Protein AF-0000000070921316 (afdb_homodimer)

InterPro domains:
  IPR003474 Gluconate transporter [PTHR30354] (2-478)

Structure (mmCIF, N/CA/C/O backbone):
data_AF-0000000070921316-model_v1
#
loop_
_entity.id
_entity.type
_entity.pdbx_description
1 polymer 'Citrate transporter'
#
loop_
_atom_site.group_PDB
_atom_site.id
_atom_site.type_symbol
_atom_site.label_atom_id
_atom_site.label_alt_id
_atom_site.label_comp_id
_atom_site.label_asym_id
_atom_site.label_entity_id
_atom_site.label_seq_id
_atom_site.pdbx_PDB_ins_code
_atom_site.Cartn_x
_atom_site.Cartn_y
_atom_site.Cartn_z
_atom_site.occupancy
_atom_site.B_iso_or_equiv
_atom_site.auth_seq_id
_atom_site.auth_comp_id
_atom_site.auth_asym_id
_atom_site.auth_atom_id
_atom_site.pdbx_PDB_model_num
ATOM 1 N N . MET A 1 1 ? 12.156 24.219 -25.609 1 75.56 1 MET A N 1
ATOM 2 C CA . MET A 1 1 ? 10.781 24.719 -25.547 1 75.56 1 MET A CA 1
ATOM 3 C C . MET A 1 1 ? 9.781 23.578 -25.656 1 75.56 1 MET A C 1
ATOM 5 O O . MET A 1 1 ? 8.828 23.5 -24.891 1 75.56 1 MET A O 1
ATOM 9 N N . PHE A 1 2 ? 10.094 22.672 -26.547 1 88.38 2 PHE A N 1
ATOM 10 C CA . PHE A 1 2 ? 9.195 21.531 -26.719 1 88.38 2 PHE A CA 1
ATOM 11 C C . PHE A 1 2 ? 9.141 20.688 -25.453 1 88.38 2 PHE A C 1
ATOM 13 O O . PHE A 1 2 ? 8.062 20.297 -25.016 1 88.38 2 PHE A O 1
ATOM 20 N N . GLY A 1 3 ? 10.25 20.547 -24.906 1 89.56 3 GLY A N 1
ATOM 21 C CA . GLY A 1 3 ? 10.32 19.781 -23.672 1 89.56 3 GLY A CA 1
ATOM 22 C C . GLY A 1 3 ? 9.539 20.406 -22.531 1 89.56 3 GLY A C 1
ATOM 23 O O . GLY A 1 3 ? 8.875 19.703 -21.766 1 89.56 3 GLY A O 1
ATOM 24 N N . ILE A 1 4 ? 9.609 21.656 -22.5 1 91.25 4 ILE A N 1
ATOM 25 C CA . ILE A 1 4 ? 8.898 22.391 -21.453 1 91.25 4 ILE A CA 1
ATOM 26 C C . ILE A 1 4 ? 7.391 22.25 -21.672 1 91.25 4 ILE A C 1
ATOM 28 O O . ILE A 1 4 ? 6.641 22.047 -20.719 1 91.25 4 ILE A O 1
ATOM 32 N N . LEU A 1 5 ? 6.957 22.344 -22.844 1 93.56 5 LEU A N 1
ATOM 33 C CA . LEU A 1 5 ? 5.543 22.219 -23.188 1 93.56 5 LEU A CA 1
ATOM 34 C C . LEU A 1 5 ? 5.027 20.828 -22.797 1 93.56 5 LEU A C 1
ATOM 36 O O . LEU A 1 5 ? 3.908 20.703 -22.297 1 93.56 5 LEU A O 1
ATOM 40 N N . VAL A 1 6 ? 5.824 19.859 -23.078 1 94.19 6 VAL A N 1
ATOM 41 C CA . VAL A 1 6 ? 5.449 18.484 -22.75 1 94.19 6 VAL A CA 1
ATOM 42 C C . VAL A 1 6 ? 5.223 18.359 -21.234 1 94.19 6 VAL A C 1
ATOM 44 O O . VAL A 1 6 ? 4.238 17.766 -20.797 1 94.19 6 VAL A O 1
ATOM 47 N N . ILE A 1 7 ? 6.148 18.891 -20.531 1 90.88 7 ILE A N 1
ATOM 48 C CA . ILE A 1 7 ? 6.062 18.812 -19.078 1 90.88 7 ILE A CA 1
ATOM 49 C C . ILE A 1 7 ? 4.824 19.562 -18.578 1 90.88 7 ILE A C 1
ATOM 51 O O . ILE A 1 7 ? 4.078 19.047 -17.75 1 90.88 7 ILE A O 1
ATOM 55 N N . LEU A 1 8 ? 4.523 20.703 -19.109 1 89.56 8 LEU A N 1
ATOM 56 C CA . LEU A 1 8 ? 3.373 21.5 -18.703 1 89.56 8 LEU A CA 1
ATOM 57 C C . LEU A 1 8 ? 2.068 20.797 -19.062 1 89.56 8 LEU A C 1
ATOM 59 O O . LEU A 1 8 ? 1.128 20.781 -18.266 1 89.56 8 LEU A O 1
ATOM 63 N N . ILE A 1 9 ? 1.996 20.219 -20.203 1 94 9 ILE A N 1
ATOM 64 C CA . ILE A 1 9 ? 0.81 19.484 -20.625 1 94 9 ILE A CA 1
ATOM 65 C C . ILE A 1 9 ? 0.596 18.266 -19.719 1 94 9 ILE A C 1
ATOM 67 O O . ILE A 1 9 ? -0.535 17.969 -19.328 1 94 9 ILE A O 1
ATOM 71 N N . THR A 1 10 ? 1.692 17.609 -19.438 1 93.19 10 THR A N 1
ATOM 72 C CA . THR A 1 10 ? 1.608 16.438 -18.578 1 93.19 10 THR A CA 1
ATOM 73 C C . THR A 1 10 ? 1.083 16.812 -17.203 1 93.19 10 THR A C 1
ATOM 75 O O . THR A 1 10 ? 0.227 16.125 -16.641 1 93.19 10 THR A O 1
ATOM 78 N N . LEU A 1 11 ? 1.581 17.891 -16.641 1 87.5 11 LEU A N 1
ATOM 79 C CA . LEU A 1 11 ? 1.131 18.359 -15.344 1 87.5 11 LEU A CA 1
ATOM 80 C C . LEU A 1 11 ? -0.335 18.781 -15.391 1 87.5 11 LEU A C 1
ATOM 82 O O . LEU A 1 11 ? -1.104 18.469 -14.477 1 87.5 11 LEU A O 1
ATOM 86 N N . ALA A 1 12 ? -0.745 19.422 -16.406 1 88.75 12 ALA A N 1
ATOM 87 C CA . ALA A 1 12 ? -2.135 19.844 -16.578 1 88.75 12 ALA A CA 1
ATOM 88 C C . ALA A 1 12 ? -3.064 18.641 -16.672 1 88.75 12 ALA A C 1
ATOM 90 O O . ALA A 1 12 ? -4.148 18.641 -16.078 1 88.75 12 ALA A O 1
ATOM 91 N N . LEU A 1 13 ? -2.631 17.672 -17.375 1 92.44 13 LEU A N 1
ATOM 92 C CA . LEU A 1 13 ? -3.424 16.453 -17.516 1 92.44 13 LEU A CA 1
ATOM 93 C C . LEU A 1 13 ? -3.539 15.734 -16.172 1 92.44 13 LEU A C 1
ATOM 95 O O . LEU A 1 13 ? -4.594 15.188 -15.852 1 92.44 13 LEU A O 1
ATOM 99 N N . LEU A 1 14 ? -2.451 15.688 -15.453 1 87.81 14 LEU A N 1
ATOM 100 C CA . LEU A 1 14 ? -2.48 15.055 -14.141 1 87.81 14 LEU A CA 1
ATOM 101 C C . LEU A 1 14 ? -3.504 15.734 -13.234 1 87.81 14 LEU A C 1
ATOM 103 O O . LEU A 1 14 ? -4.312 15.055 -12.594 1 87.81 14 LEU A O 1
ATOM 107 N N . ILE A 1 15 ? -3.508 16.984 -13.289 1 80.75 15 ILE A N 1
ATOM 108 C CA . ILE A 1 15 ? -4.402 17.781 -12.453 1 80.75 15 ILE A CA 1
ATOM 109 C C . ILE A 1 15 ? -5.852 17.531 -12.875 1 80.75 15 ILE A C 1
ATOM 111 O O . ILE A 1 15 ? -6.707 17.25 -12.039 1 80.75 15 ILE A O 1
ATOM 115 N N . TYR A 1 16 ? -6.09 17.578 -14.055 1 85.12 16 TYR A N 1
ATOM 116 C CA . TYR A 1 16 ? -7.441 17.469 -14.602 1 85.12 16 TYR A CA 1
ATOM 117 C C . TYR A 1 16 ? -8.008 16.078 -14.359 1 85.12 16 TYR A C 1
ATOM 119 O O . TYR A 1 16 ? -9.133 15.93 -13.875 1 85.12 16 TYR A O 1
ATOM 127 N N . LEU A 1 17 ? -7.219 15.125 -14.641 1 86.5 17 LEU A N 1
ATOM 128 C CA . LEU A 1 17 ? -7.715 13.758 -14.555 1 86.5 17 LEU A CA 1
ATOM 129 C C . LEU A 1 17 ? -7.816 13.312 -13.094 1 86.5 17 LEU A C 1
ATOM 131 O O . LEU A 1 17 ? -8.688 12.516 -12.75 1 86.5 17 LEU A O 1
ATOM 135 N N . ALA A 1 18 ? -6.93 13.758 -12.289 1 79.56 18 ALA A N 1
ATOM 136 C CA . ALA A 1 18 ? -7.062 13.492 -10.859 1 79.56 18 ALA A CA 1
ATOM 137 C C . ALA A 1 18 ? -8.336 14.117 -10.305 1 79.56 18 ALA A C 1
ATOM 139 O O . ALA A 1 18 ? -9.023 13.508 -9.484 1 79.56 18 ALA A O 1
ATOM 140 N N . TYR A 1 19 ? -8.633 15.289 -10.742 1 74 19 TYR A N 1
ATOM 141 C CA . TYR A 1 19 ? -9.859 15.969 -10.344 1 74 19 TYR A CA 1
ATOM 142 C C . TYR A 1 19 ? -11.094 15.188 -10.773 1 74 19 TYR A C 1
ATOM 144 O O . TYR A 1 19 ? -12.109 15.188 -10.086 1 74 19 TYR A O 1
ATOM 152 N N . ARG A 1 20 ? -10.938 14.492 -11.875 1 80.25 20 ARG A N 1
ATOM 153 C CA . ARG A 1 20 ? -12.047 13.703 -12.391 1 80.25 20 ARG A CA 1
ATOM 154 C C . ARG A 1 20 ? -12.164 12.375 -11.648 1 80.25 20 ARG A C 1
ATOM 156 O O . ARG A 1 20 ? -13.039 11.562 -11.953 1 80.25 20 ARG A O 1
ATOM 163 N N . GLY A 1 21 ? -11.266 12.18 -10.75 1 75.38 21 GLY A N 1
ATOM 164 C CA . GLY A 1 21 ? -11.438 11.047 -9.852 1 75.38 21 GLY A CA 1
ATOM 165 C C . GLY A 1 21 ? -10.695 9.805 -10.312 1 75.38 21 GLY A C 1
ATOM 166 O O . GLY A 1 21 ? -10.938 8.703 -9.805 1 75.38 21 GLY A O 1
ATOM 167 N N . ILE A 1 22 ? -9.836 9.953 -11.242 1 84.5 22 ILE A N 1
ATOM 168 C CA . ILE A 1 22 ? -9.047 8.805 -11.664 1 84.5 22 ILE A CA 1
ATOM 169 C C . ILE A 1 22 ? -7.965 8.508 -10.625 1 84.5 22 ILE A C 1
ATOM 171 O O . ILE A 1 22 ? -7.324 9.43 -10.109 1 84.5 22 ILE A O 1
ATOM 175 N N . SER A 1 23 ? -7.766 7.234 -10.375 1 87.44 23 SER A N 1
ATOM 176 C CA . SER A 1 23 ? -6.805 6.809 -9.367 1 87.44 23 SER A CA 1
ATOM 177 C C . SER A 1 23 ? -5.387 7.234 -9.734 1 87.44 23 SER A C 1
ATOM 179 O O . SER A 1 23 ? -4.953 7.043 -10.875 1 87.44 23 SER A O 1
ATOM 181 N N . LEU A 1 24 ? -4.695 7.73 -8.758 1 90.19 24 LEU A N 1
ATOM 182 C CA . LEU A 1 24 ? -3.32 8.172 -8.969 1 90.19 24 LEU A CA 1
ATOM 183 C C . LEU A 1 24 ? -2.393 6.977 -9.164 1 90.19 24 LEU A C 1
ATOM 185 O O . LEU A 1 24 ? -1.299 7.117 -9.711 1 90.19 24 LEU A O 1
ATOM 189 N N . LEU A 1 25 ? -2.838 5.809 -8.727 1 92.75 25 LEU A N 1
ATOM 190 C CA . LEU A 1 25 ? -2.043 4.598 -8.891 1 92.75 25 LEU A CA 1
ATOM 191 C C . LEU A 1 25 ? -1.837 4.281 -10.367 1 92.75 25 LEU A C 1
ATOM 193 O O . LEU A 1 25 ? -0.813 3.709 -10.75 1 92.75 25 LEU A O 1
ATOM 197 N N . ILE A 1 26 ? -2.805 4.695 -11.148 1 94.12 26 ILE A N 1
ATOM 198 C CA . ILE A 1 26 ? -2.77 4.426 -12.586 1 94.12 26 ILE A CA 1
ATOM 199 C C . ILE A 1 26 ? -2.334 5.684 -13.336 1 94.12 26 ILE A C 1
ATOM 201 O O . ILE A 1 26 ? -1.51 5.617 -14.25 1 94.12 26 ILE A O 1
ATOM 205 N N . LEU A 1 27 ? -2.844 6.754 -12.922 1 93.56 27 LEU A N 1
ATOM 206 C CA . LEU A 1 27 ? -2.674 8.016 -13.641 1 93.56 27 LEU A CA 1
ATOM 207 C C . LEU A 1 27 ? -1.223 8.477 -13.586 1 93.56 27 LEU A C 1
ATOM 209 O O . LEU A 1 27 ? -0.669 8.914 -14.602 1 93.56 27 LEU A O 1
ATOM 213 N N . ALA A 1 28 ? -0.601 8.414 -12.391 1 94.5 28 ALA A N 1
ATOM 214 C CA . ALA A 1 28 ? 0.749 8.938 -12.203 1 94.5 28 ALA A CA 1
ATOM 215 C C . ALA A 1 28 ? 1.749 8.211 -13.102 1 94.5 28 ALA A C 1
ATOM 217 O O . ALA A 1 28 ? 2.475 8.836 -13.875 1 94.5 28 ALA A O 1
ATOM 218 N N . PRO A 1 29 ? 1.786 6.898 -13.078 1 96.44 29 PRO A N 1
ATOM 219 C CA . PRO A 1 29 ? 2.729 6.219 -13.969 1 96.44 29 PRO A CA 1
ATOM 220 C C . PRO A 1 29 ? 2.369 6.387 -15.438 1 96.44 29 PRO A C 1
ATOM 222 O O . PRO A 1 29 ? 3.26 6.465 -16.297 1 96.44 29 PRO A O 1
ATOM 225 N N . ALA A 1 30 ? 1.124 6.418 -15.805 1 96.62 30 ALA A N 1
ATOM 226 C CA . ALA A 1 30 ? 0.707 6.59 -17.188 1 96.62 30 ALA A CA 1
ATOM 227 C C . ALA A 1 30 ? 1.186 7.93 -17.734 1 96.62 30 ALA A C 1
ATOM 229 O O . ALA A 1 30 ? 1.725 7.996 -18.844 1 96.62 30 ALA A O 1
ATOM 230 N N . LEU A 1 31 ? 1.01 8.953 -17 1 96.06 31 LEU A N 1
ATOM 231 C CA . LEU A 1 31 ? 1.377 10.281 -17.469 1 96.06 31 LEU A CA 1
ATOM 232 C C . LEU A 1 31 ? 2.887 10.484 -17.406 1 96.06 31 LEU A C 1
ATOM 234 O O . LEU A 1 31 ? 3.457 11.203 -18.234 1 96.06 31 LEU A O 1
ATOM 238 N N . ALA A 1 32 ? 3.541 9.859 -16.391 1 95.56 32 ALA A N 1
ATOM 239 C CA . ALA A 1 32 ? 5.004 9.852 -16.422 1 95.56 32 ALA A CA 1
ATOM 240 C C . ALA A 1 32 ? 5.531 9.219 -17.703 1 95.56 32 ALA A C 1
ATOM 242 O O . ALA A 1 32 ? 6.469 9.727 -18.312 1 95.56 32 ALA A O 1
ATOM 243 N N . THR A 1 33 ? 4.945 8.141 -18.078 1 95.94 33 THR A N 1
ATOM 244 C CA . THR A 1 33 ? 5.32 7.457 -19.312 1 95.94 33 THR A CA 1
ATOM 245 C C . THR A 1 33 ? 5.035 8.336 -20.531 1 95.94 33 THR A C 1
ATOM 247 O O . THR A 1 33 ? 5.844 8.406 -21.453 1 95.94 33 THR A O 1
ATOM 250 N N . PHE A 1 34 ? 3.906 8.945 -20.531 1 96.38 34 PHE A N 1
ATOM 251 C CA . PHE A 1 34 ? 3.562 9.875 -21.594 1 96.38 34 PHE A CA 1
ATOM 252 C C . PHE A 1 34 ? 4.633 10.953 -21.734 1 96.38 34 PHE A C 1
ATOM 254 O O . PHE A 1 34 ? 5.059 11.266 -22.859 1 96.38 34 PHE A O 1
ATOM 261 N N . ALA A 1 35 ? 5.062 11.508 -20.672 1 95.25 35 ALA A N 1
ATOM 262 C CA . ALA A 1 35 ? 6.066 12.57 -20.688 1 95.25 35 ALA A CA 1
ATOM 263 C C . ALA A 1 35 ? 7.375 12.07 -21.297 1 95.25 35 ALA A C 1
ATOM 265 O O . ALA A 1 35 ? 8.008 12.773 -22.078 1 95.25 35 ALA A O 1
ATOM 266 N N . VAL A 1 36 ? 7.785 10.891 -20.938 1 95.56 36 VAL A N 1
ATOM 267 C CA . VAL A 1 36 ? 9.031 10.305 -21.422 1 95.56 36 VAL A CA 1
ATOM 268 C C . VAL A 1 36 ? 8.945 10.062 -22.922 1 95.56 36 VAL A C 1
ATOM 270 O O . VAL A 1 36 ? 9.875 10.375 -23.672 1 95.56 36 VAL A O 1
ATOM 273 N N . VAL A 1 37 ? 7.84 9.562 -23.375 1 95.25 37 VAL A N 1
ATOM 274 C CA . VAL A 1 37 ? 7.648 9.258 -24.781 1 95.25 37 VAL A CA 1
ATOM 275 C C . VAL A 1 37 ? 7.555 10.555 -25.578 1 95.25 37 VAL A C 1
ATOM 277 O O . VAL A 1 37 ? 8.195 10.703 -26.625 1 95.25 37 VAL A O 1
ATOM 280 N N . ALA A 1 38 ? 6.781 11.43 -25.094 1 95 38 ALA A N 1
ATOM 281 C CA . ALA A 1 38 ? 6.543 12.688 -25.812 1 95 38 ALA A CA 1
ATOM 282 C C . ALA A 1 38 ? 7.812 13.531 -25.875 1 95 38 ALA A C 1
ATOM 284 O O . ALA A 1 38 ? 8.023 14.273 -26.828 1 95 38 ALA A O 1
ATOM 285 N N . SER A 1 39 ? 8.641 13.391 -24.891 1 92.94 39 SER A N 1
ATOM 286 C CA . SER A 1 39 ? 9.891 14.148 -24.859 1 92.94 39 SER A CA 1
ATOM 287 C C . SER A 1 39 ? 10.953 13.492 -25.719 1 92.94 39 SER A C 1
ATOM 289 O O . SER A 1 39 ? 12.039 14.055 -25.922 1 92.94 39 SER A O 1
ATOM 291 N N . LEU A 1 40 ? 10.68 12.25 -26.234 1 88.44 40 LEU A N 1
ATOM 292 C CA . LEU A 1 40 ? 11.57 11.484 -27.109 1 88.44 40 LEU A CA 1
ATOM 293 C C . LEU A 1 40 ? 12.844 11.086 -26.359 1 88.44 40 LEU A C 1
ATOM 295 O O . LEU A 1 40 ? 13.938 11.094 -26.938 1 88.44 40 LEU A O 1
ATOM 299 N N . GLU A 1 41 ? 12.734 10.891 -25.078 1 82.56 41 GLU A N 1
ATOM 300 C CA . GLU A 1 41 ? 13.867 10.461 -24.266 1 82.56 41 GLU A CA 1
ATOM 301 C C . GLU A 1 41 ? 13.812 8.953 -24 1 82.56 41 GLU A C 1
ATOM 303 O O . GLU A 1 41 ? 14.664 8.414 -23.281 1 82.56 41 GLU A O 1
ATOM 308 N N . GLY A 1 42 ? 13.219 8.312 -24.641 1 73.5 42 GLY A N 1
ATOM 309 C CA . GLY A 1 42 ? 12.961 6.941 -25.047 1 73.5 42 GLY A CA 1
ATOM 310 C C . GLY A 1 42 ? 13.195 5.926 -23.953 1 73.5 42 GLY A C 1
ATOM 311 O O . GLY A 1 42 ? 13.211 4.719 -24.203 1 73.5 42 GLY A O 1
ATOM 312 N N . ARG A 1 43 ? 13.508 6.066 -22.688 1 91.69 43 ARG A N 1
ATOM 313 C CA . ARG A 1 43 ? 13.789 4.965 -21.766 1 91.69 43 ARG A CA 1
ATOM 314 C C . ARG A 1 43 ? 12.57 4.633 -20.922 1 91.69 43 ARG A C 1
ATOM 316 O O . ARG A 1 43 ? 12.625 4.742 -19.688 1 91.69 43 ARG A O 1
ATOM 323 N N . VAL A 1 44 ? 11.547 4.129 -21.625 1 94.31 44 VAL A N 1
ATOM 324 C CA . VAL A 1 44 ? 10.211 4.043 -21.047 1 94.31 44 VAL A CA 1
ATOM 325 C C . VAL A 1 44 ? 10.211 3.037 -19.891 1 94.31 44 VAL A C 1
ATOM 327 O O . VAL A 1 44 ? 9.82 3.367 -18.766 1 94.31 44 VAL A O 1
ATOM 330 N N . LEU A 1 45 ? 10.719 1.816 -20.109 1 95.69 45 LEU A N 1
ATOM 331 C CA . LEU A 1 45 ? 10.664 0.76 -19.094 1 95.69 45 LEU A CA 1
ATOM 332 C C . LEU A 1 45 ? 11.516 1.115 -17.891 1 95.69 45 LEU A C 1
ATOM 334 O O . LEU A 1 45 ? 11.086 0.949 -16.75 1 95.69 45 LEU A O 1
ATOM 338 N N . ALA A 1 46 ? 12.68 1.679 -18.141 1 95.75 46 ALA A N 1
ATOM 339 C CA . ALA A 1 46 ? 13.578 2.062 -17.062 1 95.75 46 ALA A CA 1
ATOM 340 C C . ALA A 1 46 ? 13.031 3.262 -16.281 1 95.75 46 ALA A C 1
ATOM 342 O O . ALA A 1 46 ? 13.227 3.369 -15.07 1 95.75 46 ALA A O 1
ATOM 343 N N . SER A 1 47 ? 12.375 4.184 -17.016 1 96.12 47 SER A N 1
ATOM 344 C CA . SER A 1 47 ? 11.781 5.34 -16.344 1 96.12 47 SER A CA 1
ATOM 345 C C . SER A 1 47 ? 10.695 4.918 -15.359 1 96.12 47 SER A C 1
ATOM 347 O O . SER A 1 47 ? 10.555 5.52 -14.297 1 96.12 47 SER A O 1
ATOM 349 N N . TYR A 1 48 ? 9.977 3.936 -15.727 1 97.19 48 TYR A N 1
ATOM 350 C CA . TYR A 1 48 ? 8.914 3.465 -14.852 1 97.19 48 TYR A CA 1
ATOM 351 C C . TYR A 1 48 ? 9.477 2.619 -13.719 1 97.19 48 TYR A C 1
ATOM 353 O O . TYR A 1 48 ? 9.203 2.883 -12.547 1 97.19 48 TYR A O 1
ATOM 361 N N . THR A 1 49 ? 10.32 1.667 -13.984 1 96 49 THR A N 1
ATOM 362 C CA . THR A 1 49 ? 10.695 0.663 -13 1 96 49 THR A CA 1
ATOM 363 C C . THR A 1 49 ? 11.828 1.171 -12.117 1 96 49 THR A C 1
ATOM 365 O O . THR A 1 49 ? 11.867 0.896 -10.914 1 96 49 THR A O 1
ATOM 368 N N . GLN A 1 50 ? 12.789 1.914 -12.688 1 96.06 50 GLN A N 1
ATOM 369 C CA . GLN A 1 50 ? 13.953 2.328 -11.914 1 96.06 50 GLN A CA 1
ATOM 370 C C . GLN A 1 50 ? 13.766 3.727 -11.328 1 96.06 50 GLN A C 1
ATOM 372 O O . GLN A 1 50 ? 14.039 3.959 -10.148 1 96.06 50 GLN A O 1
ATOM 377 N N . VAL A 1 51 ? 13.242 4.648 -12.148 1 95.62 51 VAL A N 1
ATOM 378 C CA . VAL A 1 51 ? 13.156 6.031 -11.688 1 95.62 51 VAL A CA 1
ATOM 379 C C . VAL A 1 51 ? 11.859 6.23 -10.906 1 95.62 51 VAL A C 1
ATOM 381 O O . VAL A 1 51 ? 11.891 6.594 -9.727 1 95.62 51 VAL A O 1
ATOM 384 N N . PHE A 1 52 ? 10.688 5.949 -11.586 1 97.5 52 PHE A N 1
ATOM 385 C CA . PHE A 1 52 ? 9.383 6.133 -10.953 1 97.5 52 PHE A CA 1
ATOM 386 C C . PHE A 1 52 ? 9.258 5.262 -9.703 1 97.5 52 PHE A C 1
ATOM 388 O O . PHE A 1 52 ? 9.016 5.77 -8.609 1 97.5 52 PHE A O 1
ATOM 395 N N . MET A 1 53 ? 9.461 3.979 -9.852 1 97.69 53 MET A N 1
ATOM 396 C CA . MET A 1 53 ? 9.25 3.057 -8.742 1 97.69 53 MET A CA 1
ATOM 397 C C . MET A 1 53 ? 10.344 3.215 -7.688 1 97.69 53 MET A C 1
ATOM 399 O O . MET A 1 53 ? 10.086 3.057 -6.492 1 97.69 53 MET A O 1
ATOM 403 N N . GLY A 1 54 ? 11.602 3.514 -8.133 1 96.38 54 GLY A N 1
ATOM 404 C CA . GLY A 1 54 ? 12.656 3.781 -7.168 1 96.38 54 GLY A CA 1
ATOM 405 C C . GLY A 1 54 ? 12.312 4.902 -6.207 1 96.38 54 GLY A C 1
ATOM 406 O O . GLY A 1 54 ? 12.422 4.738 -4.988 1 96.38 54 GLY A O 1
ATOM 407 N N . SER A 1 55 ? 11.859 5.98 -6.77 1 95.38 55 SER A N 1
ATOM 408 C CA . SER A 1 55 ? 11.523 7.141 -5.949 1 95.38 55 SER A CA 1
ATOM 409 C C . SER A 1 55 ? 10.266 6.887 -5.125 1 95.38 55 SER A C 1
ATOM 411 O O . SER A 1 55 ? 10.156 7.352 -3.988 1 95.38 55 SER A O 1
ATOM 413 N N . THR A 1 56 ? 9.281 6.219 -5.73 1 97.12 56 THR A N 1
ATOM 414 C CA . THR A 1 56 ? 8.07 5.828 -5.016 1 97.12 56 THR A CA 1
ATOM 415 C C . THR A 1 56 ? 8.414 4.988 -3.791 1 97.12 56 THR A C 1
ATOM 417 O O . THR A 1 56 ? 7.934 5.258 -2.691 1 97.12 56 THR A O 1
ATOM 420 N N . ALA A 1 57 ? 9.234 4.031 -3.975 1 97.38 57 ALA A N 1
ATOM 421 C CA . ALA A 1 57 ? 9.609 3.109 -2.904 1 97.38 57 ALA A CA 1
ATOM 422 C C . ALA A 1 57 ? 10.422 3.824 -1.825 1 97.38 57 ALA A C 1
ATOM 424 O O . ALA A 1 57 ? 10.289 3.523 -0.637 1 97.38 57 ALA A O 1
ATOM 425 N N . ASP A 1 58 ? 11.305 4.723 -2.23 1 95 58 ASP A N 1
ATOM 426 C CA . ASP A 1 58 ? 12.07 5.496 -1.263 1 95 58 ASP A CA 1
ATOM 427 C C . ASP A 1 58 ? 11.148 6.285 -0.334 1 95 58 ASP A C 1
ATOM 429 O O . ASP A 1 58 ? 11.391 6.359 0.873 1 95 58 ASP A O 1
ATOM 433 N N . PHE A 1 59 ? 10.156 6.871 -0.907 1 95.25 59 PHE A N 1
ATOM 434 C CA . PHE A 1 59 ? 9.195 7.609 -0.102 1 95.25 59 PHE A CA 1
ATOM 435 C C . PHE A 1 59 ? 8.492 6.688 0.883 1 95.25 59 PHE A C 1
ATOM 437 O O . PHE A 1 59 ? 8.312 7.031 2.053 1 95.25 59 PHE A O 1
ATOM 444 N N . ILE A 1 60 ? 8.086 5.551 0.401 1 96.88 60 ILE A N 1
ATOM 445 C CA . ILE A 1 60 ? 7.387 4.582 1.241 1 96.88 60 ILE A CA 1
ATOM 446 C C . ILE A 1 60 ? 8.297 4.141 2.387 1 96.88 60 ILE A C 1
ATOM 448 O O . ILE A 1 60 ? 7.855 4.039 3.533 1 96.88 60 ILE A O 1
ATOM 452 N N . ALA A 1 61 ? 9.547 3.922 2.092 1 96.62 61 ALA A N 1
ATOM 453 C CA . ALA A 1 61 ? 10.5 3.504 3.121 1 96.62 61 ALA A CA 1
ATOM 454 C C . ALA A 1 61 ? 10.586 4.539 4.238 1 96.62 61 ALA A C 1
ATOM 456 O O . ALA A 1 61 ? 10.641 4.188 5.418 1 96.62 61 ALA A O 1
ATOM 457 N N . LEU A 1 62 ? 10.547 5.703 3.863 1 94.25 62 LEU A N 1
ATOM 458 C CA . LEU A 1 62 ? 10.781 6.793 4.809 1 94.25 62 LEU A CA 1
ATOM 459 C C . LEU A 1 62 ? 9.531 7.082 5.629 1 94.25 62 LEU A C 1
ATOM 461 O O . LEU A 1 62 ? 9.617 7.398 6.816 1 94.25 62 LEU A O 1
ATOM 465 N N . TYR A 1 63 ? 8.344 7.016 4.992 1 95.12 63 TYR A N 1
ATOM 466 C CA . TYR A 1 63 ? 7.215 7.688 5.625 1 95.12 63 TYR A CA 1
ATOM 467 C C . TYR A 1 63 ? 6.105 6.695 5.953 1 95.12 63 TYR A C 1
ATOM 469 O O . TYR A 1 63 ? 5.156 7.031 6.668 1 95.12 63 TYR A O 1
ATOM 477 N N . PHE A 1 64 ? 6.172 5.434 5.496 1 97.31 64 PHE A N 1
ATOM 478 C CA . PHE A 1 64 ? 5.086 4.496 5.762 1 97.31 64 PHE A CA 1
ATOM 479 C C . PHE A 1 64 ? 4.898 4.297 7.262 1 97.31 64 PHE A C 1
ATOM 481 O O . PHE A 1 64 ? 3.768 4.184 7.738 1 97.31 64 PHE A O 1
ATOM 488 N N . PRO A 1 65 ? 5.949 4.234 8.062 1 96.5 65 PRO A N 1
ATOM 489 C CA . PRO A 1 65 ? 5.727 4.074 9.5 1 96.5 65 PRO A CA 1
ATOM 490 C C . PRO A 1 65 ? 4.84 5.168 10.086 1 96.5 65 PRO A C 1
ATOM 492 O O . PRO A 1 65 ? 3.969 4.887 10.914 1 96.5 65 PRO A O 1
ATOM 495 N N . VAL A 1 66 ? 5.047 6.352 9.625 1 94.5 66 VAL A N 1
ATOM 496 C CA . VAL A 1 66 ? 4.277 7.48 10.141 1 94.5 66 VAL A CA 1
ATOM 497 C C . VAL A 1 66 ? 2.832 7.379 9.664 1 94.5 66 VAL A C 1
ATOM 499 O O . VAL A 1 66 ? 1.899 7.609 10.438 1 94.5 66 VAL A O 1
ATOM 502 N N . PHE A 1 67 ? 2.607 7.02 8.367 1 93.88 67 PHE A N 1
ATOM 503 C CA . PHE A 1 67 ? 1.264 6.852 7.828 1 93.88 67 PHE A CA 1
ATOM 504 C C . PHE A 1 67 ? 0.526 5.73 8.555 1 93.88 67 PHE A C 1
ATOM 506 O O . PHE A 1 67 ? -0.643 5.883 8.914 1 93.88 67 PHE A O 1
ATOM 513 N N . LEU A 1 68 ? 1.219 4.637 8.742 1 95.12 68 LEU A N 1
ATOM 514 C CA . LEU A 1 68 ? 0.634 3.455 9.375 1 95.12 68 LEU A CA 1
ATOM 515 C C . LEU A 1 68 ? 0.234 3.75 10.812 1 95.12 68 LEU A C 1
ATOM 517 O O . LEU A 1 68 ? -0.918 3.535 11.195 1 95.12 68 LEU A O 1
ATOM 521 N N . LEU A 1 69 ? 1.177 4.23 11.617 1 95.62 69 LEU A N 1
ATOM 522 C CA . LEU A 1 69 ? 0.948 4.457 13.039 1 95.62 69 LEU A CA 1
ATOM 523 C C . LEU A 1 69 ? -0.057 5.582 13.25 1 95.62 69 LEU A C 1
ATOM 525 O O . LEU A 1 69 ? -0.864 5.531 14.18 1 95.62 69 LEU A O 1
ATOM 529 N N . GLY A 1 70 ? 0.018 6.578 12.383 1 92.25 70 GLY A N 1
ATOM 530 C CA . GLY A 1 70 ? -0.968 7.645 12.461 1 92.25 70 GLY A CA 1
ATOM 531 C C . GLY A 1 70 ? -2.385 7.164 12.203 1 92.25 70 GLY A C 1
ATOM 532 O O . GLY A 1 70 ? -3.314 7.559 12.914 1 92.25 70 GLY A O 1
ATOM 533 N N . ALA A 1 71 ? -2.533 6.355 11.203 1 92.12 71 ALA A N 1
ATOM 534 C CA . ALA A 1 71 ? -3.854 5.832 10.859 1 92.12 71 ALA A CA 1
ATOM 535 C C . ALA A 1 71 ? -4.395 4.938 11.977 1 92.12 71 ALA A C 1
ATOM 537 O O . ALA A 1 71 ? -5.574 5.02 12.328 1 92.12 71 ALA A O 1
ATOM 538 N N . VAL A 1 72 ? -3.572 4.082 12.516 1 93.62 72 VAL A N 1
ATOM 539 C CA . VAL A 1 72 ? -3.992 3.203 13.602 1 93.62 72 VAL A CA 1
ATOM 540 C C . VAL A 1 72 ? -4.359 4.035 14.828 1 93.62 72 VAL A C 1
ATOM 542 O O . VAL A 1 72 ? -5.363 3.764 15.492 1 93.62 72 VAL A O 1
ATOM 545 N N . PHE A 1 73 ? -3.533 5.02 15.109 1 93.69 73 PHE A N 1
ATOM 546 C CA . PHE A 1 73 ? -3.785 5.91 16.234 1 93.69 73 PHE A CA 1
ATOM 547 C C . PHE A 1 73 ? -5.148 6.582 16.109 1 93.69 73 PHE A C 1
ATOM 549 O O . PHE A 1 73 ? -5.938 6.59 17.047 1 93.69 73 PHE A O 1
ATOM 556 N N . GLY A 1 74 ? -5.43 7.121 14.977 1 89.62 74 GLY A N 1
ATOM 557 C CA . GLY A 1 74 ? -6.715 7.762 14.734 1 89.62 74 GLY A CA 1
ATOM 558 C C . GLY A 1 74 ? -7.891 6.816 14.898 1 89.62 74 GLY A C 1
ATOM 559 O O . GLY A 1 74 ? -8.898 7.172 15.508 1 89.62 74 GLY A O 1
ATOM 560 N N . LYS A 1 75 ? -7.723 5.633 14.359 1 90.38 75 LYS A N 1
ATOM 561 C CA . LYS A 1 75 ? -8.805 4.652 14.43 1 90.38 75 LYS A CA 1
ATOM 562 C C . LYS A 1 75 ? -9.07 4.238 15.875 1 90.38 75 LYS A C 1
ATOM 564 O O . LYS A 1 75 ? -10.227 4.086 16.281 1 90.38 75 LYS A O 1
ATOM 569 N N . LEU A 1 76 ? -8.07 4.074 16.641 1 92.44 76 LEU A N 1
ATOM 570 C CA . LEU A 1 76 ? -8.25 3.66 18.031 1 92.44 76 LEU A CA 1
ATOM 571 C C . LEU A 1 76 ? -8.836 4.793 18.875 1 92.44 76 LEU A C 1
ATOM 573 O O . LEU A 1 76 ? -9.602 4.551 19.797 1 92.44 76 LEU A O 1
ATOM 577 N N . MET A 1 77 ? -8.461 6 18.531 1 91.62 77 MET A N 1
ATOM 578 C CA . MET A 1 77 ? -9.07 7.148 19.203 1 91.62 77 MET A CA 1
ATOM 579 C C . MET A 1 77 ? -10.57 7.199 18.938 1 91.62 77 MET A C 1
ATOM 581 O O . MET A 1 77 ? -11.352 7.547 19.828 1 91.62 77 MET A O 1
ATOM 585 N N . GLU A 1 78 ? -10.906 6.871 17.766 1 87.56 78 GLU A N 1
ATOM 586 C CA . GLU A 1 78 ? -12.312 6.848 17.375 1 87.56 78 GLU A CA 1
ATOM 587 C C . GLU A 1 78 ? -13.055 5.688 18.047 1 87.56 78 GLU A C 1
ATOM 589 O O . GLU A 1 78 ? -14.094 5.891 18.672 1 87.56 78 GLU A O 1
ATOM 594 N N . ASP A 1 79 ? -12.492 4.504 17.984 1 89.56 79 ASP A N 1
ATOM 595 C CA . ASP A 1 79 ? -13.172 3.299 18.438 1 89.56 79 ASP A CA 1
ATOM 596 C C . ASP A 1 79 ? -13.25 3.248 19.953 1 89.56 79 ASP A C 1
ATOM 598 O O . ASP A 1 79 ? -14.148 2.619 20.516 1 89.56 79 ASP A O 1
ATOM 602 N N . SER A 1 80 ? -12.352 3.854 20.625 1 91.94 80 SER A N 1
ATOM 603 C CA . SER A 1 80 ? -12.359 3.863 22.078 1 91.94 80 SER A CA 1
ATOM 604 C C . SER A 1 80 ? -13.352 4.883 22.625 1 91.94 80 SER A C 1
ATOM 606 O O . SER A 1 80 ? -13.672 4.875 23.812 1 91.94 80 SER A O 1
ATOM 608 N N . GLY A 1 81 ? -13.805 5.773 21.703 1 90.25 81 GLY A N 1
ATOM 609 C CA . GLY A 1 81 ? -14.688 6.844 22.141 1 90.25 81 GLY A CA 1
ATOM 610 C C . GLY A 1 81 ? -13.945 8.07 22.625 1 90.25 81 GLY A C 1
ATOM 611 O O . GLY A 1 81 ? -14.562 9.086 22.969 1 90.25 81 GLY A O 1
ATOM 612 N N . SER A 1 82 ? -12.672 8.008 22.594 1 92.44 82 SER A N 1
ATOM 613 C CA . SER A 1 82 ? -11.852 9.109 23.109 1 92.44 82 SER A CA 1
ATOM 614 C C . SER A 1 82 ? -12.086 10.383 22.297 1 92.44 82 SER A C 1
ATOM 616 O O . SER A 1 82 ? -12.148 11.477 22.859 1 92.44 82 SER A O 1
ATOM 618 N N . ALA A 1 83 ? -12.188 10.289 21.031 1 88.25 83 ALA A N 1
ATOM 619 C CA . ALA A 1 83 ? -12.406 11.453 20.172 1 88.25 83 ALA A CA 1
ATOM 620 C C . ALA A 1 83 ? -13.703 12.164 20.547 1 88.25 83 ALA A C 1
ATOM 622 O O . ALA A 1 83 ? -13.75 13.398 20.609 1 88.25 83 ALA A O 1
ATOM 623 N N . GLU A 1 84 ? -14.711 11.469 20.781 1 88.06 84 GLU A N 1
ATOM 624 C CA . GLU A 1 84 ? -16.016 12.039 21.125 1 88.06 84 GLU A CA 1
ATOM 625 C C . GLU A 1 84 ? -15.969 12.711 22.5 1 88.06 84 GLU A C 1
ATOM 627 O O . GLU A 1 84 ? -16.562 13.781 22.688 1 88.06 84 GLU A O 1
ATOM 632 N N . VAL A 1 85 ? -15.328 12.062 23.391 1 91.81 85 VAL A N 1
ATOM 633 C CA . VAL A 1 85 ? -15.203 12.609 24.734 1 91.81 85 VAL A CA 1
ATOM 634 C C . VAL A 1 85 ? -14.469 13.945 24.688 1 91.81 85 VAL A C 1
ATOM 636 O O . VAL A 1 85 ? -14.867 14.898 25.344 1 91.81 85 VAL A O 1
ATOM 639 N N . LEU A 1 86 ? -13.453 13.984 23.984 1 90.88 86 LEU A N 1
ATOM 640 C CA . LEU A 1 86 ? -12.664 15.211 23.859 1 90.88 86 LEU A CA 1
ATOM 641 C C . LEU A 1 86 ? -13.477 16.328 23.219 1 90.88 86 LEU A C 1
ATOM 643 O O . LEU A 1 86 ? -13.445 17.469 23.688 1 90.88 86 LEU A O 1
ATOM 647 N N . ALA A 1 87 ? -14.141 15.977 22.188 1 86.06 87 ALA A N 1
ATOM 648 C CA . ALA A 1 87 ? -14.992 16.953 21.516 1 86.06 87 ALA A CA 1
ATOM 649 C C . ALA A 1 87 ? -16.062 17.5 22.469 1 86.06 87 ALA A C 1
ATOM 651 O O . ALA A 1 87 ? -16.25 18.719 22.562 1 86.06 87 ALA A O 1
ATOM 652 N N . ASN A 1 88 ? -16.703 16.703 23.219 1 87.44 88 ASN A N 1
ATOM 653 C CA . ASN A 1 88 ? -17.781 17.078 24.125 1 87.44 88 ASN A CA 1
ATOM 654 C C . ASN A 1 88 ? -17.25 17.891 25.312 1 87.44 88 ASN A C 1
ATOM 656 O O . ASN A 1 88 ? -17.906 18.828 25.766 1 87.44 88 ASN A O 1
ATOM 660 N N . ALA A 1 89 ? -16.172 17.5 25.781 1 89.69 89 ALA A N 1
ATOM 661 C CA . ALA A 1 89 ? -15.609 18.141 26.969 1 89.69 89 ALA A CA 1
ATOM 662 C C . ALA A 1 89 ? -15.281 19.609 26.672 1 89.69 89 ALA A C 1
ATOM 664 O O . ALA A 1 89 ? -15.562 20.484 27.5 1 89.69 89 ALA A O 1
ATOM 665 N N . ILE A 1 90 ? -14.711 19.859 25.594 1 85.19 90 ILE A N 1
ATOM 666 C CA . ILE A 1 90 ? -14.312 21.219 25.234 1 85.19 90 ILE A CA 1
ATOM 667 C C . ILE A 1 90 ? -15.555 22.062 24.969 1 85.19 90 ILE A C 1
ATOM 669 O O . ILE A 1 90 ? -15.641 23.203 25.406 1 85.19 90 ILE A O 1
ATOM 673 N N . ILE A 1 91 ? -16.5 21.438 24.344 1 82.38 91 ILE A N 1
ATOM 674 C CA . ILE A 1 91 ? -17.719 22.141 24 1 82.38 91 ILE A CA 1
ATOM 675 C C . ILE A 1 91 ? -18.531 22.406 25.266 1 82.38 91 ILE A C 1
ATOM 677 O O . ILE A 1 91 ? -19.125 23.484 25.422 1 82.38 91 ILE A O 1
ATOM 681 N N . ALA A 1 92 ? -18.547 21.5 26.141 1 83.94 92 ALA A N 1
ATOM 682 C CA . ALA A 1 92 ? -19.266 21.672 27.391 1 83.94 92 ALA A CA 1
ATOM 683 C C . ALA A 1 92 ? -18.641 22.781 28.234 1 83.94 92 ALA A C 1
ATOM 685 O O . ALA A 1 92 ? -19.359 23.531 28.906 1 83.94 92 ALA A O 1
ATOM 686 N N . LYS A 1 93 ? -17.406 22.906 28.203 1 87.56 93 LYS A N 1
ATOM 687 C CA . LYS A 1 93 ? -16.703 23.906 29 1 87.56 93 LYS A CA 1
ATOM 688 C C . LYS A 1 93 ? -16.906 25.312 28.438 1 87.56 93 LYS A C 1
ATOM 690 O O . LYS A 1 93 ? -17.062 26.281 29.188 1 87.56 93 LYS A O 1
ATOM 695 N N . LEU A 1 94 ? -16.891 25.516 27.156 1 86.75 94 LEU A N 1
ATOM 696 C CA . LEU A 1 94 ? -16.969 26.828 26.516 1 86.75 94 LEU A CA 1
ATOM 697 C C . LEU A 1 94 ? -18.422 27.234 26.281 1 86.75 94 LEU A C 1
ATOM 699 O O . LEU A 1 94 ? -18.75 28.422 26.312 1 86.75 94 LEU A O 1
ATOM 703 N N . GLY A 1 95 ? -19.312 26.281 26.094 1 78.06 95 GLY A N 1
ATOM 704 C CA . GLY A 1 95 ? -20.734 26.531 25.969 1 78.06 95 GLY A CA 1
ATOM 705 C C . GLY A 1 95 ? -21.141 27.062 24.609 1 78.06 95 GLY A C 1
ATOM 706 O O . GLY A 1 95 ? -20.281 27.203 23.719 1 78.06 95 GLY A O 1
ATOM 707 N N . ALA A 1 96 ? -22.359 27.469 24.516 1 79.62 96 ALA A N 1
ATOM 708 C CA . ALA A 1 96 ? -22.984 27.875 23.25 1 79.62 96 ALA A CA 1
ATOM 709 C C . ALA A 1 96 ? -22.609 29.297 22.891 1 79.62 96 ALA A C 1
ATOM 711 O O . ALA A 1 96 ? -22.625 29.672 21.719 1 79.62 96 ALA A O 1
ATOM 712 N N . THR A 1 97 ? -22.203 30.047 23.875 1 83.81 97 THR A N 1
ATOM 713 C CA . THR A 1 97 ? -21.891 31.453 23.625 1 83.81 97 THR A CA 1
ATOM 714 C C . THR A 1 97 ? -20.594 31.594 22.828 1 83.81 97 THR A C 1
ATOM 716 O O . THR A 1 97 ? -20.406 32.562 22.109 1 83.81 97 THR A O 1
ATOM 719 N N . ARG A 1 98 ? -19.812 30.609 22.891 1 94.69 98 ARG A N 1
ATOM 720 C CA . ARG A 1 98 ? -18.562 30.578 22.156 1 94.69 98 ARG A CA 1
ATOM 721 C C . ARG A 1 98 ? -18.469 29.359 21.25 1 94.69 98 ARG A C 1
ATOM 723 O O . ARG A 1 98 ? -17.453 28.656 21.234 1 94.69 98 ARG A O 1
ATOM 730 N N . ALA A 1 99 ? -19.516 29.156 20.578 1 93 99 ALA A N 1
ATOM 731 C CA . ALA A 1 99 ? -19.703 27.938 19.797 1 93 99 ALA A CA 1
ATOM 732 C C . ALA A 1 99 ? -18.578 27.766 18.781 1 93 99 ALA A C 1
ATOM 734 O O . ALA A 1 99 ? -18 26.688 18.656 1 93 99 ALA A O 1
ATOM 735 N N . ILE A 1 100 ? -18.266 28.844 18.078 1 96.5 100 ILE A N 1
ATOM 736 C CA . ILE A 1 100 ? -17.25 28.781 17.031 1 96.5 100 ILE A CA 1
ATOM 737 C C . ILE A 1 100 ? -15.891 28.438 17.656 1 96.5 100 ILE A C 1
ATOM 739 O O . ILE A 1 100 ? -15.195 27.547 17.172 1 96.5 100 ILE A O 1
ATOM 743 N N . LEU A 1 101 ? -15.531 29.125 18.719 1 96.31 101 LEU A N 1
ATOM 744 C CA . LEU A 1 101 ? -14.273 28.875 19.406 1 96.31 101 LEU A CA 1
ATOM 745 C C . LEU A 1 101 ? -14.203 27.453 19.922 1 96.31 101 LEU A C 1
ATOM 747 O O . LEU A 1 101 ? -13.156 26.797 19.844 1 96.31 101 LEU A O 1
ATOM 751 N N . ALA A 1 102 ? -15.312 26.953 20.438 1 94.69 102 ALA A N 1
ATOM 752 C CA . ALA A 1 102 ? -15.375 25.594 20.984 1 94.69 102 ALA A CA 1
ATOM 753 C C . ALA A 1 102 ? -15.078 24.562 19.906 1 94.69 102 ALA A C 1
ATOM 755 O O . ALA A 1 102 ? -14.305 23.625 20.125 1 94.69 102 ALA A O 1
ATOM 756 N N . VAL A 1 103 ? -15.68 24.75 18.797 1 94.81 103 VAL A N 1
ATOM 757 C CA . VAL A 1 103 ? -15.5 23.797 17.703 1 94.81 103 VAL A CA 1
ATOM 758 C C . VAL A 1 103 ? -14.07 23.875 17.188 1 94.81 103 VAL A C 1
ATOM 760 O O . VAL A 1 103 ? -13.43 22.844 16.969 1 94.81 103 VAL A O 1
ATOM 763 N N . VAL A 1 104 ? -13.523 25.062 17 1 97 104 VAL A N 1
ATOM 764 C CA . VAL A 1 104 ? -12.164 25.25 16.5 1 97 104 VAL A CA 1
ATOM 765 C C . VAL A 1 104 ? -11.164 24.609 17.453 1 97 104 VAL A C 1
ATOM 767 O O . VAL A 1 104 ? -10.273 23.875 17.031 1 97 104 VAL A O 1
ATOM 770 N N . LEU A 1 105 ? -11.312 24.812 18.719 1 95.62 105 LEU A N 1
ATOM 771 C CA . LEU A 1 105 ? -10.367 24.297 19.703 1 95.62 105 LEU A CA 1
ATOM 772 C C . LEU A 1 105 ? -10.477 22.781 19.828 1 95.62 105 LEU A C 1
ATOM 774 O O . LEU A 1 105 ? -9.477 22.109 20.047 1 95.62 105 LEU A O 1
ATOM 778 N N . SER A 1 106 ? -11.695 22.281 19.75 1 93.62 106 SER A N 1
ATOM 779 C CA . SER A 1 106 ? -11.875 20.844 19.766 1 93.62 106 SER A CA 1
ATOM 780 C C . SER A 1 106 ? -11.125 20.172 18.625 1 93.62 106 SER A C 1
ATOM 782 O O . SER A 1 106 ? -10.414 19.188 18.828 1 93.62 106 SER A O 1
ATOM 784 N N . CYS A 1 107 ? -11.281 20.719 17.453 1 95.38 107 CYS A N 1
ATOM 785 C CA . CYS A 1 107 ? -10.594 20.188 16.281 1 95.38 107 CYS A CA 1
ATOM 786 C C . CYS A 1 107 ? -9.078 20.344 16.422 1 95.38 107 CYS A C 1
ATOM 788 O O . CYS A 1 107 ? -8.328 19.422 16.109 1 95.38 107 CYS A O 1
ATOM 790 N N . ALA A 1 108 ? -8.656 21.453 16.938 1 96.25 108 ALA A N 1
ATOM 791 C CA . ALA A 1 108 ? -7.238 21.781 17.047 1 96.25 108 ALA A CA 1
ATOM 792 C C . ALA A 1 108 ? -6.527 20.828 18 1 96.25 108 ALA A C 1
ATOM 794 O O . ALA A 1 108 ? -5.445 20.328 17.703 1 96.25 108 ALA A O 1
ATOM 795 N N . VAL A 1 109 ? -7.09 20.609 19.094 1 93.56 109 VAL A N 1
ATOM 796 C CA . VAL A 1 109 ? -6.477 19.75 20.109 1 93.56 109 VAL A CA 1
ATOM 797 C C . VAL A 1 109 ? -6.324 18.328 19.578 1 93.56 109 VAL A C 1
ATOM 799 O O . VAL A 1 109 ? -5.277 17.703 19.75 1 93.56 109 VAL A O 1
ATOM 802 N N . MET A 1 110 ? -7.289 17.875 18.938 1 92.69 110 MET A N 1
ATOM 803 C CA . MET A 1 110 ? -7.273 16.5 18.438 1 92.69 110 MET A CA 1
ATOM 804 C C . MET A 1 110 ? -6.277 16.344 17.297 1 92.69 110 MET A C 1
ATOM 806 O O . MET A 1 110 ? -5.504 15.383 17.266 1 92.69 110 MET A O 1
ATOM 810 N N . THR A 1 111 ? -6.293 17.266 16.391 1 93.75 111 THR A N 1
ATOM 811 C CA . THR A 1 111 ? -5.398 17.141 15.242 1 93.75 111 THR A CA 1
ATOM 812 C C . THR A 1 111 ? -3.951 17.391 15.656 1 93.75 111 THR A C 1
ATOM 814 O O . THR A 1 111 ? -3.031 16.75 15.125 1 93.75 111 THR A O 1
ATOM 817 N N . TYR A 1 112 ? -3.76 18.328 16.578 1 94.56 112 TYR A N 1
ATOM 818 C CA . TYR A 1 112 ? -2.408 18.547 17.078 1 94.56 112 TYR A CA 1
ATOM 819 C C . TYR A 1 112 ? -1.88 17.297 17.766 1 94.56 112 TYR A C 1
ATOM 821 O O . TYR A 1 112 ? -0.679 17.016 17.734 1 94.56 112 TYR A O 1
ATOM 829 N N . GLY A 1 113 ? -2.752 16.594 18.312 1 90.69 113 GLY A N 1
ATOM 830 C CA . GLY A 1 113 ? -2.375 15.352 18.984 1 90.69 113 GLY A CA 1
ATOM 831 C C . GLY A 1 113 ? -2.143 14.195 18.031 1 90.69 113 GLY A C 1
ATOM 832 O O . GLY A 1 113 ? -1.742 13.109 18.453 1 90.69 113 GLY A O 1
ATOM 833 N N . GLY A 1 114 ? -2.494 14.383 16.812 1 88.75 114 GLY A N 1
ATOM 834 C CA . GLY A 1 114 ? -2.16 13.344 15.844 1 88.75 114 GLY A CA 1
ATOM 835 C C . GLY A 1 114 ? -3.381 12.656 15.266 1 88.75 114 GLY A C 1
ATOM 836 O O . GLY A 1 114 ? -3.252 11.703 14.492 1 88.75 114 GLY A O 1
ATOM 837 N N . VAL A 1 115 ? -4.527 13.078 15.664 1 87.81 115 VAL A N 1
ATOM 838 C CA . VAL A 1 115 ? -5.742 12.484 15.117 1 87.81 115 VAL A CA 1
ATOM 839 C C . VAL A 1 115 ? -6.004 13.039 13.719 1 87.81 115 VAL A C 1
ATOM 841 O O . VAL A 1 115 ? -5.832 14.234 13.477 1 87.81 115 VAL A O 1
ATOM 844 N N . SER A 1 116 ? -6.371 12.172 12.875 1 85.81 116 SER A N 1
ATOM 845 C CA . SER A 1 116 ? -6.613 12.562 11.492 1 85.81 116 SER A CA 1
ATOM 846 C C . SER A 1 116 ? -7.734 13.594 11.398 1 85.81 116 SER A C 1
ATOM 848 O O . SER A 1 116 ? -8.719 13.523 12.133 1 85.81 116 SER A O 1
ATOM 850 N N . LEU A 1 117 ? -7.555 14.445 10.375 1 86.5 117 LEU A N 1
ATOM 851 C CA . LEU A 1 117 ? -8.539 15.508 10.188 1 86.5 117 LEU A CA 1
ATOM 852 C C . LEU A 1 117 ? -9.898 14.93 9.805 1 86.5 117 LEU A C 1
ATOM 854 O O . LEU A 1 117 ? -10.938 15.523 10.109 1 86.5 117 LEU A O 1
ATOM 858 N N . PHE A 1 118 ? -9.961 13.828 9.258 1 80.75 118 PHE A N 1
ATOM 859 C CA . PHE A 1 118 ? -11.219 13.219 8.844 1 80.75 118 PHE A CA 1
ATOM 860 C C . PHE A 1 118 ? -11.938 12.609 10.039 1 80.75 118 PHE A C 1
ATOM 862 O O . PHE A 1 118 ? -13.148 12.797 10.195 1 80.75 118 PHE A O 1
ATOM 869 N N . VAL A 1 119 ? -11.203 11.977 10.797 1 80.81 119 VAL A N 1
ATOM 870 C CA . VAL A 1 119 ? -11.781 11.43 12.023 1 80.81 119 VAL A CA 1
ATOM 871 C C . VAL A 1 119 ? -12.352 12.562 12.867 1 80.81 119 VAL A C 1
ATOM 873 O O . VAL A 1 119 ? -13.445 12.438 13.438 1 80.81 119 VAL A O 1
ATOM 876 N N . VAL A 1 120 ? -11.648 13.594 12.875 1 88.19 120 VAL A N 1
ATOM 877 C CA . VAL A 1 120 ? -12.055 14.75 13.656 1 88.19 120 VAL A CA 1
ATOM 878 C C . VAL A 1 120 ? -13.328 15.352 13.062 1 88.19 120 VAL A C 1
ATOM 880 O O . VAL A 1 120 ? -14.266 15.695 13.789 1 88.19 120 VAL A O 1
ATOM 883 N N . ALA A 1 121 ? -13.375 15.43 11.789 1 88.5 121 ALA A N 1
ATOM 884 C CA . ALA A 1 121 ? -14.539 16 11.133 1 88.5 121 ALA A CA 1
ATOM 885 C C . ALA A 1 121 ? -15.797 15.188 11.422 1 88.5 121 ALA A C 1
ATOM 887 O O . ALA A 1 121 ? -16.859 15.742 11.688 1 88.5 121 ALA A O 1
ATOM 888 N N . PHE A 1 122 ? -15.672 13.977 11.492 1 83.06 122 PHE A N 1
ATOM 889 C CA . PHE A 1 122 ? -16.812 13.094 11.734 1 83.06 122 PHE A CA 1
ATOM 890 C C . PHE A 1 122 ? -17.234 13.148 13.203 1 83.06 122 PHE A C 1
ATOM 892 O O . PHE A 1 122 ? -18.422 13.086 13.508 1 83.06 122 PHE A O 1
ATOM 899 N N . ALA A 1 123 ? -16.312 13.211 14 1 83.25 123 ALA A N 1
ATOM 900 C CA . ALA A 1 123 ? -16.594 13.188 15.438 1 83.25 123 ALA A CA 1
ATOM 901 C C . ALA A 1 123 ? -17.172 14.523 15.906 1 83.25 123 ALA A C 1
ATOM 903 O O . ALA A 1 123 ? -18.016 14.562 16.797 1 83.25 123 ALA A O 1
ATOM 904 N N . VAL A 1 124 ? -16.719 15.562 15.32 1 90.69 124 VAL A N 1
ATOM 905 C CA . VAL A 1 124 ? -17.016 16.891 15.836 1 90.69 124 VAL A CA 1
ATOM 906 C C . VAL A 1 124 ? -18.281 17.438 15.172 1 90.69 124 VAL A C 1
ATOM 908 O O . VAL A 1 124 ? -19.031 18.203 15.781 1 90.69 124 VAL A O 1
ATOM 911 N N . TYR A 1 125 ? -18.609 17.016 13.984 1 91.25 125 TYR A N 1
ATOM 912 C CA . TYR A 1 125 ? -19.672 17.625 13.203 1 91.25 125 TYR A CA 1
ATOM 913 C C . TYR A 1 125 ? -21 17.547 13.945 1 91.25 125 TYR A C 1
ATOM 915 O O . TYR A 1 125 ? -21.688 18.562 14.102 1 91.25 125 TYR A O 1
ATOM 923 N N . PRO A 1 126 ? -21.359 16.344 14.375 1 87.81 126 PRO A N 1
ATOM 924 C CA . PRO A 1 126 ? -22.656 16.281 15.047 1 87.81 126 PRO A CA 1
ATOM 925 C C . PRO A 1 126 ? -22.734 17.203 16.266 1 87.81 126 PRO A C 1
ATOM 927 O O . PRO A 1 126 ? -23.797 17.781 16.516 1 87.81 126 PRO A O 1
ATOM 930 N N . ILE A 1 127 ? -21.719 17.344 16.875 1 88.56 127 ILE A N 1
ATOM 931 C CA . ILE A 1 127 ? -21.688 18.203 18.062 1 88.56 127 ILE A CA 1
ATOM 932 C C . ILE A 1 127 ? -21.688 19.656 17.641 1 88.56 127 ILE A C 1
ATOM 934 O O . ILE A 1 127 ? -22.375 20.484 18.25 1 88.56 127 ILE A O 1
ATOM 938 N N . ALA A 1 128 ? -20.922 19.938 16.641 1 92.38 128 ALA A N 1
ATOM 939 C CA . ALA A 1 128 ? -20.891 21.297 16.094 1 92.38 128 ALA A CA 1
ATOM 940 C C . ALA A 1 128 ? -22.266 21.719 15.594 1 92.38 128 ALA A C 1
ATOM 942 O O . ALA A 1 128 ? -22.703 22.859 15.812 1 92.38 128 ALA A O 1
ATOM 943 N N . ALA A 1 129 ? -22.906 20.812 14.945 1 91.69 129 ALA A N 1
ATOM 944 C CA . ALA A 1 129 ? -24.234 21.094 14.422 1 91.69 129 ALA A CA 1
ATOM 945 C C . ALA A 1 129 ? -25.219 21.422 15.547 1 91.69 129 ALA A C 1
ATOM 947 O O . ALA A 1 129 ? -25.984 22.375 15.453 1 91.69 129 ALA A O 1
ATOM 948 N N . ALA A 1 130 ? -25.203 20.672 16.516 1 88.81 130 ALA A N 1
ATOM 949 C CA . ALA A 1 130 ? -26.078 20.891 17.672 1 88.81 130 ALA A CA 1
ATOM 950 C C . ALA A 1 130 ? -25.766 22.234 18.344 1 88.81 130 ALA A C 1
ATOM 952 O O . ALA A 1 130 ? -26.672 22.969 18.734 1 88.81 130 ALA A O 1
ATOM 953 N N . LEU A 1 131 ? -24.547 22.5 18.5 1 90.75 131 LEU A N 1
ATOM 954 C CA . LEU A 1 131 ? -24.094 23.734 19.156 1 90.75 131 LEU A CA 1
ATOM 955 C C . LEU A 1 131 ? -24.484 24.953 18.328 1 90.75 131 LEU A C 1
ATOM 957 O O . LEU A 1 131 ? -24.922 25.969 18.875 1 90.75 131 LEU A O 1
ATOM 961 N N . PHE A 1 132 ? -24.219 24.922 17.062 1 93.81 132 PHE A N 1
ATOM 962 C CA . PHE A 1 132 ? -24.562 26.016 16.172 1 93.81 132 PHE A CA 1
ATOM 963 C C . PHE A 1 132 ? -26.062 26.25 16.125 1 93.81 132 PHE A C 1
ATOM 965 O O . PHE A 1 132 ? -26.531 27.391 16.047 1 93.81 132 PHE A O 1
ATOM 972 N N . ARG A 1 133 ? -26.781 25.188 16.188 1 91.44 133 ARG A N 1
ATOM 973 C CA . ARG A 1 133 ? -28.234 25.281 16.234 1 91.44 133 ARG A CA 1
ATOM 974 C C . ARG A 1 133 ? -28.703 26 17.484 1 91.44 133 ARG A C 1
ATOM 976 O O . ARG A 1 133 ? -29.547 26.906 17.438 1 91.44 133 ARG A O 1
ATOM 983 N N . ARG A 1 134 ? -28.156 25.641 18.531 1 89.56 134 ARG A N 1
ATOM 984 C CA . ARG A 1 134 ? -28.516 26.234 19.812 1 89.56 134 ARG A CA 1
ATOM 985 C C . ARG A 1 134 ? -28.125 27.719 19.859 1 89.56 134 ARG A C 1
ATOM 987 O O . ARG A 1 134 ? -28.812 28.531 20.453 1 89.56 134 ARG A O 1
ATOM 994 N N . ALA A 1 135 ? -27.016 28.016 19.281 1 91.94 135 ALA A N 1
ATOM 995 C CA . ALA A 1 135 ? -26.484 29.375 19.297 1 91.94 135 ALA A CA 1
ATOM 996 C C . ALA A 1 135 ? -27.047 30.188 18.141 1 91.94 135 ALA A C 1
ATOM 998 O O . ALA A 1 135 ? -26.734 31.375 18 1 91.94 135 ALA A O 1
ATOM 999 N N . ASP A 1 136 ? -27.766 29.531 17.344 1 93.31 136 ASP A N 1
ATOM 1000 C CA . ASP A 1 136 ? -28.391 30.156 16.188 1 93.31 136 ASP A CA 1
ATOM 1001 C C . ASP A 1 136 ? -27.344 30.75 15.242 1 93.31 136 ASP A C 1
ATOM 1003 O O . ASP A 1 136 ? -27.469 31.891 14.812 1 93.31 136 ASP A O 1
ATOM 1007 N N . ILE A 1 137 ? -26.328 30.047 15.055 1 95.06 137 ILE A N 1
ATOM 1008 C CA . ILE A 1 137 ? -25.281 30.375 14.086 1 95.06 137 ILE A CA 1
ATOM 1009 C C . ILE A 1 137 ? -25.531 29.609 12.789 1 95.06 137 ILE A C 1
ATOM 1011 O O . ILE A 1 137 ? -25.922 28.438 12.812 1 95.06 137 ILE A O 1
ATOM 1015 N N . PRO A 1 138 ? -25.312 30.234 11.695 1 95.56 138 PRO A N 1
ATOM 1016 C CA . PRO A 1 138 ? -25.578 29.562 10.422 1 95.56 138 PRO A CA 1
ATOM 1017 C C . PRO A 1 138 ? -24.781 28.281 10.25 1 95.56 138 PRO A C 1
ATOM 1019 O O . PRO A 1 138 ? -23.562 28.266 10.484 1 95.56 138 PRO A O 1
ATOM 1022 N N . LYS A 1 139 ? -25.344 27.219 9.719 1 95.12 139 LYS A N 1
ATOM 1023 C CA . LYS A 1 139 ? -24.719 25.922 9.484 1 95.12 139 LYS A CA 1
ATOM 1024 C C . LYS A 1 139 ? -23.594 26.031 8.469 1 95.12 139 LYS A C 1
ATOM 1026 O O . LYS A 1 139 ? -22.594 25.312 8.57 1 95.12 139 LYS A O 1
ATOM 1031 N N . ARG A 1 140 ? -23.766 26.922 7.535 1 96.06 140 ARG A N 1
ATOM 1032 C CA . ARG A 1 140 ? -22.812 27.047 6.43 1 96.06 140 ARG A CA 1
ATOM 1033 C C . ARG A 1 140 ? -21.422 27.406 6.938 1 96.06 140 ARG A C 1
ATOM 1035 O O . ARG A 1 140 ? -20.438 27.297 6.211 1 96.06 140 ARG A O 1
ATOM 1042 N N . LEU A 1 141 ? -21.281 27.875 8.211 1 97.38 141 LEU A N 1
ATOM 1043 C CA . LEU A 1 141 ? -20 28.266 8.758 1 97.38 141 LEU A CA 1
ATOM 1044 C C . LEU A 1 141 ? -19.297 27.094 9.438 1 97.38 141 LEU A C 1
ATOM 1046 O O . LEU A 1 141 ? -18.125 27.172 9.789 1 97.38 141 LEU A O 1
ATOM 1050 N N . ILE A 1 142 ? -19.969 25.953 9.57 1 96.38 142 ILE A N 1
ATOM 1051 C CA . ILE A 1 142 ? -19.422 24.812 10.281 1 96.38 142 ILE A CA 1
ATOM 1052 C C . ILE A 1 142 ? -18.203 24.266 9.539 1 96.38 142 ILE A C 1
ATOM 1054 O O . ILE A 1 142 ? -17.156 24.031 10.148 1 96.38 142 ILE A O 1
ATOM 1058 N N . PRO A 1 143 ? -18.281 24.109 8.18 1 96.81 143 PRO A N 1
ATOM 1059 C CA . PRO A 1 143 ? -17.094 23.594 7.496 1 96.81 143 PRO A CA 1
ATOM 1060 C C . PRO A 1 143 ? -15.875 24.5 7.672 1 96.81 143 PRO A C 1
ATOM 1062 O O . PRO A 1 143 ? -14.773 24.016 7.922 1 96.81 143 PRO A O 1
ATOM 1065 N N . ALA A 1 144 ? -16.094 25.75 7.57 1 98.06 144 ALA A N 1
ATOM 1066 C CA . ALA A 1 144 ? -14.992 26.703 7.742 1 98.06 144 ALA A CA 1
ATOM 1067 C C . ALA A 1 144 ? -14.438 26.641 9.164 1 98.06 144 ALA A C 1
ATOM 1069 O O . ALA A 1 144 ? -13.227 26.797 9.367 1 98.06 144 ALA A O 1
ATOM 1070 N N . THR A 1 145 ? -15.281 26.453 10.109 1 97.81 145 THR A N 1
ATOM 1071 C CA . THR A 1 145 ? -14.891 26.375 11.508 1 97.81 145 THR A CA 1
ATOM 1072 C C . THR A 1 145 ? -14.062 25.109 11.766 1 97.81 145 THR A C 1
ATOM 1074 O O . THR A 1 145 ? -13.023 25.172 12.43 1 97.81 145 THR A O 1
ATOM 1077 N N . ILE A 1 146 ? -14.508 24.031 11.258 1 96.44 146 ILE A N 1
ATOM 1078 C CA . ILE A 1 146 ? -13.781 22.781 11.383 1 96.44 146 ILE A CA 1
ATOM 1079 C C . ILE A 1 146 ? -12.445 22.875 10.648 1 96.44 146 ILE A C 1
ATOM 1081 O O . ILE A 1 146 ? -11.406 22.453 11.164 1 96.44 146 ILE A O 1
ATOM 1085 N N . ALA A 1 147 ? -12.445 23.453 9.484 1 96.88 147 ALA A N 1
ATOM 1086 C CA . ALA A 1 147 ? -11.234 23.594 8.68 1 96.88 147 ALA A CA 1
ATOM 1087 C C . ALA A 1 147 ? -10.188 24.422 9.406 1 96.88 147 ALA A C 1
ATOM 1089 O O . ALA A 1 147 ? -9 24.078 9.398 1 96.88 147 ALA A O 1
ATOM 1090 N N . LEU A 1 148 ? -10.594 25.5 10 1 97.38 148 LEU A N 1
ATOM 1091 C CA . LEU A 1 148 ? -9.656 26.328 10.734 1 97.38 148 LEU A CA 1
ATOM 1092 C C . LEU A 1 148 ? -8.961 25.531 11.836 1 97.38 148 LEU A C 1
ATOM 1094 O O . LEU A 1 148 ? -7.742 25.641 12.008 1 97.38 148 LEU A O 1
ATOM 1098 N N . GLY A 1 149 ? -9.656 24.75 12.5 1 96.12 149 GLY A N 1
ATOM 1099 C CA . GLY A 1 149 ? -9.117 24 13.617 1 96.12 149 GLY A CA 1
ATOM 1100 C C . GLY A 1 149 ? -8.32 22.781 13.188 1 96.12 149 GLY A C 1
ATOM 1101 O O . GLY A 1 149 ? -7.336 22.422 13.836 1 96.12 149 GLY A O 1
ATOM 1102 N N . ALA A 1 150 ? -8.75 22.203 12.086 1 93.25 150 ALA A N 1
ATOM 1103 C CA . ALA A 1 150 ? -8.219 20.875 11.766 1 93.25 150 ALA A CA 1
ATOM 1104 C C . ALA A 1 150 ? -7.234 20.953 10.609 1 93.25 150 ALA A C 1
ATOM 1106 O O . ALA A 1 150 ? -6.332 20.109 10.5 1 93.25 150 ALA A O 1
ATOM 1107 N N . PHE A 1 151 ? -7.285 21.922 9.695 1 90.56 151 PHE A N 1
ATOM 1108 C CA . PHE A 1 151 ? -6.57 21.906 8.422 1 90.56 151 PHE A CA 1
ATOM 1109 C C . PHE A 1 151 ? -5.414 22.906 8.43 1 90.56 151 PHE A C 1
ATOM 1111 O O . PHE A 1 151 ? -4.602 22.922 7.508 1 90.56 151 PHE A O 1
ATOM 1118 N N . THR A 1 152 ? -5.355 23.734 9.398 1 94.69 152 THR A N 1
ATOM 1119 C CA . THR A 1 152 ? -4.508 24.906 9.203 1 94.69 152 THR A CA 1
ATOM 1120 C C . THR A 1 152 ? -3.318 24.875 10.164 1 94.69 152 THR A C 1
ATOM 1122 O O . THR A 1 152 ? -2.32 24.203 9.898 1 94.69 152 THR A O 1
ATOM 1125 N N . PHE A 1 153 ? -3.477 25.516 11.336 1 96.69 153 PHE A N 1
ATOM 1126 C CA . PHE A 1 153 ? -2.297 25.812 12.141 1 96.69 153 PHE A CA 1
ATOM 1127 C C . PHE A 1 153 ? -1.81 24.562 12.867 1 96.69 153 PHE A C 1
ATOM 1129 O O . PHE A 1 153 ? -0.621 24.438 13.164 1 96.69 153 PHE A O 1
ATOM 1136 N N . THR A 1 154 ? -2.619 23.609 13.164 1 94.88 154 THR A N 1
ATOM 1137 C CA . THR A 1 154 ? -2.184 22.391 13.828 1 94.88 154 THR A CA 1
ATOM 1138 C C . THR A 1 154 ? -1.55 21.422 12.828 1 94.88 154 THR A C 1
ATOM 1140 O O . THR A 1 154 ? -0.792 20.531 13.219 1 94.88 154 THR A O 1
ATOM 1143 N N . MET A 1 155 ? -1.856 21.594 11.609 1 91.62 155 MET A N 1
ATOM 1144 C CA . MET A 1 155 ? -1.331 20.719 10.555 1 91.62 155 MET A CA 1
ATOM 1145 C C . MET A 1 155 ? 0.056 21.188 10.117 1 91.62 155 MET A C 1
ATOM 1147 O O . MET A 1 155 ? 0.93 20.359 9.852 1 91.62 155 MET A O 1
ATOM 1151 N N . THR A 1 156 ? 0.327 22.5 10.117 1 94.38 156 THR A N 1
ATOM 1152 C CA . THR A 1 156 ? 1.487 22.969 9.367 1 94.38 156 THR A CA 1
ATOM 1153 C C . THR A 1 156 ? 2.361 23.875 10.227 1 94.38 156 THR A C 1
ATOM 1155 O O . THR A 1 156 ? 3.578 23.922 10.047 1 94.38 156 THR A O 1
ATOM 1158 N N . ALA A 1 157 ? 1.771 24.594 11.203 1 97 157 ALA A N 1
ATOM 1159 C CA . ALA A 1 157 ? 2.506 25.688 11.812 1 97 157 ALA A CA 1
ATOM 1160 C C . ALA A 1 157 ? 3.008 25.312 13.203 1 97 157 ALA A C 1
ATOM 1162 O O . ALA A 1 157 ? 4.145 25.625 13.57 1 97 157 ALA A O 1
ATOM 1163 N N . LEU A 1 158 ? 2.24 24.625 13.953 1 97.06 158 LEU A N 1
ATOM 1164 C CA . LEU A 1 158 ? 2.592 24.344 15.344 1 97.06 158 LEU A CA 1
ATOM 1165 C C . LEU A 1 158 ? 3.742 23.344 15.422 1 97.06 158 LEU A C 1
ATOM 1167 O O . LEU A 1 158 ? 3.688 22.281 14.805 1 97.06 158 LEU A O 1
ATOM 1171 N N . PRO A 1 159 ? 4.781 23.719 16.188 1 96.12 159 PRO A N 1
ATOM 1172 C CA . PRO A 1 159 ? 5.906 22.781 16.328 1 96.12 159 PRO A CA 1
ATOM 1173 C C . PRO A 1 159 ? 5.512 21.5 17.047 1 96.12 159 PRO A C 1
ATOM 1175 O O . PRO A 1 159 ? 4.719 21.516 17.984 1 96.12 159 PRO A O 1
ATOM 1178 N N . GLY A 1 160 ? 6.043 20.453 16.594 1 94.5 160 GLY A N 1
ATOM 1179 C CA . GLY A 1 160 ? 5.844 19.172 17.266 1 94.5 160 GLY A CA 1
ATOM 1180 C C . GLY A 1 160 ? 4.695 18.375 16.688 1 94.5 160 GLY A C 1
ATOM 1181 O O . GLY A 1 160 ? 4.531 17.188 17 1 94.5 160 GLY A O 1
ATOM 1182 N N . THR A 1 161 ? 3.857 18.984 15.812 1 94.44 161 THR A N 1
ATOM 1183 C CA . THR A 1 161 ? 2.736 18.266 15.227 1 94.44 161 THR A CA 1
ATOM 1184 C C . THR A 1 161 ? 3.225 17.031 14.477 1 94.44 161 THR A C 1
ATOM 1186 O O . THR A 1 161 ? 4.223 17.078 13.758 1 94.44 161 THR A O 1
ATOM 1189 N N . PRO A 1 162 ? 2.602 15.938 14.68 1 92.44 162 PRO A N 1
ATOM 1190 C CA . PRO A 1 162 ? 2.998 14.711 13.984 1 92.44 162 PRO A CA 1
ATOM 1191 C C . PRO A 1 162 ? 2.416 14.617 12.57 1 92.44 162 PRO A C 1
ATOM 1193 O O . PRO A 1 162 ? 2.533 13.578 11.922 1 92.44 162 PRO A O 1
ATOM 1196 N N . ALA A 1 163 ? 1.75 15.641 12.109 1 92.44 163 ALA A N 1
ATOM 1197 C CA . ALA A 1 163 ? 1.162 15.656 10.773 1 92.44 163 ALA A CA 1
ATOM 1198 C C . ALA A 1 163 ? 2.219 15.391 9.703 1 92.44 163 ALA A C 1
ATOM 1200 O O . ALA A 1 163 ? 3.379 15.773 9.859 1 92.44 163 ALA A O 1
ATOM 1201 N N . ILE A 1 164 ? 1.808 14.797 8.656 1 91.25 164 ILE A N 1
ATOM 1202 C CA . ILE A 1 164 ? 2.701 14.391 7.578 1 91.25 164 ILE A CA 1
ATOM 1203 C C . ILE A 1 164 ? 3.332 15.617 6.934 1 91.25 164 ILE A C 1
ATOM 1205 O O . ILE A 1 164 ? 4.484 15.578 6.496 1 91.25 164 ILE A O 1
ATOM 1209 N N . GLN A 1 165 ? 2.662 16.719 6.902 1 94 165 GLN A N 1
ATOM 1210 C CA . GLN A 1 165 ? 3.182 17.953 6.312 1 94 165 GLN A CA 1
ATOM 1211 C C . GLN A 1 165 ? 4.398 18.453 7.082 1 94 165 GLN A C 1
ATOM 1213 O O . GLN A 1 165 ? 5.281 19.094 6.508 1 94 165 GLN A O 1
ATOM 1218 N N . ASN A 1 166 ? 4.414 18.125 8.344 1 95.44 166 ASN A N 1
ATOM 1219 C CA . ASN A 1 166 ? 5.543 18.5 9.18 1 95.44 166 ASN A CA 1
ATOM 1220 C C . ASN A 1 166 ? 6.652 17.453 9.141 1 95.44 166 ASN A C 1
ATOM 1222 O O . ASN A 1 166 ? 7.805 17.75 9.453 1 95.44 166 ASN A O 1
ATOM 1226 N N . ALA A 1 167 ? 6.312 16.266 8.742 1 94.31 167 ALA A N 1
ATOM 1227 C CA . ALA A 1 167 ? 7.277 15.172 8.734 1 94.31 167 ALA A CA 1
ATOM 1228 C C . ALA A 1 167 ? 8.062 15.141 7.422 1 94.31 167 ALA A C 1
ATOM 1230 O O . ALA A 1 167 ? 9.258 14.836 7.414 1 94.31 167 ALA A O 1
ATOM 1231 N N . ILE A 1 168 ? 7.488 15.461 6.355 1 94.44 168 ILE A N 1
ATOM 1232 C CA . ILE A 1 168 ? 8.016 15.219 5.016 1 94.44 168 ILE A CA 1
ATOM 1233 C C . ILE A 1 168 ? 9.281 16.047 4.805 1 94.44 168 ILE A C 1
ATOM 1235 O O . ILE A 1 168 ? 10.266 15.555 4.238 1 94.44 168 ILE A O 1
ATOM 1239 N N . PRO A 1 169 ? 9.398 17.25 5.336 1 96.44 169 PRO A N 1
ATOM 1240 C CA . PRO A 1 169 ? 10.609 18.031 5.07 1 96.44 169 PRO A CA 1
ATOM 1241 C C . PRO A 1 169 ? 11.82 17.531 5.855 1 96.44 169 PRO A C 1
ATOM 1243 O O . PRO A 1 169 ? 12.961 17.875 5.527 1 96.44 169 PRO A O 1
ATOM 1246 N N . MET A 1 170 ? 11.656 16.766 6.863 1 96.38 170 MET A N 1
ATOM 1247 C CA . MET A 1 170 ? 12.68 16.469 7.855 1 96.38 170 MET A CA 1
ATOM 1248 C C . MET A 1 170 ? 13.867 15.75 7.211 1 96.38 170 MET A C 1
ATOM 1250 O O . MET A 1 170 ? 15.008 16.188 7.344 1 96.38 170 MET A O 1
ATOM 1254 N N . PRO A 1 171 ? 13.633 14.719 6.465 1 93.44 171 PRO A N 1
ATOM 1255 C CA . PRO A 1 171 ? 14.789 14.047 5.855 1 93.44 171 PRO A CA 1
ATOM 1256 C C . PRO A 1 171 ? 15.5 14.914 4.82 1 93.44 171 PRO A C 1
ATOM 1258 O O . PRO A 1 171 ? 16.703 14.742 4.594 1 93.44 171 PRO A O 1
ATOM 1261 N N . TYR A 1 172 ? 14.836 15.828 4.199 1 93.44 172 TYR A N 1
ATOM 1262 C CA . TYR A 1 172 ? 15.422 16.672 3.166 1 93.44 172 TYR A CA 1
ATOM 1263 C C . TYR A 1 172 ? 16.297 17.75 3.779 1 93.44 172 TYR A C 1
ATOM 1265 O O . TYR A 1 172 ? 17.328 18.125 3.217 1 93.44 172 TYR A O 1
ATOM 1273 N N . PHE A 1 173 ? 15.945 18.219 4.977 1 96.25 173 PHE A N 1
ATOM 1274 C CA . PHE A 1 173 ? 16.641 19.375 5.527 1 96.25 173 PHE A CA 1
ATOM 1275 C C . PHE A 1 173 ? 17.375 19.016 6.805 1 96.25 173 PHE A C 1
ATOM 1277 O O . PHE A 1 173 ? 18.094 19.844 7.371 1 96.25 173 PHE A O 1
ATOM 1284 N N . GLY A 1 174 ? 17.266 17.766 7.27 1 94.25 174 GLY A N 1
ATOM 1285 C CA . GLY A 1 174 ? 17.922 17.344 8.492 1 94.25 174 GLY A CA 1
ATOM 1286 C C . GLY A 1 174 ? 17.359 18.016 9.734 1 94.25 174 GLY A C 1
ATOM 1287 O O . GLY A 1 174 ? 18.125 18.484 10.594 1 94.25 174 GLY A O 1
ATOM 1288 N N . THR A 1 175 ? 16.094 18.125 9.781 1 95.94 175 THR A N 1
ATOM 1289 C CA . THR A 1 175 ? 15.453 18.844 10.875 1 95.94 175 THR A CA 1
ATOM 1290 C C . THR A 1 175 ? 14.578 17.906 11.695 1 95.94 175 THR A C 1
ATOM 1292 O O . THR A 1 175 ? 14.641 16.688 11.523 1 95.94 175 THR A O 1
ATOM 1295 N N . SER A 1 176 ? 13.859 18.469 12.672 1 95.44 176 SER A N 1
ATOM 1296 C CA . SER A 1 176 ? 12.969 17.75 13.57 1 95.44 176 SER A CA 1
ATOM 1297 C C . SER A 1 176 ? 11.555 18.312 13.531 1 95.44 176 SER A C 1
ATOM 1299 O O . SER A 1 176 ? 11.312 19.344 12.891 1 95.44 176 SER A O 1
ATOM 1301 N N . PRO A 1 177 ? 10.617 17.641 14.195 1 95.5 177 PRO A N 1
ATOM 1302 C CA . PRO A 1 177 ? 9.25 18.172 14.188 1 95.5 177 PRO A CA 1
ATOM 1303 C C . PRO A 1 177 ? 9.133 19.531 14.859 1 95.5 177 PRO A C 1
ATOM 1305 O O . PRO A 1 177 ? 8.109 20.203 14.734 1 95.5 177 PRO A O 1
ATOM 1308 N N . PHE A 1 178 ? 10.156 19.984 15.484 1 96.94 178 PHE A N 1
ATOM 1309 C CA . PHE A 1 178 ? 10.117 21.234 16.219 1 96.94 178 PHE A CA 1
ATOM 1310 C C . PHE A 1 178 ? 10.938 22.312 15.516 1 96.94 178 PHE A C 1
ATOM 1312 O O . PHE A 1 178 ? 11.438 23.234 16.156 1 96.94 178 PHE A O 1
ATOM 1319 N N . ALA A 1 179 ? 11.031 22.172 14.258 1 96.56 179 ALA A N 1
ATOM 1320 C CA . ALA A 1 179 ? 11.797 23.125 13.461 1 96.56 179 ALA A CA 1
ATOM 1321 C C . ALA A 1 179 ? 11.211 24.531 13.562 1 96.56 179 ALA A C 1
ATOM 1323 O O . ALA A 1 179 ? 10.008 24.719 13.406 1 96.56 179 ALA A O 1
ATOM 1324 N N . ALA A 1 180 ? 12.102 25.516 13.852 1 97.25 180 ALA A N 1
ATOM 1325 C CA . ALA A 1 180 ? 11.75 26.938 13.984 1 97.25 180 ALA A CA 1
ATOM 1326 C C . ALA A 1 180 ? 10.508 27.109 14.859 1 97.25 180 ALA A C 1
ATOM 1328 O O . ALA A 1 180 ? 9.523 27.719 14.43 1 97.25 180 ALA A O 1
ATOM 1329 N N . PRO A 1 181 ? 10.586 26.641 16.062 1 96.81 181 PRO A N 1
ATOM 1330 C CA . PRO A 1 181 ? 9.398 26.578 16.922 1 96.81 181 PRO A CA 1
ATOM 1331 C C . PRO A 1 181 ? 8.812 27.969 17.219 1 96.81 181 PRO A C 1
ATOM 1333 O O . PRO A 1 181 ? 7.59 28.125 17.266 1 96.81 181 PRO A O 1
ATOM 1336 N N . GLY A 1 182 ? 9.648 28.938 17.484 1 97.88 182 GLY A N 1
ATOM 1337 C CA . GLY A 1 182 ? 9.125 30.281 17.734 1 97.88 182 GLY A CA 1
ATOM 1338 C C . GLY A 1 182 ? 8.328 30.828 16.578 1 97.88 182 GLY A C 1
ATOM 1339 O O . GLY A 1 182 ? 7.227 31.359 16.766 1 97.88 182 GLY A O 1
ATOM 1340 N N . LEU A 1 183 ? 8.891 30.766 15.398 1 97.94 183 LEU A N 1
ATOM 1341 C CA . LEU A 1 183 ? 8.203 31.234 14.195 1 97.94 183 LEU A CA 1
ATOM 1342 C C . LEU A 1 183 ? 6.941 30.406 13.938 1 97.94 183 LEU A C 1
ATOM 1344 O O . LEU A 1 183 ? 5.945 30.938 13.445 1 97.94 183 LEU A O 1
ATOM 1348 N N . GLY A 1 184 ? 7.023 29.109 14.211 1 98.06 184 GLY A N 1
ATOM 1349 C CA . GLY A 1 184 ? 5.848 28.266 14.094 1 98.06 184 GLY A CA 1
ATOM 1350 C C . GLY A 1 184 ? 4.699 28.719 14.984 1 98.06 184 GLY A C 1
ATOM 1351 O O . GLY A 1 184 ? 3.555 28.781 14.531 1 98.06 184 GLY A O 1
ATOM 1352 N N . ILE A 1 185 ? 5.008 29.062 16.203 1 98.25 185 ILE A N 1
ATOM 1353 C CA . ILE A 1 185 ? 4 29.5 17.156 1 98.25 185 ILE A CA 1
ATOM 1354 C C . ILE A 1 185 ? 3.4 30.828 16.734 1 98.25 185 ILE A C 1
ATOM 1356 O O . ILE A 1 185 ? 2.184 31.016 16.781 1 98.25 185 ILE A O 1
ATOM 1360 N N . VAL A 1 186 ? 4.207 31.719 16.297 1 98.31 186 VAL A N 1
ATOM 1361 C CA . VAL A 1 186 ? 3.725 33.031 15.82 1 98.31 186 VAL A CA 1
ATOM 1362 C C . VAL A 1 186 ? 2.803 32.812 14.617 1 98.31 186 VAL A C 1
ATOM 1364 O O . VAL A 1 186 ? 1.729 33.406 14.547 1 98.31 186 VAL A O 1
ATOM 1367 N N . THR A 1 187 ? 3.27 32 13.688 1 98.25 187 THR A N 1
ATOM 1368 C CA . THR A 1 187 ? 2.477 31.734 12.492 1 98.25 187 THR A CA 1
ATOM 1369 C C . THR A 1 187 ? 1.139 31.109 12.867 1 98.25 187 THR A C 1
ATOM 1371 O O . THR A 1 187 ? 0.1 31.469 12.305 1 98.25 187 THR A O 1
ATOM 1374 N N . ALA A 1 188 ? 1.171 30.156 13.773 1 98.38 188 ALA A N 1
ATOM 1375 C CA . ALA A 1 188 ? -0.048 29.516 14.258 1 98.38 188 ALA A CA 1
ATOM 1376 C C . ALA A 1 188 ? -0.998 30.531 14.883 1 98.38 188 ALA A C 1
ATOM 1378 O O . ALA A 1 188 ? -2.211 30.469 14.664 1 98.38 188 ALA A O 1
ATOM 1379 N N . ALA A 1 189 ? -0.453 31.438 15.664 1 98.38 189 ALA A N 1
ATOM 1380 C CA . ALA A 1 189 ? -1.254 32.469 16.312 1 98.38 189 ALA A CA 1
ATOM 1381 C C . ALA A 1 189 ? -1.923 33.375 15.281 1 98.38 189 ALA A C 1
ATOM 1383 O O . ALA A 1 189 ? -3.082 33.781 15.445 1 98.38 189 ALA A O 1
ATOM 1384 N N . VAL A 1 190 ? -1.181 33.719 14.273 1 98.38 190 VAL A N 1
ATOM 1385 C CA . VAL A 1 190 ? -1.729 34.531 13.211 1 98.38 190 VAL A CA 1
ATOM 1386 C C . VAL A 1 190 ? -2.85 33.812 12.492 1 98.38 190 VAL A C 1
ATOM 1388 O O . VAL A 1 190 ? -3.914 34.375 12.227 1 98.38 190 VAL A O 1
ATOM 1391 N N . MET A 1 191 ? -2.656 32.531 12.164 1 98.12 191 MET A N 1
ATOM 1392 C CA . MET A 1 191 ? -3.676 31.734 11.492 1 98.12 191 MET A CA 1
ATOM 1393 C C . MET A 1 191 ? -4.934 31.625 12.352 1 98.12 191 MET A C 1
ATOM 1395 O O . MET A 1 191 ? -6.043 31.844 11.859 1 98.12 191 MET A O 1
ATOM 1399 N N . PHE A 1 192 ? -4.695 31.297 13.594 1 98.38 192 PHE A N 1
ATOM 1400 C CA . PHE A 1 192 ? -5.809 31.172 14.531 1 98.38 192 PHE A CA 1
ATOM 1401 C C . PHE A 1 192 ? -6.543 32.5 14.688 1 98.38 192 PHE A C 1
ATOM 1403 O O . PHE A 1 192 ? -7.77 32.562 14.586 1 98.38 192 PHE A O 1
ATOM 1410 N N . GLY A 1 193 ? -5.82 33.562 14.938 1 98.5 193 GLY A N 1
ATOM 1411 C CA . GLY A 1 193 ? -6.406 34.875 15.172 1 98.5 193 GLY A CA 1
ATOM 1412 C C . GLY A 1 193 ? -7.191 35.375 13.977 1 98.5 193 GLY A C 1
ATOM 1413 O O . GLY A 1 193 ? -8.352 35.781 14.117 1 98.5 193 GLY A O 1
ATOM 1414 N N . LEU A 1 194 ? -6.574 35.375 12.797 1 98.38 194 LEU A N 1
ATOM 1415 C CA . LEU A 1 194 ? -7.238 35.875 11.594 1 98.38 194 LEU A CA 1
ATOM 1416 C C . LEU A 1 194 ? -8.43 35 11.227 1 98.38 194 LEU A C 1
ATOM 1418 O O . LEU A 1 194 ? -9.461 35.5 10.773 1 98.38 194 LEU A O 1
ATOM 1422 N N . GLY A 1 195 ? -8.266 33.656 11.383 1 98.38 195 GLY A N 1
ATOM 1423 C CA . GLY A 1 195 ? -9.367 32.75 11.125 1 98.38 195 GLY A CA 1
ATOM 1424 C C . GLY A 1 195 ? -10.555 33 12.039 1 98.38 195 GLY A C 1
ATOM 1425 O O . GLY A 1 195 ? -11.703 33.062 11.578 1 98.38 195 GLY A O 1
ATOM 1426 N N . MET A 1 196 ? -10.273 33.188 13.312 1 98.12 196 MET A N 1
ATOM 1427 C CA . MET A 1 196 ? -11.32 33.469 14.297 1 98.12 196 MET A CA 1
ATOM 1428 C C . MET A 1 196 ? -12.008 34.781 14.008 1 98.12 196 MET A C 1
ATOM 1430 O O . MET A 1 196 ? -13.234 34.875 14.125 1 98.12 196 MET A O 1
ATOM 1434 N N . LEU A 1 197 ? -11.219 35.781 13.711 1 98.25 197 LEU A N 1
ATOM 1435 C CA . LEU A 1 197 ? -11.781 37.094 13.398 1 98.25 197 LEU A CA 1
ATOM 1436 C C . LEU A 1 197 ? -12.727 37 12.211 1 98.25 197 LEU A C 1
ATOM 1438 O O . LEU A 1 197 ? -13.797 37.625 12.219 1 98.25 197 LEU A O 1
ATOM 1442 N N . TRP A 1 198 ? -12.328 36.25 11.234 1 98.38 198 TRP A N 1
ATOM 1443 C CA . TRP A 1 198 ? -13.18 36.094 10.055 1 98.38 198 TRP A CA 1
ATOM 1444 C C . TRP A 1 198 ? -14.477 35.406 10.406 1 98.38 198 TRP A C 1
ATOM 1446 O O . TRP A 1 198 ? -15.562 35.844 10.016 1 98.38 198 TRP A O 1
ATOM 1456 N N . LEU A 1 199 ? -14.359 34.281 11.102 1 98.31 199 LEU A N 1
ATOM 1457 C CA . LEU A 1 199 ? -15.531 33.469 11.43 1 98.31 199 LEU A CA 1
ATOM 1458 C C . LEU A 1 199 ? -16.5 34.25 12.312 1 98.31 199 LEU A C 1
ATOM 1460 O O . LEU A 1 199 ? -17.719 34.188 12.125 1 98.31 199 LEU A O 1
ATOM 1464 N N . GLN A 1 200 ? -15.984 35.031 13.25 1 96.88 200 GLN A N 1
ATOM 1465 C CA . GLN A 1 200 ? -16.828 35.875 14.117 1 96.88 200 GLN A CA 1
ATOM 1466 C C . GLN A 1 200 ? -17.5 37 13.32 1 96.88 200 GLN A C 1
ATOM 1468 O O . GLN A 1 200 ? -18.672 37.312 13.547 1 96.88 200 GLN A O 1
ATOM 1473 N N . TYR A 1 201 ? -16.734 37.594 12.492 1 97.69 201 TYR A N 1
ATOM 1474 C CA . TY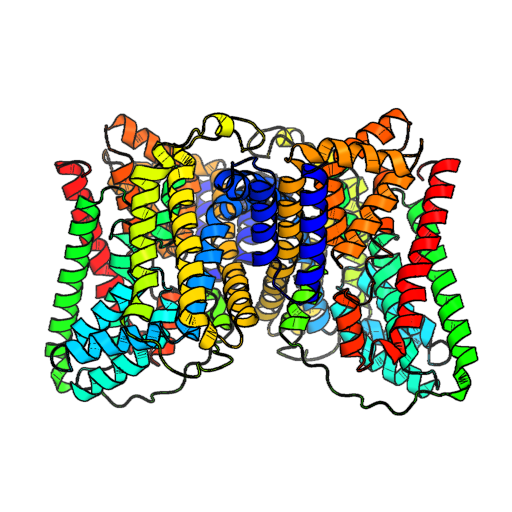R A 1 201 ? -17.281 38.625 11.625 1 97.69 201 TYR A CA 1
ATOM 1475 C C . TYR A 1 201 ? -18.438 38.062 10.781 1 97.69 201 TYR A C 1
ATOM 1477 O O . TYR A 1 201 ? -19.5 38.688 10.695 1 97.69 201 TYR A O 1
ATOM 1485 N N . ARG A 1 202 ? -18.25 36.906 10.195 1 97.75 202 ARG A N 1
ATOM 1486 C CA . ARG A 1 202 ? -19.25 36.312 9.328 1 97.75 202 ARG A CA 1
ATOM 1487 C C . ARG A 1 202 ? -20.469 35.875 10.133 1 97.75 202 ARG A C 1
ATOM 1489 O O . ARG A 1 202 ? -21.609 35.969 9.656 1 97.75 202 ARG A O 1
ATOM 1496 N N . ALA A 1 203 ? -20.203 35.312 11.312 1 96.44 203 ALA A N 1
ATOM 1497 C CA . ALA A 1 203 ? -21.312 34.906 12.18 1 96.44 203 ALA A CA 1
ATOM 1498 C C . ALA A 1 203 ? -22.203 36.094 12.508 1 96.44 203 ALA A C 1
ATOM 1500 O O . ALA A 1 203 ? -23.438 35.969 12.555 1 96.44 203 ALA A O 1
ATOM 1501 N N . ARG A 1 204 ? -21.641 37.25 12.758 1 95.69 204 ARG A N 1
ATOM 1502 C CA . ARG A 1 204 ? -22.406 38.469 13.055 1 95.69 204 ARG A CA 1
ATOM 1503 C C . ARG A 1 204 ? -23.156 38.969 11.82 1 95.69 204 ARG A C 1
ATOM 1505 O O . ARG A 1 204 ? -24.312 39.344 11.898 1 95.69 204 ARG A O 1
ATOM 1512 N N . ARG A 1 205 ? -22.484 38.938 10.734 1 96.75 205 ARG A N 1
ATOM 1513 C CA . ARG A 1 205 ? -23.062 39.438 9.492 1 96.75 205 ARG A CA 1
ATOM 1514 C C . ARG A 1 205 ? -24.234 38.562 9.039 1 96.75 205 ARG A C 1
ATOM 1516 O O . ARG A 1 205 ? -25.188 39.062 8.445 1 96.75 205 ARG A O 1
ATOM 1523 N N . LEU A 1 206 ? -24.141 37.281 9.367 1 95.31 206 LEU A N 1
ATOM 1524 C CA . LEU A 1 206 ? -25.156 36.344 8.898 1 95.31 206 LEU A CA 1
ATOM 1525 C C . LEU A 1 206 ? -26.109 35.969 10.023 1 95.31 206 LEU A C 1
ATOM 1527 O O . LEU A 1 206 ? -26.828 34.969 9.922 1 95.31 206 LEU A O 1
ATOM 1531 N N . ALA A 1 207 ? -26.141 36.719 11.031 1 92.19 207 ALA A N 1
ATOM 1532 C CA . ALA A 1 207 ? -26.922 36.406 12.227 1 92.19 207 ALA A CA 1
ATOM 1533 C C . ALA A 1 207 ? -28.391 36.25 11.891 1 92.19 207 ALA A C 1
ATOM 1535 O O . ALA A 1 207 ? -29.094 35.438 12.508 1 92.19 207 ALA A O 1
ATOM 1536 N N . ALA A 1 208 ? -28.828 36.938 10.93 1 92.38 208 ALA A N 1
ATOM 1537 C CA . ALA A 1 208 ? -30.25 36.906 10.562 1 92.38 208 ALA A CA 1
ATOM 1538 C C . ALA A 1 208 ? -30.625 35.594 9.898 1 92.38 208 ALA A C 1
ATOM 1540 O O . ALA A 1 208 ? -31.812 35.219 9.891 1 92.38 208 ALA A O 1
ATOM 1541 N N . GLU A 1 209 ? -29.734 34.938 9.422 1 92 209 GLU A N 1
ATOM 1542 C CA . GLU A 1 209 ? -29.984 33.688 8.719 1 92 209 GLU A CA 1
ATOM 1543 C C . GLU A 1 209 ? -30.344 32.562 9.695 1 92 209 GLU A C 1
ATOM 1545 O O . GLU A 1 209 ? -31.078 31.625 9.352 1 92 209 GLU A O 1
ATOM 1550 N N . GLY A 1 210 ? -29.859 32.594 10.953 1 90 210 GLY A N 1
ATOM 1551 C CA . GLY A 1 210 ? -30 31.484 11.883 1 90 210 GLY A CA 1
ATOM 1552 C C . GLY A 1 210 ? -29.312 30.219 11.422 1 90 210 GLY A C 1
ATOM 1553 O O . GLY A 1 210 ? -28.453 30.266 10.547 1 90 210 GLY A O 1
ATOM 1554 N N . TYR A 1 211 ? -29.609 29.172 12.039 1 91.12 211 TYR A N 1
ATOM 1555 C CA . TYR A 1 211 ? -28.984 27.906 11.688 1 91.12 211 TYR A CA 1
ATOM 1556 C C . TYR A 1 211 ? -29.406 27.453 10.297 1 91.12 211 TYR A C 1
ATOM 1558 O O . TYR A 1 211 ? -28.625 26.828 9.57 1 91.12 211 TYR A O 1
ATOM 1566 N N . GLY A 1 212 ? -30.562 27.781 9.852 1 84.38 212 GLY A N 1
ATOM 1567 C CA . GLY A 1 212 ? -31.109 27.375 8.562 1 84.38 212 GLY A CA 1
ATOM 1568 C C . GLY A 1 212 ? -31.781 26.031 8.594 1 84.38 212 GLY A C 1
ATOM 1569 O O . GLY A 1 212 ? -31.812 25.359 9.641 1 84.38 212 GLY A O 1
ATOM 1570 N N . ASP A 1 213 ? -32.469 25.672 7.41 1 78.62 213 ASP A N 1
ATOM 1571 C CA . ASP A 1 213 ? -33.188 24.406 7.262 1 78.62 213 ASP A CA 1
ATOM 1572 C C . ASP A 1 213 ? -32.344 23.422 6.422 1 78.62 213 ASP A C 1
ATOM 1574 O O . ASP A 1 213 ? -32.156 23.641 5.227 1 78.62 213 ASP A O 1
ATOM 1578 N N . HIS A 1 214 ? -31.609 22.688 7.168 1 74.5 214 HIS A N 1
ATOM 1579 C CA . HIS A 1 214 ? -30.781 21.734 6.43 1 74.5 214 HIS A CA 1
ATOM 1580 C C . HIS A 1 214 ? -31.078 20.297 6.844 1 74.5 214 HIS A C 1
ATOM 1582 O O . HIS A 1 214 ? -31.438 20.047 7.996 1 74.5 214 HIS A O 1
ATOM 1588 N N . ALA A 1 215 ? -31.188 19.359 5.852 1 60.12 215 ALA A N 1
ATOM 1589 C CA . ALA A 1 215 ? -31.375 17.938 6.137 1 60.12 215 ALA A CA 1
ATOM 1590 C C . ALA A 1 215 ? -30.125 17.312 6.738 1 60.12 215 ALA A C 1
ATOM 1592 O O . ALA A 1 215 ? -29.016 17.547 6.238 1 60.12 215 ALA A O 1
ATOM 1593 N N . ASP A 1 216 ? -30.141 17.141 7.953 1 57.47 216 ASP A N 1
ATOM 1594 C CA . ASP A 1 216 ? -28.984 16.484 8.547 1 57.47 216 ASP A CA 1
ATOM 1595 C C . ASP A 1 216 ? -28.875 15.031 8.07 1 57.47 216 ASP A C 1
ATOM 1597 O O . ASP A 1 216 ? -29.531 14.141 8.609 1 57.47 216 ASP A O 1
ATOM 1601 N N . ALA A 1 217 ? -28.734 14.773 6.762 1 57.03 217 ALA A N 1
ATOM 1602 C CA . ALA A 1 217 ? -28.641 13.398 6.27 1 57.03 217 ALA A CA 1
ATOM 1603 C C . ALA A 1 217 ? -27.312 12.766 6.672 1 57.03 217 ALA A C 1
ATOM 1605 O O . ALA A 1 217 ? -26.312 13.461 6.871 1 57.03 217 ALA A O 1
ATOM 1606 N N . GLY A 1 218 ? -27.438 11.523 6.957 1 65.31 218 GLY A N 1
ATOM 1607 C CA . GLY A 1 218 ? -26.266 10.719 7.262 1 65.31 218 GLY A CA 1
ATOM 1608 C C . GLY A 1 218 ? -25.25 10.664 6.125 1 65.31 218 GLY A C 1
ATOM 1609 O O . GLY A 1 218 ? -25.625 10.789 4.957 1 65.31 218 GLY A O 1
ATOM 1610 N N . PHE A 1 219 ? -23.938 10.828 6.43 1 70.38 219 PHE A N 1
ATOM 1611 C CA . PHE A 1 219 ? -22.844 10.758 5.465 1 70.38 219 PHE A CA 1
ATOM 1612 C C . PHE A 1 219 ? -22.578 9.312 5.07 1 70.38 219 PHE A C 1
ATOM 1614 O O . PHE A 1 219 ? -22.484 8.43 5.93 1 70.38 219 PHE A O 1
ATOM 1621 N N . ALA A 1 220 ? -22.609 8.961 3.723 1 66.12 220 ALA A N 1
ATOM 1622 C CA . ALA A 1 220 ? -22.156 7.672 3.219 1 66.12 220 ALA A CA 1
ATOM 1623 C C . ALA A 1 220 ? -20.969 7.844 2.277 1 66.12 220 ALA A C 1
ATOM 1625 O O . ALA A 1 220 ? -21.062 8.539 1.264 1 66.12 220 ALA A O 1
ATOM 1626 N N . PRO A 1 221 ? -19.891 7.227 2.654 1 69.75 221 PRO A N 1
ATOM 1627 C CA . PRO A 1 221 ? -18.734 7.348 1.769 1 69.75 221 PRO A CA 1
ATOM 1628 C C . PRO A 1 221 ? -18.938 6.652 0.425 1 69.75 221 PRO A C 1
ATOM 1630 O O . PRO A 1 221 ? -19.641 5.633 0.354 1 69.75 221 PRO A O 1
ATOM 1633 N N . ASP A 1 222 ? -18.516 7.312 -0.656 1 72.62 222 ASP A N 1
ATOM 1634 C CA . ASP A 1 222 ? -18.469 6.656 -1.96 1 72.62 222 ASP A CA 1
ATOM 1635 C C . ASP A 1 222 ? -17.047 6.527 -2.469 1 72.62 222 ASP A C 1
ATOM 1637 O O . ASP A 1 222 ? -16.125 7.113 -1.901 1 72.62 222 ASP A O 1
ATOM 1641 N N . LYS A 1 223 ? -16.828 5.758 -3.459 1 72.12 223 LYS A N 1
ATOM 1642 C CA . LYS A 1 223 ? -15.508 5.371 -3.953 1 72.12 223 LYS A CA 1
ATOM 1643 C C . LYS A 1 223 ? -14.75 6.578 -4.512 1 72.12 223 LYS A C 1
ATOM 1645 O O . LYS A 1 223 ? -13.539 6.691 -4.332 1 72.12 223 LYS A O 1
ATOM 1650 N N . GLU A 1 224 ? -15.477 7.449 -5.133 1 71.5 224 GLU A N 1
ATOM 1651 C CA . GLU A 1 224 ? -14.82 8.633 -5.676 1 71.5 224 GLU A CA 1
ATOM 1652 C C . GLU A 1 224 ? -14.289 9.531 -4.559 1 71.5 224 GLU A C 1
ATOM 1654 O O . GLU A 1 224 ? -13.18 10.047 -4.652 1 71.5 224 GLU A O 1
ATOM 1659 N N . LEU A 1 225 ? -15.133 9.648 -3.551 1 74.75 225 LEU A N 1
ATOM 1660 C CA . LEU A 1 225 ? -14.734 10.445 -2.4 1 74.75 225 LEU A CA 1
ATOM 1661 C C . LEU A 1 225 ? -13.555 9.812 -1.676 1 74.75 225 LEU A C 1
ATOM 1663 O O . LEU A 1 225 ? -12.68 10.516 -1.167 1 74.75 225 LEU A O 1
ATOM 1667 N N . ARG A 1 226 ? -13.492 8.539 -1.693 1 77 226 ARG A N 1
ATOM 1668 C CA . ARG A 1 226 ? -12.398 7.809 -1.059 1 77 226 ARG A CA 1
ATOM 1669 C C . ARG A 1 226 ? -11.062 8.141 -1.72 1 77 226 ARG A C 1
ATOM 1671 O O . ARG A 1 226 ? -10.078 8.414 -1.034 1 77 226 ARG A O 1
ATOM 1678 N N . GLU A 1 227 ? -11.055 8.156 -3.016 1 74.56 227 GLU A N 1
ATOM 1679 C CA . GLU A 1 227 ? -9.828 8.43 -3.756 1 74.56 227 GLU A CA 1
ATOM 1680 C C . GLU A 1 227 ? -9.336 9.852 -3.504 1 74.56 227 GLU A C 1
ATOM 1682 O O . GLU A 1 227 ? -8.133 10.086 -3.369 1 74.56 227 GLU A O 1
ATOM 1687 N N . ARG A 1 228 ? -10.234 10.703 -3.418 1 72.25 228 ARG A N 1
ATOM 1688 C CA . ARG A 1 228 ? -9.875 12.094 -3.182 1 72.25 228 ARG A CA 1
ATOM 1689 C C . ARG A 1 228 ? -9.336 12.281 -1.768 1 72.25 228 ARG A C 1
ATOM 1691 O O . ARG A 1 228 ? -8.352 13.008 -1.563 1 72.25 228 ARG A O 1
ATOM 1698 N N . ALA A 1 229 ? -9.961 11.625 -0.853 1 74.38 229 ALA A N 1
ATOM 1699 C CA . ALA A 1 229 ? -9.547 11.742 0.543 1 74.38 229 ALA A CA 1
ATOM 1700 C C . ALA A 1 229 ? -8.18 11.086 0.763 1 74.38 229 ALA A C 1
ATOM 1702 O O . ALA A 1 229 ? -7.41 11.523 1.618 1 74.38 229 ALA A O 1
ATOM 1703 N N . ALA A 1 230 ? -7.949 10.133 0 1 73.69 230 ALA A N 1
ATOM 1704 C CA . ALA A 1 230 ? -6.688 9.414 0.141 1 73.69 230 ALA A CA 1
ATOM 1705 C C . ALA A 1 230 ? -5.504 10.312 -0.191 1 73.69 230 ALA A C 1
ATOM 1707 O O . ALA A 1 230 ? -4.41 10.133 0.351 1 73.69 230 ALA A O 1
ATOM 1708 N N . GLY A 1 231 ? -5.695 11.242 -0.992 1 69.88 231 GLY A N 1
ATOM 1709 C CA . GLY A 1 231 ? -4.656 12.203 -1.312 1 69.88 231 GLY A CA 1
ATOM 1710 C C . GLY A 1 231 ? -4.246 13.055 -0.127 1 69.88 231 GLY A C 1
ATOM 1711 O O . GLY A 1 231 ? -3.164 13.648 -0.125 1 69.88 231 GLY A O 1
ATOM 1712 N N . GLU A 1 232 ? -5.09 13.047 0.829 1 69 232 GLU A N 1
ATOM 1713 C CA . GLU A 1 232 ? -4.812 13.82 2.035 1 69 232 GLU A CA 1
ATOM 1714 C C . GLU A 1 232 ? -4.41 12.906 3.193 1 69 232 GLU A C 1
ATOM 1716 O O . GLU A 1 232 ? -4.477 13.305 4.355 1 69 232 GLU A O 1
ATOM 1721 N N . GLY A 1 233 ? -4.16 11.719 2.846 1 67.69 233 GLY A N 1
ATOM 1722 C CA . GLY A 1 233 ? -3.564 10.828 3.826 1 67.69 233 GLY A CA 1
ATOM 1723 C C . GLY A 1 233 ? -4.586 9.992 4.57 1 67.69 233 GLY A C 1
ATOM 1724 O O . GLY A 1 233 ? -4.277 9.406 5.609 1 67.69 233 GLY A O 1
ATOM 1725 N N . PHE A 1 234 ? -5.828 9.922 4.055 1 72.25 234 PHE A N 1
ATOM 1726 C CA . PHE A 1 234 ? -6.848 9.211 4.809 1 72.25 234 PHE A CA 1
ATOM 1727 C C . PHE A 1 234 ? -7.688 8.328 3.889 1 72.25 234 PHE A C 1
ATOM 1729 O O . PHE A 1 234 ? -7.988 8.719 2.758 1 72.25 234 PHE A O 1
ATOM 1736 N N . ASP A 1 235 ? -8.039 7.148 4.395 1 77.69 235 ASP A N 1
ATOM 1737 C CA . ASP A 1 235 ? -8.945 6.242 3.693 1 77.69 235 ASP A CA 1
ATOM 1738 C C . ASP A 1 235 ? -10.32 6.227 4.348 1 77.69 235 ASP A C 1
ATOM 1740 O O . ASP A 1 235 ? -10.477 5.746 5.469 1 77.69 235 ASP A O 1
ATOM 1744 N N . LEU A 1 236 ? -11.297 6.621 3.66 1 72.31 236 LEU A N 1
ATOM 1745 C CA . LEU A 1 236 ? -12.648 6.789 4.18 1 72.31 236 LEU A CA 1
ATOM 1746 C C . LEU A 1 236 ? -13.273 5.441 4.527 1 72.31 236 LEU A C 1
ATOM 1748 O O . LEU A 1 236 ? -14.25 5.379 5.27 1 72.31 236 LEU A O 1
ATOM 1752 N N . MET A 1 237 ? -12.844 4.344 3.979 1 63.94 237 MET A N 1
ATOM 1753 C CA . MET A 1 237 ? -13.461 3.043 4.207 1 63.94 237 MET A CA 1
ATOM 1754 C C . MET A 1 237 ? -13.188 2.551 5.625 1 63.94 237 MET A C 1
ATOM 1756 O O . MET A 1 237 ? -13.797 1.58 6.078 1 63.94 237 MET A O 1
ATOM 1760 N N . GLU A 1 238 ? -12.422 3.295 6.301 1 62.19 238 GLU A N 1
ATOM 1761 C CA . GLU A 1 238 ? -12.086 2.947 7.68 1 62.19 238 GLU A CA 1
ATOM 1762 C C . GLU A 1 238 ? -13.148 3.451 8.648 1 62.19 238 GLU A C 1
ATOM 1764 O O . GLU A 1 238 ? -13.219 2.99 9.789 1 62.19 238 GLU A O 1
ATOM 1769 N N . LEU A 1 239 ? -14.031 4.16 8.289 1 54.97 239 LEU A N 1
ATOM 1770 C CA . LEU A 1 239 ? -14.852 4.988 9.164 1 54.97 239 LEU A CA 1
ATOM 1771 C C . LEU A 1 239 ? -15.953 4.16 9.828 1 54.97 239 LEU A C 1
ATOM 1773 O O . LEU A 1 239 ? -16.266 4.359 11 1 54.97 239 LEU A O 1
ATOM 1777 N N . PRO A 1 240 ? -16.422 3.238 9.125 1 59.5 240 PRO A N 1
ATOM 1778 C CA . PRO A 1 240 ? -17.531 2.605 9.852 1 59.5 240 PRO A CA 1
ATOM 1779 C C . PRO A 1 240 ? -17.062 1.875 11.109 1 59.5 240 PRO A C 1
ATOM 1781 O O . PRO A 1 240 ? -16.062 1.15 11.078 1 59.5 240 PRO A O 1
ATOM 1784 N N . VAL A 1 241 ? -17.625 2.506 12.266 1 60.78 241 VAL A N 1
ATOM 1785 C CA . VAL A 1 241 ? -17.328 1.867 13.547 1 60.78 241 VAL A CA 1
ATOM 1786 C C . VAL A 1 241 ? -18 0.5 13.609 1 60.78 241 VAL A C 1
ATOM 1788 O O . VAL A 1 241 ? -19.203 0.384 13.367 1 60.78 241 VAL A O 1
ATOM 1791 N N . GLU A 1 242 ? -17.328 -0.44 13.742 1 57.38 242 GLU A N 1
ATOM 1792 C CA . GLU A 1 242 ? -17.938 -1.769 13.734 1 57.38 242 GLU A CA 1
ATOM 1793 C C . GLU A 1 242 ? -18.719 -2.021 15.023 1 57.38 242 GLU A C 1
ATOM 1795 O O . GLU A 1 242 ? -19.875 -2.422 14.977 1 57.38 242 GLU A O 1
ATOM 1800 N N . GLN A 1 243 ? -18.016 -1.801 16.25 1 65.75 243 GLN A N 1
ATOM 1801 C CA . GLN A 1 243 ? -18.656 -2.016 17.531 1 65.75 243 GLN A CA 1
ATOM 1802 C C . GLN A 1 243 ? -18.438 -0.828 18.469 1 65.75 243 GLN A C 1
ATOM 1804 O O . GLN A 1 243 ? -17.312 -0.377 18.656 1 65.75 243 GLN A O 1
ATOM 1809 N N . ARG A 1 244 ? -19.578 -0.319 19 1 66.38 244 ARG A N 1
ATOM 1810 C CA . ARG A 1 244 ? -19.516 0.801 19.938 1 66.38 244 ARG A CA 1
ATOM 1811 C C . ARG A 1 244 ? -18.969 0.356 21.281 1 66.38 244 ARG A C 1
ATOM 1813 O O . ARG A 1 244 ? -19.266 -0.746 21.75 1 66.38 244 ARG A O 1
ATOM 1820 N N . PRO A 1 245 ? -18.109 1.295 21.781 1 73.06 245 PRO A N 1
ATOM 1821 C CA . PRO A 1 245 ? -17.531 0.939 23.078 1 73.06 245 PRO A CA 1
ATOM 1822 C C . PRO A 1 245 ? -18.578 0.804 24.172 1 73.06 245 PRO A C 1
ATOM 1824 O O . PRO A 1 245 ? -19.672 1.359 24.062 1 73.06 245 PRO A O 1
ATOM 1827 N N . ALA A 1 246 ? -18.406 -0.086 25.141 1 66.62 246 ALA A N 1
ATOM 1828 C CA . ALA A 1 246 ? -19.281 -0.297 26.281 1 66.62 246 ALA A CA 1
ATOM 1829 C C . ALA A 1 246 ? -19.562 1.017 27 1 66.62 246 ALA A C 1
ATOM 1831 O O . ALA A 1 246 ? -20.672 1.217 27.531 1 66.62 246 ALA A O 1
ATOM 1832 N N . GLY A 1 247 ? -18.562 1.983 26.984 1 82.19 247 GLY A N 1
ATOM 1833 C CA . GLY A 1 247 ? -18.688 3.285 27.609 1 82.19 247 GLY A CA 1
ATOM 1834 C C . GLY A 1 247 ? -17.562 4.234 27.25 1 82.19 247 GLY A C 1
ATOM 1835 O O . GLY A 1 247 ? -16.469 3.801 26.844 1 82.19 247 GLY A O 1
ATOM 1836 N N . PRO A 1 248 ? -17.875 5.504 27.422 1 88.69 248 PRO A N 1
ATOM 1837 C CA . PRO A 1 248 ? -16.844 6.48 27.109 1 88.69 248 PRO A CA 1
ATOM 1838 C C . PRO A 1 248 ? -15.742 6.543 28.172 1 88.69 248 PRO A C 1
ATOM 1840 O O . PRO A 1 248 ? -16.016 6.312 29.359 1 88.69 248 PRO A O 1
ATOM 1843 N N . PRO A 1 249 ? -14.586 6.785 27.766 1 95.06 249 PRO A N 1
ATOM 1844 C CA . PRO A 1 249 ? -13.516 6.938 28.75 1 95.06 249 PRO A CA 1
ATOM 1845 C C . PRO A 1 249 ? -13.57 8.273 29.484 1 95.06 249 PRO A C 1
ATOM 1847 O O . PRO A 1 249 ? -14.234 9.211 29.031 1 95.06 249 PRO A O 1
ATOM 1850 N N . PRO A 1 250 ? -12.922 8.289 30.703 1 94.75 250 PRO A N 1
ATOM 1851 C CA . PRO A 1 250 ? -12.75 9.594 31.344 1 94.75 250 PRO A CA 1
ATOM 1852 C C . PRO A 1 250 ? -11.883 10.539 30.516 1 94.75 250 PRO A C 1
ATOM 1854 O O . PRO A 1 250 ? -11.07 10.086 29.703 1 94.75 250 PRO A O 1
ATOM 1857 N N . PHE A 1 251 ? -12.07 11.812 30.766 1 94.38 251 PHE A N 1
ATOM 1858 C CA . PHE A 1 251 ? -11.375 12.852 30.016 1 94.38 251 PHE A CA 1
ATOM 1859 C C . PHE A 1 251 ? -9.859 12.656 30.094 1 94.38 251 PHE A C 1
ATOM 1861 O O . PHE A 1 251 ? -9.164 12.781 29.078 1 94.38 251 PHE A O 1
ATOM 1868 N N . ALA A 1 252 ? -9.336 12.344 31.234 1 95.94 252 ALA A N 1
ATOM 1869 C CA . ALA A 1 252 ? -7.902 12.172 31.438 1 95.94 252 ALA A CA 1
ATOM 1870 C C . ALA A 1 252 ? -7.359 11.031 30.578 1 95.94 252 ALA A C 1
ATOM 1872 O O . ALA A 1 252 ? -6.25 11.125 30.047 1 95.94 252 ALA A O 1
ATOM 1873 N N . VAL A 1 253 ? -8.141 10.008 30.453 1 96.25 253 VAL A N 1
ATOM 1874 C CA . VAL A 1 253 ? -7.75 8.852 29.656 1 96.25 253 VAL A CA 1
ATOM 1875 C C . VAL A 1 253 ? -7.809 9.195 28.172 1 96.25 253 VAL A C 1
ATOM 1877 O O . VAL A 1 253 ? -6.977 8.734 27.391 1 96.25 253 VAL A O 1
ATOM 1880 N N . ALA A 1 254 ? -8.773 10.016 27.781 1 95.31 254 ALA A N 1
ATOM 1881 C CA . ALA A 1 254 ? -8.961 10.398 26.391 1 95.31 254 ALA A CA 1
ATOM 1882 C C . ALA A 1 254 ? -7.859 11.344 25.922 1 95.31 254 ALA A C 1
ATOM 1884 O O . ALA A 1 254 ? -7.406 11.266 24.781 1 95.31 254 ALA A O 1
ATOM 1885 N N . VAL A 1 255 ? -7.402 12.219 26.781 1 95.56 255 VAL A N 1
ATOM 1886 C CA . VAL A 1 255 ? -6.48 13.281 26.391 1 95.56 255 VAL A CA 1
ATOM 1887 C C . VAL A 1 255 ? -5.039 12.789 26.531 1 95.56 255 VAL A C 1
ATOM 1889 O O . VAL A 1 255 ? -4.148 13.258 25.812 1 95.56 255 VAL A O 1
ATOM 1892 N N . LEU A 1 256 ? -4.73 11.867 27.359 1 97.06 256 LEU A N 1
ATOM 1893 C CA . LEU A 1 256 ? -3.379 11.461 27.734 1 97.06 256 LEU A CA 1
ATOM 1894 C C . LEU A 1 256 ? -2.59 11.016 26.516 1 97.06 256 LEU A C 1
ATOM 1896 O O . LEU A 1 256 ? -1.438 11.414 26.328 1 97.06 256 LEU A O 1
ATOM 1900 N N . PRO A 1 257 ? -3.182 10.156 25.656 1 96.44 257 PRO A N 1
ATOM 1901 C CA . PRO A 1 257 ? -2.406 9.734 24.5 1 96.44 257 PRO A CA 1
ATOM 1902 C C . PRO A 1 257 ? -1.965 10.906 23.625 1 96.44 257 PRO A C 1
ATOM 1904 O O . PRO A 1 257 ? -0.863 10.883 23.062 1 96.44 257 PRO A O 1
ATOM 1907 N N . LEU A 1 258 ? -2.797 11.875 23.484 1 95.69 258 LEU A N 1
ATOM 1908 C CA . LEU A 1 258 ? -2.463 13.047 22.688 1 95.69 258 LEU A CA 1
ATOM 1909 C C . LEU A 1 258 ? -1.29 13.805 23.297 1 95.69 258 LEU A C 1
ATOM 1911 O O . LEU A 1 258 ? -0.36 14.195 22.594 1 95.69 258 LEU A O 1
ATOM 1915 N N . VAL A 1 259 ? -1.319 14 24.547 1 96.81 259 VAL A N 1
ATOM 1916 C CA . VAL A 1 259 ? -0.257 14.688 25.281 1 96.81 259 VAL A CA 1
ATOM 1917 C C . VAL A 1 259 ? 1.042 13.891 25.172 1 96.81 259 VAL A C 1
ATOM 1919 O O . VAL A 1 259 ? 2.119 14.469 25.016 1 96.81 259 VAL A O 1
ATOM 1922 N N . LEU A 1 260 ? 0.911 12.609 25.266 1 97.38 260 LEU A N 1
ATOM 1923 C CA . LEU A 1 260 ? 2.084 11.742 25.219 1 97.38 260 LEU A CA 1
ATOM 1924 C C . LEU A 1 260 ? 2.764 11.812 23.859 1 97.38 260 LEU A C 1
ATOM 1926 O O . LEU A 1 260 ? 3.992 11.75 23.766 1 97.38 260 LEU A O 1
ATOM 1930 N N . VAL A 1 261 ? 1.997 11.883 22.766 1 96.38 261 VAL A N 1
ATOM 1931 C CA . VAL A 1 261 ? 2.59 11.977 21.422 1 96.38 261 VAL A CA 1
ATOM 1932 C C . VAL A 1 261 ? 3.527 13.18 21.359 1 96.38 261 VAL A C 1
ATOM 1934 O O . VAL A 1 261 ? 4.66 13.07 20.891 1 96.38 261 VAL A O 1
ATOM 1937 N N . ILE A 1 262 ? 3.084 14.312 21.859 1 95.25 262 ILE A N 1
ATOM 1938 C CA . ILE A 1 262 ? 3.863 15.547 21.812 1 95.25 262 ILE A CA 1
ATOM 1939 C C . ILE A 1 262 ? 5.031 15.453 22.797 1 95.25 262 ILE A C 1
ATOM 1941 O O . ILE A 1 262 ? 6.172 15.773 22.453 1 95.25 262 ILE A O 1
ATOM 1945 N N . ALA A 1 263 ? 4.797 15.023 24 1 97.31 263 ALA A N 1
ATOM 1946 C CA . ALA A 1 263 ? 5.801 14.969 25.062 1 97.31 263 ALA A CA 1
ATOM 1947 C C . ALA A 1 263 ? 6.91 13.977 24.703 1 97.31 263 ALA A C 1
ATOM 1949 O O . ALA A 1 263 ? 8.094 14.281 24.875 1 97.31 263 ALA A O 1
ATOM 1950 N N . ILE A 1 264 ? 6.527 12.812 24.281 1 97.44 264 ILE A N 1
ATOM 1951 C CA . ILE A 1 264 ? 7.52 11.797 23.938 1 97.44 264 ILE A CA 1
ATOM 1952 C C . ILE A 1 264 ? 8.328 12.242 22.734 1 97.44 264 ILE A C 1
ATOM 1954 O O . ILE A 1 264 ? 9.539 12.016 22.672 1 97.44 264 ILE A O 1
ATOM 1958 N N . ASN A 1 265 ? 7.633 12.828 21.75 1 96.56 265 ASN A N 1
ATOM 1959 C CA . ASN A 1 265 ? 8.344 13.406 20.625 1 96.56 265 ASN A CA 1
ATOM 1960 C C . ASN A 1 265 ? 9.414 14.398 21.078 1 96.56 265 ASN A C 1
ATOM 1962 O O . ASN A 1 265 ? 10.539 14.367 20.578 1 96.56 265 ASN A O 1
ATOM 1966 N N . LEU A 1 266 ? 9.078 15.242 21.984 1 96.12 266 LEU A N 1
ATOM 1967 C CA . LEU A 1 266 ? 9.992 16.234 22.531 1 96.12 266 LEU A CA 1
ATOM 1968 C C . LEU A 1 266 ? 11.172 15.562 23.234 1 96.12 266 LEU A C 1
ATOM 1970 O O . LEU A 1 266 ? 12.32 15.938 23.016 1 96.12 266 LEU A O 1
ATOM 1974 N N . VAL A 1 267 ? 10.891 14.586 24.031 1 97.5 267 VAL A N 1
ATOM 1975 C CA . VAL A 1 267 ? 11.906 13.891 24.812 1 97.5 267 VAL A CA 1
ATOM 1976 C C . VAL A 1 267 ? 12.859 13.133 23.891 1 97.5 267 VAL A C 1
ATOM 1978 O O . VAL A 1 267 ? 14.078 13.172 24.078 1 97.5 267 VAL A O 1
ATOM 1981 N N . PHE A 1 268 ? 12.344 12.484 22.891 1 96.81 268 PHE A N 1
ATOM 1982 C CA . PHE A 1 268 ? 13.188 11.734 21.984 1 96.81 268 PHE A CA 1
ATOM 1983 C C . PHE A 1 268 ? 14.023 12.664 21.109 1 96.81 268 PHE A C 1
ATOM 1985 O O . PHE A 1 268 ? 15.188 12.391 20.828 1 96.81 268 PHE A O 1
ATOM 1992 N N . THR A 1 269 ? 13.445 13.766 20.672 1 94.88 269 THR A N 1
ATOM 1993 C CA . THR A 1 269 ? 14.109 14.711 19.781 1 94.88 269 THR A CA 1
ATOM 1994 C C . THR A 1 269 ? 15.281 15.383 20.484 1 94.88 269 THR A C 1
ATOM 1996 O O . THR A 1 269 ? 16.359 15.523 19.906 1 94.88 269 THR A O 1
ATOM 1999 N N . PHE A 1 270 ? 15.125 15.734 21.766 1 95 270 PHE A N 1
ATOM 2000 C CA . PHE A 1 270 ? 16.109 16.609 22.375 1 95 270 PHE A CA 1
ATOM 2001 C C . PHE A 1 270 ? 16.922 15.875 23.438 1 95 270 PHE A C 1
ATOM 2003 O O . PHE A 1 270 ? 18 16.312 23.812 1 95 270 PHE A O 1
ATOM 2010 N N . LEU A 1 271 ? 16.484 14.719 23.891 1 96.44 271 LEU A N 1
ATOM 2011 C CA . LEU A 1 271 ? 17.172 14.07 25 1 96.44 271 LEU A CA 1
ATOM 2012 C C . LEU A 1 271 ? 17.625 12.672 24.609 1 96.44 271 LEU A C 1
ATOM 2014 O O . LEU A 1 271 ? 18.812 12.344 24.719 1 96.44 271 LEU A O 1
ATOM 2018 N N . VAL A 1 272 ? 16.797 11.82 24.078 1 96 272 VAL A N 1
ATOM 2019 C CA . VAL A 1 272 ? 17.078 10.391 23.906 1 96 272 VAL A CA 1
ATOM 2020 C C . VAL A 1 272 ? 17.953 10.188 22.672 1 96 272 VAL A C 1
ATOM 2022 O O . VAL A 1 272 ? 19.031 9.602 22.766 1 96 272 VAL A O 1
ATOM 2025 N N . ILE A 1 273 ? 17.609 10.664 21.531 1 95.06 273 ILE A N 1
ATOM 2026 C CA . ILE A 1 273 ? 18.266 10.359 20.266 1 95.06 273 ILE A CA 1
ATOM 2027 C C . ILE A 1 273 ? 19.656 11 20.234 1 95.06 273 ILE A C 1
ATOM 2029 O O . ILE A 1 273 ? 20.625 10.367 19.812 1 95.06 273 ILE A O 1
ATOM 2033 N N . PRO A 1 274 ? 19.812 12.281 20.719 1 93.19 274 PRO A N 1
ATOM 2034 C CA . PRO A 1 274 ? 21.141 12.883 20.703 1 93.19 274 PRO A CA 1
ATOM 2035 C C . PRO A 1 274 ? 22.141 12.141 21.594 1 93.19 274 PRO A C 1
ATOM 2037 O O . PRO A 1 274 ? 23.344 12.258 21.406 1 93.19 274 PRO A O 1
ATOM 2040 N N . ARG A 1 275 ? 21.719 11.312 22.516 1 94.38 275 ARG A N 1
ATOM 2041 C CA . ARG A 1 275 ? 22.578 10.586 23.438 1 94.38 275 ARG A CA 1
ATOM 2042 C C . ARG A 1 275 ? 22.875 9.18 22.922 1 94.38 275 ARG A C 1
ATOM 2044 O O . ARG A 1 275 ? 23.688 8.453 23.5 1 94.38 275 ARG A O 1
ATOM 2051 N N . MET A 1 276 ? 22.281 8.805 21.812 1 93.25 276 MET A N 1
ATOM 2052 C CA . MET A 1 276 ? 22.469 7.473 21.25 1 93.25 276 MET A CA 1
ATOM 2053 C C . MET A 1 276 ? 23.75 7.414 20.406 1 93.25 276 MET A C 1
ATOM 2055 O O . MET A 1 276 ? 24.156 8.414 19.828 1 93.25 276 MET A O 1
ATOM 2059 N N . ASP A 1 277 ? 24.375 6.266 20.469 1 92.19 277 ASP A N 1
ATOM 2060 C CA . ASP A 1 277 ? 25.453 5.996 19.516 1 92.19 277 ASP A CA 1
ATOM 2061 C C . ASP A 1 277 ? 24.891 5.594 18.156 1 92.19 277 ASP A C 1
ATOM 2063 O O . ASP A 1 277 ? 24.297 4.527 18.016 1 92.19 277 ASP A O 1
ATOM 2067 N N . THR A 1 278 ? 25.062 6.457 17.141 1 93.44 278 THR A N 1
ATOM 2068 C CA . THR A 1 278 ? 24.406 6.23 15.859 1 93.44 278 THR A CA 1
ATOM 2069 C C . THR A 1 278 ? 25.438 6.094 14.742 1 93.44 278 THR A C 1
ATOM 2071 O O . THR A 1 278 ? 25.109 6.234 13.562 1 93.44 278 THR A O 1
ATOM 2074 N N . ALA A 1 279 ? 26.734 5.848 15.023 1 93.06 279 ALA A N 1
ATOM 2075 C CA . ALA A 1 279 ? 27.797 5.73 14.031 1 93.06 279 ALA A CA 1
ATOM 2076 C C . ALA A 1 279 ? 27.531 4.578 13.07 1 93.06 279 ALA A C 1
ATOM 2078 O O . ALA A 1 279 ? 27.953 4.621 11.906 1 93.06 279 ALA A O 1
ATOM 2079 N N . TYR A 1 280 ? 26.812 3.609 13.555 1 93.25 280 TYR A N 1
ATOM 2080 C CA . TYR A 1 280 ? 26.516 2.432 12.75 1 93.25 280 TYR A CA 1
ATOM 2081 C C . TYR A 1 280 ? 25.656 2.797 11.547 1 93.25 280 TYR A C 1
ATOM 2083 O O . TYR A 1 280 ? 25.578 2.035 10.578 1 93.25 280 TYR A O 1
ATOM 2091 N N . LEU A 1 281 ? 25 3.891 11.508 1 94 281 LEU A N 1
ATOM 2092 C CA . LEU A 1 281 ? 24.125 4.328 10.438 1 94 281 LEU A CA 1
ATOM 2093 C C . LEU A 1 281 ? 24.891 4.516 9.133 1 94 281 LEU A C 1
ATOM 2095 O O . LEU A 1 281 ? 24.297 4.484 8.055 1 94 281 LEU A O 1
ATOM 2099 N N . ALA A 1 282 ? 26.203 4.641 9.203 1 94.56 282 ALA A N 1
ATOM 2100 C CA . ALA A 1 282 ? 27.047 4.832 8.023 1 94.56 282 ALA A CA 1
ATOM 2101 C C . ALA A 1 282 ? 27.266 3.512 7.293 1 94.56 282 ALA A C 1
ATOM 2103 O O . ALA A 1 282 ? 27.719 3.502 6.141 1 94.56 282 ALA A O 1
ATOM 2104 N N . LEU A 1 283 ? 26.953 2.443 7.922 1 93.44 283 LEU A N 1
ATOM 2105 C CA . LEU A 1 283 ? 27.141 1.129 7.316 1 93.44 283 LEU A CA 1
ATOM 2106 C C . LEU A 1 283 ? 26.109 0.888 6.219 1 93.44 283 LEU A C 1
ATOM 2108 O O . LEU A 1 283 ? 24.969 1.347 6.32 1 93.44 283 LEU A O 1
ATOM 2112 N N . PRO A 1 284 ? 26.469 0.07 5.238 1 91.38 284 PRO A N 1
ATOM 2113 C CA . PRO A 1 284 ? 25.547 -0.228 4.133 1 91.38 284 PRO A CA 1
ATOM 2114 C C . PRO A 1 284 ? 24.266 -0.907 4.605 1 91.38 284 PRO A C 1
ATOM 2116 O O . PRO A 1 284 ? 23.188 -0.675 4.031 1 91.38 284 PRO A O 1
ATOM 2119 N N . LEU A 1 285 ? 24.359 -1.633 5.633 1 90.25 285 LEU A N 1
ATOM 2120 C CA . LEU A 1 285 ? 23.203 -2.344 6.16 1 90.25 285 LEU A CA 1
ATOM 2121 C C . LEU A 1 285 ? 22.078 -1.368 6.531 1 90.25 285 LEU A C 1
ATOM 2123 O O . LEU A 1 285 ? 20.906 -1.688 6.391 1 90.25 285 LEU A O 1
ATOM 2127 N N . TYR A 1 286 ? 22.531 -0.211 6.969 1 93.38 286 TYR A N 1
ATOM 2128 C CA . TYR A 1 286 ? 21.562 0.758 7.453 1 93.38 286 TYR A CA 1
ATOM 2129 C C . TYR A 1 286 ? 21.344 1.876 6.441 1 93.38 286 TYR A C 1
ATOM 2131 O O . TYR A 1 286 ? 20.781 2.922 6.77 1 93.38 286 TYR A O 1
ATOM 2139 N N . GLY A 1 287 ? 21.875 1.736 5.203 1 91 287 GLY A N 1
ATOM 2140 C CA . GLY A 1 287 ? 21.594 2.648 4.105 1 91 287 GLY A CA 1
ATOM 2141 C C . GLY A 1 287 ? 22.594 3.787 4.008 1 91 287 GLY A C 1
ATOM 2142 O O . GLY A 1 287 ? 22.344 4.789 3.338 1 91 287 GLY A O 1
ATOM 2143 N N . GLU A 1 288 ? 23.781 3.693 4.672 1 92.62 288 GLU A N 1
ATOM 2144 C CA . GLU A 1 288 ? 24.812 4.727 4.625 1 92.62 288 GLU A CA 1
ATOM 2145 C C . GLU A 1 288 ? 24.219 6.113 4.863 1 92.62 288 GLU A C 1
ATOM 2147 O O . GLU A 1 288 ? 24.422 7.027 4.066 1 92.62 288 GLU A O 1
ATOM 2152 N N . THR A 1 289 ? 23.531 6.254 5.926 1 93.38 289 THR A N 1
ATOM 2153 C CA . THR A 1 289 ? 22.844 7.492 6.277 1 93.38 289 THR A CA 1
ATOM 2154 C C . THR A 1 289 ? 23.422 8.086 7.555 1 93.38 289 THR A C 1
ATOM 2156 O O . THR A 1 289 ? 24.531 7.738 7.961 1 93.38 289 THR A O 1
ATOM 2159 N N . SER A 1 290 ? 22.828 9.18 8.094 1 93.19 290 SER A N 1
ATOM 2160 C CA . SER A 1 290 ? 23.25 9.852 9.32 1 93.19 290 SER A CA 1
ATOM 2161 C C . SER A 1 290 ? 22.062 10.148 10.219 1 93.19 290 SER A C 1
ATOM 2163 O O . SER A 1 290 ? 20.906 10.062 9.789 1 93.19 290 SER A O 1
ATOM 2165 N N . VAL A 1 291 ? 22.312 10.375 11.453 1 93.38 291 VAL A N 1
ATOM 2166 C CA . VAL A 1 291 ? 21.266 10.609 12.445 1 93.38 291 VAL A CA 1
ATOM 2167 C C . VAL A 1 291 ? 20.469 11.859 12.07 1 93.38 291 VAL A C 1
ATOM 2169 O O . VAL A 1 291 ? 19.266 11.93 12.32 1 93.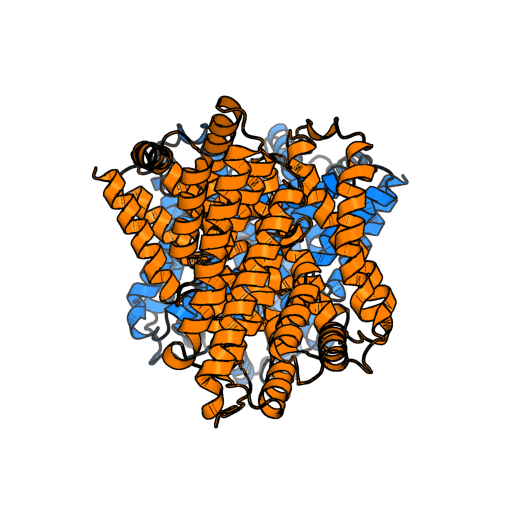38 291 VAL A O 1
ATOM 2172 N N . GLU A 1 292 ? 21.078 12.836 11.383 1 89.62 292 GLU A N 1
ATOM 2173 C CA . GLU A 1 292 ? 20.391 14.062 10.977 1 89.62 292 GLU A CA 1
ATOM 2174 C C . GLU A 1 292 ? 19.281 13.781 9.977 1 89.62 292 GLU A C 1
ATOM 2176 O O . GLU A 1 292 ? 18.25 14.461 9.977 1 89.62 292 GLU A O 1
ATOM 2181 N N . GLN A 1 293 ? 19.453 12.719 9.258 1 90.31 293 GLN A N 1
ATOM 2182 C CA . GLN A 1 293 ? 18.5 12.406 8.203 1 90.31 293 GLN A CA 1
ATOM 2183 C C . GLN A 1 293 ? 17.344 11.57 8.758 1 90.31 293 GLN A C 1
ATOM 2185 O O . GLN A 1 293 ? 16.266 11.531 8.164 1 90.31 293 GLN A O 1
ATOM 2190 N N . VAL A 1 294 ? 17.594 10.969 9.953 1 93.75 294 VAL A N 1
ATOM 2191 C CA . VAL A 1 294 ? 16.562 10.016 10.375 1 93.75 294 VAL A CA 1
ATOM 2192 C C . VAL A 1 294 ? 15.992 10.438 11.727 1 93.75 294 VAL A C 1
ATOM 2194 O O . VAL A 1 294 ? 14.945 9.938 12.141 1 93.75 294 VAL A O 1
ATOM 2197 N N . ARG A 1 295 ? 16.594 11.32 12.469 1 93.69 295 ARG A N 1
ATOM 2198 C CA . ARG A 1 295 ? 16.234 11.641 13.844 1 93.69 295 ARG A CA 1
ATOM 2199 C C . ARG A 1 295 ? 14.781 12.125 13.93 1 93.69 295 ARG A C 1
ATOM 2201 O O . ARG A 1 295 ? 14.055 11.766 14.852 1 93.69 295 ARG A O 1
ATOM 2208 N N . GLY A 1 296 ? 14.359 13.016 12.984 1 93.81 296 GLY A N 1
ATOM 2209 C CA . GLY A 1 296 ? 12.984 13.492 13.008 1 93.81 296 GLY A CA 1
ATOM 2210 C C . GLY A 1 296 ? 11.961 12.383 12.906 1 93.81 296 GLY A C 1
ATOM 2211 O O . GLY A 1 296 ? 11.016 12.32 13.695 1 93.81 296 GLY A O 1
ATOM 2212 N N . ILE A 1 297 ? 12.133 11.5 11.977 1 94.88 297 ILE A N 1
ATOM 2213 C CA . ILE A 1 297 ? 11.203 10.398 11.75 1 94.88 297 ILE A CA 1
ATOM 2214 C C . ILE A 1 297 ? 11.234 9.445 12.945 1 94.88 297 ILE A C 1
ATOM 2216 O O . ILE A 1 297 ? 10.188 8.961 13.391 1 94.88 297 ILE A O 1
ATOM 2220 N N . TRP A 1 298 ? 12.453 9.211 13.5 1 96.69 298 TRP A N 1
ATOM 2221 C CA . TRP A 1 298 ? 12.602 8.344 14.656 1 96.69 298 TRP A CA 1
ATOM 2222 C C . TRP A 1 298 ? 11.797 8.867 15.844 1 96.69 298 TRP A C 1
ATOM 2224 O O . TRP A 1 298 ? 11.133 8.094 16.547 1 96.69 298 TRP A O 1
ATOM 2234 N N . SER A 1 299 ? 11.883 10.133 16.016 1 96.88 299 SER A N 1
ATOM 2235 C CA . SER A 1 299 ? 11.18 10.75 17.141 1 96.88 299 SER A CA 1
ATOM 2236 C C . SER A 1 299 ? 9.664 10.586 17 1 96.88 299 SER A C 1
ATOM 2238 O O . SER A 1 299 ? 8.984 10.25 17.969 1 96.88 299 SER A O 1
ATOM 2240 N N . VAL A 1 300 ? 9.148 10.82 15.836 1 95.5 300 VAL A N 1
ATOM 2241 C CA . VAL A 1 300 ? 7.715 10.734 15.594 1 95.5 300 VAL A CA 1
ATOM 2242 C C . VAL A 1 300 ? 7.258 9.281 15.734 1 95.5 300 VAL A C 1
ATOM 2244 O O . VAL A 1 300 ? 6.215 9.008 16.328 1 95.5 300 VAL A O 1
ATOM 2247 N N . VAL A 1 301 ? 8.039 8.359 15.219 1 96.62 301 VAL A N 1
ATOM 2248 C CA . VAL A 1 301 ? 7.691 6.941 15.273 1 96.62 301 VAL A CA 1
ATOM 2249 C C . VAL A 1 301 ? 7.652 6.469 16.719 1 96.62 301 VAL A C 1
ATOM 2251 O O . VAL A 1 301 ? 6.699 5.805 17.141 1 96.62 301 VAL A O 1
ATOM 2254 N N . ALA A 1 302 ? 8.672 6.812 17.484 1 96.88 302 ALA A N 1
ATOM 2255 C CA . ALA A 1 302 ? 8.711 6.438 18.906 1 96.88 302 ALA A CA 1
ATOM 2256 C C . ALA A 1 302 ? 7.527 7.023 19.656 1 96.88 302 ALA A C 1
ATOM 2258 O O . ALA A 1 302 ? 6.902 6.34 20.469 1 96.88 302 ALA A O 1
ATOM 2259 N N . ALA A 1 303 ? 7.25 8.242 19.375 1 97.44 303 ALA A N 1
ATOM 2260 C CA . ALA A 1 303 ? 6.141 8.922 20.031 1 97.44 303 ALA A CA 1
ATOM 2261 C C . ALA A 1 303 ? 4.812 8.234 19.734 1 97.44 303 ALA A C 1
ATOM 2263 O O . ALA A 1 303 ? 4.02 7.988 20.641 1 97.44 303 ALA A O 1
ATOM 2264 N N . LEU A 1 304 ? 4.582 7.887 18.516 1 96.81 304 LEU A N 1
ATOM 2265 C CA . LEU A 1 304 ? 3.32 7.273 18.109 1 96.81 304 LEU A CA 1
ATOM 2266 C C . LEU A 1 304 ? 3.199 5.859 18.672 1 96.81 304 LEU A C 1
ATOM 2268 O O . LEU A 1 304 ? 2.143 5.473 19.172 1 96.81 304 LEU A O 1
ATOM 2272 N N . VAL A 1 305 ? 4.301 5.082 18.641 1 97.12 305 VAL A N 1
ATOM 2273 C CA . VAL A 1 305 ? 4.266 3.703 19.109 1 97.12 305 VAL A CA 1
ATOM 2274 C C . VAL A 1 305 ? 3.975 3.676 20.609 1 97.12 305 VAL A C 1
ATOM 2276 O O . VAL A 1 305 ? 3.084 2.953 21.062 1 97.12 305 VAL A O 1
ATOM 2279 N N . LEU A 1 306 ? 4.707 4.461 21.375 1 97.81 306 LEU A N 1
ATOM 2280 C CA . LEU A 1 306 ? 4.559 4.457 22.828 1 97.81 306 LEU A CA 1
ATOM 2281 C C . LEU A 1 306 ? 3.195 5.004 23.234 1 97.81 306 LEU A C 1
ATOM 2283 O O . LEU A 1 306 ? 2.572 4.492 24.172 1 97.81 306 LEU A O 1
ATOM 2287 N N . SER A 1 307 ? 2.748 6.043 22.578 1 97.75 307 SER A N 1
ATOM 2288 C CA . SER A 1 307 ? 1.425 6.582 22.875 1 97.75 307 SER A CA 1
ATOM 2289 C C . SER A 1 307 ? 0.33 5.578 22.531 1 97.75 307 SER A C 1
ATOM 2291 O O . SER A 1 307 ? -0.678 5.488 23.234 1 97.75 307 SER A O 1
ATOM 2293 N N . LEU A 1 308 ? 0.512 4.859 21.453 1 97.31 308 LEU A N 1
ATOM 2294 C CA . LEU A 1 308 ? -0.432 3.822 21.047 1 97.31 308 LEU A CA 1
ATOM 2295 C C . LEU A 1 308 ? -0.514 2.719 22.094 1 97.31 308 LEU A C 1
ATOM 2297 O O . LEU A 1 308 ? -1.603 2.225 22.391 1 97.31 308 LEU A O 1
ATOM 2301 N N . LEU A 1 309 ? 0.6 2.309 22.641 1 97.56 309 LEU A N 1
ATOM 2302 C CA . LEU A 1 309 ? 0.625 1.275 23.672 1 97.56 309 LEU A CA 1
ATOM 2303 C C . LEU A 1 309 ? -0.122 1.731 24.922 1 97.56 309 LEU A C 1
ATOM 2305 O O . LEU A 1 309 ? -0.861 0.953 25.531 1 97.56 309 LEU A O 1
ATOM 2309 N N . VAL A 1 310 ? 0.06 2.945 25.266 1 97.81 310 VAL A N 1
ATOM 2310 C CA . VAL A 1 310 ? -0.635 3.492 26.422 1 97.81 310 VAL A CA 1
ATOM 2311 C C . VAL A 1 310 ? -2.133 3.582 26.141 1 97.81 310 VAL A C 1
ATOM 2313 O O . VAL A 1 310 ? -2.957 3.256 27 1 97.81 310 VAL A O 1
ATOM 2316 N N . LEU A 1 311 ? -2.5 4.066 24.922 1 97.25 311 LEU A N 1
ATOM 2317 C CA . LEU A 1 311 ? -3.896 4.152 24.516 1 97.25 311 LEU A CA 1
ATOM 2318 C C . LEU A 1 311 ? -4.578 2.791 24.609 1 97.25 311 LEU A C 1
ATOM 2320 O O . LEU A 1 311 ? -5.688 2.684 25.141 1 97.25 311 LEU A O 1
ATOM 2324 N N . ILE A 1 312 ? -3.916 1.772 24.188 1 96.94 312 ILE A N 1
ATOM 2325 C CA . ILE A 1 312 ? -4.461 0.42 24.219 1 96.94 312 ILE A CA 1
ATOM 2326 C C . ILE A 1 312 ? -4.57 -0.061 25.656 1 96.94 312 ILE A C 1
ATOM 2328 O O . ILE A 1 312 ? -5.605 -0.595 26.062 1 96.94 312 ILE A O 1
ATOM 2332 N N . ALA A 1 313 ? -3.518 0.189 26.438 1 97.19 313 ALA A N 1
ATOM 2333 C CA . ALA A 1 313 ? -3.484 -0.276 27.828 1 97.19 313 ALA A CA 1
ATOM 2334 C C . ALA A 1 313 ? -4.602 0.366 28.641 1 97.19 313 ALA A C 1
ATOM 2336 O O . ALA A 1 313 ? -5.262 -0.307 29.438 1 97.19 313 ALA A O 1
ATOM 2337 N N . LEU A 1 314 ? -4.875 1.58 28.422 1 96.44 314 LEU A N 1
ATOM 2338 C CA . LEU A 1 314 ? -5.844 2.324 29.219 1 96.44 314 LEU A CA 1
ATOM 2339 C C . LEU A 1 314 ? -7.27 2.029 28.75 1 96.44 314 LEU A C 1
ATOM 2341 O O . LEU A 1 314 ? -8.227 2.215 29.516 1 96.44 314 LEU A O 1
ATOM 2345 N N . ASN A 1 315 ? -7.418 1.606 27.531 1 95.44 315 ASN A N 1
ATOM 2346 C CA . ASN A 1 315 ? -8.75 1.374 26.984 1 95.44 315 ASN A CA 1
ATOM 2347 C C . ASN A 1 315 ? -8.977 -0.101 26.672 1 95.44 315 ASN A C 1
ATOM 2349 O O . ASN A 1 315 ? -9.82 -0.44 25.828 1 95.44 315 ASN A O 1
ATOM 2353 N N . TRP A 1 316 ? -8.227 -0.917 27.281 1 92.75 316 TRP A N 1
ATOM 2354 C CA . TRP A 1 316 ? -8.258 -2.35 27 1 92.75 316 TRP A CA 1
ATOM 2355 C C . TRP A 1 316 ? -9.68 -2.889 27.047 1 92.75 316 TRP A C 1
ATOM 2357 O O . TRP A 1 316 ? -10.086 -3.672 26.188 1 92.75 316 TRP A O 1
ATOM 2367 N N . HIS A 1 317 ? -10.461 -2.465 27.938 1 91 317 HIS A N 1
ATOM 2368 C CA . HIS A 1 317 ? -11.812 -2.973 28.141 1 91 317 HIS A CA 1
ATOM 2369 C C . HIS A 1 317 ? -12.805 -2.277 27.219 1 91 317 HIS A C 1
ATOM 2371 O O . HIS A 1 317 ? -13.914 -2.771 27.016 1 91 317 HIS A O 1
ATOM 2377 N N . ARG A 1 318 ? -12.406 -1.236 26.656 1 91.12 318 ARG A N 1
ATOM 2378 C CA . ARG A 1 318 ? -13.297 -0.456 25.812 1 91.12 318 ARG A CA 1
ATOM 2379 C C . ARG A 1 318 ? -13.078 -0.801 24.344 1 91.12 318 ARG A C 1
ATOM 2381 O O . ARG A 1 318 ? -13.805 -0.315 23.469 1 91.12 318 ARG A O 1
ATOM 2388 N N . LEU A 1 319 ? -12.125 -1.609 24.109 1 90.94 319 LEU A N 1
ATOM 2389 C CA . LEU A 1 319 ? -11.82 -2.051 22.766 1 90.94 319 LEU A CA 1
ATOM 2390 C C . LEU A 1 319 ? -12.047 -3.551 22.609 1 90.94 319 LEU A C 1
ATOM 2392 O O . LEU A 1 319 ? -11.094 -4.316 22.453 1 90.94 319 LEU A O 1
ATOM 2396 N N . PRO A 1 320 ? -13.266 -3.926 22.562 1 85.56 320 PRO A N 1
ATOM 2397 C CA . PRO A 1 320 ? -13.562 -5.359 22.484 1 85.56 320 PRO A CA 1
ATOM 2398 C C . PRO A 1 320 ? -13.062 -5.992 21.188 1 85.56 320 PRO A C 1
ATOM 2400 O O . PRO A 1 320 ? -12.758 -7.188 21.156 1 85.56 320 PRO A O 1
ATOM 2403 N N . ALA A 1 321 ? -12.961 -5.27 20.172 1 88.06 321 ALA A N 1
ATOM 2404 C CA . ALA A 1 321 ? -12.469 -5.758 18.875 1 88.06 321 ALA A CA 1
ATOM 2405 C C . ALA A 1 321 ? -11.148 -5.09 18.516 1 88.06 321 ALA A C 1
ATOM 2407 O O . ALA A 1 321 ? -10.992 -4.578 17.406 1 88.06 321 ALA A O 1
ATOM 2408 N N . LEU A 1 322 ? -10.25 -5.152 19.422 1 90.31 322 LEU A N 1
ATOM 2409 C CA . LEU A 1 322 ? -8.969 -4.469 19.25 1 90.31 322 LEU A CA 1
ATOM 2410 C C . LEU A 1 322 ? -8.273 -4.914 17.969 1 90.31 322 LEU A C 1
ATOM 2412 O O . LEU A 1 322 ? -7.754 -4.082 17.219 1 90.31 322 LEU A O 1
ATOM 2416 N N . LYS A 1 323 ? -8.281 -6.219 17.688 1 87.88 323 LYS A N 1
ATOM 2417 C CA . LYS A 1 323 ? -7.645 -6.754 16.484 1 87.88 323 LYS A CA 1
ATOM 2418 C C . LYS A 1 323 ? -8.219 -6.109 15.227 1 87.88 323 LYS A C 1
ATOM 2420 O O . LYS A 1 323 ? -7.473 -5.68 14.352 1 87.88 323 LYS A O 1
ATOM 2425 N N . GLN A 1 324 ? -9.461 -6.023 15.211 1 86.69 324 GLN A N 1
ATOM 2426 C CA . GLN A 1 324 ? -10.141 -5.453 14.055 1 86.69 324 GLN A CA 1
ATOM 2427 C C . GLN A 1 324 ? -9.867 -3.957 13.93 1 86.69 324 GLN A C 1
ATOM 2429 O O . GLN A 1 324 ? -9.695 -3.439 12.828 1 86.69 324 GLN A O 1
ATOM 2434 N N . SER A 1 325 ? -9.883 -3.273 15.062 1 89.38 325 SER A N 1
ATOM 2435 C CA . SER A 1 325 ? -9.609 -1.84 15.047 1 89.38 325 SER A CA 1
ATOM 2436 C C . SER A 1 325 ? -8.211 -1.549 14.523 1 89.38 325 SER A C 1
ATOM 2438 O O . SER A 1 325 ? -8.023 -0.651 13.695 1 89.38 325 SER A O 1
ATOM 2440 N N . VAL A 1 326 ? -7.293 -2.303 15 1 91.69 326 VAL A N 1
ATOM 2441 C CA . VAL A 1 326 ? -5.906 -2.125 14.578 1 91.69 326 VAL A CA 1
ATOM 2442 C C . VAL A 1 326 ? -5.762 -2.469 13.102 1 91.69 326 VAL A C 1
ATOM 2444 O O . VAL A 1 326 ? -5.094 -1.753 12.352 1 91.69 326 VAL A O 1
ATOM 2447 N N . ASP A 1 327 ? -6.395 -3.479 12.664 1 88.19 327 ASP A N 1
ATOM 2448 C CA . ASP A 1 327 ? -6.352 -3.893 11.266 1 88.19 327 ASP A CA 1
ATOM 2449 C C . ASP A 1 327 ? -6.977 -2.832 10.359 1 88.19 327 ASP A C 1
ATOM 2451 O O . ASP A 1 327 ? -6.461 -2.553 9.273 1 88.19 327 ASP A O 1
ATOM 2455 N N . ASN A 1 328 ? -8.109 -2.338 10.773 1 87.38 328 ASN A N 1
ATOM 2456 C CA . ASN A 1 328 ? -8.773 -1.292 10.008 1 87.38 328 ASN A CA 1
ATOM 2457 C C . ASN A 1 328 ? -7.887 -0.059 9.852 1 87.38 328 ASN A C 1
ATOM 2459 O O . ASN A 1 328 ? -7.797 0.517 8.766 1 87.38 328 ASN A O 1
ATOM 2463 N N . GLY A 1 329 ? -7.316 0.314 10.953 1 89.88 329 GLY A N 1
ATOM 2464 C CA . GLY A 1 329 ? -6.395 1.438 10.898 1 89.88 329 GLY A CA 1
ATOM 2465 C C . GLY A 1 329 ? -5.207 1.19 9.984 1 89.88 329 GLY A C 1
ATOM 2466 O O . GLY A 1 329 ? -4.836 2.057 9.195 1 89.88 329 GLY A O 1
ATOM 2467 N N . ALA A 1 330 ? -4.637 0.032 10.094 1 92.12 330 ALA A N 1
ATOM 2468 C CA . ALA A 1 330 ? -3.482 -0.321 9.266 1 92.12 330 ALA A CA 1
ATOM 2469 C C . ALA A 1 330 ? -3.846 -0.329 7.789 1 92.12 330 ALA A C 1
ATOM 2471 O O . ALA A 1 330 ? -3.115 0.221 6.961 1 92.12 330 ALA A O 1
ATOM 2472 N N . ASN A 1 331 ? -4.941 -0.9 7.43 1 88.69 331 ASN A N 1
ATOM 2473 C CA . ASN A 1 331 ? -5.398 -0.967 6.047 1 88.69 331 ASN A CA 1
ATOM 2474 C C . ASN A 1 331 ? -5.668 0.423 5.477 1 88.69 331 ASN A C 1
ATOM 2476 O O . ASN A 1 331 ? -5.438 0.667 4.289 1 88.69 331 ASN A O 1
ATOM 2480 N N . ALA A 1 332 ? -6.102 1.274 6.301 1 88.62 332 ALA A N 1
ATOM 2481 C CA . ALA A 1 332 ? -6.473 2.621 5.875 1 88.62 332 ALA A CA 1
ATOM 2482 C C . ALA A 1 332 ? -5.238 3.447 5.527 1 88.62 332 ALA A C 1
ATOM 2484 O O . ALA A 1 332 ? -5.348 4.504 4.902 1 88.62 332 ALA A O 1
ATOM 2485 N N . SER A 1 333 ? -4.098 2.977 5.863 1 92.69 333 SER A N 1
ATOM 2486 C CA . SER A 1 333 ? -2.871 3.723 5.605 1 92.69 333 SER A CA 1
ATOM 2487 C C . SER A 1 333 ? -2.322 3.424 4.215 1 92.69 333 SER A C 1
ATOM 2489 O O . SER A 1 333 ? -1.492 4.172 3.695 1 92.69 333 SER A O 1
ATOM 2491 N N . LEU A 1 334 ? -2.805 2.424 3.568 1 92.75 334 LEU A N 1
ATOM 2492 C CA . LEU A 1 334 ? -2.166 1.908 2.363 1 92.75 334 LEU A CA 1
ATOM 2493 C C . LEU A 1 334 ? -2.42 2.832 1.176 1 92.75 334 LEU A C 1
ATOM 2495 O O . LEU A 1 334 ? -1.479 3.25 0.497 1 92.75 334 LEU A O 1
ATOM 2499 N N . LEU A 1 335 ? -3.654 3.162 0.918 1 91 335 LEU A N 1
ATOM 2500 C CA . LEU A 1 335 ? -3.971 3.98 -0.247 1 91 335 LEU A CA 1
ATOM 2501 C C . LEU A 1 335 ? -3.354 5.371 -0.118 1 91 335 LEU A C 1
ATOM 2503 O O . LEU A 1 335 ? -2.723 5.863 -1.056 1 91 335 LEU A O 1
ATOM 2507 N N . PRO A 1 336 ? -3.408 5.98 1.033 1 89.56 336 PRO A N 1
ATOM 2508 C CA . PRO A 1 336 ? -2.822 7.316 1.181 1 89.56 336 PRO A CA 1
ATOM 2509 C C . PRO A 1 336 ? -1.314 7.328 0.939 1 89.56 336 PRO A C 1
ATOM 2511 O O . PRO A 1 336 ? -0.804 8.219 0.252 1 89.56 336 PRO A O 1
ATOM 2514 N N . ILE A 1 337 ? -0.608 6.402 1.494 1 94.56 337 ILE A N 1
ATOM 2515 C CA . ILE A 1 337 ? 0.841 6.387 1.328 1 94.56 337 ILE A CA 1
ATOM 2516 C C . ILE A 1 337 ? 1.189 6.152 -0.14 1 94.56 337 ILE A C 1
ATOM 2518 O O . ILE A 1 337 ? 2.127 6.758 -0.667 1 94.56 337 ILE A O 1
ATOM 2522 N N . PHE A 1 338 ? 0.479 5.312 -0.85 1 94.44 338 PHE A N 1
ATOM 2523 C CA . PHE A 1 338 ? 0.78 5.039 -2.25 1 94.44 338 PHE A CA 1
ATOM 2524 C C . PHE A 1 338 ? 0.422 6.23 -3.125 1 94.44 338 PHE A C 1
ATOM 2526 O O . PHE A 1 338 ? 1.089 6.492 -4.129 1 94.44 338 PHE A O 1
ATOM 2533 N N . ASN A 1 339 ? -0.644 6.914 -2.779 1 91.06 339 ASN A N 1
ATOM 2534 C CA . ASN A 1 339 ? -1.011 8.102 -3.539 1 91.06 339 ASN A CA 1
ATOM 2535 C C . ASN A 1 339 ? 0.095 9.156 -3.504 1 91.06 339 ASN A C 1
ATOM 2537 O O . ASN A 1 339 ? 0.506 9.664 -4.547 1 91.06 339 ASN A O 1
ATOM 2541 N N . THR A 1 340 ? 0.53 9.406 -2.326 1 90.75 340 THR A N 1
ATOM 2542 C CA . THR A 1 340 ? 1.583 10.406 -2.186 1 90.75 340 THR A CA 1
ATOM 2543 C C . THR A 1 340 ? 2.883 9.914 -2.818 1 90.75 340 THR A C 1
ATOM 2545 O O . THR A 1 340 ? 3.564 10.672 -3.512 1 90.75 340 THR A O 1
ATOM 2548 N N . ALA A 1 341 ? 3.166 8.688 -2.578 1 95.38 341 ALA A N 1
ATOM 2549 C CA . ALA A 1 341 ? 4.395 8.109 -3.121 1 95.38 341 ALA A CA 1
ATOM 2550 C C . ALA A 1 341 ? 4.375 8.109 -4.648 1 95.38 341 ALA A C 1
ATOM 2552 O O . ALA A 1 341 ? 5.41 8.305 -5.285 1 95.38 341 ALA A O 1
ATOM 2553 N N . SER A 1 342 ? 3.26 7.844 -5.238 1 95 342 SER A N 1
ATOM 2554 C CA . SER A 1 342 ? 3.137 7.84 -6.691 1 95 342 SER A CA 1
ATOM 2555 C C . SER A 1 342 ? 3.396 9.227 -7.273 1 95 342 SER A C 1
ATOM 2557 O O . SER A 1 342 ? 3.969 9.352 -8.359 1 95 342 SER A O 1
ATOM 2559 N N . LEU A 1 343 ? 2.963 10.211 -6.594 1 91.69 343 LEU A N 1
ATOM 2560 C CA . LEU A 1 343 ? 3.234 11.578 -7.035 1 91.69 343 LEU A CA 1
ATOM 2561 C C . LEU A 1 343 ? 4.727 11.883 -6.973 1 91.69 343 LEU A C 1
ATOM 2563 O O . LEU A 1 343 ? 5.258 12.586 -7.836 1 91.69 343 LEU A O 1
ATOM 2567 N N . VAL A 1 344 ? 5.352 11.359 -5.965 1 92.81 344 VAL A N 1
ATOM 2568 C CA . VAL A 1 344 ? 6.801 11.508 -5.852 1 92.81 344 VAL A CA 1
ATOM 2569 C C . VAL A 1 344 ? 7.484 10.812 -7.023 1 92.81 344 VAL A C 1
ATOM 2571 O O . VAL A 1 344 ? 8.43 11.352 -7.609 1 92.81 344 VAL A O 1
ATOM 2574 N N . GLY A 1 345 ? 7.027 9.609 -7.324 1 95.69 345 GLY A N 1
ATOM 2575 C CA . GLY A 1 345 ? 7.547 8.922 -8.492 1 95.69 345 GLY A CA 1
ATOM 2576 C C . GLY A 1 345 ? 7.355 9.711 -9.781 1 95.69 345 GLY A C 1
ATOM 2577 O O . GLY A 1 345 ? 8.281 9.812 -10.586 1 95.69 345 GLY A O 1
ATOM 2578 N N . PHE A 1 346 ? 6.188 10.25 -9.961 1 94.88 346 PHE A N 1
ATOM 2579 C CA . PHE A 1 346 ? 5.898 11.102 -11.109 1 94.88 346 PHE A CA 1
ATOM 2580 C C . PHE A 1 346 ? 6.863 12.281 -11.172 1 94.88 346 PHE A C 1
ATOM 2582 O O . PHE A 1 346 ? 7.449 12.555 -12.219 1 94.88 346 PHE A O 1
ATOM 2589 N N . GLY A 1 347 ? 7.031 12.938 -10.078 1 91.31 347 GLY A N 1
ATOM 2590 C CA . GLY A 1 347 ? 7.949 14.062 -10.008 1 91.31 347 GLY A CA 1
ATOM 2591 C C . GLY A 1 347 ? 9.375 13.688 -10.367 1 91.31 347 GLY A C 1
ATOM 2592 O O . GLY A 1 347 ? 10.078 14.453 -11.039 1 91.31 347 GLY A O 1
ATOM 2593 N N . ALA A 1 348 ? 9.812 12.523 -9.93 1 93.38 348 ALA A N 1
ATOM 2594 C CA . ALA A 1 348 ? 11.172 12.062 -10.203 1 93.38 348 ALA A CA 1
ATOM 2595 C C . ALA A 1 348 ? 11.391 11.859 -11.703 1 93.38 348 ALA A C 1
ATOM 2597 O O . ALA A 1 348 ? 12.461 12.172 -12.227 1 93.38 348 ALA A O 1
ATOM 2598 N N . VAL A 1 349 ? 10.414 11.312 -12.367 1 95 349 VAL A N 1
ATOM 2599 C CA . VAL A 1 349 ? 10.531 11.109 -13.805 1 95 349 VAL A CA 1
ATOM 2600 C C . VAL A 1 349 ? 10.594 12.461 -14.516 1 95 349 VAL A C 1
ATOM 2602 O O . VAL A 1 349 ? 11.422 12.664 -15.406 1 95 349 VAL A O 1
ATOM 2605 N N . ILE A 1 350 ? 9.75 13.375 -14.133 1 92.19 350 ILE A N 1
ATOM 2606 C CA . ILE A 1 350 ? 9.734 14.695 -14.734 1 92.19 350 ILE A CA 1
ATOM 2607 C C . ILE A 1 350 ? 11.086 15.375 -14.523 1 92.19 350 ILE A C 1
ATOM 2609 O O . ILE A 1 350 ? 11.633 15.984 -15.445 1 92.19 350 ILE A O 1
ATOM 2613 N N . ALA A 1 351 ? 11.672 15.227 -13.359 1 91.12 351 ALA A N 1
ATOM 2614 C CA . ALA A 1 351 ? 12.938 15.852 -13.008 1 91.12 351 ALA A CA 1
ATOM 2615 C C . ALA A 1 351 ? 14.094 15.242 -13.805 1 91.12 351 ALA A C 1
ATOM 2617 O O . ALA A 1 351 ? 15.156 15.852 -13.938 1 91.12 351 ALA A O 1
ATOM 2618 N N . SER A 1 352 ? 13.883 14.047 -14.281 1 91.56 352 SER A N 1
ATOM 2619 C CA . SER A 1 352 ? 14.938 13.359 -15.016 1 91.56 352 SER A CA 1
ATOM 2620 C C . SER A 1 352 ? 14.961 13.781 -16.484 1 91.56 352 SER A C 1
ATOM 2622 O O . SER A 1 352 ? 15.906 13.484 -17.203 1 91.56 352 SER A O 1
ATOM 2624 N N . LEU A 1 353 ? 13.922 14.492 -16.922 1 92.06 353 LEU A N 1
ATOM 2625 C CA . LEU A 1 353 ? 13.852 14.938 -18.297 1 92.06 353 LEU A CA 1
ATOM 2626 C C . LEU A 1 353 ? 14.758 16.141 -18.531 1 92.06 353 LEU A C 1
ATOM 2628 O O . LEU A 1 353 ? 14.984 16.938 -17.625 1 92.06 353 LEU A O 1
ATOM 2632 N N . GLY A 1 354 ? 15.242 16.25 -19.766 1 89.25 354 GLY A N 1
ATOM 2633 C CA . GLY A 1 354 ? 16.172 17.312 -20.125 1 89.25 354 GLY A CA 1
ATOM 2634 C C . GLY A 1 354 ? 15.602 18.703 -19.938 1 89.25 354 GLY A C 1
ATOM 2635 O O . GLY A 1 354 ? 16.297 19.609 -19.484 1 89.25 354 GLY A O 1
ATOM 2636 N N . ALA A 1 355 ? 14.383 18.859 -20.141 1 90.19 355 ALA A N 1
ATOM 2637 C CA . ALA A 1 355 ? 13.734 20.156 -20.109 1 90.19 355 ALA A CA 1
ATOM 2638 C C . ALA A 1 355 ? 13.547 20.625 -18.656 1 90.19 355 ALA A C 1
ATOM 2640 O O . ALA A 1 355 ? 13.266 21.812 -18.422 1 90.19 355 ALA A O 1
ATOM 2641 N N . PHE A 1 356 ? 13.734 19.766 -17.734 1 87.75 356 PHE A N 1
ATOM 2642 C CA . PHE A 1 356 ? 13.461 20.094 -16.344 1 87.75 356 PHE A CA 1
ATOM 2643 C C . PHE A 1 356 ? 14.445 21.141 -15.828 1 87.75 356 PHE A C 1
ATOM 2645 O O . PHE A 1 356 ? 14.094 21.969 -14.992 1 87.75 356 PHE A O 1
ATOM 2652 N N . LEU A 1 357 ? 15.641 21.125 -16.359 1 85.44 357 LEU A N 1
ATOM 2653 C CA . LEU A 1 357 ? 16.641 22.094 -15.906 1 85.44 357 LEU A CA 1
ATOM 2654 C C . LEU A 1 357 ? 16.203 23.516 -16.188 1 85.44 357 LEU A C 1
ATOM 2656 O O . LEU A 1 357 ? 16.406 24.406 -15.352 1 85.44 357 LEU A O 1
ATOM 2660 N N . ALA A 1 358 ? 15.594 23.656 -17.25 1 85.44 358 ALA A N 1
ATOM 2661 C CA . ALA A 1 358 ? 15.094 24.984 -17.594 1 85.44 358 ALA A CA 1
ATOM 2662 C C . ALA A 1 358 ? 13.953 25.391 -16.672 1 85.44 358 ALA A C 1
ATOM 2664 O O . ALA A 1 358 ? 13.852 26.562 -16.297 1 85.44 358 ALA A O 1
ATOM 2665 N N . ILE A 1 359 ? 13.141 24.531 -16.344 1 83.38 359 ILE A N 1
ATOM 2666 C CA . ILE A 1 359 ? 12.023 24.812 -15.445 1 83.38 359 ILE A CA 1
ATOM 2667 C C . ILE A 1 359 ? 12.555 25.109 -14.039 1 83.38 359 ILE A C 1
ATOM 2669 O O . ILE A 1 359 ? 12.102 26.062 -13.398 1 83.38 359 ILE A O 1
ATOM 2673 N N . ARG A 1 360 ? 13.414 24.281 -13.625 1 82.94 360 ARG A N 1
ATOM 2674 C CA . ARG A 1 360 ? 14.031 24.469 -12.32 1 82.94 360 ARG A CA 1
ATOM 2675 C C . ARG A 1 360 ? 14.625 25.875 -12.188 1 82.94 360 ARG A C 1
ATOM 2677 O O . ARG A 1 360 ? 14.359 26.578 -11.219 1 82.94 360 ARG A O 1
ATOM 2684 N N . ASP A 1 361 ? 15.375 26.297 -13.18 1 84.38 361 ASP A N 1
ATOM 2685 C CA . ASP A 1 361 ? 16.016 27.609 -13.164 1 84.38 361 ASP A CA 1
ATOM 2686 C C . ASP A 1 361 ? 14.969 28.734 -13.172 1 84.38 361 ASP A C 1
ATOM 2688 O O . ASP A 1 361 ? 15.148 29.75 -12.508 1 84.38 361 ASP A O 1
ATOM 2692 N N . GLY A 1 362 ? 13.922 28.5 -13.859 1 83.56 362 GLY A N 1
ATOM 2693 C CA . GLY A 1 362 ? 12.836 29.469 -13.883 1 83.56 362 GLY A CA 1
ATOM 2694 C C . GLY A 1 362 ? 12.133 29.609 -12.547 1 83.56 362 GLY A C 1
ATOM 2695 O O . GLY A 1 362 ? 11.828 30.719 -12.117 1 83.56 362 GLY A O 1
ATOM 2696 N N . VAL A 1 363 ? 11.906 28.531 -11.906 1 82.44 363 VAL A N 1
ATOM 2697 C CA . VAL A 1 363 ? 11.156 28.516 -10.656 1 82.44 363 VAL A CA 1
ATOM 2698 C C . VAL A 1 363 ? 12.016 29.078 -9.523 1 82.44 363 VAL A C 1
ATOM 2700 O O . VAL A 1 363 ? 11.531 29.875 -8.703 1 82.44 363 VAL A O 1
ATOM 2703 N N . VAL A 1 364 ? 13.219 28.672 -9.508 1 82.5 364 VAL A N 1
ATOM 2704 C CA . VAL A 1 364 ? 14.117 29.109 -8.445 1 82.5 364 VAL A CA 1
ATOM 2705 C C . VAL A 1 364 ? 14.359 30.625 -8.57 1 82.5 364 VAL A C 1
ATOM 2707 O O . VAL A 1 364 ? 14.617 31.297 -7.574 1 82.5 364 VAL A O 1
ATOM 2710 N N . GLY A 1 365 ? 14.133 31.109 -9.719 1 82.44 365 GLY A N 1
ATOM 2711 C CA . GLY A 1 365 ? 14.344 32.531 -9.977 1 82.44 365 GLY A CA 1
ATOM 2712 C C . GLY A 1 365 ? 13.172 33.406 -9.555 1 82.44 365 GLY A C 1
ATOM 2713 O O . GLY A 1 365 ? 13.328 34.594 -9.352 1 82.44 365 GLY A O 1
ATOM 2714 N N . ILE A 1 366 ? 11.945 32.938 -9.438 1 82.19 366 ILE A N 1
ATOM 2715 C CA . ILE A 1 366 ? 10.734 33.688 -9.164 1 82.19 366 ILE A CA 1
ATOM 2716 C C . ILE A 1 366 ? 10.859 34.406 -7.812 1 82.19 366 ILE A C 1
ATOM 2718 O O . ILE A 1 366 ? 10.328 35.5 -7.625 1 82.19 366 ILE A O 1
ATOM 2722 N N . GLY A 1 367 ? 11.688 34.094 -6.906 1 75.88 367 GLY A N 1
ATOM 2723 C CA . GLY A 1 367 ? 11.789 34.688 -5.582 1 75.88 367 GLY A CA 1
ATOM 2724 C C . GLY A 1 367 ? 12.992 35.594 -5.426 1 75.88 367 GLY A C 1
ATOM 2725 O O . GLY A 1 367 ? 13.242 36.125 -4.34 1 75.88 367 GLY A O 1
ATOM 2726 N N . GLY A 1 368 ? 13.547 35.969 -6.578 1 79.25 368 GLY A N 1
ATOM 2727 C CA . GLY A 1 368 ? 14.734 36.812 -6.52 1 79.25 368 GLY A CA 1
ATOM 2728 C C . GLY A 1 368 ? 15.875 36.188 -5.738 1 79.25 368 GLY A C 1
ATOM 2729 O O . GLY A 1 368 ? 16.25 35.031 -5.992 1 79.25 368 GLY A O 1
ATOM 2730 N N . ASP A 1 369 ? 16.266 36.969 -4.715 1 81.5 369 ASP A N 1
ATOM 2731 C CA . ASP A 1 369 ? 17.438 36.531 -3.973 1 81.5 369 ASP A CA 1
ATOM 2732 C C . ASP A 1 369 ? 17.031 35.75 -2.725 1 81.5 369 ASP A C 1
ATOM 2734 O O . ASP A 1 369 ? 17.891 35.125 -2.062 1 81.5 369 ASP A O 1
ATOM 2738 N N . ASN A 1 370 ? 15.773 35.688 -2.445 1 91.5 370 ASN A N 1
ATOM 2739 C CA . ASN A 1 370 ? 15.336 35 -1.233 1 91.5 370 ASN A CA 1
ATOM 2740 C C . ASN A 1 370 ? 14.797 33.625 -1.54 1 91.5 370 ASN A C 1
ATOM 2742 O O . ASN A 1 370 ? 13.664 33.469 -1.991 1 91.5 370 ASN A O 1
ATOM 2746 N N . PRO A 1 371 ? 15.492 32.594 -1.236 1 94.06 371 PRO A N 1
ATOM 2747 C CA . PRO A 1 371 ? 15.07 31.234 -1.578 1 94.06 371 PRO A CA 1
ATOM 2748 C C . PRO A 1 371 ? 13.797 30.812 -0.857 1 94.06 371 PRO A C 1
ATOM 2750 O O . PRO A 1 371 ? 13.102 29.891 -1.311 1 94.06 371 PRO A O 1
ATOM 2753 N N . LEU A 1 372 ? 13.477 31.484 0.238 1 96.12 372 LEU A N 1
ATOM 2754 C CA . LEU A 1 372 ? 12.266 31.156 0.979 1 96.12 372 LEU A CA 1
ATOM 2755 C C . LEU A 1 372 ? 11.023 31.438 0.141 1 96.12 372 LEU A C 1
ATOM 2757 O O . LEU A 1 372 ? 10.047 30.688 0.195 1 96.12 372 LEU A O 1
ATOM 2761 N N . ILE A 1 373 ? 11.047 32.5 -0.617 1 95.12 373 ILE A N 1
ATOM 2762 C CA . ILE A 1 373 ? 9.906 32.875 -1.432 1 95.12 373 ILE A CA 1
ATOM 2763 C C . ILE A 1 373 ? 9.711 31.891 -2.57 1 95.12 373 ILE A C 1
ATOM 2765 O O . ILE A 1 373 ? 8.594 31.422 -2.814 1 95.12 373 ILE A O 1
ATOM 2769 N N . SER A 1 374 ? 10.789 31.547 -3.234 1 94.38 374 SER A N 1
ATOM 2770 C CA . SER A 1 374 ? 10.703 30.594 -4.324 1 94.38 374 SER A CA 1
ATOM 2771 C C . SER A 1 374 ? 10.242 29.219 -3.824 1 94.38 374 SER A C 1
ATOM 2773 O O . SER A 1 374 ? 9.422 28.562 -4.473 1 94.38 374 SER A O 1
ATOM 2775 N N . LEU A 1 375 ? 10.773 28.797 -2.73 1 95.5 375 LEU A N 1
ATOM 2776 C CA . LEU A 1 375 ? 10.359 27.547 -2.115 1 95.5 375 LEU A CA 1
ATOM 2777 C C . LEU A 1 375 ? 8.867 27.562 -1.799 1 95.5 375 LEU A C 1
ATOM 2779 O O . LEU A 1 375 ? 8.148 26.609 -2.125 1 95.5 375 LEU A O 1
ATOM 2783 N N . ALA A 1 376 ? 8.445 28.641 -1.191 1 95.94 376 ALA A N 1
ATOM 2784 C CA . ALA A 1 376 ? 7.039 28.766 -0.8 1 95.94 376 ALA A CA 1
ATOM 2785 C C . ALA A 1 376 ? 6.125 28.719 -2.018 1 95.94 376 ALA A C 1
ATOM 2787 O O . ALA A 1 376 ? 5.086 28.047 -1.992 1 95.94 376 ALA A O 1
ATOM 2788 N N . ILE A 1 377 ? 6.457 29.359 -3.043 1 92.56 377 ILE A N 1
ATOM 2789 C CA . ILE A 1 377 ? 5.652 29.406 -4.262 1 92.56 377 ILE A CA 1
ATOM 2790 C C . ILE A 1 377 ? 5.625 28.031 -4.906 1 92.56 377 ILE A C 1
ATOM 2792 O O . ILE A 1 377 ? 4.562 27.547 -5.316 1 92.56 377 ILE A O 1
ATOM 2796 N N . SER A 1 378 ? 6.762 27.391 -4.992 1 91.38 378 SER A N 1
ATOM 2797 C CA . SER A 1 378 ? 6.859 26.078 -5.605 1 91.38 378 SER A CA 1
ATOM 2798 C C . SER A 1 378 ? 5.984 25.062 -4.875 1 91.38 378 SER A C 1
ATOM 2800 O O . SER A 1 378 ? 5.199 24.344 -5.504 1 91.38 378 SER A O 1
ATOM 2802 N N . VAL A 1 379 ? 6.102 25.031 -3.594 1 93.56 379 VAL A N 1
ATOM 2803 C CA . VAL A 1 379 ? 5.344 24.094 -2.771 1 93.56 379 VAL A CA 1
ATOM 2804 C C . VAL A 1 379 ? 3.854 24.422 -2.863 1 93.56 379 VAL A C 1
ATOM 2806 O O . VAL A 1 379 ? 3.031 23.516 -3.061 1 93.56 379 VAL A O 1
ATOM 2809 N N . ASN A 1 380 ? 3.506 25.672 -2.771 1 92.81 380 ASN A N 1
ATOM 2810 C CA . ASN A 1 380 ? 2.111 26.109 -2.76 1 92.81 380 ASN A CA 1
ATOM 2811 C C . ASN A 1 380 ? 1.426 25.828 -4.094 1 92.81 380 ASN A C 1
ATOM 2813 O O . ASN A 1 380 ? 0.309 25.312 -4.125 1 92.81 380 ASN A O 1
ATOM 2817 N N . VAL A 1 381 ? 2.078 26.109 -5.145 1 86.62 381 VAL A N 1
ATOM 2818 C CA . VAL A 1 381 ? 1.512 25.938 -6.477 1 86.62 381 VAL A CA 1
ATOM 2819 C C . VAL A 1 381 ? 1.342 24.453 -6.777 1 86.62 381 VAL A C 1
ATOM 2821 O O . VAL A 1 381 ? 0.299 24.031 -7.281 1 86.62 381 VAL A O 1
ATOM 2824 N N . LEU A 1 382 ? 2.35 23.703 -6.453 1 85.81 382 LEU A N 1
ATOM 2825 C CA . LEU A 1 382 ? 2.27 22.266 -6.715 1 85.81 382 LEU A CA 1
ATOM 2826 C C . LEU A 1 382 ? 1.209 21.609 -5.836 1 85.81 382 LEU A C 1
ATOM 2828 O O . LEU A 1 382 ? 0.518 20.688 -6.277 1 85.81 382 LEU A O 1
ATOM 2832 N N . ALA A 1 383 ? 1.093 22.031 -4.613 1 87.75 383 ALA A N 1
ATOM 2833 C CA . ALA A 1 383 ? 0.027 21.547 -3.74 1 87.75 383 ALA A CA 1
ATOM 2834 C C . ALA A 1 383 ? -1.347 21.875 -4.32 1 87.75 383 ALA A C 1
ATOM 2836 O O . ALA A 1 383 ? -2.252 21.031 -4.297 1 87.75 383 ALA A O 1
ATOM 2837 N N . GLY A 1 384 ? -1.532 23.078 -4.801 1 84.94 384 GLY A N 1
ATOM 2838 C CA . GLY A 1 384 ? -2.777 23.469 -5.434 1 84.94 384 GLY A CA 1
ATOM 2839 C C . GLY A 1 384 ? -3.09 22.688 -6.688 1 84.94 384 GLY A C 1
ATOM 2840 O O . GLY A 1 384 ? -4.23 22.266 -6.895 1 84.94 384 GLY A O 1
ATOM 2841 N N . MET A 1 385 ? -2.049 22.438 -7.398 1 78.94 385 MET A N 1
ATOM 2842 C CA . MET A 1 385 ? -2.215 21.734 -8.664 1 78.94 385 MET A CA 1
ATOM 2843 C C . MET A 1 385 ? -2.588 20.266 -8.438 1 78.94 385 MET A C 1
ATOM 2845 O O . MET A 1 385 ? -3.414 19.719 -9.156 1 78.94 385 MET A O 1
ATOM 2849 N N . THR A 1 386 ? -2.031 19.703 -7.473 1 77.06 386 THR A N 1
ATOM 2850 C CA . THR A 1 386 ? -2.291 18.297 -7.211 1 77.06 386 THR A CA 1
ATOM 2851 C C . THR A 1 386 ? -3.529 18.125 -6.336 1 77.06 386 THR A C 1
ATOM 2853 O O . THR A 1 386 ? -4.062 17.016 -6.215 1 77.06 386 THR A O 1
ATOM 2856 N N . GLY A 1 387 ? -3.986 19.25 -5.762 1 78.69 387 GLY A N 1
ATOM 2857 C CA . GLY A 1 387 ? -5.074 19.141 -4.805 1 78.69 387 GLY A CA 1
ATOM 2858 C C . GLY A 1 387 ? -4.715 18.297 -3.59 1 78.69 387 GLY A C 1
ATOM 2859 O O . GLY A 1 387 ? -5.57 17.625 -3.023 1 78.69 387 GLY A O 1
ATOM 2860 N N . SER A 1 388 ? -3.5 18.219 -3.316 1 83.81 388 SER A N 1
ATOM 2861 C CA . SER A 1 388 ? -2.947 17.438 -2.211 1 83.81 388 SER A CA 1
ATOM 2862 C C . SER A 1 388 ? -1.742 18.141 -1.591 1 83.81 388 SER A C 1
ATOM 2864 O O . SER A 1 388 ? -0.731 18.359 -2.262 1 83.81 388 SER A O 1
ATOM 2866 N N . ALA A 1 389 ? -1.926 18.453 -0.338 1 90.56 389 ALA A N 1
ATOM 2867 C CA . ALA A 1 389 ? -0.833 19.125 0.362 1 90.56 389 ALA A CA 1
ATOM 2868 C C . ALA A 1 389 ? 0.417 18.25 0.393 1 90.56 389 ALA A C 1
ATOM 2870 O O . ALA A 1 389 ? 1.507 18.703 0.03 1 90.56 389 ALA A O 1
ATOM 2871 N N . SER A 1 390 ? 0.24 17.031 0.777 1 89.38 390 SER A N 1
ATOM 2872 C CA . SER A 1 390 ? 1.38 16.125 0.898 1 89.38 390 SER A CA 1
ATOM 2873 C C . SER A 1 390 ? 1.961 15.781 -0.47 1 89.38 390 SER A C 1
ATOM 2875 O O . SER A 1 390 ? 3.18 15.703 -0.63 1 89.38 390 SER A O 1
ATOM 2877 N N . GLY A 1 391 ? 1.091 15.641 -1.427 1 87.25 391 GLY A N 1
ATOM 2878 C CA . GLY A 1 391 ? 1.55 15.352 -2.775 1 87.25 391 GLY A CA 1
ATOM 2879 C C . GLY A 1 391 ? 2.379 16.469 -3.379 1 87.25 391 GLY A C 1
ATOM 2880 O O . GLY A 1 391 ? 3.479 16.234 -3.883 1 87.25 391 GLY A O 1
ATOM 2881 N N . GLY A 1 392 ? 1.864 17.625 -3.32 1 89.06 392 GLY A N 1
ATOM 2882 C CA . GLY A 1 392 ? 2.553 18.781 -3.889 1 89.06 392 GLY A CA 1
ATOM 2883 C C . GLY A 1 392 ? 3.9 19.047 -3.244 1 89.06 392 GLY A C 1
ATOM 2884 O O . GLY A 1 392 ? 4.895 19.266 -3.938 1 89.06 392 GLY A O 1
ATOM 2885 N N . MET A 1 393 ? 3.955 18.984 -1.944 1 93.31 393 MET A N 1
ATOM 2886 C CA . MET A 1 393 ? 5.215 19.266 -1.259 1 93.31 393 MET A CA 1
ATOM 2887 C C . MET A 1 393 ? 6.242 18.172 -1.55 1 93.31 393 MET A C 1
ATOM 2889 O O . MET A 1 393 ? 7.441 18.453 -1.637 1 93.31 393 MET A O 1
ATOM 2893 N N . SER A 1 394 ? 5.75 16.984 -1.688 1 90.88 394 SER A N 1
ATOM 2894 C CA . SER A 1 394 ? 6.668 15.883 -1.944 1 90.88 394 SER A CA 1
ATOM 2895 C C . SER A 1 394 ? 7.285 15.984 -3.334 1 90.88 394 SER A C 1
ATOM 2897 O O . SER A 1 394 ? 8.469 15.688 -3.516 1 90.88 394 SER A O 1
ATOM 2899 N N . ILE A 1 395 ? 6.477 16.422 -4.301 1 86.62 395 ILE A N 1
ATOM 2900 C CA . ILE A 1 395 ? 7.031 16.656 -5.633 1 86.62 395 ILE A CA 1
ATOM 2901 C C . ILE A 1 395 ? 8.078 17.766 -5.562 1 86.62 395 ILE A C 1
ATOM 2903 O O . ILE A 1 395 ? 9.18 17.625 -6.086 1 86.62 395 ILE A O 1
ATOM 2907 N N . ALA A 1 396 ? 7.762 18.797 -4.883 1 91.56 396 ALA A N 1
ATOM 2908 C CA . ALA A 1 396 ? 8.664 19.953 -4.777 1 91.56 396 ALA A CA 1
ATOM 2909 C C . ALA A 1 396 ? 9.977 19.562 -4.113 1 91.56 396 ALA A C 1
ATOM 2911 O O . ALA A 1 396 ? 11.055 19.891 -4.617 1 91.56 396 ALA A O 1
ATOM 2912 N N . LEU A 1 397 ? 9.914 18.844 -3.031 1 93.5 397 LEU A N 1
ATOM 2913 C CA . LEU A 1 397 ? 11.102 18.531 -2.24 1 93.5 397 LEU A CA 1
ATOM 2914 C C . LEU A 1 397 ? 11.93 17.438 -2.898 1 93.5 397 LEU A C 1
ATOM 2916 O O . LEU A 1 397 ? 13.156 17.453 -2.826 1 93.5 397 LEU A O 1
ATOM 2920 N N . SER A 1 398 ? 11.25 16.547 -3.484 1 88.25 398 SER A N 1
ATOM 2921 C CA . SER A 1 398 ? 11.992 15.469 -4.141 1 88.25 398 SER A CA 1
ATOM 2922 C C . SER A 1 398 ? 12.758 15.984 -5.352 1 88.25 398 SER A C 1
ATOM 2924 O O . SER A 1 398 ? 13.797 15.43 -5.719 1 88.25 398 SER A O 1
ATOM 2926 N N . THR A 1 399 ? 12.312 17.062 -5.945 1 86.81 399 THR A N 1
ATOM 2927 C CA . THR A 1 399 ? 12.93 17.562 -7.164 1 86.81 399 THR A CA 1
ATOM 2928 C C . THR A 1 399 ? 13.859 18.734 -6.852 1 86.81 399 THR A C 1
ATOM 2930 O O . THR A 1 399 ? 14.891 18.906 -7.504 1 86.81 399 THR A O 1
ATOM 2933 N N . LEU A 1 400 ? 13.469 19.531 -5.836 1 91.56 400 LEU A N 1
ATOM 2934 C CA . LEU A 1 400 ? 14.203 20.781 -5.633 1 91.56 400 LEU A CA 1
ATOM 2935 C C . LEU A 1 400 ? 14.68 20.906 -4.188 1 91.56 400 LEU A C 1
ATOM 2937 O O . LEU A 1 400 ? 15.281 21.906 -3.807 1 91.56 400 LEU A O 1
ATOM 2941 N N . GLY A 1 401 ? 14.383 19.953 -3.406 1 93 401 GLY A N 1
ATOM 2942 C CA . GLY A 1 401 ? 14.734 20.031 -1.995 1 93 401 GLY A CA 1
ATOM 2943 C C . GLY A 1 401 ? 16.203 20.312 -1.754 1 93 401 GLY A C 1
ATOM 2944 O O . GLY A 1 401 ? 16.547 21.203 -0.973 1 93 401 GLY A O 1
ATOM 2945 N N . GLU A 1 402 ? 17.078 19.609 -2.404 1 92.06 402 GLU A N 1
ATOM 2946 C CA . GLU A 1 402 ? 18.516 19.766 -2.252 1 92.06 402 GLU A CA 1
ATOM 2947 C C . GLU A 1 402 ? 18.984 21.141 -2.762 1 92.06 402 GLU A C 1
ATOM 2949 O O . GLU A 1 402 ? 19.859 21.766 -2.166 1 92.06 402 GLU A O 1
ATOM 2954 N N . THR A 1 403 ? 18.391 21.516 -3.828 1 91.38 403 THR A N 1
ATOM 2955 C CA . THR A 1 403 ? 18.703 22.812 -4.398 1 91.38 403 THR A CA 1
ATOM 2956 C C . THR A 1 403 ? 18.391 23.938 -3.412 1 91.38 403 THR A C 1
ATOM 2958 O O . THR A 1 403 ? 19.188 24.844 -3.205 1 91.38 403 THR A O 1
ATOM 2961 N N . TYR A 1 404 ? 17.281 23.875 -2.826 1 94.62 404 TYR A N 1
ATOM 2962 C CA . TYR A 1 404 ? 16.875 24.906 -1.881 1 94.62 404 TYR A CA 1
ATOM 2963 C C . TYR A 1 404 ? 17.734 24.859 -0.627 1 94.62 404 TYR A C 1
ATOM 2965 O O . TYR A 1 404 ? 18.031 25.906 -0.036 1 94.62 404 TYR A O 1
ATOM 2973 N N . LEU A 1 405 ? 18.094 23.703 -0.185 1 95.12 405 LEU A N 1
ATOM 2974 C CA . LEU A 1 405 ? 18.969 23.578 0.966 1 95.12 405 LEU A CA 1
ATOM 2975 C C . LEU A 1 405 ? 20.328 24.234 0.679 1 95.12 405 LEU A C 1
ATOM 2977 O O . LEU A 1 405 ? 20.859 24.953 1.521 1 95.12 405 LEU A O 1
ATOM 2981 N N . GLU A 1 406 ? 20.859 23.984 -0.492 1 94.38 406 GLU A N 1
ATOM 2982 C CA . GLU A 1 406 ? 22.125 24.578 -0.902 1 94.38 406 GLU A CA 1
ATOM 2983 C C . GLU A 1 406 ? 22.031 26.094 -0.978 1 94.38 406 GLU A C 1
ATOM 2985 O O . GLU A 1 406 ? 22.922 26.797 -0.529 1 94.38 406 GLU A O 1
ATOM 2990 N N . MET A 1 407 ? 21 26.547 -1.546 1 93.12 407 MET A N 1
ATOM 2991 C CA . MET A 1 407 ? 20.781 27.984 -1.639 1 93.12 407 MET A CA 1
ATOM 2992 C C . MET A 1 407 ? 20.672 28.609 -0.251 1 93.12 407 MET A C 1
ATOM 2994 O O . MET A 1 407 ? 21.203 29.688 -0.014 1 93.12 407 MET A O 1
ATOM 2998 N N . ALA A 1 408 ? 19.953 27.969 0.621 1 94.75 408 ALA A N 1
ATOM 2999 C CA . ALA A 1 408 ? 19.797 28.453 1.988 1 94.75 408 ALA A CA 1
ATOM 3000 C C . ALA A 1 408 ? 21.156 28.547 2.691 1 94.75 408 ALA A C 1
ATOM 3002 O O . ALA A 1 408 ? 21.438 29.531 3.377 1 94.75 408 ALA A O 1
ATOM 3003 N N . GLN A 1 409 ? 21.906 27.562 2.521 1 94.25 409 GLN A N 1
ATOM 3004 C CA . GLN A 1 409 ? 23.234 27.562 3.115 1 94.25 409 GLN A CA 1
ATOM 3005 C C . GLN A 1 409 ? 24.094 28.703 2.572 1 94.25 409 GLN A C 1
ATOM 3007 O O . GLN A 1 409 ? 24.797 29.375 3.33 1 94.25 409 GLN A O 1
ATOM 3012 N N . ALA A 1 410 ? 24.016 28.922 1.342 1 93.12 410 ALA A N 1
ATOM 3013 C CA . ALA A 1 410 ? 24.766 29.984 0.698 1 93.12 410 ALA A CA 1
ATOM 3014 C C . ALA A 1 410 ? 24.328 31.359 1.217 1 93.12 410 ALA A C 1
ATOM 3016 O O . ALA A 1 410 ? 25.125 32.281 1.282 1 93.12 410 ALA A O 1
ATOM 3017 N N . HIS A 1 411 ? 23.125 31.484 1.621 1 93.06 411 HIS A N 1
ATOM 3018 C CA . HIS A 1 411 ? 22.594 32.75 2.074 1 93.06 411 HIS A CA 1
ATOM 3019 C C . HIS A 1 411 ? 22.547 32.844 3.598 1 93.06 411 HIS A C 1
ATOM 3021 O O . HIS A 1 411 ? 21.984 33.781 4.164 1 93.06 411 HIS A O 1
ATOM 3027 N N . GLY A 1 412 ? 23 31.766 4.246 1 94.31 412 GLY A N 1
ATOM 3028 C CA . GLY A 1 412 ? 23.016 31.734 5.699 1 94.31 412 GLY A CA 1
ATOM 3029 C C . GLY A 1 412 ? 21.656 31.531 6.32 1 94.31 412 GLY A C 1
ATOM 3030 O O . GLY A 1 412 ? 21.406 31.953 7.449 1 94.31 412 GLY A O 1
ATOM 3031 N N . ILE A 1 413 ? 20.781 30.969 5.641 1 95.94 413 ILE A N 1
ATOM 3032 C CA . ILE A 1 413 ? 19.422 30.688 6.125 1 95.94 413 ILE A CA 1
ATOM 3033 C C . ILE A 1 413 ? 19.406 29.312 6.789 1 95.94 413 ILE A C 1
ATOM 3035 O O . ILE A 1 413 ? 19.891 28.328 6.227 1 95.94 413 ILE A O 1
ATOM 3039 N N . SER A 1 414 ? 18.859 29.266 7.934 1 97.12 414 SER A N 1
ATOM 3040 C CA . SER A 1 414 ? 18.797 28.016 8.695 1 97.12 414 SER A CA 1
ATOM 3041 C C . SER A 1 414 ? 17.891 27 8.023 1 97.12 414 SER A C 1
ATOM 3043 O O . SER A 1 414 ? 16.797 27.359 7.559 1 97.12 414 SER A O 1
ATOM 3045 N N . PRO A 1 415 ? 18.25 25.703 7.996 1 96.88 415 PRO A N 1
ATOM 3046 C CA . PRO A 1 415 ? 17.359 24.656 7.484 1 96.88 415 PRO A CA 1
ATOM 3047 C C . PRO A 1 415 ? 16.062 24.547 8.266 1 96.88 415 PRO A C 1
ATOM 3049 O O . PRO A 1 415 ? 15.031 24.141 7.719 1 96.88 415 PRO A O 1
ATOM 3052 N N . GLU A 1 416 ? 16.078 24.938 9.5 1 97.56 416 GLU A N 1
ATOM 3053 C CA . GLU A 1 416 ? 14.875 24.922 10.312 1 97.56 416 GLU A CA 1
ATOM 3054 C C . GLU A 1 416 ? 13.82 25.875 9.758 1 97.56 416 GLU A C 1
ATOM 3056 O O . GLU A 1 416 ? 12.625 25.578 9.781 1 97.56 416 GLU A O 1
ATOM 3061 N N . LEU A 1 417 ? 14.32 26.969 9.305 1 97.81 417 LEU A N 1
ATOM 3062 C CA . LEU A 1 417 ? 13.414 27.938 8.703 1 97.81 417 LEU A CA 1
ATOM 3063 C C . LEU A 1 417 ? 12.859 27.422 7.375 1 97.81 417 LEU A C 1
ATOM 3065 O O . LEU A 1 417 ? 11.672 27.594 7.082 1 97.81 417 LEU A O 1
ATOM 3069 N N . LEU A 1 418 ? 13.703 26.75 6.559 1 97.31 418 LEU A N 1
ATOM 3070 C CA . LEU A 1 418 ? 13.25 26.125 5.324 1 97.31 418 LEU A CA 1
ATOM 3071 C C . LEU A 1 418 ? 12.141 25.125 5.605 1 97.31 418 LEU A C 1
ATOM 3073 O O . LEU A 1 418 ? 11.148 25.062 4.871 1 97.31 418 LEU A O 1
ATOM 3077 N N . HIS A 1 419 ? 12.344 24.391 6.621 1 97.75 419 HIS A N 1
ATOM 3078 C CA . HIS A 1 419 ? 11.391 23.375 7.047 1 97.75 419 HIS A CA 1
ATOM 3079 C C . HIS A 1 419 ? 10.031 23.984 7.348 1 97.75 419 HIS A C 1
ATOM 3081 O O . HIS A 1 419 ? 9.008 23.547 6.816 1 97.75 419 HIS A O 1
ATOM 3087 N N . ARG A 1 420 ? 10.031 24.969 8.195 1 98.19 420 ARG A N 1
ATOM 3088 C CA . ARG A 1 420 ? 8.781 25.578 8.633 1 98.19 420 ARG A CA 1
ATOM 3089 C C . ARG A 1 420 ? 8.07 26.281 7.477 1 98.19 420 ARG A C 1
ATOM 3091 O O . ARG A 1 420 ? 6.848 26.203 7.355 1 98.19 420 ARG A O 1
ATOM 3098 N N . VAL A 1 421 ? 8.828 26.938 6.625 1 97.88 421 VAL A N 1
ATOM 3099 C CA . VAL A 1 421 ? 8.258 27.594 5.453 1 97.88 421 VAL A CA 1
ATOM 3100 C C . VAL A 1 421 ? 7.641 26.547 4.523 1 97.88 421 VAL A C 1
ATOM 3102 O O . VAL A 1 421 ? 6.547 26.75 3.996 1 97.88 421 VAL A O 1
ATOM 3105 N N . THR A 1 422 ? 8.336 25.453 4.316 1 97.25 422 THR A N 1
ATOM 3106 C CA . THR A 1 422 ? 7.82 24.375 3.477 1 97.25 422 THR A CA 1
ATOM 3107 C C . THR A 1 422 ? 6.504 23.844 4.031 1 97.25 422 THR A C 1
ATOM 3109 O O . THR A 1 422 ? 5.523 23.703 3.295 1 97.25 422 THR A O 1
ATOM 3112 N N . ALA A 1 423 ? 6.465 23.562 5.293 1 97 423 ALA A N 1
ATOM 3113 C CA . ALA A 1 423 ? 5.285 22.984 5.941 1 97 423 ALA A CA 1
ATOM 3114 C C . ALA A 1 423 ? 4.09 23.922 5.824 1 97 423 ALA A C 1
ATOM 3116 O O . ALA A 1 423 ? 2.996 23.5 5.438 1 97 423 ALA A O 1
ATOM 3117 N N . VAL A 1 424 ? 4.32 25.172 6.102 1 97.25 424 VAL A N 1
ATOM 3118 C CA . VAL A 1 424 ? 3.234 26.156 6.094 1 97.25 424 VAL A CA 1
ATOM 3119 C C . VAL A 1 424 ? 2.803 26.438 4.656 1 97.25 424 VAL A C 1
ATOM 3121 O O . VAL A 1 424 ? 1.619 26.656 4.387 1 97.25 424 VAL A O 1
ATOM 3124 N N . ALA A 1 425 ? 3.744 26.375 3.76 1 96.5 425 ALA A N 1
ATOM 3125 C CA . ALA A 1 425 ? 3.473 26.688 2.359 1 96.5 425 ALA A CA 1
ATOM 3126 C C . ALA A 1 425 ? 2.564 25.641 1.729 1 96.5 425 ALA A C 1
ATOM 3128 O O . ALA A 1 425 ? 1.931 25.891 0.702 1 96.5 425 ALA A O 1
ATOM 3129 N N . THR A 1 426 ? 2.584 24.484 2.277 1 92.31 426 THR A N 1
ATOM 3130 C CA . THR A 1 426 ? 1.726 23.438 1.712 1 92.31 426 THR A CA 1
ATOM 3131 C C . THR A 1 426 ? 0.254 23.797 1.899 1 92.31 426 THR A C 1
ATOM 3133 O O . THR A 1 426 ? -0.604 23.328 1.145 1 92.31 426 THR A O 1
ATOM 3136 N N . GLY A 1 427 ? 0.121 24.656 2.998 1 86.12 427 GLY A N 1
ATOM 3137 C CA . GLY A 1 427 ? -1.225 25.156 3.238 1 86.12 427 GLY A CA 1
ATOM 3138 C C . GLY A 1 427 ? -1.568 26.375 2.402 1 86.12 427 GLY A C 1
ATOM 3139 O O . GLY A 1 427 ? -0.677 27.109 1.976 1 86.12 427 GLY A O 1
ATOM 3140 N N . GLY A 1 428 ? -2.717 26.562 1.812 1 85.56 428 GLY A N 1
ATOM 3141 C CA . GLY A 1 428 ? -3.164 27.641 0.934 1 85.56 428 GLY A CA 1
ATOM 3142 C C . GLY A 1 428 ? -3.947 27.141 -0.265 1 85.56 428 GLY A C 1
ATOM 3143 O O . GLY A 1 428 ? -5.094 26.703 -0.128 1 85.56 428 GLY A O 1
ATOM 3144 N N . LEU A 1 429 ? -3.076 26.922 -1.249 1 84.38 429 LEU A N 1
ATOM 3145 C CA . LEU A 1 429 ? -3.758 26.578 -2.492 1 84.38 429 LEU A CA 1
ATOM 3146 C C . LEU A 1 429 ? -4.141 25.109 -2.51 1 84.38 429 LEU A C 1
ATOM 3148 O O . LEU A 1 429 ? -4.844 24.656 -3.416 1 84.38 429 LEU A O 1
ATOM 3152 N N . ASP A 1 430 ? -3.717 24.422 -1.468 1 84.69 430 ASP A N 1
ATOM 3153 C CA . ASP A 1 430 ? -4.078 23 -1.402 1 84.69 430 ASP A CA 1
ATOM 3154 C C . ASP A 1 430 ? -5.574 22.828 -1.162 1 84.69 430 ASP A C 1
ATOM 3156 O O . ASP A 1 430 ? -6.137 21.781 -1.455 1 84.69 430 ASP A O 1
ATOM 3160 N N . THR A 1 431 ? -6.285 23.844 -0.655 1 88.88 431 THR A N 1
ATOM 3161 C CA . THR A 1 431 ? -7.691 23.719 -0.292 1 88.88 431 THR A CA 1
ATOM 3162 C C . THR A 1 431 ? -8.586 24.328 -1.368 1 88.88 431 THR A C 1
ATOM 3164 O O . THR A 1 431 ? -9.664 24.844 -1.066 1 88.88 431 THR A O 1
ATOM 3167 N N . LEU A 1 432 ? -8.148 24.281 -2.557 1 86.5 432 LEU A N 1
ATOM 3168 C CA . LEU A 1 432 ? -9 24.641 -3.688 1 86.5 432 LEU A CA 1
ATOM 3169 C C . LEU A 1 432 ? -10.18 23.672 -3.795 1 86.5 432 LEU A C 1
ATOM 3171 O O . LEU A 1 432 ? -10.203 22.625 -3.145 1 86.5 432 LEU A O 1
ATOM 3175 N N . PRO A 1 433 ? -11.219 24.016 -4.562 1 84.94 433 PRO A N 1
ATOM 3176 C CA . PRO A 1 433 ? -12.477 23.266 -4.574 1 84.94 433 PRO A CA 1
ATOM 3177 C C . PRO A 1 433 ? -12.281 21.797 -4.91 1 84.94 433 PRO A C 1
ATOM 3179 O O . PRO A 1 433 ? -13.102 20.953 -4.52 1 84.94 433 PRO A O 1
ATOM 3182 N N . HIS A 1 434 ? -11.203 21.469 -5.531 1 81.19 434 HIS A N 1
ATOM 3183 C CA . HIS A 1 434 ? -11.016 20.094 -5.961 1 81.19 434 HIS A CA 1
ATOM 3184 C C . HIS A 1 434 ? -10.227 19.297 -4.922 1 81.19 434 HIS A C 1
ATOM 3186 O O . HIS A 1 434 ? -9.984 18.094 -5.102 1 81.19 434 HIS A O 1
ATOM 3192 N N . ASN A 1 435 ? -9.898 19.906 -3.871 1 86.06 435 ASN A N 1
ATOM 3193 C CA . ASN A 1 435 ? -9.18 19.219 -2.801 1 86.06 435 ASN A CA 1
ATOM 3194 C C . ASN A 1 435 ? -10.047 18.172 -2.115 1 86.06 435 ASN A C 1
ATOM 3196 O O . ASN A 1 435 ? -11.219 18.422 -1.834 1 86.06 435 ASN A O 1
ATOM 3200 N N . GLY A 1 436 ? -9.5 17.062 -1.857 1 81.94 436 GLY A N 1
ATOM 3201 C CA . GLY A 1 436 ? -10.234 15.961 -1.26 1 81.94 436 GLY A CA 1
ATOM 3202 C C . GLY A 1 436 ? -10.766 16.281 0.125 1 81.94 436 GLY A C 1
ATOM 3203 O O . GLY A 1 436 ? -11.859 15.844 0.488 1 81.94 436 GLY A O 1
ATOM 3204 N N . ALA A 1 437 ? -10.008 16.938 0.911 1 87.06 437 ALA A N 1
ATOM 3205 C CA . ALA A 1 437 ? -10.445 17.281 2.26 1 87.06 437 ALA A CA 1
ATOM 3206 C C . ALA A 1 437 ? -11.625 18.25 2.221 1 87.06 437 ALA A C 1
ATOM 3208 O O . ALA A 1 437 ? -12.547 18.141 3.033 1 87.06 437 ALA A O 1
ATOM 3209 N N . VAL A 1 438 ? -11.594 19.125 1.289 1 90.44 438 VAL A N 1
ATOM 3210 C CA . VAL A 1 438 ? -12.672 20.094 1.142 1 90.44 438 VAL A CA 1
ATOM 3211 C C . VAL A 1 438 ? -13.945 19.375 0.708 1 90.44 438 VAL A C 1
ATOM 3213 O O . VAL A 1 438 ? -15.008 19.562 1.313 1 90.44 438 VAL A O 1
ATOM 3216 N N . ILE A 1 439 ? -13.836 18.578 -0.245 1 86 439 ILE A N 1
ATOM 3217 C CA . ILE A 1 439 ? -14.992 17.859 -0.781 1 86 439 ILE A CA 1
ATOM 3218 C C . ILE A 1 439 ? -15.586 16.969 0.296 1 86 439 ILE A C 1
ATOM 3220 O O . ILE A 1 439 ? -16.812 16.922 0.476 1 86 439 ILE A O 1
ATOM 3224 N N . THR A 1 440 ? -14.758 16.344 0.969 1 85.81 440 THR A N 1
ATOM 3225 C CA . THR A 1 440 ? -15.211 15.406 1.998 1 85.81 440 THR A CA 1
ATOM 3226 C C . THR A 1 440 ? -15.883 16.156 3.146 1 85.81 440 THR A C 1
ATOM 3228 O O . THR A 1 440 ? -16.906 15.719 3.66 1 85.81 440 THR A O 1
ATOM 3231 N N . LEU A 1 441 ? -15.281 17.203 3.549 1 91.38 441 LEU A N 1
ATOM 3232 C CA . LEU A 1 441 ? -15.844 17.984 4.637 1 91.38 441 LEU A CA 1
ATOM 3233 C C . LEU A 1 441 ? -17.219 18.531 4.254 1 91.38 441 LEU A C 1
ATOM 3235 O O . LEU A 1 441 ? -18.141 18.516 5.07 1 91.38 441 LEU A O 1
ATOM 3239 N N . LEU A 1 442 ? -17.375 18.984 3.07 1 91.62 442 LEU A N 1
ATOM 3240 C CA . LEU A 1 442 ? -18.672 19.469 2.6 1 91.62 442 LEU A CA 1
ATOM 3241 C C . LEU A 1 442 ? -19.688 18.328 2.521 1 91.62 442 LEU A C 1
ATOM 3243 O O . LEU A 1 442 ? -20.859 18.516 2.859 1 91.62 442 LEU A O 1
ATOM 3247 N N . ALA A 1 443 ? -19.219 17.25 2.146 1 87.31 443 ALA A N 1
ATOM 3248 C CA . ALA A 1 443 ? -20.094 16.094 2.088 1 87.31 443 ALA A CA 1
ATOM 3249 C C . ALA A 1 443 ? -20.562 15.688 3.482 1 87.31 443 ALA A C 1
ATOM 3251 O O . ALA A 1 443 ? -21.734 15.352 3.676 1 87.31 443 ALA A O 1
ATOM 3252 N N . ILE A 1 444 ? -19.703 15.68 4.398 1 86.19 444 ILE A N 1
ATOM 3253 C CA . ILE A 1 444 ? -20 15.328 5.777 1 86.19 444 ILE A CA 1
ATOM 3254 C C . ILE A 1 444 ? -21.062 16.281 6.332 1 86.19 444 ILE A C 1
ATOM 3256 O O . ILE A 1 444 ? -21.984 15.867 7.031 1 86.19 444 ILE A O 1
ATOM 3260 N N . THR A 1 445 ? -20.938 17.484 5.98 1 91.88 445 THR A N 1
ATOM 3261 C CA . THR A 1 445 ? -21.828 18.5 6.535 1 91.88 445 THR A CA 1
ATOM 3262 C C . THR A 1 445 ? -23.094 18.641 5.699 1 91.88 445 THR A C 1
ATOM 3264 O O . THR A 1 445 ? -24.016 19.375 6.062 1 91.88 445 THR A O 1
ATOM 3267 N N . GLY A 1 446 ? -23.109 17.984 4.586 1 89.5 446 GLY A N 1
ATOM 3268 C CA . GLY A 1 446 ? -24.281 18.031 3.713 1 89.5 446 GLY A CA 1
ATOM 3269 C C . GLY A 1 446 ? -24.453 19.359 3.008 1 89.5 446 GLY A C 1
ATOM 3270 O O . GLY A 1 446 ? -25.578 19.812 2.779 1 89.5 446 GLY A O 1
ATOM 3271 N N . LEU A 1 447 ? -23.359 20.016 2.828 1 93.06 447 LEU A N 1
ATOM 3272 C CA . LEU A 1 447 ? -23.406 21.312 2.178 1 93.06 447 LEU A CA 1
ATOM 3273 C C . LEU A 1 447 ? -22.688 21.266 0.831 1 93.06 447 LEU A C 1
ATOM 3275 O O . LEU A 1 447 ? -21.891 20.359 0.571 1 93.06 447 LEU A O 1
ATOM 3279 N N . THR A 1 448 ? -22.938 22.219 0.002 1 91.25 448 THR A N 1
ATOM 3280 C CA . THR A 1 448 ? -22.328 22.297 -1.317 1 91.25 448 THR A CA 1
ATOM 3281 C C . THR A 1 448 ? -21.219 23.344 -1.331 1 91.25 448 THR A C 1
ATOM 3283 O O . THR A 1 448 ? -21.078 24.125 -0.393 1 91.25 448 THR A O 1
ATOM 3286 N N . HIS A 1 449 ? -20.5 23.344 -2.438 1 94.12 449 HIS A N 1
ATOM 3287 C CA . HIS A 1 449 ? -19.453 24.344 -2.639 1 94.12 449 HIS A CA 1
ATOM 3288 C C . HIS A 1 449 ? -20.047 25.75 -2.668 1 94.12 449 HIS A C 1
ATOM 3290 O O . HIS A 1 449 ? -19.469 26.672 -2.096 1 94.12 449 HIS A O 1
ATOM 3296 N N . ARG A 1 450 ? -21.141 25.844 -3.24 1 93.94 450 ARG A N 1
ATOM 3297 C CA . ARG A 1 450 ? -21.781 27.156 -3.371 1 93.94 450 ARG A CA 1
ATOM 3298 C C . ARG A 1 450 ? -22.172 27.703 -2.008 1 93.94 450 ARG A C 1
ATOM 3300 O O . ARG A 1 450 ? -22.094 28.922 -1.776 1 93.94 450 ARG A O 1
ATOM 3307 N N . GLN A 1 451 ? -22.5 26.906 -1.17 1 93.19 451 GLN A N 1
ATOM 3308 C CA . GLN A 1 451 ? -23.047 27.328 0.115 1 93.19 451 GLN A CA 1
ATOM 3309 C C . GLN A 1 451 ? -21.938 27.656 1.109 1 93.19 451 GLN A C 1
ATOM 3311 O O . GLN A 1 451 ? -22.062 28.609 1.886 1 93.19 451 GLN A O 1
ATOM 3316 N N . ALA A 1 452 ? -20.859 26.891 1.063 1 95.62 452 ALA A N 1
ATOM 3317 C CA . ALA A 1 452 ? -20 26.969 2.242 1 95.62 452 ALA A CA 1
ATOM 3318 C C . ALA A 1 452 ? -18.547 27.141 1.846 1 95.62 452 ALA A C 1
ATOM 3320 O O . ALA A 1 452 ? -17.688 27.422 2.695 1 95.62 452 ALA A O 1
ATOM 3321 N N . TYR A 1 453 ? -18.156 27.094 0.61 1 96.44 453 TYR A N 1
ATOM 3322 C CA . TYR A 1 453 ? -16.75 27.094 0.218 1 96.44 453 TYR A CA 1
ATOM 3323 C C . TYR A 1 453 ? -16.109 28.453 0.454 1 96.44 453 TYR A C 1
ATOM 3325 O O . TYR A 1 453 ? -14.922 28.531 0.803 1 96.44 453 TYR A O 1
ATOM 3333 N N . PHE A 1 454 ? -16.844 29.453 0.239 1 96.88 454 PHE A N 1
ATOM 3334 C CA . PHE A 1 454 ? -16.266 30.781 0.354 1 96.88 454 PHE A CA 1
ATOM 3335 C C . PHE A 1 454 ? -15.633 30.984 1.723 1 96.88 454 PHE A C 1
ATOM 3337 O O . PHE A 1 454 ? -14.469 31.391 1.816 1 96.88 454 PHE A O 1
ATOM 3344 N N . ASP A 1 455 ? -16.344 30.75 2.756 1 97.75 455 ASP A N 1
ATOM 3345 C CA . ASP A 1 455 ? -15.82 30.922 4.105 1 97.75 455 ASP A CA 1
ATOM 3346 C C . ASP A 1 455 ? -14.711 29.922 4.395 1 97.75 455 ASP A C 1
ATOM 3348 O O . ASP A 1 455 ? -13.766 30.219 5.129 1 97.75 455 ASP A O 1
ATOM 3352 N N . LEU A 1 456 ? -14.859 28.766 3.893 1 97 456 LEU A N 1
ATOM 3353 C CA . LEU A 1 456 ? -13.805 27.766 4.02 1 97 456 LEU A CA 1
ATOM 3354 C C . LEU A 1 456 ? -12.523 28.234 3.354 1 97 456 LEU A C 1
ATOM 3356 O O . LEU A 1 456 ? -11.438 28.094 3.916 1 97 456 LEU A O 1
ATOM 3360 N N . ALA A 1 457 ? -12.656 28.797 2.137 1 96.25 457 ALA A N 1
ATOM 3361 C CA . ALA A 1 457 ? -11.508 29.328 1.411 1 96.25 457 ALA A CA 1
ATOM 3362 C C . ALA A 1 457 ? -10.836 30.453 2.191 1 96.25 457 ALA A C 1
ATOM 3364 O O . ALA A 1 457 ? -9.609 30.578 2.184 1 96.25 457 ALA A O 1
ATOM 3365 N N . MET A 1 458 ? -11.594 31.219 2.844 1 97.19 458 MET A N 1
ATOM 3366 C CA . MET A 1 458 ? -11.031 32.312 3.621 1 97.19 458 MET A CA 1
ATOM 3367 C C . MET A 1 458 ? -10.211 31.797 4.793 1 97.19 458 MET A C 1
ATOM 3369 O O . MET A 1 458 ? -9.102 32.281 5.043 1 97.19 458 MET A O 1
ATOM 3373 N N . THR A 1 459 ? -10.703 30.828 5.488 1 97.25 459 THR A N 1
ATOM 3374 C CA . THR A 1 459 ? -10.055 30.359 6.703 1 97.25 459 THR A CA 1
ATOM 3375 C C . THR A 1 459 ? -8.938 29.375 6.371 1 97.25 459 THR A C 1
ATOM 3377 O O . THR A 1 459 ? -7.926 29.312 7.074 1 97.25 459 THR A O 1
ATOM 3380 N N . ALA A 1 460 ? -9.094 28.594 5.277 1 95.88 460 ALA A N 1
ATOM 3381 C CA . ALA A 1 460 ? -8.156 27.5 5.02 1 95.88 460 ALA A CA 1
ATOM 3382 C C . ALA A 1 460 ? -7.227 27.828 3.859 1 95.88 460 ALA A C 1
ATOM 3384 O O . ALA A 1 460 ? -6.246 27.125 3.617 1 95.88 460 ALA A O 1
ATOM 3385 N N . MET A 1 461 ? -7.449 28.859 3.164 1 94.94 461 MET A N 1
ATOM 3386 C CA . MET A 1 461 ? -6.586 29.219 2.045 1 94.94 461 MET A CA 1
ATOM 3387 C C . MET A 1 461 ? -5.988 30.609 2.246 1 94.94 461 MET A C 1
ATOM 3389 O O . MET A 1 461 ? -4.77 30.75 2.383 1 94.94 461 MET A O 1
ATOM 3393 N N . LEU A 1 462 ? -6.828 31.625 2.336 1 96.31 462 LEU A N 1
ATOM 3394 C CA . LEU A 1 462 ? -6.348 33 2.416 1 96.31 462 LEU A CA 1
ATOM 3395 C C . LEU A 1 462 ? -5.57 33.219 3.707 1 96.31 462 LEU A C 1
ATOM 3397 O O . LEU A 1 462 ? -4.492 33.844 3.689 1 96.31 462 LEU A O 1
ATOM 3401 N N . VAL A 1 463 ? -6.117 32.844 4.824 1 97.12 463 VAL A N 1
ATOM 3402 C CA . VAL A 1 463 ? -5.5 33.062 6.129 1 97.12 463 VAL A CA 1
ATOM 3403 C C . VAL A 1 463 ? -4.145 32.344 6.184 1 97.12 463 VAL A C 1
ATOM 3405 O O . VAL A 1 463 ? -3.139 32.938 6.559 1 97.12 463 VAL A O 1
ATOM 3408 N N . PRO A 1 464 ? -4.102 31.047 5.805 1 96.62 464 PRO A N 1
ATOM 3409 C CA . PRO A 1 464 ? -2.787 30.406 5.77 1 96.62 464 PRO A CA 1
ATOM 3410 C C . PRO A 1 464 ? -1.812 31.109 4.824 1 96.62 464 PRO A C 1
ATOM 3412 O O . PRO A 1 464 ? -0.617 31.203 5.121 1 96.62 464 PRO A O 1
ATOM 3415 N N . PHE A 1 465 ? -2.287 31.625 3.75 1 95.75 465 PHE A N 1
ATOM 3416 C CA . PHE A 1 465 ? -1.441 32.344 2.799 1 95.75 465 PHE A CA 1
ATOM 3417 C C . PHE A 1 465 ? -0.87 33.594 3.426 1 95.75 465 PHE A C 1
ATOM 3419 O O . PHE A 1 465 ? 0.324 33.875 3.297 1 95.75 465 PHE A O 1
ATOM 3426 N N . LEU A 1 466 ? -1.67 34.344 4.055 1 96.94 466 LEU A N 1
ATOM 3427 C CA . LEU A 1 466 ? -1.229 35.562 4.734 1 96.94 466 LEU A CA 1
ATOM 3428 C C . LEU A 1 466 ? -0.25 35.219 5.855 1 96.94 466 LEU A C 1
ATOM 3430 O O . LEU A 1 466 ? 0.723 35.969 6.07 1 96.94 466 LEU A O 1
ATOM 3434 N N . SER A 1 467 ? -0.572 34.219 6.57 1 97.75 467 SER A N 1
ATOM 3435 C CA . SER A 1 467 ? 0.312 33.781 7.645 1 97.75 467 SER A CA 1
ATOM 3436 C C . SER A 1 467 ? 1.679 33.375 7.109 1 97.75 467 SER A C 1
ATOM 3438 O O . SER A 1 467 ? 2.697 33.562 7.781 1 97.75 467 SER A O 1
ATOM 3440 N N . LEU A 1 468 ? 1.698 32.75 5.938 1 97.56 468 LEU A N 1
ATOM 3441 C CA . LEU A 1 468 ? 2.945 32.375 5.281 1 97.56 468 LEU A CA 1
ATOM 3442 C C . LEU A 1 468 ? 3.783 33.625 4.961 1 97.56 468 LEU A C 1
ATOM 3444 O O . LEU A 1 468 ? 5.004 33.594 5.125 1 97.56 468 LEU A O 1
ATOM 3448 N N . ILE A 1 469 ? 3.145 34.688 4.504 1 96.94 469 ILE A N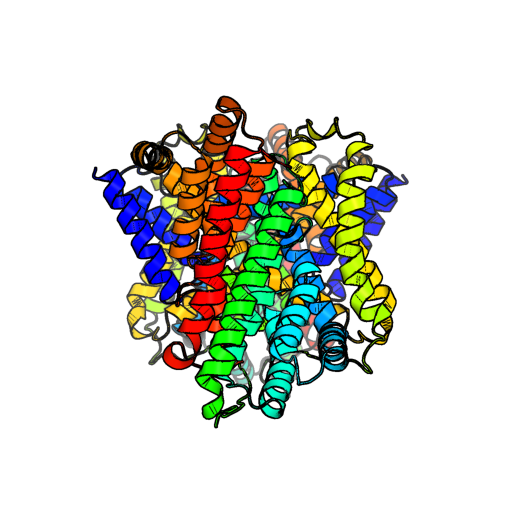 1
ATOM 3449 C CA . ILE A 1 469 ? 3.832 35.938 4.219 1 96.94 469 ILE A CA 1
ATOM 3450 C C . ILE A 1 469 ? 4.465 36.5 5.496 1 96.94 469 ILE A C 1
ATOM 3452 O O . ILE A 1 469 ? 5.617 36.938 5.484 1 96.94 469 ILE A O 1
ATOM 3456 N N . VAL A 1 470 ? 3.742 36.438 6.582 1 97.88 470 VAL A N 1
ATOM 3457 C CA . VAL A 1 470 ? 4.258 36.875 7.871 1 97.88 470 VAL A CA 1
ATOM 3458 C C . VAL A 1 470 ? 5.457 36.031 8.281 1 97.88 470 VAL A C 1
ATOM 3460 O O . VAL A 1 470 ? 6.473 36.562 8.734 1 97.88 470 VAL A O 1
ATOM 3463 N N . LEU A 1 471 ? 5.375 34.75 8.133 1 98 471 LEU A N 1
ATOM 3464 C CA . LEU A 1 471 ? 6.438 33.812 8.484 1 98 471 LEU A CA 1
ATOM 3465 C C . LEU A 1 471 ? 7.711 34.125 7.703 1 98 471 LEU A C 1
ATOM 3467 O O . LEU A 1 471 ? 8.797 34.188 8.289 1 98 471 LEU A O 1
ATOM 3471 N N . ILE A 1 472 ? 7.555 34.25 6.406 1 97.06 472 ILE A N 1
ATOM 3472 C CA . ILE A 1 472 ? 8.711 34.5 5.543 1 97.06 472 ILE A CA 1
ATOM 3473 C C . ILE A 1 472 ? 9.32 35.875 5.883 1 97.06 472 ILE A C 1
ATOM 3475 O O . ILE A 1 472 ? 10.547 36 5.941 1 97.06 472 ILE A O 1
ATOM 3479 N N . THR A 1 473 ? 8.484 36.875 6.113 1 97.44 473 THR A N 1
ATOM 3480 C CA . THR A 1 473 ? 8.969 38.219 6.445 1 97.44 473 THR A CA 1
ATOM 3481 C C . THR A 1 473 ? 9.734 38.188 7.762 1 97.44 473 THR A C 1
ATOM 3483 O O . THR A 1 473 ? 10.859 38.719 7.836 1 97.44 473 THR A O 1
ATOM 3486 N N . LEU A 1 474 ? 9.18 37.594 8.812 1 97.62 474 LEU A N 1
ATOM 3487 C CA . LEU A 1 474 ? 9.844 37.531 10.109 1 97.62 474 LEU A CA 1
ATOM 3488 C C . LEU A 1 474 ? 11.102 36.688 10.031 1 97.62 474 LEU A C 1
ATOM 3490 O O . LEU A 1 474 ? 12.125 37 10.648 1 97.62 474 LEU A O 1
ATOM 3494 N N . GLY A 1 475 ? 11 35.531 9.312 1 96.5 475 GLY A N 1
ATOM 3495 C CA . GLY A 1 475 ? 12.156 34.688 9.141 1 96.5 475 GLY A CA 1
ATOM 3496 C C . GLY A 1 475 ? 13.297 35.344 8.406 1 96.5 475 GLY A C 1
ATOM 3497 O O . GLY A 1 475 ? 14.469 35.125 8.734 1 96.5 475 GLY A O 1
ATOM 3498 N N . THR A 1 476 ? 12.961 36.156 7.426 1 94.69 476 THR A N 1
ATOM 3499 C CA . THR A 1 476 ? 13.969 36.906 6.656 1 94.69 476 THR A CA 1
ATOM 3500 C C . THR A 1 476 ? 14.609 38 7.508 1 94.69 476 THR A C 1
ATOM 3502 O O . THR A 1 476 ? 15.812 38.219 7.414 1 94.69 476 THR A O 1
ATOM 3505 N N . LEU A 1 477 ? 13.867 38.625 8.352 1 95.38 477 LEU A N 1
ATOM 3506 C CA . LEU A 1 477 ? 14.344 39.75 9.141 1 95.38 477 LEU A CA 1
ATOM 3507 C C . LEU A 1 477 ? 15.094 39.281 10.375 1 95.38 477 LEU A C 1
ATOM 3509 O O . LEU A 1 477 ? 16.094 39.875 10.781 1 95.38 477 LEU A O 1
ATOM 3513 N N . PHE A 1 478 ? 14.617 38.156 11.039 1 95.5 478 PHE A N 1
ATOM 3514 C CA . PHE A 1 478 ? 15.117 37.781 12.367 1 95.5 478 PHE A CA 1
ATOM 3515 C C . PHE A 1 478 ? 15.781 36.438 12.352 1 95.5 478 PHE A C 1
ATOM 3517 O O . PHE A 1 478 ? 16.391 36 13.344 1 95.5 478 PHE A O 1
ATOM 3524 N N . GLY A 1 479 ? 15.711 35.719 11.242 1 92.81 479 GLY A N 1
ATOM 3525 C CA . GLY A 1 479 ? 16.234 34.375 11.211 1 92.81 479 GLY A CA 1
ATOM 3526 C C . GLY A 1 479 ? 15.344 33.344 11.906 1 92.81 479 GLY A C 1
ATOM 3527 O O . GLY A 1 479 ? 14.188 33.656 12.219 1 92.81 479 GLY A O 1
ATOM 3528 N N . SER A 1 480 ? 15.922 32.219 12.07 1 90.5 480 SER A N 1
ATOM 3529 C CA . SER A 1 480 ? 15.141 31.125 12.656 1 90.5 480 SER A CA 1
ATOM 3530 C C . SER A 1 480 ? 15.188 31.156 14.18 1 90.5 480 SER A C 1
ATOM 3532 O O . SER A 1 480 ? 16.234 31.438 14.766 1 90.5 480 SER A O 1
ATOM 3534 N N . PHE A 1 481 ? 14.047 31.062 14.742 1 88.69 481 PHE A N 1
ATOM 3535 C CA . PHE A 1 481 ? 13.969 30.922 16.188 1 88.69 481 PHE A CA 1
ATOM 3536 C C . PHE A 1 481 ? 12.734 30.109 16.594 1 88.69 481 PHE A C 1
ATOM 3538 O O . PHE A 1 481 ? 11.789 30 15.82 1 88.69 481 PHE A O 1
ATOM 3545 N N . MET B 1 1 ? 23.297 -19.984 20.719 1 75.62 1 MET B N 1
ATOM 3546 C CA . MET B 1 1 ? 22.125 -20.797 20.984 1 75.62 1 MET B CA 1
ATOM 3547 C C . MET B 1 1 ? 20.938 -19.938 21.375 1 75.62 1 MET B C 1
ATOM 3549 O O . MET B 1 1 ? 19.828 -20.109 20.859 1 75.62 1 MET B O 1
ATOM 3553 N N . PHE B 1 2 ? 21.219 -18.953 22.203 1 88.44 2 PHE B N 1
ATOM 3554 C CA . PHE B 1 2 ? 20.141 -18.062 22.625 1 88.44 2 PHE B CA 1
ATOM 3555 C C . PHE B 1 2 ? 19.578 -17.297 21.422 1 88.44 2 PHE B C 1
ATOM 3557 O O . PHE B 1 2 ? 18.359 -17.172 21.281 1 88.44 2 PHE B O 1
ATOM 3564 N N . GLY B 1 3 ? 20.453 -16.891 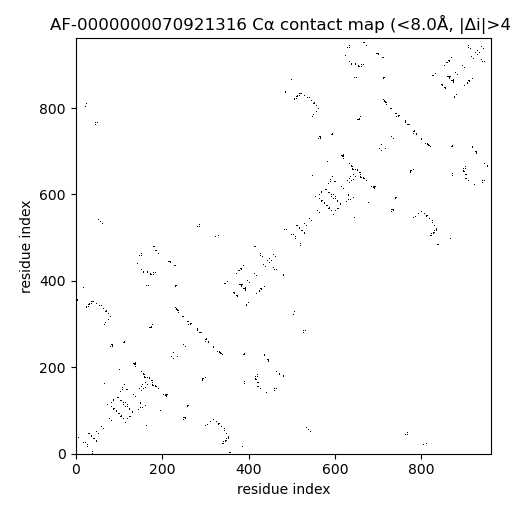20.625 1 89.5 3 GLY B N 1
ATOM 3565 C CA . GLY B 1 3 ? 20.047 -16.172 19.438 1 89.5 3 GLY B CA 1
ATOM 3566 C C . GLY B 1 3 ? 19.188 -16.984 18.5 1 89.5 3 GLY B C 1
ATOM 3567 O O . GLY B 1 3 ? 18.203 -16.484 17.922 1 89.5 3 GLY B O 1
ATOM 3568 N N . ILE B 1 4 ? 19.547 -18.188 18.422 1 91.19 4 ILE B N 1
ATOM 3569 C CA . ILE B 1 4 ? 18.797 -19.094 17.562 1 91.19 4 ILE B CA 1
ATOM 3570 C C . ILE B 1 4 ? 17.391 -19.328 18.125 1 91.19 4 ILE B C 1
ATOM 3572 O O . ILE B 1 4 ? 16.406 -19.328 17.391 1 91.19 4 ILE B O 1
ATOM 3576 N N . LEU B 1 5 ? 17.297 -19.484 19.375 1 93.5 5 LEU B N 1
ATOM 3577 C CA . LEU B 1 5 ? 16.016 -19.672 20.031 1 93.5 5 LEU B CA 1
ATOM 3578 C C . LEU B 1 5 ? 15.109 -18.469 19.828 1 93.5 5 LEU B C 1
ATOM 3580 O O . LEU B 1 5 ? 13.906 -18.625 19.609 1 93.5 5 LEU B O 1
ATOM 3584 N N . VAL B 1 6 ? 15.695 -17.328 19.938 1 94.06 6 VAL B N 1
ATOM 3585 C CA . VAL B 1 6 ? 14.93 -16.094 19.75 1 94.06 6 VAL B CA 1
ATOM 3586 C C . VAL B 1 6 ? 14.328 -16.078 18.344 1 94.06 6 VAL B C 1
ATOM 3588 O O . VAL B 1 6 ? 13.156 -15.742 18.172 1 94.06 6 VAL B O 1
ATOM 3591 N N . ILE B 1 7 ? 15.156 -16.375 17.406 1 90.81 7 ILE B N 1
ATOM 3592 C CA . ILE B 1 7 ? 14.703 -16.359 16.016 1 90.81 7 ILE B CA 1
ATOM 3593 C C . ILE B 1 7 ? 13.602 -17.391 15.828 1 90.81 7 ILE B C 1
ATOM 3595 O O . ILE B 1 7 ? 12.578 -17.109 15.203 1 90.81 7 ILE B O 1
ATOM 3599 N N . LEU B 1 8 ? 13.719 -18.562 16.375 1 89.5 8 LEU B N 1
ATOM 3600 C CA . LEU B 1 8 ? 12.727 -19.625 16.234 1 89.5 8 LEU B CA 1
ATOM 3601 C C . LEU B 1 8 ? 11.414 -19.234 16.922 1 89.5 8 LEU B C 1
ATOM 3603 O O . LEU B 1 8 ? 10.336 -19.484 16.375 1 89.5 8 LEU B O 1
ATOM 3607 N N . ILE B 1 9 ? 11.484 -18.672 18.062 1 93.88 9 ILE B N 1
ATOM 3608 C CA . ILE B 1 9 ? 10.297 -18.219 18.781 1 93.88 9 ILE B CA 1
ATOM 3609 C C . ILE B 1 9 ? 9.594 -17.125 17.984 1 93.88 9 ILE B C 1
ATOM 3611 O O . ILE B 1 9 ? 8.359 -17.109 17.891 1 93.88 9 ILE B O 1
ATOM 3615 N N . THR B 1 10 ? 10.398 -16.234 17.469 1 93.12 10 THR B N 1
ATOM 3616 C CA . THR B 1 10 ? 9.836 -15.141 16.688 1 93.12 10 THR B CA 1
ATOM 3617 C C . THR B 1 10 ? 9.094 -15.672 15.469 1 93.12 10 THR B C 1
ATOM 3619 O O . THR B 1 10 ? 7.992 -15.219 15.156 1 93.12 10 THR B O 1
ATOM 3622 N N . LEU B 1 11 ? 9.688 -16.609 14.773 1 87.44 11 LEU B N 1
ATOM 3623 C CA . LEU B 1 11 ? 9.062 -17.203 13.609 1 87.44 11 LEU B CA 1
ATOM 3624 C C . LEU B 1 11 ? 7.789 -17.953 13.992 1 87.44 11 LEU B C 1
ATOM 3626 O O . LEU B 1 11 ? 6.773 -17.859 13.305 1 87.44 11 LEU B O 1
ATOM 3630 N N . ALA B 1 12 ? 7.809 -18.656 15.062 1 88.75 12 ALA B N 1
ATOM 3631 C CA . ALA B 1 12 ? 6.641 -19.391 15.555 1 88.75 12 ALA B CA 1
ATOM 3632 C C . ALA B 1 12 ? 5.504 -18.438 15.898 1 88.75 12 ALA B C 1
ATOM 3634 O O . ALA B 1 12 ? 4.34 -18.703 15.594 1 88.75 12 ALA B O 1
ATOM 3635 N N . LEU B 1 13 ? 5.859 -17.375 16.516 1 92.31 13 LEU B N 1
ATOM 3636 C CA . LEU B 1 13 ? 4.855 -16.375 16.859 1 92.31 13 LEU B CA 1
ATOM 3637 C C . LEU B 1 13 ? 4.254 -15.742 15.617 1 92.31 13 LEU B C 1
ATOM 3639 O O . LEU B 1 13 ? 3.053 -15.461 15.57 1 92.31 13 LEU B O 1
ATOM 3643 N N . LEU B 1 14 ? 5.09 -15.453 14.672 1 87.69 14 LEU B N 1
ATOM 3644 C CA . LEU B 1 14 ? 4.598 -14.883 13.422 1 87.69 14 LEU B CA 1
ATOM 3645 C C . LEU B 1 14 ? 3.574 -15.812 12.766 1 87.69 14 LEU B C 1
ATOM 3647 O O . LEU B 1 14 ? 2.498 -15.367 12.359 1 87.69 14 LEU B O 1
ATOM 3651 N N . ILE B 1 15 ? 3.877 -17.031 12.789 1 80.56 15 ILE B N 1
ATOM 3652 C CA . ILE B 1 15 ? 3.016 -18.031 12.172 1 80.56 15 ILE B CA 1
ATOM 3653 C C . ILE B 1 15 ? 1.699 -18.125 12.938 1 80.56 15 ILE B C 1
ATOM 3655 O O . ILE B 1 15 ? 0.621 -18.062 12.336 1 80.56 15 ILE B O 1
ATOM 3659 N N . TYR B 1 16 ? 1.775 -18.188 14.141 1 85.12 16 TYR B N 1
ATOM 3660 C CA . TYR B 1 16 ? 0.61 -18.391 14.992 1 85.12 16 TYR B CA 1
ATOM 3661 C C . TYR B 1 16 ? -0.313 -17.172 14.945 1 85.12 16 TYR B C 1
ATOM 3663 O O . TYR B 1 16 ? -1.522 -17.312 14.742 1 85.12 16 TYR B O 1
ATOM 3671 N N . LEU B 1 17 ? 0.272 -16.062 15.047 1 86.44 17 LEU B N 1
ATOM 3672 C CA . LEU B 1 17 ? -0.541 -14.852 15.117 1 86.44 17 LEU B CA 1
ATOM 3673 C C . LEU B 1 17 ? -1.092 -14.484 13.75 1 86.44 17 LEU B C 1
ATOM 3675 O O . LEU B 1 17 ? -2.188 -13.93 13.641 1 86.44 17 LEU B O 1
ATOM 3679 N N . ALA B 1 18 ? -0.343 -14.734 12.742 1 79.44 18 ALA B N 1
ATOM 3680 C CA . ALA B 1 18 ? -0.877 -14.547 11.398 1 79.44 18 ALA B CA 1
ATOM 3681 C C . ALA B 1 18 ? -2.064 -15.477 11.148 1 79.44 18 ALA B C 1
ATOM 3683 O O . ALA B 1 18 ? -3.057 -15.07 10.539 1 79.44 18 ALA B O 1
ATOM 3684 N N . TYR B 1 19 ? -1.969 -16.672 11.609 1 73.94 19 TYR B N 1
ATOM 3685 C CA . TYR B 1 19 ? -3.057 -17.625 11.5 1 73.94 19 TYR B CA 1
ATOM 3686 C C . TYR B 1 19 ? -4.297 -17.141 12.242 1 73.94 19 TYR B C 1
ATOM 3688 O O . TYR B 1 19 ? -5.426 -17.406 11.82 1 73.94 19 TYR B O 1
ATOM 3696 N N . ARG B 1 20 ? -4.039 -16.406 13.281 1 80.25 20 ARG B N 1
ATOM 3697 C CA . ARG B 1 20 ? -5.141 -15.883 14.086 1 80.25 20 ARG B CA 1
ATOM 3698 C C . ARG B 1 20 ? -5.75 -14.648 13.43 1 80.25 20 ARG B C 1
ATOM 3700 O O . ARG B 1 20 ? -6.691 -14.055 13.961 1 80.25 20 ARG B O 1
ATOM 3707 N N . GLY B 1 21 ? -5.164 -14.258 12.344 1 75.38 21 GLY B N 1
ATOM 3708 C CA . GLY B 1 21 ? -5.812 -13.227 11.547 1 75.38 21 GLY B CA 1
ATOM 3709 C C . GLY B 1 21 ? -5.293 -11.828 11.844 1 75.38 21 GLY B C 1
ATOM 3710 O O . GLY B 1 21 ? -5.902 -10.836 11.438 1 75.38 21 GLY B O 1
ATOM 3711 N N . ILE B 1 22 ? -4.23 -11.742 12.531 1 84.56 22 ILE B N 1
ATOM 3712 C CA . ILE B 1 22 ? -3.652 -10.43 12.781 1 84.56 22 ILE B CA 1
ATOM 3713 C C . ILE B 1 22 ? -2.959 -9.922 11.516 1 84.56 22 ILE B C 1
ATOM 3715 O O . ILE B 1 22 ? -2.264 -10.68 10.836 1 84.56 22 ILE B O 1
ATOM 3719 N N . SER B 1 23 ? -3.135 -8.656 11.258 1 87.38 23 SER B N 1
ATOM 3720 C CA . SER B 1 23 ? -2.572 -8.047 10.055 1 87.38 23 SER B CA 1
ATOM 3721 C C . SER B 1 23 ? -1.049 -8.109 10.062 1 87.38 23 SER B C 1
ATOM 3723 O O . SER B 1 23 ? -0.414 -7.789 11.07 1 87.38 23 SER B O 1
ATOM 3725 N N . LEU B 1 24 ? -0.52 -8.453 8.938 1 90.19 24 LEU B N 1
ATOM 3726 C CA . LEU B 1 24 ? 0.929 -8.547 8.797 1 90.19 24 LEU B CA 1
ATOM 3727 C C . LEU B 1 24 ? 1.566 -7.16 8.797 1 90.19 24 LEU B C 1
ATOM 3729 O O . LEU B 1 24 ? 2.764 -7.023 9.062 1 90.19 24 LEU B O 1
ATOM 3733 N N . LEU B 1 25 ? 0.769 -6.16 8.508 1 92.81 25 LEU B N 1
ATOM 3734 C CA . LEU B 1 25 ? 1.271 -4.789 8.508 1 92.81 25 LEU B CA 1
ATOM 3735 C C . LEU B 1 25 ? 1.745 -4.391 9.906 1 92.81 25 LEU B C 1
ATOM 3737 O O . LEU B 1 25 ? 2.666 -3.582 10.039 1 92.81 25 LEU B O 1
ATOM 3741 N N . ILE B 1 26 ? 1.121 -4.992 10.891 1 94.19 26 ILE B N 1
ATOM 3742 C CA . ILE B 1 26 ? 1.435 -4.684 12.281 1 94.19 26 ILE B CA 1
ATOM 3743 C C . ILE B 1 26 ? 2.32 -5.781 12.867 1 94.19 26 ILE B C 1
ATOM 3745 O O . ILE B 1 26 ? 3.301 -5.492 13.555 1 94.19 26 ILE B O 1
ATOM 3749 N N . LEU B 1 27 ? 1.993 -6.949 12.562 1 93.56 27 LEU B N 1
ATOM 3750 C CA . LEU B 1 27 ? 2.623 -8.109 13.18 1 93.56 27 LEU B CA 1
ATOM 3751 C C . LEU B 1 27 ? 4.086 -8.227 12.766 1 93.56 27 LEU B C 1
ATOM 3753 O O . LEU B 1 27 ? 4.953 -8.484 13.602 1 93.56 27 LEU B O 1
ATOM 3757 N N . ALA B 1 28 ? 4.371 -8.047 11.453 1 94.5 28 ALA B N 1
ATOM 3758 C CA . ALA B 1 28 ? 5.723 -8.242 10.938 1 94.5 28 ALA B CA 1
ATOM 3759 C C . ALA B 1 28 ? 6.707 -7.273 11.578 1 94.5 28 ALA B C 1
ATOM 3761 O O . ALA B 1 28 ? 7.723 -7.691 12.141 1 94.5 28 ALA B O 1
ATOM 3762 N N . PRO B 1 29 ? 6.422 -5.996 11.586 1 96.44 29 PRO B N 1
ATOM 3763 C CA . PRO B 1 29 ? 7.363 -5.086 12.242 1 96.44 29 PRO B CA 1
ATOM 3764 C C . PRO B 1 29 ? 7.422 -5.289 13.758 1 96.44 29 PRO B C 1
ATOM 3766 O O . PRO B 1 29 ? 8.484 -5.133 14.359 1 96.44 29 PRO B O 1
ATOM 3769 N N . ALA B 1 30 ? 6.34 -5.605 14.398 1 96.56 30 ALA B N 1
ATOM 3770 C CA . ALA B 1 30 ? 6.324 -5.832 15.844 1 96.56 30 ALA B CA 1
ATOM 3771 C C . ALA B 1 30 ? 7.223 -7.004 16.219 1 96.56 30 ALA B C 1
ATOM 3773 O O . ALA B 1 30 ? 8.016 -6.91 17.156 1 96.56 30 ALA B O 1
ATOM 3774 N N . LEU B 1 31 ? 7.121 -8.055 15.523 1 96.06 31 LEU B N 1
ATOM 3775 C CA . LEU B 1 31 ? 7.895 -9.242 15.852 1 96.06 31 LEU B CA 1
ATOM 3776 C C . LEU B 1 31 ? 9.344 -9.086 15.422 1 96.06 31 LEU B C 1
ATOM 3778 O O . LEU B 1 31 ? 10.25 -9.633 16.062 1 96.06 31 LEU B O 1
ATOM 3782 N N . ALA B 1 32 ? 9.578 -8.359 14.297 1 95.56 32 ALA B N 1
ATOM 3783 C CA . ALA B 1 32 ? 10.953 -8.008 13.969 1 95.56 32 ALA B CA 1
ATOM 3784 C C . ALA B 1 32 ? 11.609 -7.227 15.102 1 95.56 32 ALA B C 1
ATOM 3786 O O . ALA B 1 32 ? 12.766 -7.488 15.453 1 95.56 32 ALA B O 1
ATOM 3787 N N . THR B 1 33 ? 10.898 -6.305 15.641 1 95.88 33 THR B N 1
ATOM 3788 C CA . THR B 1 33 ? 11.383 -5.516 16.766 1 95.88 33 THR B CA 1
ATOM 3789 C C . THR B 1 33 ? 11.625 -6.402 17.984 1 95.88 33 THR B C 1
ATOM 3791 O O . THR B 1 33 ? 12.625 -6.246 18.688 1 95.88 33 THR B O 1
ATOM 3794 N N . PHE B 1 34 ? 10.695 -7.266 18.234 1 96.31 34 PHE B N 1
ATOM 3795 C CA . PHE B 1 34 ? 10.852 -8.219 19.328 1 96.31 34 PHE B CA 1
ATOM 3796 C C . PHE B 1 34 ? 12.148 -9.008 19.188 1 96.31 34 PHE B C 1
ATOM 3798 O O . PHE B 1 34 ? 12.898 -9.172 20.156 1 96.31 34 PHE B O 1
ATOM 3805 N N . ALA B 1 35 ? 12.422 -9.477 18.016 1 95.19 35 ALA B N 1
ATOM 3806 C CA . ALA B 1 35 ? 13.625 -10.266 17.766 1 95.19 35 ALA B CA 1
ATOM 3807 C C . ALA B 1 35 ? 14.883 -9.453 18.062 1 95.19 35 ALA B C 1
ATOM 3809 O O . ALA B 1 35 ? 15.844 -9.961 18.641 1 95.19 35 ALA B O 1
ATOM 3810 N N . VAL B 1 36 ? 14.898 -8.219 17.641 1 95.56 36 VAL B N 1
ATOM 3811 C CA . VAL B 1 36 ? 16.062 -7.344 17.828 1 95.56 36 VAL B CA 1
ATOM 3812 C C . VAL B 1 36 ? 16.281 -7.086 19.312 1 95.56 36 VAL B C 1
ATOM 3814 O O . VAL B 1 36 ? 17.406 -7.152 19.797 1 95.56 36 VAL B O 1
ATOM 3817 N N . VAL B 1 37 ? 15.227 -6.852 20.031 1 95.19 37 VAL B N 1
ATOM 3818 C CA . VAL B 1 37 ? 15.32 -6.559 21.469 1 95.19 37 VAL B CA 1
ATOM 3819 C C . VAL B 1 37 ? 15.734 -7.82 22.219 1 95.19 37 VAL B C 1
ATOM 3821 O O . VAL B 1 37 ? 16.625 -7.773 23.078 1 95.19 37 VAL B O 1
ATOM 3824 N N . ALA B 1 38 ? 15.086 -8.867 21.906 1 94.94 38 ALA B N 1
ATOM 3825 C CA . ALA B 1 38 ? 15.336 -10.117 22.625 1 94.94 38 ALA B CA 1
ATOM 3826 C C . ALA B 1 38 ? 16.75 -10.633 22.359 1 94.94 38 ALA B C 1
ATOM 3828 O O . ALA B 1 38 ? 17.344 -11.281 23.219 1 94.94 38 ALA B O 1
ATOM 3829 N N . SER B 1 39 ? 17.25 -10.328 21.188 1 92.88 39 SER B N 1
ATOM 3830 C CA . SER B 1 39 ? 18.609 -10.766 20.844 1 92.88 39 SER B CA 1
ATOM 3831 C C . SER B 1 39 ? 19.656 -9.844 21.453 1 92.88 39 SER B C 1
ATOM 3833 O O . SER B 1 39 ? 20.859 -10.117 21.359 1 92.88 39 SER B O 1
ATOM 3835 N N . LEU B 1 40 ? 19.219 -8.68 22.062 1 88.06 40 LEU B N 1
ATOM 3836 C CA . LEU B 1 40 ? 20.094 -7.699 22.703 1 88.06 40 LEU B CA 1
ATOM 3837 C C . LEU B 1 40 ? 21.016 -7.035 21.688 1 88.06 40 LEU B C 1
ATOM 3839 O O . LEU B 1 40 ? 22.172 -6.762 21.984 1 88.06 40 LEU B O 1
ATOM 3843 N N . GLU B 1 41 ? 20.562 -6.91 20.484 1 82.31 41 GLU B N 1
ATOM 3844 C CA . GLU B 1 41 ? 21.344 -6.254 19.438 1 82.31 41 GLU B CA 1
ATOM 3845 C C . GLU B 1 41 ? 20.906 -4.809 19.234 1 82.31 41 GLU B C 1
ATOM 3847 O O . GLU B 1 41 ? 21.484 -4.082 18.422 1 82.31 41 GLU B O 1
ATOM 3852 N N . GLY B 1 42 ? 20.25 -4.312 20 1 73.06 42 GLY B N 1
ATOM 3853 C CA . GLY B 1 42 ? 19.828 -3.023 20.516 1 73.06 42 GLY B CA 1
ATOM 3854 C C . GLY B 1 42 ? 19.531 -2.012 19.422 1 73.06 42 GLY B C 1
ATOM 3855 O O . GLY B 1 42 ? 19.297 -0.833 19.703 1 73.06 42 GLY B O 1
ATOM 3856 N N . ARG B 1 43 ? 19.562 -2.117 18.109 1 91.38 43 ARG B N 1
ATOM 3857 C CA . ARG B 1 43 ? 19.344 -1.016 17.188 1 91.38 43 ARG B CA 1
ATOM 3858 C C . ARG B 1 43 ? 17.922 -1.013 16.656 1 91.38 43 ARG B C 1
ATOM 3860 O O . ARG B 1 43 ? 17.703 -1.14 15.445 1 91.38 43 ARG B O 1
ATOM 3867 N N . VAL B 1 44 ? 17 -0.737 17.609 1 94.31 44 VAL B N 1
ATOM 3868 C CA . VAL B 1 44 ? 15.586 -0.99 17.359 1 94.31 44 VAL B CA 1
ATOM 3869 C C . VAL B 1 44 ? 15.07 -0.046 16.281 1 94.31 44 VAL B C 1
ATOM 3871 O O . VAL B 1 44 ? 14.516 -0.492 15.273 1 94.31 44 VAL B O 1
ATOM 3874 N N . LEU B 1 45 ? 15.305 1.26 16.406 1 95.62 45 LEU B N 1
ATOM 3875 C CA . LEU B 1 45 ? 14.766 2.244 15.477 1 95.62 45 LEU B CA 1
ATOM 3876 C C . LEU B 1 45 ? 15.367 2.07 14.086 1 95.62 45 LEU B C 1
ATOM 3878 O O . LEU B 1 45 ? 14.648 2.096 13.086 1 95.62 45 LEU B O 1
ATOM 3882 N N . ALA B 1 46 ? 16.656 1.804 14.039 1 95.75 46 ALA B N 1
ATOM 3883 C CA . ALA B 1 46 ? 17.328 1.615 12.758 1 95.75 46 ALA B CA 1
ATOM 3884 C C . ALA B 1 46 ? 16.922 0.3 12.109 1 95.75 46 ALA B C 1
ATOM 3886 O O . ALA B 1 46 ? 16.844 0.207 10.883 1 95.75 46 ALA B O 1
ATOM 3887 N N . SER B 1 47 ? 16.688 -0.74 12.938 1 96.19 47 SER B N 1
ATOM 3888 C CA . SER B 1 47 ? 16.25 -2.021 12.398 1 96.19 47 SER B CA 1
ATOM 3889 C C . SER B 1 47 ? 14.898 -1.899 11.719 1 96.19 47 SER B C 1
ATOM 3891 O O . SER B 1 47 ? 14.648 -2.551 10.703 1 96.19 47 SER B O 1
ATOM 3893 N N . TYR B 1 48 ? 14.07 -1.104 12.273 1 97.12 48 TYR B N 1
ATOM 3894 C CA . TYR B 1 48 ? 12.742 -0.926 11.688 1 97.12 48 TYR B CA 1
ATOM 3895 C C . TYR B 1 48 ? 12.797 -0.002 10.477 1 97.12 48 TYR B C 1
ATOM 3897 O O . TYR B 1 48 ? 12.32 -0.355 9.398 1 97.12 48 TYR B O 1
ATOM 3905 N N . THR B 1 49 ? 13.43 1.134 10.57 1 96.06 49 THR B N 1
ATOM 3906 C CA . THR B 1 49 ? 13.312 2.17 9.555 1 96.06 49 THR B CA 1
ATOM 3907 C C . THR B 1 49 ? 14.289 1.92 8.406 1 96.06 49 THR B C 1
ATOM 3909 O O . THR B 1 49 ? 13.961 2.16 7.242 1 96.06 49 THR B O 1
ATOM 3912 N N . GLN B 1 50 ? 15.5 1.443 8.711 1 96.06 50 GLN B N 1
ATOM 3913 C CA . GLN B 1 50 ? 16.516 1.297 7.668 1 96.06 50 GLN B CA 1
ATOM 3914 C C . GLN B 1 50 ? 16.516 -0.122 7.105 1 96.06 50 GLN B C 1
ATOM 3916 O O . GLN B 1 50 ? 16.562 -0.313 5.891 1 96.06 50 GLN B O 1
ATOM 3921 N N . VAL B 1 51 ? 16.453 -1.114 7.996 1 95.62 51 VAL B N 1
ATOM 3922 C CA . VAL B 1 51 ? 16.578 -2.488 7.523 1 95.62 51 VAL B CA 1
ATOM 3923 C C . VAL B 1 51 ? 15.219 -3.012 7.066 1 95.62 51 VAL B C 1
ATOM 3925 O O . VAL B 1 51 ? 15.047 -3.389 5.906 1 95.62 51 VAL B O 1
ATOM 3928 N N . PHE B 1 52 ? 14.211 -3 8.016 1 97.5 52 PHE B N 1
ATOM 3929 C CA . PHE B 1 52 ? 12.875 -3.508 7.711 1 97.5 52 PHE B CA 1
ATOM 3930 C C . PHE B 1 52 ? 12.258 -2.729 6.559 1 97.5 52 PHE B C 1
ATOM 3932 O O . PHE B 1 52 ? 11.883 -3.311 5.539 1 97.5 52 PHE B O 1
ATOM 3939 N N . MET B 1 53 ? 12.172 -1.433 6.695 1 97.75 53 MET B N 1
ATOM 3940 C CA . MET B 1 53 ? 11.484 -0.619 5.695 1 97.75 53 MET B CA 1
ATOM 3941 C C . MET B 1 53 ? 12.297 -0.547 4.406 1 97.75 53 MET B C 1
ATOM 3943 O O . MET B 1 53 ? 11.734 -0.489 3.312 1 97.75 53 MET B O 1
ATOM 3947 N N . GLY B 1 54 ? 13.656 -0.527 4.523 1 96.38 54 GLY B N 1
ATOM 3948 C CA . GLY B 1 54 ? 14.484 -0.565 3.328 1 96.38 54 GLY B CA 1
ATOM 3949 C C . GLY B 1 54 ? 14.195 -1.764 2.443 1 96.38 54 GLY B C 1
ATOM 3950 O O . GLY B 1 54 ? 13.969 -1.613 1.241 1 96.38 54 GLY B O 1
ATOM 3951 N N . SER B 1 55 ? 14.164 -2.898 3.07 1 95.38 55 SER B N 1
ATOM 3952 C CA . SER B 1 55 ? 13.922 -4.129 2.322 1 95.38 55 SER B CA 1
ATOM 3953 C C . SER B 1 55 ? 12.477 -4.199 1.834 1 95.38 55 SER B C 1
ATOM 3955 O O . SER B 1 55 ? 12.211 -4.711 0.746 1 95.38 55 SER B O 1
ATOM 3957 N N . THR B 1 56 ? 11.547 -3.771 2.674 1 97.12 56 THR B N 1
ATOM 3958 C CA . THR B 1 56 ? 10.141 -3.699 2.285 1 97.12 56 THR B CA 1
ATOM 3959 C C . THR B 1 56 ? 9.969 -2.836 1.038 1 97.12 56 THR B C 1
ATOM 3961 O O . THR B 1 56 ? 9.312 -3.246 0.079 1 97.12 56 THR B O 1
ATOM 3964 N N . ALA B 1 57 ? 10.562 -1.71 1.044 1 97.38 57 ALA B N 1
ATOM 3965 C CA . ALA B 1 57 ? 10.445 -0.759 -0.059 1 97.38 57 ALA B CA 1
ATOM 3966 C C . ALA B 1 57 ? 11.117 -1.294 -1.319 1 97.38 57 ALA B C 1
ATOM 3968 O O . ALA B 1 57 ? 10.633 -1.071 -2.432 1 97.38 57 ALA B O 1
ATOM 3969 N N . ASP B 1 58 ? 12.25 -1.948 -1.161 1 95 58 ASP B N 1
ATOM 3970 C CA . ASP B 1 58 ? 12.922 -2.551 -2.307 1 95 58 ASP B CA 1
ATOM 3971 C C . ASP B 1 58 ? 12.023 -3.561 -3.008 1 95 58 ASP B C 1
ATOM 3973 O O . ASP B 1 58 ? 11.977 -3.611 -4.238 1 95 58 ASP B O 1
ATOM 3977 N N . PHE B 1 59 ? 11.367 -4.344 -2.236 1 95.25 59 PHE B N 1
ATOM 3978 C CA . PHE B 1 59 ? 10.438 -5.316 -2.807 1 95.25 59 PHE B CA 1
ATOM 3979 C C . PHE B 1 59 ? 9.32 -4.613 -3.564 1 95.25 59 PHE B C 1
ATOM 3981 O O . PHE B 1 59 ? 8.953 -5.027 -4.668 1 95.25 59 PHE B O 1
ATOM 3988 N N . ILE B 1 60 ? 8.781 -3.586 -2.969 1 96.88 60 ILE B N 1
ATOM 3989 C CA . ILE B 1 60 ? 7.691 -2.838 -3.588 1 96.88 60 ILE B CA 1
ATOM 3990 C C . ILE B 1 60 ? 8.164 -2.229 -4.906 1 96.88 60 ILE B C 1
ATOM 3992 O O . ILE B 1 60 ? 7.453 -2.27 -5.906 1 96.88 60 ILE B O 1
ATOM 3996 N N . ALA B 1 61 ? 9.367 -1.709 -4.918 1 96.56 61 ALA B N 1
ATOM 3997 C CA . ALA B 1 61 ? 9.906 -1.109 -6.133 1 96.56 61 ALA B CA 1
ATOM 3998 C C . ALA B 1 61 ? 9.969 -2.129 -7.266 1 96.56 61 ALA B C 1
ATOM 4000 O O . ALA B 1 61 ? 9.648 -1.808 -8.414 1 96.56 61 ALA B O 1
ATOM 4001 N N . LEU B 1 62 ? 10.289 -3.258 -6.926 1 94.25 62 LEU B N 1
ATOM 4002 C CA . LEU B 1 62 ? 10.539 -4.289 -7.93 1 94.25 62 LEU B CA 1
ATOM 4003 C C . LEU B 1 62 ? 9.234 -4.887 -8.43 1 94.25 62 LEU B C 1
ATOM 4005 O O . LEU B 1 62 ? 9.102 -5.203 -9.617 1 94.25 62 LEU B O 1
ATOM 4009 N N . TYR B 1 63 ? 8.258 -5.086 -7.523 1 95.12 63 TYR B N 1
ATOM 4010 C CA . TYR B 1 63 ? 7.203 -6.023 -7.887 1 95.12 63 TYR B CA 1
ATOM 4011 C C . TYR B 1 63 ? 5.844 -5.332 -7.906 1 95.12 63 TYR B C 1
ATOM 4013 O O . TYR B 1 63 ? 4.859 -5.902 -8.383 1 95.12 63 TYR B O 1
ATOM 4021 N N . PHE B 1 64 ? 5.719 -4.082 -7.445 1 97.25 64 PHE B N 1
ATOM 4022 C CA . PHE B 1 64 ? 4.41 -3.436 -7.414 1 97.25 64 PHE B CA 1
ATOM 4023 C C . PHE B 1 64 ? 3.822 -3.334 -8.812 1 97.25 64 PHE B C 1
ATOM 4025 O O . PHE B 1 64 ? 2.617 -3.504 -9 1 97.25 64 PHE B O 1
ATOM 4032 N N . PRO B 1 65 ? 4.605 -3.043 -9.844 1 96.5 65 PRO B N 1
ATOM 4033 C CA . PRO B 1 65 ? 4.012 -2.98 -11.188 1 96.5 65 PRO B CA 1
ATOM 4034 C C . PRO B 1 65 ? 3.295 -4.27 -11.57 1 96.5 65 PRO B C 1
ATOM 4036 O O . PRO B 1 65 ? 2.209 -4.227 -12.156 1 96.5 65 PRO B O 1
ATOM 4039 N N . VAL B 1 66 ? 3.879 -5.355 -11.203 1 94.5 66 VAL B N 1
ATOM 4040 C CA . VAL B 1 66 ? 3.295 -6.645 -11.555 1 94.5 66 VAL B CA 1
ATOM 4041 C C . VAL B 1 66 ? 2.023 -6.875 -10.742 1 94.5 66 VAL B C 1
ATOM 4043 O O . VAL B 1 66 ? 1.014 -7.34 -11.273 1 94.5 66 VAL B O 1
ATOM 4046 N N . PHE B 1 67 ? 2.043 -6.547 -9.43 1 93.88 67 PHE B N 1
ATOM 4047 C CA . PHE B 1 67 ? 0.868 -6.68 -8.57 1 93.88 67 PHE B CA 1
ATOM 4048 C C . PHE B 1 67 ? -0.266 -5.789 -9.07 1 93.88 67 PHE B C 1
ATOM 4050 O O . PHE B 1 67 ? -1.417 -6.227 -9.141 1 93.88 67 PHE B O 1
ATOM 4057 N N . LEU B 1 68 ? 0.08 -4.566 -9.391 1 95.06 68 LEU B N 1
ATOM 4058 C CA . LEU B 1 68 ? -0.901 -3.576 -9.82 1 95.06 68 LEU B CA 1
ATOM 4059 C C . LEU B 1 68 ? -1.557 -3.996 -11.133 1 95.06 68 LEU B C 1
ATOM 4061 O O . LEU B 1 68 ? -2.783 -4.07 -11.219 1 95.06 68 LEU B O 1
ATOM 4065 N N . LEU B 1 69 ? -0.744 -4.262 -12.148 1 95.62 69 LEU B N 1
ATOM 4066 C CA . LEU B 1 69 ? -1.25 -4.578 -13.477 1 95.62 69 LEU B CA 1
ATOM 4067 C C . LEU B 1 69 ? -1.984 -5.914 -13.477 1 95.62 69 LEU B C 1
ATOM 4069 O O . LEU B 1 69 ? -2.982 -6.078 -14.188 1 95.62 69 LEU B O 1
ATOM 4073 N N . GLY B 1 70 ? -1.472 -6.844 -12.688 1 92.38 70 GLY B N 1
ATOM 4074 C CA . GLY B 1 70 ? -2.168 -8.109 -12.562 1 92.38 70 GLY B CA 1
ATOM 4075 C C . GLY B 1 70 ? -3.551 -7.977 -11.953 1 92.38 70 GLY B C 1
ATOM 4076 O O . GLY B 1 70 ? -4.508 -8.594 -12.43 1 92.38 70 GLY B O 1
ATOM 4077 N N . ALA B 1 71 ? -3.643 -7.195 -10.914 1 92.38 71 ALA B N 1
ATOM 4078 C CA . ALA B 1 71 ? -4.926 -6.988 -10.242 1 92.38 71 ALA B CA 1
ATOM 4079 C C . ALA B 1 71 ? -5.914 -6.285 -11.164 1 92.38 71 ALA B C 1
ATOM 4081 O O . ALA B 1 71 ? -7.09 -6.656 -11.227 1 92.38 71 ALA B O 1
ATOM 4082 N N . VAL B 1 72 ? -5.473 -5.273 -11.867 1 93.75 72 VAL B N 1
ATOM 4083 C CA . VAL B 1 72 ? -6.34 -4.551 -12.789 1 93.75 72 VAL B CA 1
ATOM 4084 C C . VAL B 1 72 ? -6.789 -5.48 -13.914 1 93.75 72 VAL B C 1
ATOM 4086 O O . VAL B 1 72 ? -7.957 -5.473 -14.312 1 93.75 72 VAL B O 1
ATOM 4089 N N . PHE B 1 73 ? -5.84 -6.25 -14.414 1 93.81 73 PHE B N 1
ATOM 4090 C CA . PHE B 1 73 ? -6.141 -7.207 -15.477 1 93.81 73 PHE B CA 1
ATOM 4091 C C . PHE B 1 73 ? -7.23 -8.172 -15.039 1 93.81 73 PHE B C 1
ATOM 4093 O O . PHE B 1 73 ? -8.203 -8.398 -15.766 1 93.81 73 PHE B O 1
ATOM 4100 N N . GLY B 1 74 ? -7.098 -8.734 -13.883 1 89.81 74 GLY B N 1
ATOM 4101 C CA . GLY B 1 74 ? -8.094 -9.648 -13.359 1 89.81 74 GLY B CA 1
ATOM 4102 C C . GLY B 1 74 ? -9.461 -9.016 -13.211 1 89.81 74 GLY B C 1
ATOM 4103 O O . GLY B 1 74 ? -10.477 -9.617 -13.57 1 89.81 74 GLY B O 1
ATOM 4104 N N . LYS B 1 75 ? -9.461 -7.812 -12.688 1 90.56 75 LYS B N 1
ATOM 4105 C CA . LYS B 1 75 ? -10.727 -7.117 -12.469 1 90.56 75 LYS B CA 1
ATOM 4106 C C . LYS B 1 75 ? -11.43 -6.824 -13.797 1 90.56 75 LYS B C 1
ATOM 4108 O O . LYS B 1 75 ? -12.648 -6.961 -13.906 1 90.56 75 LYS B O 1
ATOM 4113 N N . LEU B 1 76 ? -10.703 -6.453 -14.781 1 92.56 76 LEU B N 1
ATOM 4114 C CA . LEU B 1 76 ? -11.305 -6.133 -16.078 1 92.56 76 LEU B CA 1
ATOM 4115 C C . LEU B 1 76 ? -11.797 -7.398 -16.781 1 92.56 76 LEU B C 1
ATOM 4117 O O . LEU B 1 76 ? -12.797 -7.371 -17.484 1 92.56 76 LEU B O 1
ATOM 4121 N N . MET B 1 77 ? -11.07 -8.469 -16.578 1 91.69 77 MET B N 1
ATOM 4122 C CA . MET B 1 77 ? -11.531 -9.75 -17.109 1 91.69 77 MET B CA 1
ATOM 4123 C C . MET B 1 77 ? -12.875 -10.141 -16.5 1 91.69 77 MET B C 1
ATOM 4125 O O . MET B 1 77 ? -13.734 -10.695 -17.172 1 91.69 77 MET B O 1
ATOM 4129 N N . GLU B 1 78 ? -12.984 -9.867 -15.273 1 87.75 78 GLU B N 1
ATOM 4130 C CA . GLU B 1 78 ? -14.227 -10.164 -14.555 1 87.75 78 GLU B CA 1
ATOM 4131 C C . GLU B 1 78 ? -15.352 -9.234 -14.992 1 87.75 78 GLU B C 1
ATOM 4133 O O . GLU B 1 78 ? -16.438 -9.688 -15.359 1 87.75 78 GLU B O 1
ATOM 4138 N N . ASP B 1 79 ? -15.086 -7.949 -15.016 1 89.75 79 ASP B N 1
ATOM 4139 C CA . ASP B 1 79 ? -16.125 -6.953 -15.258 1 89.75 79 ASP B CA 1
ATOM 4140 C C . ASP B 1 79 ? -16.578 -6.965 -16.719 1 89.75 79 ASP B C 1
ATOM 4142 O O . ASP B 1 79 ? -17.703 -6.578 -17.016 1 89.75 79 ASP B O 1
ATOM 4146 N N . SER B 1 80 ? -15.742 -7.359 -17.594 1 92.06 80 SER B N 1
ATOM 4147 C CA . SER B 1 80 ? -16.094 -7.414 -19.016 1 92.06 80 SER B CA 1
ATOM 4148 C C . SER B 1 80 ? -16.922 -8.656 -19.328 1 92.06 80 SER B C 1
ATOM 4150 O O . SER B 1 80 ? -17.516 -8.758 -20.406 1 92.06 80 SER B O 1
ATOM 4152 N N . GLY B 1 81 ? -16.922 -9.594 -18.359 1 90.38 81 GLY B N 1
ATOM 4153 C CA . GLY B 1 81 ? -17.609 -10.859 -18.594 1 90.38 81 GLY B CA 1
ATOM 4154 C C . GLY B 1 81 ? -16.734 -11.891 -19.281 1 90.38 81 GLY B C 1
ATOM 4155 O O . GLY B 1 81 ? -17.156 -13.031 -19.5 1 90.38 81 GLY B O 1
ATOM 4156 N N . SER B 1 82 ? -15.539 -11.531 -19.562 1 92.5 82 SER B N 1
ATOM 4157 C CA . SER B 1 82 ? -14.633 -12.414 -20.281 1 92.5 82 SER B CA 1
ATOM 4158 C C . SER B 1 82 ? -14.352 -13.688 -19.484 1 92.5 82 SER B C 1
ATOM 4160 O O . SER B 1 82 ? -14.289 -14.781 -20.047 1 92.5 82 SER B O 1
ATOM 4162 N N . ALA B 1 83 ? -14.172 -13.586 -18.219 1 88.31 83 ALA B N 1
ATOM 4163 C CA . ALA B 1 83 ? -13.891 -14.742 -17.375 1 88.31 83 ALA B CA 1
ATOM 4164 C C . ALA B 1 83 ? -15.031 -15.75 -17.453 1 88.31 83 ALA B C 1
ATOM 4166 O O . ALA B 1 83 ? -14.797 -16.953 -17.547 1 88.31 83 ALA B O 1
ATOM 4167 N N . GLU B 1 84 ? -16.203 -15.328 -17.406 1 88.12 84 GLU B N 1
ATOM 4168 C CA . GLU B 1 84 ? -17.375 -16.188 -17.453 1 88.12 84 GLU B CA 1
ATOM 4169 C C . GLU B 1 84 ? -17.5 -16.875 -18.812 1 88.12 84 GLU B C 1
ATOM 4171 O O . GLU B 1 84 ? -17.844 -18.062 -18.891 1 88.12 84 GLU B O 1
ATOM 4176 N N . VAL B 1 85 ? -17.281 -16.109 -19.812 1 91.88 85 VAL B N 1
ATOM 4177 C CA . VAL B 1 85 ? -17.359 -16.656 -21.156 1 91.88 85 VAL B CA 1
ATOM 4178 C C . VAL B 1 85 ? -16.328 -17.766 -21.344 1 91.88 85 VAL B C 1
ATOM 4180 O O . VAL B 1 85 ? -16.641 -18.812 -21.906 1 91.88 85 VAL B O 1
ATOM 4183 N N . LEU B 1 86 ? -15.195 -17.562 -20.906 1 90.88 86 LEU B N 1
ATOM 4184 C CA . LEU B 1 86 ? -14.133 -18.547 -21.016 1 90.88 86 LEU B CA 1
ATOM 4185 C C . LEU B 1 86 ? -14.484 -19.812 -20.234 1 90.88 86 LEU B C 1
ATOM 4187 O O . LEU B 1 86 ? -14.297 -20.922 -20.734 1 90.88 86 LEU B O 1
ATOM 4191 N N . ALA B 1 87 ? -14.945 -19.609 -19.047 1 86.19 87 ALA B N 1
ATOM 4192 C CA . ALA B 1 87 ? -15.344 -20.734 -18.234 1 86.19 87 ALA B CA 1
ATOM 4193 C C . ALA B 1 87 ? -16.453 -21.547 -18.906 1 86.19 87 ALA B C 1
ATOM 4195 O O . ALA B 1 87 ? -16.359 -22.781 -19 1 86.19 87 ALA B O 1
ATOM 4196 N N . ASN B 1 88 ? -17.422 -20.938 -19.453 1 87.44 88 ASN B N 1
ATOM 4197 C CA . ASN B 1 88 ? -18.562 -21.594 -20.094 1 87.44 88 ASN B CA 1
ATOM 4198 C C . ASN B 1 88 ? -18.172 -22.297 -21.391 1 87.44 88 ASN B C 1
ATOM 4200 O O . ASN B 1 88 ? -18.672 -23.375 -21.703 1 87.44 88 ASN B O 1
ATOM 4204 N N . ALA B 1 89 ? -17.344 -21.656 -22.094 1 89.75 89 ALA B N 1
ATOM 4205 C CA . ALA B 1 89 ? -16.953 -22.203 -23.391 1 89.75 89 ALA B CA 1
ATOM 4206 C C . ALA B 1 89 ? -16.234 -23.531 -23.234 1 89.75 89 ALA B C 1
ATOM 4208 O O . ALA B 1 89 ? -16.484 -24.469 -23.984 1 89.75 89 ALA B O 1
ATOM 4209 N N . ILE B 1 90 ? -15.375 -23.609 -22.328 1 85.25 90 ILE B N 1
ATOM 4210 C CA . ILE B 1 90 ? -14.594 -24.812 -22.125 1 85.25 90 ILE B CA 1
ATOM 4211 C C . ILE B 1 90 ? -15.492 -25.922 -21.578 1 85.25 90 ILE B C 1
ATOM 4213 O O . ILE B 1 90 ? -15.414 -27.078 -22.031 1 85.25 90 ILE B O 1
ATOM 4217 N N . ILE B 1 91 ? -16.375 -25.531 -20.734 1 82.44 91 ILE B N 1
ATOM 4218 C CA . ILE B 1 91 ? -17.297 -26.484 -20.125 1 82.44 91 ILE B CA 1
ATOM 4219 C C . ILE B 1 91 ? -18.297 -26.984 -21.172 1 82.44 91 ILE B C 1
ATOM 4221 O O . ILE B 1 91 ? -18.625 -28.172 -21.219 1 82.44 91 ILE B O 1
ATOM 4225 N N . ALA B 1 92 ? -18.719 -26.125 -21.984 1 84 92 ALA B N 1
ATOM 4226 C CA . ALA B 1 92 ? -19.656 -26.5 -23.031 1 84 92 ALA B CA 1
ATOM 4227 C C . ALA B 1 92 ? -19.016 -27.453 -24.031 1 84 92 ALA B C 1
ATOM 4229 O O . ALA B 1 92 ? -19.672 -28.359 -24.547 1 84 92 ALA B O 1
ATOM 4230 N N . LYS B 1 93 ? -17.797 -27.297 -24.312 1 87.62 93 LYS B N 1
ATOM 4231 C CA . LYS B 1 93 ? -17.094 -28.109 -25.281 1 87.62 93 LYS B CA 1
ATOM 4232 C C . LYS B 1 93 ? -16.828 -29.516 -24.734 1 87.62 93 LYS B C 1
ATOM 4234 O O . LYS B 1 93 ? -16.922 -30.5 -25.453 1 87.62 93 LYS B O 1
ATOM 4239 N N . LEU B 1 94 ? -16.453 -29.656 -23.484 1 86.75 94 LEU B N 1
ATOM 4240 C CA . LEU B 1 94 ? -16.062 -30.938 -22.891 1 86.75 94 LEU B CA 1
ATOM 4241 C C . LEU B 1 94 ? -17.281 -31.656 -22.328 1 86.75 94 LEU B C 1
ATOM 4243 O O . LEU B 1 94 ? -17.328 -32.906 -22.312 1 86.75 94 LEU B O 1
ATOM 4247 N N . GLY B 1 95 ? -18.297 -30.953 -21.906 1 78.06 95 GLY B N 1
ATOM 4248 C CA . GLY B 1 95 ? -19.547 -31.531 -21.438 1 78.06 95 GLY B CA 1
ATOM 4249 C C . GLY B 1 95 ? -19.469 -32.094 -20.031 1 78.06 95 GLY B C 1
ATOM 4250 O O . GLY B 1 95 ? -18.438 -32.031 -19.391 1 78.06 95 GLY B O 1
ATOM 4251 N N . ALA B 1 96 ? -20.531 -32.781 -19.656 1 79.38 96 ALA B N 1
ATOM 4252 C CA . ALA B 1 96 ? -20.703 -33.281 -18.297 1 79.38 96 ALA B CA 1
ATOM 4253 C C . ALA B 1 96 ? -19.938 -34.562 -18.078 1 79.38 96 ALA B C 1
ATOM 4255 O O . ALA B 1 96 ? -19.578 -34.906 -16.938 1 79.38 96 ALA B O 1
ATOM 4256 N N . THR B 1 97 ? -19.609 -35.25 -19.141 1 83.69 97 THR B N 1
ATOM 4257 C CA . THR B 1 97 ? -18.922 -36.531 -19.016 1 83.69 97 THR B CA 1
ATOM 4258 C C . THR B 1 97 ? -17.484 -36.312 -18.547 1 83.69 97 THR B C 1
ATOM 4260 O O . THR B 1 97 ? -16.891 -37.219 -17.938 1 83.69 97 THR B O 1
ATOM 4263 N N . ARG B 1 98 ? -16.984 -35.188 -18.781 1 94.56 98 ARG B N 1
ATOM 4264 C CA . ARG B 1 98 ? -15.633 -34.844 -18.359 1 94.56 98 ARG B CA 1
ATOM 4265 C C . ARG B 1 98 ? -15.633 -33.594 -17.469 1 94.56 98 ARG B C 1
ATOM 4267 O O . ARG B 1 98 ? -14.836 -32.688 -17.672 1 94.56 98 ARG B O 1
ATOM 4274 N N . ALA B 1 99 ? -16.516 -33.625 -16.562 1 92.94 99 ALA B N 1
ATOM 4275 C CA . ALA B 1 99 ? -16.781 -32.469 -15.727 1 92.94 99 ALA B CA 1
ATOM 4276 C C . ALA B 1 99 ? -15.523 -32 -15 1 92.94 99 ALA B C 1
ATOM 4278 O O . ALA B 1 99 ? -15.203 -30.828 -14.992 1 92.94 99 ALA B O 1
ATOM 4279 N N . ILE B 1 100 ? -14.797 -32.969 -14.438 1 96.5 100 ILE B N 1
ATOM 4280 C CA . ILE B 1 100 ? -13.602 -32.625 -13.672 1 96.5 100 ILE B CA 1
ATOM 4281 C C . ILE B 1 100 ? -12.555 -32 -14.578 1 96.5 100 ILE B C 1
ATOM 4283 O O . ILE B 1 100 ? -12 -30.938 -14.266 1 96.5 100 ILE B O 1
ATOM 4287 N N . LEU B 1 101 ? -12.312 -32.594 -15.727 1 96.38 101 LEU B N 1
ATOM 4288 C CA . LEU B 1 101 ? -11.352 -32.094 -16.688 1 96.38 101 LEU B CA 1
ATOM 4289 C C . LEU B 1 101 ? -11.75 -30.703 -17.172 1 96.38 101 LEU B C 1
ATOM 4291 O O . LEU B 1 101 ? -10.898 -29.828 -17.328 1 96.38 101 LEU B O 1
ATOM 4295 N N . ALA B 1 102 ? -13.039 -30.5 -17.375 1 94.69 102 ALA B N 1
ATOM 4296 C CA . ALA B 1 102 ? -13.547 -29.219 -17.859 1 94.69 102 ALA B CA 1
ATOM 4297 C C . ALA B 1 102 ? -13.258 -28.094 -16.844 1 94.69 102 ALA B C 1
ATOM 4299 O O . ALA B 1 102 ? -12.805 -27.016 -17.234 1 94.69 102 ALA B O 1
ATOM 4300 N N . VAL B 1 103 ? -13.508 -28.391 -15.641 1 94.81 103 VAL B N 1
ATOM 4301 C CA . VAL B 1 103 ? -13.297 -27.406 -14.594 1 94.81 103 VAL B CA 1
ATOM 4302 C C . VAL B 1 103 ? -11.805 -27.109 -14.438 1 94.81 103 VAL B C 1
ATOM 4304 O O . VAL B 1 103 ? -11.391 -25.953 -14.352 1 94.81 103 VAL B O 1
ATOM 4307 N N . VAL B 1 104 ? -10.969 -28.141 -14.43 1 97 104 VAL B N 1
ATOM 4308 C CA . VAL B 1 104 ? -9.531 -27.984 -14.273 1 97 104 VAL B CA 1
ATOM 4309 C C . VAL B 1 104 ? -8.969 -27.141 -15.422 1 97 104 VAL B C 1
ATOM 4311 O O . VAL B 1 104 ? -8.203 -26.203 -15.203 1 97 104 VAL B O 1
ATOM 4314 N N . LEU B 1 105 ? -9.359 -27.422 -16.625 1 95.69 105 LEU B N 1
ATOM 4315 C CA . LEU B 1 105 ? -8.828 -26.734 -17.781 1 95.69 105 LEU B CA 1
ATOM 4316 C C . LEU B 1 105 ? -9.32 -25.297 -17.828 1 95.69 105 LEU B C 1
ATOM 4318 O O . LEU B 1 105 ? -8.586 -24.391 -18.266 1 95.69 105 LEU B O 1
ATOM 4322 N N . SER B 1 106 ? -10.57 -25.094 -17.469 1 93.69 106 SER B N 1
ATOM 4323 C CA . SER B 1 106 ? -11.094 -23.719 -17.391 1 93.69 106 SER B CA 1
ATOM 4324 C C . SER B 1 106 ? -10.266 -22.859 -16.438 1 93.69 106 SER B C 1
ATOM 4326 O O . SER B 1 106 ? -9.875 -21.75 -16.781 1 93.69 106 SER B O 1
ATOM 4328 N N . CYS B 1 107 ? -10 -23.406 -15.273 1 95.5 107 CYS B N 1
ATOM 4329 C CA . CYS B 1 107 ? -9.188 -22.688 -14.289 1 95.5 107 CYS B CA 1
ATOM 4330 C C . CYS B 1 107 ? -7.766 -22.484 -14.805 1 95.5 107 CYS B C 1
ATOM 4332 O O . CYS B 1 107 ? -7.199 -21.406 -14.648 1 95.5 107 CYS B O 1
ATOM 4334 N N . ALA B 1 108 ? -7.227 -23.484 -15.43 1 96.31 108 ALA B N 1
ATOM 4335 C CA . ALA B 1 108 ? -5.84 -23.469 -15.883 1 96.31 108 ALA B CA 1
ATOM 4336 C C . ALA B 1 108 ? -5.625 -22.406 -16.969 1 96.31 108 ALA B C 1
ATOM 4338 O O . ALA B 1 108 ? -4.652 -21.656 -16.922 1 96.31 108 ALA B O 1
ATOM 4339 N N . VAL B 1 109 ? -6.465 -22.344 -17.875 1 93.75 109 VAL B N 1
ATOM 4340 C CA . VAL B 1 109 ? -6.332 -21.406 -18.984 1 93.75 109 VAL B CA 1
ATOM 4341 C C . VAL B 1 109 ? -6.398 -19.969 -18.453 1 93.75 109 VAL B C 1
ATOM 4343 O O . VAL B 1 109 ? -5.602 -19.125 -18.859 1 93.75 109 VAL B O 1
ATOM 4346 N N . MET B 1 110 ? -7.266 -19.734 -17.594 1 92.88 110 MET B N 1
ATOM 4347 C CA . MET B 1 110 ? -7.457 -18.375 -17.078 1 92.88 110 MET B CA 1
ATOM 4348 C C . MET B 1 110 ? -6.281 -17.969 -16.203 1 92.88 110 MET B C 1
ATOM 4350 O O . MET B 1 110 ? -5.77 -16.859 -16.328 1 92.88 110 MET B O 1
ATOM 4354 N N . THR B 1 111 ? -5.859 -18.828 -15.344 1 93.81 111 THR B N 1
ATOM 4355 C CA . THR B 1 111 ? -4.77 -18.469 -14.445 1 93.81 111 THR B CA 1
ATOM 4356 C C . THR B 1 111 ? -3.449 -18.391 -15.203 1 93.81 111 THR B C 1
ATOM 4358 O O . THR B 1 111 ? -2.602 -17.547 -14.898 1 93.81 111 THR B O 1
ATOM 4361 N N . TYR B 1 112 ? -3.268 -19.281 -16.156 1 94.69 112 TYR B N 1
ATOM 4362 C CA . TYR B 1 112 ? -2.066 -19.188 -16.984 1 94.69 112 TYR B CA 1
ATOM 4363 C C . TYR B 1 112 ? -2.027 -17.859 -17.734 1 94.69 112 TYR B C 1
ATOM 4365 O O . TYR B 1 112 ? -0.953 -17.312 -17.984 1 94.69 112 TYR B O 1
ATOM 4373 N N . GLY B 1 113 ? -3.148 -17.391 -18.047 1 90.88 113 GLY B N 1
ATOM 4374 C CA . GLY B 1 113 ? -3.246 -16.125 -18.766 1 90.88 113 GLY B CA 1
ATOM 4375 C C . GLY B 1 113 ? -3.076 -14.922 -17.859 1 90.88 113 GLY B C 1
ATOM 4376 O O . GLY B 1 113 ? -3.059 -13.789 -18.328 1 90.88 113 GLY B O 1
ATOM 4377 N N . GLY B 1 114 ? -3.066 -15.156 -16.578 1 89.12 114 GLY B N 1
ATOM 4378 C CA . GLY B 1 114 ? -2.768 -14.039 -15.695 1 89.12 114 GLY B CA 1
ATOM 4379 C C . GLY B 1 114 ? -3.941 -13.641 -14.82 1 89.12 114 GLY B C 1
ATOM 4380 O O . GLY B 1 114 ? -3.857 -12.664 -14.07 1 89.12 114 GLY B O 1
ATOM 4381 N N . VAL B 1 115 ? -5.02 -14.328 -14.945 1 88.25 115 VAL B N 1
ATOM 4382 C CA . VAL B 1 115 ? -6.172 -14.023 -14.109 1 88.25 115 VAL B CA 1
ATOM 4383 C C . VAL B 1 115 ? -5.953 -14.578 -12.703 1 88.25 115 VAL B C 1
ATOM 4385 O O . VAL B 1 115 ? -5.453 -15.695 -12.539 1 88.25 115 VAL B O 1
ATOM 4388 N N . SER B 1 116 ? -6.297 -13.805 -11.773 1 86 116 SER B N 1
ATOM 4389 C CA . SER B 1 116 ? -6.105 -14.195 -10.383 1 86 116 SER B CA 1
ATOM 4390 C C . SER B 1 116 ? -6.891 -15.461 -10.055 1 86 116 SER B C 1
ATOM 4392 O O . SER B 1 116 ? -8.008 -15.648 -10.531 1 86 116 SER B O 1
ATOM 4394 N N . LEU B 1 117 ? -6.273 -16.219 -9.125 1 86.56 117 LEU B N 1
ATOM 4395 C CA . LEU B 1 117 ? -6.906 -17.469 -8.742 1 86.56 117 LEU B CA 1
ATOM 4396 C C . LEU B 1 117 ? -8.227 -17.219 -8.023 1 86.56 117 LEU B C 1
ATOM 4398 O O . LEU B 1 117 ? -9.141 -18.047 -8.086 1 86.56 117 LEU B O 1
ATOM 4402 N N . PHE B 1 118 ? -8.406 -16.156 -7.434 1 81.06 118 PHE B N 1
ATOM 4403 C CA . PHE B 1 118 ? -9.633 -15.836 -6.711 1 81.06 118 PHE B CA 1
ATOM 4404 C C . PHE B 1 118 ? -10.75 -15.461 -7.676 1 81.06 118 PHE B C 1
ATOM 4406 O O . PHE B 1 118 ? -11.883 -15.922 -7.539 1 81.06 118 PHE B O 1
ATOM 4413 N N . VAL B 1 119 ? -10.391 -14.695 -8.578 1 81 119 VAL B N 1
ATOM 4414 C CA . VAL B 1 119 ? -11.359 -14.336 -9.609 1 81 119 VAL B CA 1
ATOM 4415 C C . VAL B 1 119 ? -11.828 -15.602 -10.328 1 81 119 VAL B C 1
ATOM 4417 O O . VAL B 1 119 ? -13.023 -15.75 -10.609 1 81 119 VAL B O 1
ATOM 4420 N N . VAL B 1 120 ? -10.922 -16.422 -10.547 1 88.44 120 VAL B N 1
ATOM 4421 C CA . VAL B 1 120 ? -11.227 -17.672 -11.242 1 88.44 120 VAL B CA 1
ATOM 4422 C C . VAL B 1 120 ? -12.133 -18.531 -10.375 1 88.44 120 VAL B C 1
ATOM 4424 O O . VAL B 1 120 ? -13.109 -19.109 -10.867 1 88.44 120 VAL B O 1
ATOM 4427 N N . ALA B 1 121 ? -11.852 -18.594 -9.133 1 88.62 121 ALA B N 1
ATOM 4428 C CA . ALA B 1 121 ? -12.656 -19.406 -8.227 1 88.62 121 ALA B CA 1
ATOM 4429 C C . ALA B 1 121 ? -14.102 -18.922 -8.18 1 88.62 121 ALA B C 1
ATOM 4431 O O . ALA B 1 121 ? -15.039 -19.734 -8.203 1 88.62 121 ALA B O 1
ATOM 4432 N N . PHE B 1 122 ? -14.289 -17.719 -8.242 1 83.25 122 PHE B N 1
ATOM 4433 C CA . PHE B 1 122 ? -15.625 -17.141 -8.18 1 83.25 122 PHE B CA 1
ATOM 4434 C C . PHE B 1 122 ? -16.359 -17.344 -9.492 1 83.25 122 PHE B C 1
ATOM 4436 O O . PHE B 1 122 ? -17.578 -17.578 -9.5 1 83.25 122 PHE B O 1
ATOM 4443 N N . ALA B 1 123 ? -15.68 -17.203 -10.492 1 83.38 123 ALA B N 1
ATOM 4444 C CA . ALA B 1 123 ? -16.297 -17.281 -11.812 1 83.38 123 ALA B CA 1
ATOM 4445 C C . ALA B 1 123 ? -16.625 -18.734 -12.172 1 83.38 123 ALA B C 1
ATOM 4447 O O . ALA B 1 123 ? -17.641 -19 -12.828 1 83.38 123 ALA B O 1
ATOM 4448 N N . VAL B 1 124 ? -15.812 -19.609 -11.758 1 90.69 124 VAL B N 1
ATOM 4449 C CA . VAL B 1 124 ? -15.906 -21 -12.227 1 90.69 124 VAL B CA 1
ATOM 4450 C C . VAL B 1 124 ? -16.812 -21.797 -11.297 1 90.69 124 VAL B C 1
ATOM 4452 O O . VAL B 1 124 ? -17.469 -22.75 -11.727 1 90.69 124 VAL B O 1
ATOM 4455 N N . TYR B 1 125 ? -16.922 -21.438 -10.039 1 91.19 125 TYR B N 1
ATOM 4456 C CA . TYR B 1 125 ? -17.609 -22.266 -9.047 1 91.19 125 TYR B CA 1
ATOM 4457 C C . TYR B 1 125 ? -19.047 -22.531 -9.445 1 91.19 125 TYR B C 1
ATOM 4459 O O . TYR B 1 125 ? -19.5 -23.672 -9.461 1 91.19 125 TYR B O 1
ATOM 4467 N N . PRO B 1 126 ? -19.766 -21.438 -9.742 1 87.69 126 PRO B N 1
ATOM 4468 C CA . PRO B 1 126 ? -21.172 -21.703 -10.078 1 87.69 126 PRO B CA 1
ATOM 4469 C C . PRO B 1 126 ? -21.328 -22.656 -11.266 1 87.69 126 PRO B C 1
ATOM 4471 O O . PRO B 1 126 ? -22.25 -23.484 -11.281 1 87.69 126 PRO B O 1
ATOM 4474 N N . ILE B 1 127 ? -20.484 -22.578 -12.117 1 88.56 127 ILE B N 1
ATOM 4475 C CA . ILE B 1 127 ? -20.531 -23.422 -13.297 1 88.56 127 ILE B CA 1
ATOM 4476 C C . ILE B 1 127 ? -20.078 -24.844 -12.93 1 88.56 127 ILE B C 1
ATOM 4478 O O . ILE B 1 127 ? -20.688 -25.828 -13.375 1 88.56 127 ILE B O 1
ATOM 4482 N N . ALA B 1 128 ? -19.062 -24.906 -12.141 1 92.25 128 ALA B N 1
ATOM 4483 C CA . ALA B 1 128 ? -18.578 -26.203 -11.664 1 92.25 128 ALA B CA 1
ATOM 4484 C C . ALA B 1 128 ? -19.641 -26.922 -10.859 1 92.25 128 ALA B C 1
ATOM 4486 O O . ALA B 1 128 ? -19.828 -28.125 -11 1 92.25 128 ALA B O 1
ATOM 4487 N N . ALA B 1 129 ? -20.297 -26.172 -10.047 1 91.62 129 ALA B N 1
ATOM 4488 C CA . ALA B 1 129 ? -21.359 -26.75 -9.227 1 91.62 129 ALA B CA 1
ATOM 4489 C C . ALA B 1 129 ? -22.469 -27.328 -10.094 1 91.62 129 ALA B C 1
ATOM 4491 O O . ALA B 1 129 ? -22.953 -28.438 -9.852 1 91.62 129 ALA B O 1
ATOM 4492 N N . ALA B 1 130 ? -22.875 -26.625 -11.016 1 88.62 130 ALA B N 1
ATOM 4493 C CA . ALA B 1 130 ? -23.922 -27.078 -11.93 1 88.62 130 ALA B CA 1
ATOM 4494 C C . ALA B 1 130 ? -23.469 -28.328 -12.695 1 88.62 130 ALA B C 1
ATOM 4496 O O . ALA B 1 130 ? -24.25 -29.266 -12.867 1 88.62 130 ALA B O 1
ATOM 4497 N N . LEU B 1 131 ? -22.297 -28.312 -13.156 1 90.62 131 LEU B N 1
ATOM 4498 C CA . LEU B 1 131 ? -21.75 -29.422 -13.93 1 90.62 131 LEU B CA 1
ATOM 4499 C C . LEU B 1 131 ? -21.625 -30.672 -13.078 1 90.62 131 LEU B C 1
ATOM 4501 O O . LEU B 1 131 ? -21.938 -31.766 -13.523 1 90.62 131 LEU B O 1
ATOM 4505 N N . PHE B 1 132 ? -21.078 -30.531 -11.898 1 93.75 132 PHE B N 1
ATOM 4506 C CA . PHE B 1 132 ? -20.922 -31.656 -10.984 1 93.75 132 PHE B CA 1
ATOM 4507 C C . PHE B 1 132 ? -22.281 -32.219 -10.578 1 93.75 132 PHE B C 1
ATOM 4509 O O . PHE B 1 132 ? -22.422 -33.438 -10.43 1 93.75 132 PHE B O 1
ATOM 4516 N N . ARG B 1 133 ? -23.219 -31.359 -10.43 1 91.38 133 ARG B N 1
ATOM 4517 C CA . ARG B 1 133 ? -24.562 -31.812 -10.125 1 91.38 133 ARG B CA 1
ATOM 4518 C C . ARG B 1 133 ? -25.125 -32.656 -11.258 1 91.38 133 ARG B C 1
ATOM 4520 O O . ARG B 1 133 ? -25.703 -33.719 -11.023 1 91.38 133 ARG B O 1
ATOM 4527 N N . ARG B 1 134 ? -24.969 -32.219 -12.398 1 89.5 134 ARG B N 1
ATOM 4528 C CA . ARG B 1 134 ? -25.469 -32.906 -13.562 1 89.5 134 ARG B CA 1
ATOM 4529 C C . ARG B 1 134 ? -24.766 -34.25 -13.742 1 89.5 134 ARG B C 1
ATOM 4531 O O . ARG B 1 134 ? -25.375 -35.25 -14.172 1 89.5 134 ARG B O 1
ATOM 4538 N N . ALA B 1 135 ? -23.516 -34.25 -13.469 1 91.88 135 ALA B N 1
ATOM 4539 C CA . ALA B 1 135 ? -22.703 -35.469 -13.648 1 91.88 135 ALA B CA 1
ATOM 4540 C C . ALA B 1 135 ? -22.75 -36.344 -12.414 1 91.88 135 ALA B C 1
ATOM 4542 O O . ALA B 1 135 ? -22.141 -37.438 -12.383 1 91.88 135 ALA B O 1
ATOM 4543 N N . ASP B 1 136 ? -23.391 -35.875 -11.445 1 93.25 136 ASP B N 1
ATOM 4544 C CA . ASP B 1 136 ? -23.562 -36.594 -10.18 1 93.25 136 ASP B CA 1
ATOM 4545 C C . ASP B 1 136 ? -22.203 -36.875 -9.539 1 93.25 136 ASP B C 1
ATOM 4547 O O . ASP B 1 136 ? -21.953 -38.031 -9.125 1 93.25 136 ASP B O 1
ATOM 4551 N N . ILE B 1 137 ? -21.375 -35.969 -9.578 1 95 137 ILE B N 1
ATOM 4552 C CA . ILE B 1 137 ? -20.078 -36 -8.906 1 95 137 ILE B CA 1
ATOM 4553 C C . ILE B 1 137 ? -20.172 -35.281 -7.562 1 95 137 ILE B C 1
ATOM 4555 O O . ILE B 1 137 ? -20.828 -34.25 -7.457 1 95 137 ILE B O 1
ATOM 4559 N N . PRO B 1 138 ? -19.562 -35.812 -6.578 1 95.56 138 PRO B N 1
ATOM 4560 C CA . PRO B 1 138 ? -19.656 -35.188 -5.258 1 95.56 138 PRO B CA 1
ATOM 4561 C C . PRO B 1 138 ? -19.172 -33.719 -5.254 1 95.56 138 PRO B C 1
ATOM 4563 O O . PRO B 1 138 ? -18.094 -33.438 -5.77 1 95.56 138 PRO B O 1
ATOM 4566 N N . LYS B 1 139 ? -19.828 -32.812 -4.566 1 95.12 139 LYS B N 1
ATOM 4567 C CA . LYS B 1 139 ? -19.5 -31.406 -4.457 1 95.12 139 LYS B CA 1
ATOM 4568 C C . LYS B 1 139 ? -18.156 -31.203 -3.75 1 95.12 139 LYS B C 1
ATOM 4570 O O . LYS B 1 139 ? -17.406 -30.281 -4.07 1 95.12 139 LYS B O 1
ATOM 4575 N N . ARG B 1 140 ? -17.875 -32.094 -2.816 1 96.06 140 ARG B N 1
ATOM 4576 C CA . ARG B 1 140 ? -16.688 -31.938 -1.979 1 96.06 140 ARG B CA 1
ATOM 4577 C C . ARG B 1 140 ? -15.422 -31.984 -2.818 1 96.06 140 ARG B C 1
ATOM 4579 O O . ARG B 1 140 ? -14.344 -31.609 -2.346 1 96.06 140 ARG B O 1
ATOM 4586 N N . LEU B 1 141 ? -15.492 -32.438 -4.098 1 97.38 141 LEU B N 1
ATOM 4587 C CA . LEU B 1 141 ? -14.312 -32.531 -4.957 1 97.38 141 LEU B CA 1
ATOM 4588 C C . LEU B 1 141 ? -14.102 -31.25 -5.742 1 97.38 141 LEU B C 1
ATOM 4590 O O . LEU B 1 141 ? -13.062 -31.062 -6.375 1 97.38 141 LEU B O 1
ATOM 4594 N N . ILE B 1 142 ? -15.031 -30.312 -5.684 1 96.38 142 ILE B N 1
ATOM 4595 C CA . ILE B 1 142 ? -14.961 -29.094 -6.477 1 96.38 142 ILE B CA 1
ATOM 4596 C C . ILE B 1 142 ? -13.758 -28.25 -6.035 1 96.38 142 ILE B C 1
ATOM 4598 O O . ILE B 1 142 ? -12.977 -27.797 -6.871 1 96.38 142 ILE B O 1
ATOM 4602 N N . PRO B 1 143 ? -13.539 -28.078 -4.688 1 96.81 143 PRO B N 1
ATOM 4603 C CA . PRO B 1 143 ? -12.375 -27.281 -4.293 1 96.81 143 PRO B CA 1
ATOM 4604 C C . PRO B 1 143 ? -11.055 -27.875 -4.785 1 96.81 143 PRO B C 1
ATOM 4606 O O . PRO B 1 143 ? -10.195 -27.141 -5.281 1 96.81 143 PRO B O 1
ATOM 4609 N N . ALA B 1 144 ? -10.945 -29.125 -4.672 1 98.12 144 ALA B N 1
ATOM 4610 C CA . ALA B 1 144 ? -9.727 -29.797 -5.129 1 98.12 144 ALA B CA 1
ATOM 4611 C C . ALA B 1 144 ? -9.555 -29.641 -6.637 1 98.12 144 ALA B C 1
ATOM 4613 O O . ALA B 1 144 ? -8.438 -29.516 -7.133 1 98.12 144 ALA B O 1
ATOM 4614 N N . THR B 1 145 ? -10.633 -29.703 -7.352 1 97.81 145 THR B N 1
ATOM 4615 C CA . THR B 1 145 ? -10.617 -29.578 -8.805 1 97.81 145 THR B CA 1
ATOM 4616 C C . THR B 1 145 ? -10.203 -28.172 -9.219 1 97.81 145 THR B C 1
ATOM 4618 O O . THR B 1 145 ? -9.367 -28 -10.109 1 97.81 145 THR B O 1
ATOM 4621 N N . ILE B 1 146 ? -10.766 -27.203 -8.586 1 96.44 146 ILE B N 1
ATOM 4622 C CA . ILE B 1 146 ? -10.398 -25.812 -8.844 1 96.44 146 ILE B CA 1
ATOM 4623 C C . ILE B 1 146 ? -8.945 -25.578 -8.453 1 96.44 146 ILE B C 1
ATOM 4625 O O . ILE B 1 146 ? -8.195 -24.938 -9.195 1 96.44 146 ILE B O 1
ATOM 4629 N N . ALA B 1 147 ? -8.531 -26.078 -7.348 1 96.94 147 ALA B N 1
ATOM 4630 C CA . ALA B 1 147 ? -7.16 -25.906 -6.859 1 96.94 147 ALA B CA 1
ATOM 4631 C C . ALA B 1 147 ? -6.148 -26.5 -7.84 1 96.94 147 ALA B C 1
ATOM 4633 O O . ALA B 1 147 ? -5.109 -25.891 -8.102 1 96.94 147 ALA B O 1
ATOM 4634 N N . LEU B 1 148 ? -6.422 -27.656 -8.344 1 97.38 148 LEU B N 1
ATOM 4635 C CA . LEU B 1 148 ? -5.516 -28.266 -9.305 1 97.38 148 LEU B CA 1
ATOM 4636 C C . LEU B 1 148 ? -5.312 -27.359 -10.516 1 97.38 148 LEU B C 1
ATOM 4638 O O . LEU B 1 148 ? -4.188 -27.188 -10.977 1 97.38 148 LEU B O 1
ATOM 4642 N N . GLY B 1 149 ? -6.32 -26.781 -10.977 1 96.25 149 GLY B N 1
ATOM 4643 C CA . GLY B 1 149 ? -6.258 -25.969 -12.172 1 96.25 149 GLY B CA 1
ATOM 4644 C C . GLY B 1 149 ? -5.695 -24.578 -11.914 1 96.25 149 GLY B C 1
ATOM 4645 O O . GLY B 1 149 ? -5.008 -24.016 -12.766 1 96.25 149 GLY B O 1
ATOM 4646 N N . ALA B 1 150 ? -5.973 -24.094 -10.719 1 93.31 150 ALA B N 1
ATOM 4647 C CA . ALA B 1 150 ? -5.715 -22.672 -10.508 1 93.31 150 ALA B CA 1
ATOM 4648 C C . ALA B 1 150 ? -4.488 -22.469 -9.617 1 93.31 150 ALA B C 1
ATOM 4650 O O . ALA B 1 150 ? -3.807 -21.438 -9.719 1 93.31 150 ALA B O 1
ATOM 4651 N N . PHE B 1 151 ? -4.078 -23.406 -8.75 1 90.44 151 PHE B N 1
ATOM 4652 C CA . PHE B 1 151 ? -3.104 -23.172 -7.691 1 90.44 151 PHE B CA 1
ATOM 4653 C C . PHE B 1 151 ? -1.782 -23.859 -8.016 1 90.44 151 PHE B C 1
ATOM 4655 O O . PHE B 1 151 ? -0.785 -23.656 -7.316 1 90.44 151 PHE B O 1
ATOM 4662 N N . THR B 1 152 ? -1.759 -24.688 -8.984 1 94.75 152 THR B N 1
ATOM 4663 C CA . THR B 1 152 ? -0.635 -25.609 -9.039 1 94.75 152 THR B CA 1
ATOM 4664 C C . THR B 1 152 ? 0.245 -25.328 -10.25 1 94.75 152 THR B C 1
ATOM 4666 O O . THR B 1 152 ? 1.088 -24.422 -10.211 1 94.75 152 THR B O 1
ATOM 4669 N N . PHE B 1 153 ? -0.031 -26.031 -11.375 1 96.75 153 PHE B N 1
ATOM 4670 C CA . PHE B 1 153 ? 0.954 -26.047 -12.453 1 96.75 153 PHE B CA 1
ATOM 4671 C C . PHE B 1 153 ? 0.941 -24.734 -13.227 1 96.75 153 PHE B C 1
ATOM 4673 O O . PHE B 1 153 ? 1.958 -24.344 -13.797 1 96.75 153 PHE B O 1
ATOM 4680 N N . THR B 1 154 ? -0.121 -24.016 -13.289 1 94.94 154 THR B N 1
ATOM 4681 C CA . THR B 1 154 ? -0.162 -22.75 -14.008 1 94.94 154 THR B CA 1
ATOM 4682 C C . THR B 1 154 ? 0.446 -21.625 -13.164 1 94.94 154 THR B C 1
ATOM 4684 O O . THR B 1 154 ? 0.84 -20.594 -13.695 1 94.94 154 THR B O 1
ATOM 4687 N N . MET B 1 155 ? 0.502 -21.844 -11.906 1 92 155 MET B N 1
ATOM 4688 C CA . MET B 1 155 ? 1.045 -20.844 -10.992 1 92 155 MET B CA 1
ATOM 4689 C C . MET B 1 155 ? 2.564 -20.953 -10.914 1 92 155 MET B C 1
ATOM 4691 O O . MET B 1 155 ? 3.258 -19.938 -10.828 1 92 155 MET B O 1
ATOM 4695 N N . THR B 1 156 ? 3.131 -22.156 -11.016 1 94.44 156 THR B N 1
ATOM 4696 C CA . THR B 1 156 ? 4.512 -22.312 -10.586 1 94.44 156 THR B CA 1
ATOM 4697 C C . THR B 1 156 ? 5.34 -23.016 -11.656 1 94.44 156 THR B C 1
ATOM 4699 O O . THR B 1 156 ? 6.543 -22.781 -11.773 1 94.44 156 THR B O 1
ATOM 4702 N N . ALA B 1 157 ? 4.723 -23.891 -12.477 1 97.12 157 ALA B N 1
ATOM 4703 C CA . ALA B 1 157 ? 5.527 -24.812 -13.281 1 97.12 157 ALA B CA 1
ATOM 4704 C C . ALA B 1 157 ? 5.574 -24.359 -14.742 1 97.12 157 ALA B C 1
ATOM 4706 O O . ALA B 1 157 ? 6.629 -24.391 -15.375 1 97.12 157 ALA B O 1
ATOM 4707 N N . LEU B 1 158 ? 4.5 -23.906 -15.266 1 97.19 158 LEU B N 1
ATOM 4708 C CA . LEU B 1 158 ? 4.43 -23.578 -16.688 1 97.19 158 LEU B CA 1
ATOM 4709 C C . LEU B 1 158 ? 5.262 -22.344 -17.016 1 97.19 158 LEU B C 1
ATOM 4711 O O . LEU B 1 158 ? 5.105 -21.297 -16.375 1 97.19 158 LEU B O 1
ATOM 4715 N N . PRO B 1 159 ? 6.148 -22.469 -18.016 1 96.19 159 PRO B N 1
ATOM 4716 C CA . PRO B 1 159 ? 6.953 -21.312 -18.406 1 96.19 159 PRO B CA 1
ATOM 4717 C C . PRO B 1 159 ? 6.105 -20.172 -18.953 1 96.19 159 PRO B C 1
ATOM 4719 O O . PRO B 1 159 ? 5.137 -20.406 -19.688 1 96.19 159 PRO B O 1
ATOM 4722 N N . GLY B 1 160 ? 6.465 -19.016 -18.609 1 94.56 160 GLY B N 1
ATOM 4723 C CA . GLY B 1 160 ? 5.812 -17.844 -19.188 1 94.56 160 GLY B CA 1
ATOM 4724 C C . GLY B 1 160 ? 4.684 -17.312 -18.312 1 94.56 160 GLY B C 1
ATOM 4725 O O . GLY B 1 160 ? 4.18 -16.203 -18.547 1 94.56 160 GLY B O 1
ATOM 4726 N N . THR B 1 161 ? 4.25 -18.094 -17.297 1 94.56 161 THR B N 1
ATOM 4727 C CA . THR B 1 161 ? 3.164 -17.641 -16.438 1 94.56 161 THR B CA 1
ATOM 4728 C C . THR B 1 161 ? 3.512 -16.297 -15.789 1 94.56 161 THR B C 1
ATOM 4730 O O . THR B 1 161 ? 4.637 -16.094 -15.32 1 94.56 161 THR B O 1
ATOM 4733 N N . PRO B 1 162 ? 2.617 -15.391 -15.797 1 92.62 162 PRO B N 1
ATOM 4734 C CA . PRO B 1 162 ? 2.869 -14.086 -15.18 1 92.62 162 PRO B CA 1
ATOM 4735 C C . PRO B 1 162 ? 2.641 -14.094 -13.672 1 92.62 162 PRO B C 1
ATOM 4737 O O . PRO B 1 162 ? 2.662 -13.039 -13.031 1 92.62 162 PRO B O 1
ATOM 4740 N N . ALA B 1 163 ? 2.371 -15.234 -13.086 1 92.56 163 ALA B N 1
ATOM 4741 C CA . ALA B 1 163 ? 2.145 -15.352 -11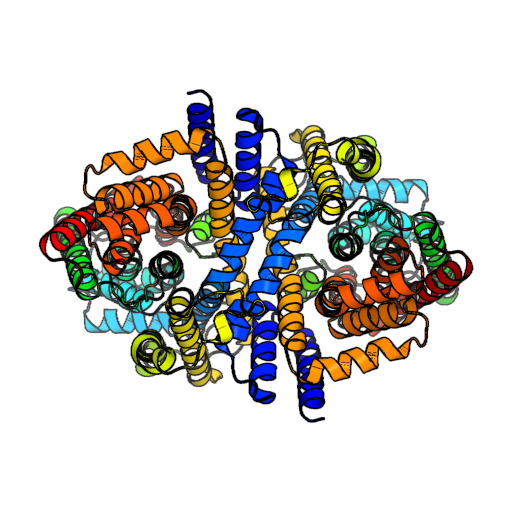.648 1 92.56 163 ALA B CA 1
ATOM 4742 C C . ALA B 1 163 ? 3.334 -14.805 -10.859 1 92.56 163 ALA B C 1
ATOM 4744 O O . ALA B 1 163 ? 4.48 -14.906 -11.305 1 92.56 163 ALA B O 1
ATOM 4745 N N . ILE B 1 164 ? 3.061 -14.297 -9.734 1 91.19 164 ILE B N 1
ATOM 4746 C CA . ILE B 1 164 ? 4.062 -13.656 -8.891 1 91.19 164 ILE B CA 1
ATOM 4747 C C . ILE B 1 164 ? 5.105 -14.68 -8.453 1 91.19 164 ILE B C 1
ATOM 4749 O O . ILE B 1 164 ? 6.285 -14.352 -8.312 1 91.19 164 ILE B O 1
ATOM 4753 N N . GLN B 1 165 ? 4.746 -15.914 -8.289 1 94.06 165 GLN B N 1
ATOM 4754 C CA . GLN B 1 165 ? 5.668 -16.969 -7.883 1 94.06 165 GLN B CA 1
ATOM 4755 C C . GLN B 1 165 ? 6.746 -17.188 -8.938 1 94.06 165 GLN B C 1
ATOM 4757 O O . GLN B 1 165 ? 7.867 -17.578 -8.617 1 94.06 165 GLN B O 1
ATOM 4762 N N . ASN B 1 166 ? 6.375 -16.906 -10.156 1 95.56 166 ASN B N 1
ATOM 4763 C CA . ASN B 1 166 ? 7.328 -17.031 -11.258 1 95.56 166 ASN B CA 1
ATOM 4764 C C . ASN B 1 166 ? 8.133 -15.75 -11.453 1 95.56 166 ASN B C 1
ATOM 4766 O O . ASN B 1 166 ? 9.211 -15.773 -12.039 1 95.56 166 ASN B O 1
ATOM 4770 N N . ALA B 1 167 ? 7.633 -14.664 -10.953 1 94.31 167 ALA B N 1
ATOM 4771 C CA . ALA B 1 167 ? 8.281 -13.367 -11.141 1 94.31 167 ALA B CA 1
ATOM 4772 C C . ALA B 1 167 ? 9.32 -13.109 -10.062 1 94.31 167 ALA B C 1
ATOM 4774 O O . ALA B 1 167 ? 10.375 -12.531 -10.336 1 94.31 167 ALA B O 1
ATOM 4775 N N . ILE B 1 168 ? 9.125 -13.531 -8.898 1 94.44 168 ILE B N 1
ATOM 4776 C CA . ILE B 1 168 ? 9.891 -13.133 -7.719 1 94.44 168 ILE B CA 1
ATOM 4777 C C . ILE B 1 168 ? 11.328 -13.625 -7.848 1 94.44 168 ILE B C 1
ATOM 4779 O O . ILE B 1 168 ? 12.273 -12.906 -7.52 1 94.44 168 ILE B O 1
ATOM 4783 N N . PRO B 1 169 ? 11.586 -14.773 -8.422 1 96.44 169 PRO B N 1
ATOM 4784 C CA . PRO B 1 169 ? 12.977 -15.242 -8.477 1 96.44 169 PRO B CA 1
ATOM 4785 C C . PRO B 1 169 ? 13.805 -14.5 -9.516 1 96.44 169 PRO B C 1
ATOM 4787 O O . PRO B 1 169 ? 15.039 -14.555 -9.484 1 96.44 169 PRO B O 1
ATOM 4790 N N . MET B 1 170 ? 13.234 -13.836 -10.438 1 96.44 170 MET B N 1
ATOM 4791 C CA . MET B 1 170 ? 13.891 -13.328 -11.641 1 96.44 170 MET B CA 1
ATOM 4792 C C . MET B 1 170 ? 14.992 -12.344 -11.273 1 96.44 170 MET B C 1
ATOM 4794 O O . MET B 1 170 ? 16.141 -12.5 -11.695 1 96.44 170 MET B O 1
ATOM 4798 N N . PRO B 1 171 ? 14.719 -11.367 -10.469 1 93.44 171 PRO B N 1
ATOM 4799 C CA . PRO B 1 171 ? 15.789 -10.422 -10.141 1 93.44 171 PRO B CA 1
ATOM 4800 C C . PRO B 1 171 ? 16.906 -11.07 -9.336 1 93.44 171 PRO B C 1
ATOM 4802 O O . PRO B 1 171 ? 18.062 -10.617 -9.398 1 93.44 171 PRO B O 1
ATOM 4805 N N . TYR B 1 172 ? 16.656 -12.094 -8.586 1 93.5 172 TYR B N 1
ATOM 4806 C CA . TYR B 1 172 ? 17.641 -12.742 -7.75 1 93.5 172 TYR B CA 1
ATOM 4807 C C . TYR B 1 172 ? 18.578 -13.609 -8.586 1 93.5 172 TYR B C 1
ATOM 4809 O O . TYR B 1 172 ? 19.781 -13.711 -8.297 1 93.5 172 TYR B O 1
ATOM 4817 N N . PHE B 1 173 ? 18.078 -14.172 -9.68 1 96.31 173 PHE B N 1
ATOM 4818 C CA . PHE B 1 173 ? 18.859 -15.156 -10.406 1 96.31 173 PHE B CA 1
ATOM 4819 C C . PHE B 1 173 ? 19.172 -14.664 -11.82 1 96.31 173 PHE B C 1
ATOM 4821 O O . PHE B 1 173 ? 19.906 -15.32 -12.562 1 96.31 173 PHE B O 1
ATOM 4828 N N . GLY B 1 174 ? 18.672 -13.5 -12.211 1 94.25 174 GLY B N 1
ATOM 4829 C CA . GLY B 1 174 ? 18.906 -12.977 -13.547 1 94.25 174 GLY B CA 1
ATOM 4830 C C . GLY B 1 174 ? 18.219 -13.789 -14.633 1 94.25 174 GLY B C 1
ATOM 4831 O O . GLY B 1 174 ? 18.844 -14.102 -15.656 1 94.25 174 GLY B O 1
ATOM 4832 N N . THR B 1 175 ? 17.031 -14.195 -14.375 1 95.94 175 THR B N 1
ATOM 4833 C CA . THR B 1 175 ? 16.328 -15.078 -15.297 1 95.94 175 THR B CA 1
ATOM 4834 C C . THR B 1 175 ? 15.086 -14.391 -15.859 1 95.94 175 THR B C 1
ATOM 4836 O O . THR B 1 175 ? 14.898 -13.188 -15.672 1 95.94 175 THR B O 1
ATOM 4839 N N . SER B 1 176 ? 14.297 -15.141 -16.641 1 95.5 176 SER B N 1
ATOM 4840 C CA . SER B 1 176 ? 13.07 -14.672 -17.281 1 95.5 176 SER B CA 1
ATOM 4841 C C . SER B 1 176 ? 11.891 -15.555 -16.922 1 95.5 176 SER B C 1
ATOM 4843 O O . SER B 1 176 ? 12.055 -16.594 -16.266 1 95.5 176 SER B O 1
ATOM 4845 N N . PRO B 1 177 ? 10.688 -15.141 -17.312 1 95.56 177 PRO B N 1
ATOM 4846 C CA . PRO B 1 177 ? 9.531 -15.977 -16.984 1 95.56 177 PRO B CA 1
ATOM 4847 C C . PRO B 1 177 ? 9.586 -17.344 -17.656 1 95.56 177 PRO B C 1
ATOM 4849 O O . PRO B 1 177 ? 8.805 -18.234 -17.297 1 95.56 177 PRO B O 1
ATOM 4852 N N . PHE B 1 178 ? 10.508 -17.562 -18.531 1 97 178 PHE B N 1
ATOM 4853 C CA . PHE B 1 178 ? 10.586 -18.812 -19.266 1 97 178 PHE B CA 1
ATOM 4854 C C . PHE B 1 178 ? 11.781 -19.641 -18.812 1 97 178 PHE B C 1
ATOM 4856 O O . PHE B 1 178 ? 12.32 -20.438 -19.578 1 97 178 PHE B O 1
ATOM 4863 N N . ALA B 1 179 ? 12.141 -19.453 -17.609 1 96.62 179 ALA B N 1
ATOM 4864 C CA . ALA B 1 179 ? 13.273 -20.172 -17.047 1 96.62 179 ALA B CA 1
ATOM 4865 C C . ALA B 1 179 ? 13.031 -21.688 -17.047 1 96.62 179 ALA B C 1
ATOM 4867 O O . ALA B 1 179 ? 11.977 -22.156 -16.609 1 96.62 179 ALA B O 1
ATOM 4868 N N . ALA B 1 180 ? 14.031 -22.453 -17.578 1 97.31 180 ALA B N 1
ATOM 4869 C CA . ALA B 1 180 ? 14 -23.906 -17.672 1 97.31 180 ALA B CA 1
ATOM 4870 C C . ALA B 1 180 ? 12.664 -24.391 -18.219 1 97.31 180 ALA B C 1
ATOM 4872 O O . ALA B 1 180 ? 11.977 -25.203 -17.578 1 97.31 180 ALA B O 1
ATOM 4873 N N . PRO B 1 181 ? 12.344 -23.969 -19.391 1 96.81 181 PRO B N 1
ATOM 4874 C CA . PRO B 1 181 ? 11 -24.203 -19.922 1 96.81 181 PRO B CA 1
ATOM 4875 C C . PRO B 1 181 ? 10.703 -25.688 -20.109 1 96.81 181 PRO B C 1
ATOM 4877 O O . PRO B 1 181 ? 9.57 -26.125 -19.875 1 96.81 181 PRO B O 1
ATOM 4880 N N . GLY B 1 182 ? 11.641 -26.453 -20.609 1 97.88 182 GLY B N 1
ATOM 4881 C CA . GLY B 1 182 ? 11.406 -27.875 -20.766 1 97.88 182 GLY B CA 1
ATOM 4882 C C . GLY B 1 182 ? 11.07 -28.578 -19.453 1 97.88 182 GLY B C 1
ATOM 4883 O O . GLY B 1 182 ? 10.109 -29.344 -19.391 1 97.88 182 GLY B O 1
ATOM 4884 N N . LEU B 1 183 ? 11.867 -28.344 -18.438 1 97.94 183 LEU B N 1
ATOM 4885 C CA . LEU B 1 183 ? 11.617 -28.922 -17.125 1 97.94 183 LEU B CA 1
ATOM 4886 C C . LEU B 1 183 ? 10.297 -28.406 -16.547 1 97.94 183 LEU B C 1
ATOM 4888 O O . LEU B 1 183 ? 9.602 -29.141 -15.844 1 97.94 183 LEU B O 1
ATOM 4892 N N . GLY B 1 184 ? 10.008 -27.125 -16.797 1 98.06 184 GLY B N 1
ATOM 4893 C CA . GLY B 1 184 ? 8.727 -26.578 -16.375 1 98.06 184 GLY B CA 1
ATOM 4894 C C . GLY B 1 184 ? 7.539 -27.312 -16.969 1 98.06 184 GLY B C 1
ATOM 4895 O O . GLY B 1 184 ? 6.59 -27.641 -16.266 1 98.06 184 GLY B O 1
ATOM 4896 N N . ILE B 1 185 ? 7.617 -27.609 -18.234 1 98.25 185 ILE B N 1
ATOM 4897 C CA . ILE B 1 185 ? 6.539 -28.297 -18.938 1 98.25 185 ILE B CA 1
ATOM 4898 C C . ILE B 1 185 ? 6.395 -29.719 -18.406 1 98.25 185 ILE B C 1
ATOM 4900 O O . ILE B 1 185 ? 5.281 -30.188 -18.172 1 98.25 185 ILE B O 1
ATOM 4904 N N . VAL B 1 186 ? 7.469 -30.391 -18.203 1 98.38 186 VAL B N 1
ATOM 4905 C CA . VAL B 1 186 ? 7.434 -31.75 -17.672 1 98.38 186 VAL B CA 1
ATOM 4906 C C . VAL B 1 186 ? 6.809 -31.734 -16.281 1 98.38 186 VAL B C 1
ATOM 4908 O O . VAL B 1 186 ? 5.953 -32.562 -15.961 1 98.38 186 VAL B O 1
ATOM 4911 N N . THR B 1 187 ? 7.281 -30.812 -15.469 1 98.31 187 THR B N 1
ATOM 4912 C CA . THR B 1 187 ? 6.758 -30.703 -14.109 1 98.31 187 THR B CA 1
ATOM 4913 C C . THR B 1 187 ? 5.262 -30.406 -14.133 1 98.31 187 THR B C 1
ATOM 4915 O O . THR B 1 187 ? 4.5 -30.984 -13.344 1 98.31 187 THR B O 1
ATOM 4918 N N . ALA B 1 188 ? 4.848 -29.516 -14.992 1 98.38 188 ALA B N 1
ATOM 4919 C CA . ALA B 1 188 ? 3.432 -29.188 -15.141 1 98.38 188 ALA B CA 1
ATOM 4920 C C . ALA B 1 188 ? 2.627 -30.422 -15.547 1 98.38 188 ALA B C 1
ATOM 4922 O O . ALA B 1 188 ? 1.521 -30.641 -15.047 1 98.38 188 ALA B O 1
ATOM 4923 N N . ALA B 1 189 ? 3.168 -31.203 -16.469 1 98.44 189 ALA B N 1
ATOM 4924 C CA . ALA B 1 189 ? 2.502 -32.406 -16.938 1 98.44 189 ALA B CA 1
ATOM 4925 C C . ALA B 1 189 ? 2.334 -33.406 -15.805 1 98.44 189 ALA B C 1
ATOM 4927 O O . ALA B 1 189 ? 1.296 -34.062 -15.695 1 98.44 189 ALA B O 1
ATOM 4928 N N . VAL B 1 190 ? 3.348 -33.531 -15.008 1 98.38 190 VAL B N 1
ATOM 4929 C CA . VAL B 1 190 ? 3.285 -34.438 -13.867 1 98.38 190 VAL B CA 1
ATOM 4930 C C . VAL B 1 190 ? 2.227 -33.969 -12.875 1 98.38 190 VAL B C 1
ATOM 4932 O O . VAL B 1 190 ? 1.421 -34.75 -12.383 1 98.38 190 VAL B O 1
ATOM 4935 N N . MET B 1 191 ? 2.193 -32.688 -12.578 1 98.12 191 MET B N 1
ATOM 4936 C CA . MET B 1 191 ? 1.204 -32.125 -11.664 1 98.12 191 MET B CA 1
ATOM 4937 C C . MET B 1 191 ? -0.211 -32.344 -12.18 1 98.12 191 MET B C 1
ATOM 4939 O O . MET B 1 191 ? -1.085 -32.781 -11.445 1 98.12 191 MET B O 1
ATOM 4943 N N . PHE B 1 192 ? -0.368 -32 -13.438 1 98.38 192 PHE B N 1
ATOM 4944 C CA . PHE B 1 192 ? -1.669 -32.156 -14.07 1 98.38 192 PHE B CA 1
ATOM 4945 C C . PHE B 1 192 ? -2.084 -33.625 -14.086 1 98.38 192 PHE B C 1
ATOM 4947 O O . PHE B 1 192 ? -3.201 -33.969 -13.688 1 98.38 192 PHE B O 1
ATOM 4954 N N . GLY B 1 193 ? -1.215 -34.5 -14.523 1 98.5 193 GLY B N 1
ATOM 4955 C CA . GLY B 1 193 ? -1.511 -35.906 -14.648 1 98.5 193 GLY B CA 1
ATOM 4956 C C . GLY B 1 193 ? -1.838 -36.562 -13.32 1 98.5 193 GLY B C 1
ATOM 4957 O O . GLY B 1 193 ? -2.867 -37.25 -13.188 1 98.5 193 GLY B O 1
ATOM 4958 N N . LEU B 1 194 ? -0.971 -36.406 -12.32 1 98.38 194 LEU B N 1
ATOM 4959 C CA . LEU B 1 194 ? -1.19 -37 -11.016 1 98.38 194 LEU B CA 1
ATOM 4960 C C . LEU B 1 194 ? -2.428 -36.406 -10.344 1 98.38 194 LEU B C 1
ATOM 4962 O O . LEU B 1 194 ? -3.17 -37.125 -9.664 1 98.38 194 LEU B O 1
ATOM 4966 N N . GLY B 1 195 ? -2.627 -35.094 -10.492 1 98.44 195 GLY B N 1
ATOM 4967 C CA . GLY B 1 195 ? -3.822 -34.469 -9.945 1 98.44 195 GLY B CA 1
ATOM 4968 C C . GLY B 1 195 ? -5.105 -35 -10.555 1 98.44 195 GLY B C 1
ATOM 4969 O O . GLY B 1 195 ? -6.055 -35.312 -9.836 1 98.44 195 GLY B O 1
ATOM 4970 N N . MET B 1 196 ? -5.09 -35.156 -11.867 1 98.12 196 MET B N 1
ATOM 4971 C CA . MET B 1 196 ? -6.254 -35.688 -12.57 1 98.12 196 MET B CA 1
ATOM 4972 C C . MET B 1 196 ? -6.52 -37.125 -12.172 1 98.12 196 MET B C 1
ATOM 4974 O O . MET B 1 196 ? -7.672 -37.531 -11.984 1 98.12 196 MET B O 1
ATOM 4978 N N . LEU B 1 197 ? -5.461 -37.906 -12.094 1 98.31 197 LEU B N 1
ATOM 4979 C CA . LEU B 1 197 ? -5.602 -39.312 -11.695 1 98.31 197 LEU B CA 1
ATOM 4980 C C . LEU B 1 197 ? -6.227 -39.406 -10.312 1 98.31 197 LEU B C 1
ATOM 4982 O O . LEU B 1 197 ? -7.086 -40.25 -10.078 1 98.31 197 LEU B O 1
ATOM 4986 N N . TRP B 1 198 ? -5.809 -38.562 -9.438 1 98.38 198 TRP B N 1
ATOM 4987 C CA . TRP B 1 198 ? -6.355 -38.594 -8.086 1 98.38 198 TRP B CA 1
ATOM 4988 C C . TRP B 1 198 ? -7.836 -38.219 -8.094 1 98.38 198 TRP B C 1
ATOM 4990 O O . TRP B 1 198 ? -8.656 -38.875 -7.465 1 98.38 198 TRP B O 1
ATOM 5000 N N . LEU B 1 199 ? -8.156 -37.125 -8.766 1 98.31 199 LEU B N 1
ATOM 5001 C CA . LEU B 1 199 ? -9.523 -36.625 -8.773 1 98.31 199 LEU B CA 1
ATOM 5002 C C . LEU B 1 199 ? -10.461 -37.625 -9.414 1 98.31 199 LEU B C 1
ATOM 5004 O O . LEU B 1 199 ? -11.578 -37.844 -8.938 1 98.31 199 LEU B O 1
ATOM 5008 N N . GLN B 1 200 ? -10.016 -38.312 -10.484 1 96.81 200 GLN B N 1
ATOM 5009 C CA . GLN B 1 200 ? -10.82 -39.344 -11.141 1 96.81 200 GLN B CA 1
ATOM 5010 C C . GLN B 1 200 ? -10.984 -40.562 -10.242 1 96.81 200 GLN B C 1
ATOM 5012 O O . GLN B 1 200 ? -12.062 -41.156 -10.195 1 96.81 200 GLN B O 1
ATOM 5017 N N . TYR B 1 201 ? -9.938 -40.938 -9.648 1 97.69 201 TYR B N 1
ATOM 5018 C CA . TYR B 1 201 ? -9.992 -42.031 -8.695 1 97.69 201 TYR B CA 1
ATOM 5019 C C . TYR B 1 201 ? -11 -41.75 -7.594 1 97.69 201 TYR B C 1
ATOM 5021 O O . TYR B 1 201 ? -11.836 -42.594 -7.27 1 97.69 201 TYR B O 1
ATOM 5029 N N . ARG B 1 202 ? -10.961 -40.562 -7.023 1 97.75 202 ARG B N 1
ATOM 5030 C CA . ARG B 1 202 ? -11.844 -40.188 -5.926 1 97.75 202 ARG B CA 1
ATOM 5031 C C . ARG B 1 202 ? -13.289 -40.094 -6.398 1 97.75 202 ARG B C 1
ATOM 5033 O O . ARG B 1 202 ? -14.219 -40.438 -5.664 1 97.75 202 ARG B O 1
ATOM 5040 N N . ALA B 1 203 ? -13.445 -39.5 -7.594 1 96.44 203 ALA B N 1
ATOM 5041 C CA . ALA B 1 203 ? -14.789 -39.406 -8.156 1 96.44 203 ALA B CA 1
ATOM 5042 C C . ALA B 1 203 ? -15.43 -40.781 -8.297 1 96.44 203 ALA B C 1
ATOM 5044 O O . ALA B 1 203 ? -16.625 -40.969 -8.039 1 96.44 203 ALA B O 1
ATOM 5045 N N . ARG B 1 204 ? -14.688 -41.781 -8.703 1 95.62 204 ARG B N 1
ATOM 5046 C CA . ARG B 1 204 ? -15.188 -43.156 -8.836 1 95.62 204 ARG B CA 1
ATOM 5047 C C . ARG B 1 204 ? -15.469 -43.781 -7.469 1 95.62 204 ARG B C 1
ATOM 5049 O O . ARG B 1 204 ? -16.5 -44.438 -7.281 1 95.62 204 ARG B O 1
ATOM 5056 N N . ARG B 1 205 ? -14.609 -43.531 -6.578 1 96.69 205 ARG B N 1
ATOM 5057 C CA . ARG B 1 205 ? -14.734 -44.125 -5.246 1 96.69 205 ARG B CA 1
ATOM 5058 C C . ARG B 1 205 ? -15.93 -43.562 -4.504 1 96.69 205 ARG B C 1
ATOM 5060 O O . ARG B 1 205 ? -16.578 -44.25 -3.717 1 96.69 205 ARG B O 1
ATOM 5067 N N . LEU B 1 206 ? -16.219 -42.312 -4.805 1 95.31 206 LEU B N 1
ATOM 5068 C CA . LEU B 1 206 ? -17.281 -41.625 -4.074 1 95.31 206 LEU B CA 1
ATOM 5069 C C . LEU B 1 206 ? -18.547 -41.5 -4.926 1 95.31 206 LEU B C 1
ATOM 5071 O O . LEU B 1 206 ? -19.438 -40.688 -4.633 1 95.31 206 LEU B O 1
ATOM 5075 N N . ALA B 1 207 ? -18.641 -42.281 -5.926 1 92.12 207 ALA B N 1
ATOM 5076 C CA . ALA B 1 207 ? -19.734 -42.188 -6.895 1 92.12 207 ALA B CA 1
ATOM 5077 C C . ALA B 1 207 ? -21.078 -42.375 -6.211 1 92.12 207 ALA B C 1
ATOM 5079 O O . ALA B 1 207 ? -22.078 -41.75 -6.617 1 92.12 207 ALA B O 1
ATOM 5080 N N . ALA B 1 208 ? -21.109 -43.094 -5.191 1 92.31 208 ALA B N 1
ATOM 5081 C CA . ALA B 1 208 ? -22.359 -43.406 -4.504 1 92.31 208 ALA B CA 1
ATOM 5082 C C . ALA B 1 208 ? -22.859 -42.219 -3.723 1 92.31 208 ALA B C 1
ATOM 5084 O O . ALA B 1 208 ? -24.062 -42.125 -3.418 1 92.31 208 ALA B O 1
ATOM 5085 N N . GLU B 1 209 ? -22.062 -41.344 -3.441 1 91.94 209 GLU B N 1
ATOM 5086 C CA . GLU B 1 209 ? -22.438 -40.156 -2.662 1 91.94 209 GLU B CA 1
ATOM 5087 C C . GLU B 1 209 ? -23.266 -39.188 -3.492 1 91.94 209 GLU B C 1
ATOM 5089 O O . GLU B 1 209 ? -24.094 -38.438 -2.953 1 91.94 209 GLU B O 1
ATOM 5094 N N . GLY B 1 210 ? -23.094 -39.125 -4.828 1 89.88 210 GLY B N 1
ATOM 5095 C CA . GLY B 1 210 ? -23.719 -38.125 -5.66 1 89.88 210 GLY B CA 1
ATOM 5096 C C . GLY B 1 210 ? -23.266 -36.719 -5.34 1 89.88 210 GLY B C 1
ATOM 5097 O O . GLY B 1 210 ? -22.219 -36.531 -4.711 1 89.88 210 GLY B O 1
ATOM 5098 N N . TYR B 1 211 ? -23.938 -35.781 -5.848 1 91 211 TYR B N 1
ATOM 5099 C CA . TYR B 1 211 ? -23.562 -34.406 -5.625 1 91 211 TYR B CA 1
ATOM 5100 C C . TYR B 1 211 ? -23.75 -34 -4.16 1 91 211 TYR B C 1
ATOM 5102 O O . TYR B 1 211 ? -22.984 -33.219 -3.623 1 91 211 TYR B O 1
ATOM 5110 N N . GLY B 1 212 ? -24.641 -34.594 -3.459 1 83.88 212 GLY B N 1
ATOM 5111 C CA . GLY B 1 212 ? -24.938 -34.281 -2.068 1 83.88 212 GLY B CA 1
ATOM 5112 C C . GLY B 1 212 ? -25.906 -33.125 -1.899 1 83.88 212 GLY B C 1
ATOM 5113 O O . GLY B 1 212 ? -26.328 -32.5 -2.883 1 83.88 212 GLY B O 1
ATOM 5114 N N . ASP B 1 213 ? -26.359 -32.906 -0.576 1 77.75 213 ASP B N 1
ATOM 5115 C CA . ASP B 1 213 ? -27.281 -31.828 -0.23 1 77.75 213 ASP B CA 1
ATOM 5116 C C . ASP B 1 213 ? -26.531 -30.656 0.415 1 77.75 213 ASP B C 1
ATOM 5118 O O . ASP B 1 213 ? -25.969 -30.797 1.507 1 77.75 213 ASP B O 1
ATOM 5122 N N . HIS B 1 214 ? -26.188 -29.781 -0.467 1 73.69 214 HIS B N 1
ATOM 5123 C CA . HIS B 1 214 ? -25.453 -28.656 0.086 1 73.69 214 HIS B CA 1
ATOM 5124 C C . HIS B 1 214 ? -26.172 -27.344 -0.206 1 73.69 214 HIS B C 1
ATOM 5126 O O . HIS B 1 214 ? -26.844 -27.203 -1.228 1 73.69 214 HIS B O 1
ATOM 5132 N N . ALA B 1 215 ? -26.25 -26.406 0.81 1 59.59 215 ALA B N 1
ATOM 5133 C CA . ALA B 1 215 ? -26.828 -25.078 0.619 1 59.59 215 ALA B CA 1
ATOM 5134 C C . ALA B 1 215 ? -25.938 -24.203 -0.255 1 59.59 215 ALA B C 1
ATOM 5136 O O . ALA B 1 215 ? -24.719 -24.156 -0.051 1 59.59 215 ALA B O 1
ATOM 5137 N N . ASP B 1 216 ? -26.297 -24.078 -1.442 1 57.5 216 ASP B N 1
ATOM 5138 C CA . ASP B 1 216 ? -25.5 -23.188 -2.279 1 57.5 216 ASP B CA 1
ATOM 5139 C C . ASP B 1 216 ? -25.609 -21.734 -1.803 1 57.5 216 ASP B C 1
ATOM 5141 O O . ASP B 1 216 ? -26.609 -21.062 -2.076 1 57.5 216 ASP B O 1
ATOM 5145 N N . ALA B 1 217 ? -25.234 -21.406 -0.557 1 57.19 217 ALA B N 1
ATOM 5146 C CA . ALA B 1 217 ? -25.344 -20.031 -0.067 1 57.19 217 ALA B CA 1
ATOM 5147 C C . ALA B 1 217 ? -24.344 -19.125 -0.764 1 57.19 217 ALA B C 1
ATOM 5149 O O . ALA B 1 217 ? -23.297 -19.578 -1.22 1 57.19 217 ALA B O 1
ATOM 5150 N N . GLY B 1 218 ? -24.828 -17.953 -0.984 1 65.5 218 GLY B N 1
ATOM 5151 C CA . GLY B 1 218 ? -24 -16.906 -1.546 1 65.5 218 GLY B CA 1
ATOM 5152 C C . GLY B 1 218 ? -22.797 -16.578 -0.683 1 65.5 218 GLY B C 1
ATOM 5153 O O . GLY B 1 218 ? -22.844 -16.734 0.539 1 65.5 218 GLY B O 1
ATOM 5154 N N . PHE B 1 219 ? -21.578 -16.438 -1.297 1 70.81 219 PHE B N 1
ATOM 5155 C CA . PHE B 1 219 ? -20.344 -16.078 -0.616 1 70.81 219 PHE B CA 1
ATOM 5156 C C . PHE B 1 219 ? -20.328 -14.594 -0.275 1 70.81 219 PHE B C 1
ATOM 5158 O O . PHE B 1 219 ? -20.656 -13.758 -1.116 1 70.81 219 PHE B O 1
ATOM 5165 N N . ALA B 1 220 ? -20.125 -14.211 1.043 1 66.31 220 ALA B N 1
ATOM 5166 C CA . ALA B 1 220 ? -19.859 -12.828 1.447 1 66.31 220 ALA B CA 1
ATOM 5167 C C . ALA B 1 220 ? -18.484 -12.688 2.082 1 66.31 220 ALA B C 1
ATOM 5169 O O . ALA B 1 220 ? -18.172 -13.352 3.072 1 66.31 220 ALA B O 1
ATOM 5170 N N . PRO B 1 221 ? -17.703 -11.852 1.482 1 70 221 PRO B N 1
ATOM 5171 C CA . PRO B 1 221 ? -16.375 -11.672 2.068 1 70 221 PRO B CA 1
ATOM 5172 C C . PRO B 1 221 ? -16.422 -11.008 3.441 1 70 221 PRO B C 1
ATOM 5174 O O . PRO B 1 221 ? -17.297 -10.172 3.699 1 70 221 PRO B O 1
ATOM 5177 N N . ASP B 1 222 ? -15.602 -11.5 4.375 1 72.56 222 ASP B N 1
ATOM 5178 C CA . ASP B 1 222 ? -15.414 -10.82 5.652 1 72.56 222 ASP B CA 1
ATOM 5179 C C . ASP B 1 222 ? -13.977 -10.344 5.816 1 72.56 222 ASP B C 1
ATOM 5181 O O . ASP B 1 222 ? -13.102 -10.711 5.027 1 72.56 222 ASP B O 1
ATOM 5185 N N . LYS B 1 223 ? -13.711 -9.523 6.754 1 72.25 223 LYS B N 1
ATOM 5186 C CA . LYS B 1 223 ? -12.445 -8.828 6.938 1 72.25 223 LYS B CA 1
ATOM 5187 C C . LYS B 1 223 ? -11.32 -9.805 7.266 1 72.25 223 LYS B C 1
ATOM 5189 O O . LYS B 1 223 ? -10.188 -9.641 6.805 1 72.25 223 LYS B O 1
ATOM 5194 N N . GLU B 1 224 ? -11.656 -10.797 8.023 1 71.38 224 GLU B N 1
ATOM 5195 C CA . GLU B 1 224 ? -10.633 -11.789 8.367 1 71.38 224 GLU B CA 1
ATOM 5196 C C . GLU B 1 224 ? -10.18 -12.562 7.133 1 71.38 224 GLU B C 1
ATOM 5198 O O . GLU B 1 224 ? -8.984 -12.805 6.945 1 71.38 224 GLU B O 1
ATOM 5203 N N . LEU B 1 225 ? -11.188 -12.914 6.34 1 74.81 225 LEU B N 1
ATOM 5204 C CA . LEU B 1 225 ? -10.891 -13.633 5.105 1 74.81 225 LEU B CA 1
ATOM 5205 C C . LEU B 1 225 ? -10.102 -12.758 4.141 1 74.81 225 LEU B C 1
ATOM 5207 O O . LEU B 1 225 ? -9.227 -13.25 3.424 1 74.81 225 LEU B O 1
ATOM 5211 N N . ARG B 1 226 ? -10.352 -11.508 4.172 1 77.38 226 ARG B N 1
ATOM 5212 C CA . ARG B 1 226 ? -9.641 -10.562 3.318 1 77.38 226 ARG B CA 1
ATOM 5213 C C . ARG B 1 226 ? -8.148 -10.555 3.643 1 77.38 226 ARG B C 1
ATOM 5215 O O . ARG B 1 226 ? -7.312 -10.609 2.74 1 77.38 226 ARG B O 1
ATOM 5222 N N . GLU B 1 227 ? -7.828 -10.531 4.906 1 74.31 227 GLU B N 1
ATOM 5223 C CA . GLU B 1 227 ? -6.434 -10.484 5.332 1 74.31 227 GLU B CA 1
ATOM 5224 C C . GLU B 1 227 ? -5.691 -11.758 4.934 1 74.31 227 GLU B C 1
ATOM 5226 O O . GLU B 1 227 ? -4.531 -11.703 4.516 1 74.31 227 GLU B O 1
ATOM 5231 N N . ARG B 1 228 ? -6.367 -12.789 5.039 1 72 228 ARG B N 1
ATOM 5232 C CA . ARG B 1 228 ? -5.746 -14.062 4.691 1 72 228 ARG B CA 1
ATOM 5233 C C . ARG B 1 228 ? -5.523 -14.164 3.186 1 72 228 ARG B C 1
ATOM 5235 O O . ARG B 1 228 ? -4.473 -14.633 2.74 1 72 228 ARG B O 1
ATOM 5242 N N . ALA B 1 229 ? -6.477 -13.711 2.451 1 74.19 229 ALA B N 1
ATOM 5243 C CA . ALA B 1 229 ? -6.383 -13.766 0.995 1 74.19 229 ALA B CA 1
ATOM 5244 C C . ALA B 1 229 ? -5.309 -12.812 0.475 1 74.19 229 ALA B C 1
ATOM 5246 O O . ALA B 1 229 ? -4.684 -13.078 -0.556 1 74.19 229 ALA B O 1
ATOM 5247 N N . ALA B 1 230 ? -5.137 -11.805 1.197 1 73.88 230 ALA B N 1
ATOM 5248 C CA . ALA B 1 230 ? -4.152 -10.812 0.782 1 73.88 230 ALA B CA 1
ATOM 5249 C C . ALA B 1 230 ? -2.742 -11.391 0.795 1 73.88 230 ALA B C 1
ATOM 5251 O O . ALA B 1 230 ? -1.885 -10.984 0.011 1 73.88 230 ALA B O 1
ATOM 5252 N N . GLY B 1 231 ? -2.521 -12.312 1.59 1 69.69 231 GLY B N 1
ATOM 5253 C CA . GLY B 1 231 ? -1.235 -12.992 1.629 1 69.69 231 GLY B CA 1
ATOM 5254 C C . GLY B 1 231 ? -0.93 -13.766 0.359 1 69.69 231 GLY B C 1
ATOM 5255 O O . GLY B 1 231 ? 0.229 -14.086 0.083 1 69.69 231 GLY B O 1
ATOM 5256 N N . GLU B 1 232 ? -1.957 -13.984 -0.367 1 69.31 232 GLU B N 1
ATOM 5257 C CA . GLU B 1 232 ? -1.796 -14.711 -1.625 1 69.31 232 GLU B CA 1
ATOM 5258 C C . GLU B 1 232 ? -1.893 -13.766 -2.82 1 69.31 232 GLU B C 1
ATOM 5260 O O . GLU B 1 232 ? -2.129 -14.203 -3.947 1 69.31 232 GLU B O 1
ATOM 5265 N N . GLY B 1 233 ? -1.861 -12.547 -2.504 1 67.69 233 GLY B N 1
ATOM 5266 C CA . GLY B 1 233 ? -1.732 -11.57 -3.574 1 67.69 233 GLY B CA 1
ATOM 5267 C C . GLY B 1 233 ? -3.064 -11.016 -4.039 1 67.69 233 GLY B C 1
ATOM 5268 O O . GLY B 1 233 ? -3.15 -10.406 -5.105 1 67.69 233 GLY B O 1
ATOM 5269 N N . PHE B 1 234 ? -4.141 -11.242 -3.236 1 72.44 234 PHE B N 1
ATOM 5270 C CA . PHE B 1 234 ? -5.449 -10.812 -3.719 1 72.44 234 PHE B CA 1
ATOM 5271 C C . PHE B 1 234 ? -6.234 -10.117 -2.611 1 72.44 234 PHE B C 1
ATOM 5273 O O . PHE B 1 234 ? -6.172 -10.531 -1.449 1 72.44 234 PHE B O 1
ATOM 5280 N N . ASP B 1 235 ? -6.934 -9.078 -2.992 1 77.44 235 ASP B N 1
ATOM 5281 C CA . ASP B 1 235 ? -7.844 -8.391 -2.082 1 77.44 235 ASP B CA 1
ATOM 5282 C C . ASP B 1 235 ? -9.297 -8.727 -2.396 1 77.44 235 ASP B C 1
ATOM 5284 O O . ASP B 1 235 ? -9.82 -8.352 -3.449 1 77.44 235 ASP B O 1
ATOM 5288 N N . LEU B 1 236 ? -9.984 -9.305 -1.511 1 71.75 236 LEU B N 1
ATOM 5289 C CA . LEU B 1 236 ? -11.336 -9.812 -1.702 1 71.75 236 LEU B CA 1
ATOM 5290 C C . LEU B 1 236 ? -12.328 -8.664 -1.864 1 71.75 236 LEU B C 1
ATOM 5292 O O . LEU B 1 236 ? -13.445 -8.867 -2.355 1 71.75 236 LEU B O 1
ATOM 5296 N N . MET B 1 237 ? -12.055 -7.473 -1.407 1 63.53 237 MET B N 1
ATOM 5297 C CA . MET B 1 237 ? -13 -6.367 -1.452 1 63.53 237 MET B CA 1
ATOM 5298 C C . MET B 1 237 ? -13.195 -5.875 -2.883 1 63.53 237 MET B C 1
ATOM 5300 O O . MET B 1 237 ? -14.102 -5.086 -3.154 1 63.53 237 MET B O 1
ATOM 5304 N N . GLU B 1 238 ? -12.461 -6.453 -3.736 1 63.19 238 GLU B N 1
ATOM 5305 C CA . GLU B 1 238 ? -12.555 -6.09 -5.148 1 63.19 238 GLU B CA 1
ATOM 5306 C C . GLU B 1 238 ? -13.664 -6.867 -5.844 1 63.19 238 GLU B C 1
ATOM 5308 O O . GLU B 1 238 ? -14.117 -6.48 -6.922 1 63.19 238 GLU B O 1
ATOM 5313 N N . LEU B 1 239 ? -14.25 -7.754 -5.277 1 54.84 239 LEU B N 1
ATOM 5314 C CA . LEU B 1 239 ? -15.039 -8.781 -5.953 1 54.84 239 LEU B CA 1
ATOM 5315 C C . LEU B 1 239 ? -16.422 -8.258 -6.309 1 54.84 239 LEU B C 1
ATOM 5317 O O . LEU B 1 239 ? -16.953 -8.547 -7.387 1 54.84 239 LEU B O 1
ATOM 5321 N N . PRO B 1 240 ? -16.922 -7.449 -5.48 1 59.44 240 PRO B N 1
ATOM 5322 C CA . PRO B 1 240 ? -18.281 -7.094 -5.898 1 59.44 240 PRO B CA 1
ATOM 5323 C C . PRO B 1 240 ? -18.312 -6.312 -7.207 1 59.44 240 PRO B C 1
ATOM 5325 O O . PRO B 1 240 ? -17.516 -5.387 -7.398 1 59.44 240 PRO B O 1
ATOM 5328 N N . VAL B 1 241 ? -18.984 -7.055 -8.219 1 61.34 241 VAL B N 1
ATOM 5329 C CA . VAL B 1 241 ? -19.156 -6.402 -9.508 1 61.34 241 VAL B CA 1
ATOM 5330 C C . VAL B 1 241 ? -20.094 -5.207 -9.367 1 61.34 241 VAL B C 1
ATOM 5332 O O . VAL B 1 241 ? -21.203 -5.332 -8.82 1 61.34 241 VAL B O 1
ATOM 5335 N N . GLU B 1 242 ? -19.703 -4.156 -9.656 1 57.53 242 GLU B N 1
ATOM 5336 C CA . GLU B 1 242 ? -20.547 -2.973 -9.477 1 57.53 242 GLU B CA 1
ATOM 5337 C C . GLU B 1 242 ? -21.672 -2.936 -10.5 1 57.53 242 GLU B C 1
ATOM 5339 O O . GLU B 1 242 ? -22.844 -2.789 -10.141 1 57.53 242 GLU B O 1
ATOM 5344 N N . GLN B 1 243 ? -21.297 -3.012 -11.859 1 66.25 243 GLN B N 1
ATOM 5345 C CA . GLN B 1 243 ? -22.297 -2.99 -12.93 1 66.25 243 GLN B CA 1
ATOM 5346 C C . GLN B 1 243 ? -22.047 -4.129 -13.922 1 66.25 243 GLN B C 1
ATOM 5348 O O . GLN B 1 243 ? -20.938 -4.324 -14.391 1 66.25 243 GLN B O 1
ATOM 5353 N N . ARG B 1 244 ? -23.141 -4.883 -14.164 1 66.38 244 ARG B N 1
ATOM 5354 C CA . ARG B 1 244 ? -23.062 -5.996 -15.102 1 66.38 244 ARG B CA 1
ATOM 5355 C C . ARG B 1 244 ? -22.953 -5.492 -16.547 1 66.38 244 ARG B C 1
ATOM 5357 O O . ARG B 1 244 ? -23.594 -4.5 -16.906 1 66.38 244 ARG B O 1
ATOM 5364 N N . PRO B 1 245 ? -22.062 -6.234 -17.234 1 73.12 245 PRO B N 1
ATOM 5365 C CA . PRO B 1 245 ? -21.891 -5.812 -18.625 1 73.12 245 PRO B CA 1
ATOM 5366 C C . PRO B 1 245 ? -23.172 -5.941 -19.453 1 73.12 245 PRO B C 1
ATOM 5368 O O . PRO B 1 245 ? -24.062 -6.715 -19.094 1 73.12 245 PRO B O 1
ATOM 5371 N N . ALA B 1 246 ? -23.438 -5.062 -20.406 1 65.75 246 ALA B N 1
ATOM 5372 C CA . ALA B 1 246 ? -24.578 -5.078 -21.328 1 65.75 246 ALA B CA 1
ATOM 5373 C C . ALA B 1 246 ? -24.734 -6.441 -21.984 1 65.75 246 ALA B C 1
ATOM 5375 O O . ALA B 1 246 ? -25.844 -6.879 -22.266 1 65.75 246 ALA B O 1
ATOM 5376 N N . GLY B 1 247 ? -23.531 -7.164 -22.188 1 82.19 247 GLY B N 1
ATOM 5377 C CA . GLY B 1 247 ? -23.516 -8.477 -22.812 1 82.19 247 GLY B CA 1
ATOM 5378 C C . GLY B 1 247 ? -22.141 -9.133 -22.766 1 82.19 247 GLY B C 1
ATOM 5379 O O . GLY B 1 247 ? -21.125 -8.453 -22.609 1 82.19 247 GLY B O 1
ATOM 5380 N N . PRO B 1 248 ? -22.219 -10.461 -22.906 1 88.75 248 PRO B N 1
ATOM 5381 C CA . PRO B 1 248 ? -20.922 -11.164 -22.891 1 88.75 248 PRO B CA 1
ATOM 5382 C C . PRO B 1 248 ? -20.141 -10.992 -24.188 1 88.75 248 PRO B C 1
ATOM 5384 O O . PRO B 1 248 ? -20.734 -10.859 -25.266 1 88.75 248 PRO B O 1
ATOM 5387 N N . PRO B 1 249 ? -18.891 -10.945 -24.078 1 95.06 249 PRO B N 1
ATOM 5388 C CA . PRO B 1 249 ? -18.078 -10.867 -25.297 1 95.06 249 PRO B CA 1
ATOM 5389 C C . PRO B 1 249 ? -17.984 -12.195 -26.031 1 95.06 249 PRO B C 1
ATOM 5391 O O . PRO B 1 249 ? -18.281 -13.25 -25.453 1 95.06 249 PRO B O 1
ATOM 5394 N N . PRO B 1 250 ? -17.672 -12.078 -27.359 1 94.81 250 PRO B N 1
ATOM 5395 C CA . PRO B 1 250 ? -17.359 -13.328 -28.062 1 94.81 250 PRO B CA 1
ATOM 5396 C C . PRO B 1 250 ? -16.109 -14.023 -27.5 1 94.81 250 PRO B C 1
ATOM 5398 O O . PRO B 1 250 ? -15.266 -13.367 -26.891 1 94.81 250 PRO B O 1
ATOM 5401 N N . PHE B 1 251 ? -16.062 -15.32 -27.75 1 94.44 251 PHE B N 1
ATOM 5402 C CA . PHE B 1 251 ? -14.977 -16.141 -27.219 1 94.44 251 PHE B CA 1
ATOM 5403 C C . PHE B 1 251 ? -13.625 -15.594 -27.656 1 94.44 251 PHE B C 1
ATOM 5405 O O . PHE B 1 251 ? -12.688 -15.523 -26.844 1 94.44 251 PHE B O 1
ATOM 5412 N N . ALA B 1 252 ? -13.469 -15.211 -28.875 1 96 252 ALA B N 1
ATOM 5413 C CA . ALA B 1 252 ? -12.211 -14.711 -29.406 1 96 252 ALA B CA 1
ATOM 5414 C C . ALA B 1 252 ? -11.758 -13.453 -28.672 1 96 252 ALA B C 1
ATOM 5416 O O . ALA B 1 252 ? -10.562 -13.266 -28.422 1 96 252 ALA B O 1
ATOM 5417 N N . VAL B 1 253 ? -12.703 -12.633 -28.328 1 96.25 253 VAL B N 1
ATOM 5418 C CA . VAL B 1 253 ? -12.414 -11.391 -27.625 1 96.25 253 VAL B CA 1
ATOM 5419 C C . VAL B 1 253 ? -12.031 -11.695 -26.172 1 96.25 253 VAL B C 1
ATOM 5421 O O . VAL B 1 253 ? -11.172 -11.031 -25.594 1 96.25 253 VAL B O 1
ATOM 5424 N N . ALA B 1 254 ? -12.656 -12.711 -25.594 1 95.31 254 ALA B N 1
ATOM 5425 C CA . ALA B 1 254 ? -12.414 -13.086 -24.203 1 95.31 254 ALA B CA 1
ATOM 5426 C C . ALA B 1 254 ? -11.039 -13.734 -24.031 1 95.31 254 ALA B C 1
ATOM 5428 O O . ALA B 1 254 ? -10.359 -13.523 -23.031 1 95.31 254 ALA B O 1
ATOM 5429 N N . VAL B 1 255 ? -10.602 -14.492 -25.016 1 95.62 255 VAL B N 1
ATOM 5430 C CA . VAL B 1 255 ? -9.391 -15.289 -24.891 1 95.62 255 VAL B CA 1
ATOM 5431 C C . VAL B 1 255 ? -8.18 -14.477 -25.344 1 95.62 255 VAL B C 1
ATOM 5433 O O . VAL B 1 255 ? -7.062 -14.703 -24.891 1 95.62 255 VAL B O 1
ATOM 5436 N N . LEU B 1 256 ? -8.305 -13.539 -26.219 1 97.06 256 LEU B N 1
ATOM 5437 C CA . LEU B 1 256 ? -7.219 -12.836 -26.891 1 97.06 256 LEU B CA 1
ATOM 5438 C C . LEU B 1 256 ? -6.285 -12.18 -25.875 1 97.06 256 LEU B C 1
ATOM 5440 O O . LEU B 1 256 ? -5.062 -12.297 -25.984 1 97.06 256 LEU B O 1
ATOM 5444 N N . PRO B 1 257 ? -6.844 -11.461 -24.875 1 96.44 257 PRO B N 1
ATOM 5445 C CA . PRO B 1 257 ? -5.93 -10.828 -23.922 1 96.44 257 PRO B CA 1
ATOM 5446 C C . PRO B 1 257 ? -5.027 -11.844 -23.219 1 96.44 257 PRO B C 1
ATOM 5448 O O . PRO B 1 257 ? -3.861 -11.547 -22.938 1 96.44 257 PRO B O 1
ATOM 5451 N N . LEU B 1 258 ? -5.547 -12.977 -22.906 1 95.75 258 LEU B N 1
ATOM 5452 C CA . LEU B 1 258 ? -4.766 -14.008 -22.25 1 95.75 258 LEU B CA 1
ATOM 5453 C C . LEU B 1 258 ? -3.629 -14.492 -23.141 1 95.75 258 LEU B C 1
ATOM 5455 O O . LEU B 1 258 ? -2.49 -14.633 -22.688 1 95.75 258 LEU B O 1
ATOM 5459 N N . VAL B 1 259 ? -3.908 -14.727 -24.359 1 96.88 259 VAL B N 1
ATOM 5460 C CA . VAL B 1 259 ? -2.92 -15.164 -25.344 1 96.88 259 VAL B CA 1
ATOM 5461 C C . VAL B 1 259 ? -1.858 -14.086 -25.531 1 96.88 259 VAL B C 1
ATOM 5463 O O . VAL B 1 259 ? -0.669 -14.383 -25.641 1 96.88 259 VAL B O 1
ATOM 5466 N N . LEU B 1 260 ? -2.309 -12.867 -25.547 1 97.38 260 LEU B N 1
ATOM 5467 C CA . LEU B 1 260 ? -1.397 -11.75 -25.766 1 97.38 260 LEU B CA 1
ATOM 5468 C C . LEU B 1 260 ? -0.412 -11.617 -24.609 1 97.38 260 LEU B C 1
ATOM 5470 O O . LEU B 1 260 ? 0.75 -11.266 -24.812 1 97.38 260 LEU B O 1
ATOM 5474 N N . VAL B 1 261 ? -0.856 -11.836 -23.359 1 96.44 261 VAL B N 1
ATOM 5475 C CA . VAL B 1 261 ? 0.044 -11.75 -22.219 1 96.44 261 VAL B CA 1
ATOM 5476 C C . VAL B 1 261 ? 1.226 -12.695 -22.422 1 96.44 261 VAL B C 1
ATOM 5478 O O . VAL B 1 261 ? 2.381 -12.305 -22.234 1 96.44 261 VAL B O 1
ATOM 5481 N N . ILE B 1 262 ? 0.961 -13.906 -22.828 1 95.31 262 ILE B N 1
ATOM 5482 C CA . ILE B 1 262 ? 1.996 -14.922 -23.016 1 95.31 262 ILE B CA 1
ATOM 5483 C C . ILE B 1 262 ? 2.838 -14.586 -24.25 1 95.31 262 ILE B C 1
ATOM 5485 O O . ILE B 1 262 ? 4.07 -14.617 -24.188 1 95.31 262 ILE B O 1
ATOM 5489 N N . ALA B 1 263 ? 2.219 -14.258 -25.328 1 97.31 263 ALA B N 1
ATOM 5490 C CA . ALA B 1 263 ? 2.896 -14 -26.609 1 97.31 263 ALA B CA 1
ATOM 5491 C C . ALA B 1 263 ? 3.791 -12.766 -26.516 1 97.31 263 ALA B C 1
ATOM 5493 O O . ALA B 1 263 ? 4.938 -12.789 -26.969 1 97.31 263 ALA B O 1
ATOM 5494 N N . ILE B 1 264 ? 3.264 -11.719 -25.969 1 97.5 264 ILE B N 1
ATOM 5495 C CA . ILE B 1 264 ? 4.039 -10.484 -25.859 1 97.5 264 ILE B CA 1
ATOM 5496 C C . ILE B 1 264 ? 5.199 -10.695 -24.891 1 97.5 264 ILE B C 1
ATOM 5498 O O . ILE B 1 264 ? 6.301 -10.188 -25.109 1 97.5 264 ILE B O 1
ATOM 5502 N N . ASN B 1 265 ? 4.914 -11.391 -23.797 1 96.56 265 ASN B N 1
ATOM 5503 C CA . ASN B 1 265 ? 5.992 -11.758 -22.875 1 96.56 265 ASN B CA 1
ATOM 5504 C C . ASN B 1 265 ? 7.121 -12.477 -23.609 1 96.56 265 ASN B C 1
ATOM 5506 O O . ASN B 1 265 ? 8.297 -12.172 -23.391 1 96.56 265 ASN B O 1
ATOM 5510 N N . LEU B 1 266 ? 6.789 -13.406 -24.422 1 96.19 266 LEU B N 1
ATOM 5511 C CA . LEU B 1 266 ? 7.762 -14.172 -25.203 1 96.19 266 LEU B CA 1
ATOM 5512 C C . LEU B 1 266 ? 8.539 -13.266 -26.156 1 96.19 266 LEU B C 1
ATOM 5514 O O . LEU B 1 266 ? 9.766 -13.352 -26.234 1 96.19 266 LEU B O 1
ATOM 5518 N N . VAL B 1 267 ? 7.859 -12.398 -26.828 1 97.5 267 VAL B N 1
ATOM 5519 C CA . VAL B 1 267 ? 8.453 -11.508 -27.828 1 97.5 267 VAL B CA 1
ATOM 5520 C C . VAL B 1 267 ? 9.398 -10.523 -27.125 1 97.5 267 VAL B C 1
ATOM 5522 O O . VAL B 1 267 ? 10.508 -10.281 -27.609 1 97.5 267 VAL B O 1
ATOM 5525 N N . PHE B 1 268 ? 8.992 -9.984 -26.016 1 96.81 268 PHE B N 1
ATOM 5526 C CA . PHE B 1 268 ? 9.828 -9.023 -25.297 1 96.81 268 PHE B CA 1
ATOM 5527 C C . PHE B 1 268 ? 11.039 -9.711 -24.688 1 96.81 268 PHE B C 1
ATOM 5529 O O . PHE B 1 268 ? 12.141 -9.156 -24.688 1 96.81 268 PHE B O 1
ATOM 5536 N N . THR B 1 269 ? 10.875 -10.898 -24.172 1 94.88 269 THR B N 1
ATOM 5537 C CA . THR B 1 269 ? 11.938 -11.633 -23.484 1 94.88 269 THR B CA 1
ATOM 5538 C C . THR B 1 269 ? 13.031 -12.031 -24.484 1 94.88 269 THR B C 1
ATOM 5540 O O . THR B 1 269 ? 14.219 -11.898 -24.188 1 94.88 269 THR B O 1
ATOM 5543 N N . PHE B 1 270 ? 12.656 -12.453 -25.688 1 95.06 270 PHE B N 1
ATOM 5544 C CA . PHE B 1 270 ? 13.648 -13.102 -26.547 1 95.06 270 PHE B CA 1
ATOM 5545 C C . PHE B 1 270 ? 13.984 -12.211 -27.734 1 95.06 270 PHE B C 1
ATOM 5547 O O . PHE B 1 270 ? 15.023 -12.398 -28.375 1 95.06 270 PHE B O 1
ATOM 5554 N N . LEU B 1 271 ? 13.188 -11.211 -28.031 1 96.5 271 LEU B N 1
ATOM 5555 C CA . LEU B 1 271 ? 13.422 -10.445 -29.25 1 96.5 271 LEU B CA 1
ATOM 5556 C C . LEU B 1 271 ? 13.609 -8.969 -28.938 1 96.5 271 LEU B C 1
ATOM 5558 O O . LEU B 1 271 ? 14.625 -8.367 -29.312 1 96.5 271 LEU B O 1
ATOM 5562 N N . VAL B 1 272 ? 12.758 -8.297 -28.219 1 96 272 VAL B N 1
ATOM 5563 C CA . VAL B 1 272 ? 12.727 -6.848 -28.078 1 96 272 VAL B CA 1
ATOM 5564 C C . VAL B 1 272 ? 13.797 -6.402 -27.094 1 96 272 VAL B C 1
ATOM 5566 O O . VAL B 1 272 ? 14.656 -5.578 -27.422 1 96 272 VAL B O 1
ATOM 5569 N N . ILE B 1 273 ? 13.859 -6.93 -25.906 1 95.12 273 ILE B N 1
ATOM 5570 C CA . ILE B 1 273 ? 14.711 -6.441 -24.828 1 95.12 273 ILE B CA 1
ATOM 5571 C C . ILE B 1 273 ? 16.172 -6.734 -25.156 1 95.12 273 ILE B C 1
ATOM 5573 O O . ILE B 1 273 ? 17.047 -5.879 -24.969 1 95.12 273 ILE B O 1
ATOM 5577 N N . PRO B 1 274 ? 16.5 -7.949 -25.703 1 93.25 274 PRO B N 1
ATOM 5578 C CA . PRO B 1 274 ? 17.906 -8.219 -26.031 1 93.25 274 PRO B CA 1
ATOM 5579 C C . PRO B 1 274 ? 18.453 -7.285 -27.109 1 93.25 274 PRO B C 1
ATOM 5581 O O . PRO B 1 274 ? 19.672 -7.113 -27.219 1 93.25 274 PRO B O 1
ATOM 5584 N N . ARG B 1 275 ? 17.641 -6.605 -27.859 1 94.44 275 ARG B N 1
ATOM 5585 C CA . ARG B 1 275 ? 18.062 -5.723 -28.938 1 94.44 275 ARG B CA 1
ATOM 5586 C C . ARG B 1 275 ? 18.109 -4.273 -28.469 1 94.44 275 ARG B C 1
ATOM 5588 O O . ARG B 1 275 ? 18.562 -3.393 -29.219 1 94.44 275 ARG B O 1
ATOM 5595 N N . MET B 1 276 ? 17.734 -4.031 -27.25 1 93.31 276 MET B N 1
ATOM 5596 C CA . MET B 1 276 ? 17.734 -2.674 -26.703 1 93.31 276 MET B CA 1
ATOM 5597 C C . MET B 1 276 ? 19.125 -2.287 -26.203 1 93.31 276 MET B C 1
ATOM 5599 O O . MET B 1 276 ? 19.891 -3.145 -25.75 1 93.31 276 MET B O 1
ATOM 5603 N N . ASP B 1 277 ? 19.422 -1.016 -26.391 1 92.25 277 ASP B N 1
ATOM 5604 C CA . ASP B 1 277 ? 20.609 -0.468 -25.719 1 92.25 277 ASP B CA 1
ATOM 5605 C C . ASP B 1 277 ? 20.312 -0.175 -24.25 1 92.25 277 ASP B C 1
ATOM 5607 O O . ASP B 1 277 ? 19.531 0.725 -23.922 1 92.25 277 ASP B O 1
ATOM 5611 N N . THR B 1 278 ? 20.922 -0.941 -23.328 1 93.56 278 THR B N 1
ATOM 5612 C CA . THR B 1 278 ? 20.562 -0.84 -21.922 1 93.56 278 THR B CA 1
ATOM 5613 C C . THR B 1 278 ? 21.781 -0.432 -21.078 1 93.56 278 THR B C 1
ATOM 5615 O O . THR B 1 278 ? 21.781 -0.61 -19.859 1 93.56 278 THR B O 1
ATOM 5618 N N . ALA B 1 279 ? 22.875 0.104 -21.656 1 93.06 279 ALA B N 1
ATOM 5619 C CA . ALA B 1 279 ? 24.094 0.496 -20.938 1 93.06 279 ALA B CA 1
ATOM 5620 C C . ALA B 1 279 ? 23.797 1.581 -19.906 1 93.06 279 ALA B C 1
ATOM 5622 O O . ALA B 1 279 ? 24.469 1.673 -18.891 1 93.06 279 ALA B O 1
ATOM 5623 N N . TYR B 1 280 ? 22.766 2.336 -20.172 1 93.38 280 TYR B N 1
ATOM 5624 C CA . TYR B 1 280 ? 22.391 3.434 -19.297 1 93.38 280 TYR B CA 1
ATOM 5625 C C . TYR B 1 280 ? 21.969 2.912 -17.922 1 93.38 280 TYR B C 1
ATOM 5627 O O . TYR B 1 280 ? 21.953 3.662 -16.938 1 93.38 280 TYR B O 1
ATOM 5635 N N . LEU B 1 281 ? 21.625 1.691 -17.781 1 94.12 281 LEU B N 1
ATOM 5636 C CA . LEU B 1 281 ? 21.156 1.089 -16.531 1 94.12 281 LEU B CA 1
ATOM 5637 C C . LEU B 1 281 ? 22.234 1.124 -15.461 1 94.12 281 LEU B C 1
ATOM 5639 O O . LEU B 1 281 ? 21.938 1.042 -14.266 1 94.12 281 LEU B O 1
ATOM 5643 N N . ALA B 1 282 ? 23.484 1.324 -15.844 1 94.56 282 ALA B N 1
ATOM 5644 C CA . ALA B 1 282 ? 24.609 1.373 -14.914 1 94.56 282 ALA B CA 1
ATOM 5645 C C . ALA B 1 282 ? 24.688 2.73 -14.219 1 94.56 282 ALA B C 1
ATOM 5647 O O . ALA B 1 282 ? 25.375 2.879 -13.211 1 94.56 282 ALA B O 1
ATOM 5648 N N . LEU B 1 283 ? 23.984 3.676 -14.719 1 93.5 283 LEU B N 1
ATOM 5649 C CA . LEU B 1 283 ? 23.984 5.012 -14.141 1 93.5 283 LEU B CA 1
ATOM 5650 C C . LEU B 1 283 ? 23.234 5.035 -12.812 1 93.5 283 LEU B C 1
ATOM 5652 O O . LEU B 1 283 ? 22.25 4.309 -12.648 1 93.5 283 LEU B O 1
ATOM 5656 N N . PRO B 1 284 ? 23.609 5.945 -11.922 1 91.44 284 PRO B N 1
ATOM 5657 C CA . PRO B 1 284 ? 22.938 6.047 -10.625 1 91.44 284 PRO B CA 1
ATOM 5658 C C . PRO B 1 284 ? 21.453 6.391 -10.75 1 91.44 284 PRO B C 1
ATOM 5660 O O . PRO B 1 284 ? 20.641 5.93 -9.945 1 91.44 284 PRO B O 1
ATOM 5663 N N . LEU B 1 285 ? 21.125 7.086 -11.75 1 90.38 285 LEU B N 1
ATOM 5664 C CA . LEU B 1 285 ? 19.734 7.484 -11.961 1 90.38 285 LEU B CA 1
ATOM 5665 C C . LEU B 1 285 ? 18.844 6.262 -12.086 1 90.38 285 LEU B C 1
ATOM 5667 O O . LEU B 1 285 ? 17.688 6.293 -11.656 1 90.38 285 LEU B O 1
ATOM 5671 N N . TYR B 1 286 ? 19.438 5.234 -12.648 1 93.5 286 TYR B N 1
ATOM 5672 C CA . TYR B 1 286 ? 18.625 4.047 -12.914 1 93.5 286 TYR B CA 1
ATOM 5673 C C . TYR B 1 286 ? 18.938 2.939 -11.914 1 93.5 286 TYR B C 1
ATOM 5675 O O . TYR B 1 286 ? 18.578 1.779 -12.133 1 93.5 286 TYR B O 1
ATOM 5683 N N . GLY B 1 287 ? 19.703 3.24 -10.836 1 91 287 GLY B N 1
ATOM 5684 C CA . GLY B 1 287 ? 19.922 2.318 -9.734 1 91 287 GLY B CA 1
ATOM 5685 C C . GLY B 1 287 ? 21.156 1.45 -9.914 1 91 287 GLY B C 1
ATOM 5686 O O . GLY B 1 287 ? 21.312 0.436 -9.234 1 91 287 GLY B O 1
ATOM 5687 N N . GLU B 1 288 ? 22.078 1.799 -10.852 1 92.69 288 GLU B N 1
ATOM 5688 C CA . GLU B 1 288 ? 23.297 1.043 -11.086 1 92.69 288 GLU B CA 1
ATOM 5689 C C . GLU B 1 288 ? 23.016 -0.45 -11.219 1 92.69 288 GLU B C 1
ATOM 5691 O O . GLU B 1 288 ? 23.625 -1.268 -10.523 1 92.69 288 GLU B O 1
ATOM 5696 N N . THR B 1 289 ? 22.141 -0.787 -12.078 1 93.38 289 THR B N 1
ATOM 5697 C CA . THR B 1 289 ? 21.703 -2.162 -12.297 1 93.38 289 THR B CA 1
ATOM 5698 C C . THR B 1 289 ? 22.094 -2.641 -13.695 1 93.38 289 THR B C 1
ATOM 5700 O O . THR B 1 289 ? 22.953 -2.047 -14.344 1 93.38 289 THR B O 1
ATOM 5703 N N . SER B 1 290 ? 21.656 -3.846 -14.102 1 93.19 290 SER B N 1
ATOM 5704 C CA . SER B 1 290 ? 21.922 -4.441 -15.414 1 93.19 290 SER B CA 1
ATOM 5705 C C . SER B 1 290 ? 20.641 -5.035 -16.016 1 93.19 290 SER B C 1
ATOM 5707 O O . SER B 1 290 ? 19.641 -5.215 -15.305 1 93.19 290 SER B O 1
ATOM 5709 N N . VAL B 1 291 ? 20.641 -5.242 -17.266 1 93.38 291 VAL B N 1
ATOM 5710 C CA . VAL B 1 291 ? 19.484 -5.75 -17.984 1 93.38 291 VAL B CA 1
ATOM 5711 C C . VAL B 1 291 ? 19.125 -7.141 -17.469 1 93.38 291 VAL B C 1
ATOM 5713 O O . VAL B 1 291 ? 17.938 -7.504 -17.422 1 93.38 291 VAL B O 1
ATOM 5716 N N . GLU B 1 292 ? 20.078 -7.922 -16.969 1 89.62 292 GLU B N 1
ATOM 5717 C CA . GLU B 1 292 ? 19.844 -9.266 -16.453 1 89.62 292 GLU B CA 1
ATOM 5718 C C . GLU B 1 292 ? 18.953 -9.219 -15.211 1 89.62 292 GLU B C 1
ATOM 5720 O O . GLU B 1 292 ? 18.156 -10.133 -14.977 1 89.62 292 GLU B O 1
ATOM 5725 N N . GLN B 1 293 ? 19.047 -8.125 -14.516 1 90.31 293 GLN B N 1
ATOM 5726 C CA . GLN B 1 293 ? 18.328 -8.016 -13.258 1 90.31 293 GLN B CA 1
ATOM 5727 C C . GLN B 1 293 ? 16.906 -7.504 -13.484 1 90.31 293 GLN B C 1
ATOM 5729 O O . GLN B 1 293 ? 16.016 -7.707 -12.648 1 90.31 293 GLN B O 1
ATOM 5734 N N . VAL B 1 294 ? 16.719 -6.891 -14.688 1 93.81 294 VAL B N 1
ATOM 5735 C CA . VAL B 1 294 ? 15.422 -6.215 -14.82 1 93.81 294 VAL B CA 1
ATOM 5736 C C . VAL B 1 294 ? 14.648 -6.801 -16 1 93.81 294 VAL B C 1
ATOM 5738 O O . VAL B 1 294 ? 13.445 -6.574 -16.125 1 93.81 294 VAL B O 1
ATOM 5741 N N . ARG B 1 295 ? 15.25 -7.539 -16.906 1 93.69 295 ARG B N 1
ATOM 5742 C CA . ARG B 1 295 ? 14.648 -7.973 -18.156 1 93.69 295 ARG B CA 1
ATOM 5743 C C . ARG B 1 295 ? 13.383 -8.789 -17.906 1 93.69 295 ARG B C 1
ATOM 5745 O O . ARG B 1 295 ? 12.383 -8.633 -18.609 1 93.69 295 ARG B O 1
ATOM 5752 N N . GLY B 1 296 ? 13.414 -9.727 -16.922 1 93.94 296 GLY B N 1
ATOM 5753 C CA . GLY B 1 296 ? 12.234 -10.516 -16.625 1 93.94 296 GLY B CA 1
ATOM 5754 C C . GLY B 1 296 ? 11.031 -9.68 -16.234 1 93.94 296 GLY B C 1
ATOM 5755 O O . GLY B 1 296 ? 9.938 -9.867 -16.781 1 93.94 296 GLY B O 1
ATOM 5756 N N . ILE B 1 297 ? 11.203 -8.75 -15.367 1 94.88 297 ILE B N 1
ATOM 5757 C CA . ILE B 1 297 ? 10.125 -7.891 -14.891 1 94.88 297 ILE B CA 1
ATOM 5758 C C . ILE B 1 297 ? 9.641 -6.992 -16.031 1 94.88 297 ILE B C 1
ATOM 5760 O O . ILE B 1 297 ? 8.43 -6.785 -16.188 1 94.88 297 ILE B O 1
ATOM 5764 N N . TRP B 1 298 ? 10.594 -6.5 -16.844 1 96.69 298 TRP B N 1
ATOM 5765 C CA . TRP B 1 298 ? 10.25 -5.648 -17.969 1 96.69 298 TRP B CA 1
ATOM 5766 C C . TRP B 1 298 ? 9.328 -6.383 -18.938 1 96.69 298 TRP B C 1
ATOM 5768 O O . TRP B 1 298 ? 8.359 -5.809 -19.438 1 96.69 298 TRP B O 1
ATOM 5778 N N . SER B 1 299 ? 9.672 -7.609 -19.172 1 96.88 299 SER B N 1
ATOM 5779 C CA . SER B 1 299 ? 8.883 -8.406 -20.109 1 96.88 299 SER B CA 1
ATOM 5780 C C . SER B 1 299 ? 7.457 -8.594 -19.609 1 96.88 299 SER B C 1
ATOM 5782 O O . SER B 1 299 ? 6.5 -8.453 -20.375 1 96.88 299 SER B O 1
ATOM 5784 N N . VAL B 1 300 ? 7.305 -8.914 -18.359 1 95.56 300 VAL B N 1
ATOM 5785 C CA . VAL B 1 300 ? 5.992 -9.156 -17.766 1 95.56 300 VAL B CA 1
ATOM 5786 C C . VAL B 1 300 ? 5.188 -7.859 -17.75 1 95.56 300 VAL B C 1
ATOM 5788 O O . VAL B 1 300 ? 3.996 -7.855 -18.078 1 95.56 300 VAL B O 1
ATOM 5791 N N . VAL B 1 301 ? 5.82 -6.758 -17.422 1 96.69 301 VAL B N 1
ATOM 5792 C CA . VAL B 1 301 ? 5.148 -5.465 -17.344 1 96.69 301 VAL B CA 1
ATOM 5793 C C . VAL B 1 301 ? 4.648 -5.059 -18.719 1 96.69 301 VAL B C 1
ATOM 5795 O O . VAL B 1 301 ? 3.494 -4.648 -18.875 1 96.69 301 VAL B O 1
ATOM 5798 N N . ALA B 1 302 ? 5.5 -5.176 -19.719 1 96.88 302 ALA B N 1
ATOM 5799 C CA . ALA B 1 302 ? 5.113 -4.844 -21.094 1 96.88 302 ALA B CA 1
ATOM 5800 C C . ALA B 1 302 ? 3.951 -5.715 -21.562 1 96.88 302 ALA B C 1
ATOM 5802 O O . ALA B 1 302 ? 3.004 -5.219 -22.172 1 96.88 302 ALA B O 1
ATOM 5803 N N . ALA B 1 303 ? 4.047 -6.953 -21.25 1 97.44 303 ALA B N 1
ATOM 5804 C CA . ALA B 1 303 ? 3.006 -7.898 -21.641 1 97.44 303 ALA B CA 1
ATOM 5805 C C . ALA B 1 303 ? 1.665 -7.531 -21.016 1 97.44 303 ALA B C 1
ATOM 5807 O O . ALA B 1 303 ? 0.638 -7.512 -21.688 1 97.44 303 ALA B O 1
ATOM 5808 N N . LEU B 1 304 ? 1.663 -7.211 -19.75 1 96.81 304 LEU B N 1
ATOM 5809 C CA . LEU B 1 304 ? 0.428 -6.902 -19.047 1 96.81 304 LEU B CA 1
ATOM 5810 C C . LEU B 1 304 ? -0.152 -5.574 -19.516 1 96.81 304 LEU B C 1
ATOM 5812 O O . LEU B 1 304 ? -1.36 -5.461 -19.734 1 96.81 304 LEU B O 1
ATOM 5816 N N . VAL B 1 305 ? 0.703 -4.562 -19.719 1 97.12 305 VAL B N 1
ATOM 5817 C CA . VAL B 1 305 ? 0.229 -3.246 -20.125 1 97.12 305 VAL B CA 1
ATOM 5818 C C . VAL B 1 305 ? -0.415 -3.332 -21.516 1 97.12 305 VAL B C 1
ATOM 5820 O O . VAL B 1 305 ? -1.533 -2.854 -21.719 1 97.12 305 VAL B O 1
ATOM 5823 N N . LEU B 1 306 ? 0.283 -3.943 -22.469 1 97.81 306 LEU B N 1
ATOM 5824 C CA . LEU B 1 306 ? -0.21 -4.012 -23.844 1 97.81 306 LEU B CA 1
ATOM 5825 C C . LEU B 1 306 ? -1.463 -4.879 -23.922 1 97.81 306 LEU B C 1
ATOM 5827 O O . LEU B 1 306 ? -2.396 -4.559 -24.656 1 97.81 306 LEU B O 1
ATOM 5831 N N . SER B 1 307 ? -1.485 -5.977 -23.203 1 97.75 307 SER B N 1
ATOM 5832 C CA . SER B 1 307 ? -2.674 -6.82 -23.188 1 97.75 307 SER B CA 1
ATOM 5833 C C . SER B 1 307 ? -3.861 -6.094 -22.562 1 97.75 307 SER B C 1
ATOM 5835 O O . SER B 1 307 ? -5 -6.266 -23 1 97.75 307 SER B O 1
ATOM 5837 N N . LEU B 1 308 ? -3.596 -5.32 -21.531 1 97.31 308 LEU B N 1
ATOM 5838 C CA . LEU B 1 308 ? -4.629 -4.523 -20.875 1 97.31 308 LEU B CA 1
ATOM 5839 C C . LEU B 1 308 ? -5.223 -3.502 -21.844 1 97.31 308 LEU B C 1
ATOM 5841 O O . LEU B 1 308 ? -6.438 -3.291 -21.859 1 97.31 308 LEU B O 1
ATOM 5845 N N . LEU B 1 309 ? -4.406 -2.861 -22.641 1 97.56 309 LEU B N 1
ATOM 5846 C CA . LEU B 1 309 ? -4.875 -1.881 -23.609 1 97.56 309 LEU B CA 1
ATOM 5847 C C . LEU B 1 309 ? -5.77 -2.537 -24.656 1 97.56 309 LEU B C 1
ATOM 5849 O O . LEU B 1 309 ? -6.793 -1.971 -25.047 1 97.56 309 LEU B O 1
ATOM 5853 N N . VAL B 1 310 ? -5.395 -3.686 -25.062 1 97.81 310 VAL B N 1
ATOM 5854 C CA . VAL B 1 310 ? -6.199 -4.414 -26.047 1 97.81 310 VAL B CA 1
ATOM 5855 C C . VAL B 1 310 ? -7.516 -4.848 -25.406 1 97.81 310 VAL B C 1
ATOM 5857 O O . VAL B 1 310 ? -8.578 -4.75 -26.031 1 97.81 310 VAL B O 1
ATOM 5860 N N . LEU B 1 311 ? -7.461 -5.363 -24.156 1 97.25 311 LEU B N 1
ATOM 5861 C CA . LEU B 1 311 ? -8.656 -5.766 -23.422 1 97.25 311 LEU B CA 1
ATOM 5862 C C . LEU B 1 311 ? -9.641 -4.605 -23.312 1 97.25 311 LEU B C 1
ATOM 5864 O O . LEU B 1 311 ? -10.836 -4.777 -23.547 1 97.25 311 LEU B O 1
ATOM 5868 N N . ILE B 1 312 ? -9.156 -3.449 -23.031 1 96.94 312 ILE B N 1
ATOM 5869 C CA . ILE B 1 312 ? -9.992 -2.264 -22.875 1 96.94 312 ILE B CA 1
ATOM 5870 C C . ILE B 1 312 ? -10.562 -1.865 -24.25 1 96.94 312 ILE B C 1
ATOM 5872 O O . ILE B 1 312 ? -11.758 -1.602 -24.375 1 96.94 312 ILE B O 1
ATOM 5876 N N . ALA B 1 313 ? -9.703 -1.882 -25.266 1 97.25 313 ALA B N 1
ATOM 5877 C CA . ALA B 1 313 ? -10.117 -1.462 -26.594 1 97.25 313 ALA B CA 1
ATOM 5878 C C . ALA B 1 313 ? -11.211 -2.373 -27.141 1 97.25 313 ALA B C 1
ATOM 5880 O O . ALA B 1 313 ? -12.18 -1.897 -27.734 1 97.25 313 ALA B O 1
ATOM 5881 N N . LEU B 1 314 ? -11.125 -3.611 -26.906 1 96.44 314 LEU B N 1
ATOM 5882 C CA . LEU B 1 314 ? -12.055 -4.586 -27.453 1 96.44 314 LEU B CA 1
ATOM 5883 C C . LEU B 1 314 ? -13.352 -4.621 -26.656 1 96.44 314 LEU B C 1
ATOM 5885 O O . LEU B 1 314 ? -14.391 -5.047 -27.172 1 96.44 314 LEU B O 1
ATOM 5889 N N . ASN B 1 315 ? -13.297 -4.215 -25.422 1 95.5 315 ASN B N 1
ATOM 5890 C CA . ASN B 1 315 ? -14.477 -4.285 -24.562 1 95.5 315 ASN B CA 1
ATOM 5891 C C . ASN B 1 315 ? -14.961 -2.896 -24.156 1 95.5 315 ASN B C 1
ATOM 5893 O O . ASN B 1 315 ? -15.617 -2.74 -23.125 1 95.5 315 ASN B O 1
ATOM 5897 N N . TRP B 1 316 ? -14.594 -1.946 -24.906 1 92.81 316 TRP B N 1
ATOM 5898 C CA . TRP B 1 316 ? -14.883 -0.554 -24.578 1 92.81 316 TRP B CA 1
ATOM 5899 C C . TRP B 1 316 ? -16.375 -0.367 -24.266 1 92.81 316 TRP B C 1
ATOM 5901 O O . TRP B 1 316 ? -16.719 0.32 -23.312 1 92.81 316 TRP B O 1
ATOM 5911 N N . HIS B 1 317 ? -17.219 -0.994 -24.969 1 91.12 317 HIS B N 1
ATOM 5912 C CA . HIS B 1 317 ? -18.656 -0.827 -24.828 1 91.12 317 HIS B CA 1
ATOM 5913 C C . HIS B 1 317 ? -19.203 -1.706 -23.703 1 91.12 317 HIS B C 1
ATOM 5915 O O . HIS B 1 317 ? -20.312 -1.48 -23.219 1 91.12 317 HIS B O 1
ATOM 5921 N N . ARG B 1 318 ? -18.453 -2.602 -23.297 1 91.19 318 ARG B N 1
ATOM 5922 C CA . ARG B 1 318 ? -18.891 -3.541 -22.266 1 91.19 318 ARG B CA 1
ATOM 5923 C C . ARG B 1 318 ? -18.422 -3.107 -20.891 1 91.19 318 ARG B C 1
ATOM 5925 O O . ARG B 1 318 ? -18.781 -3.721 -19.875 1 91.19 318 ARG B O 1
ATOM 5932 N N . LEU B 1 319 ? -17.656 -2.105 -20.875 1 91.06 319 LEU B N 1
ATOM 5933 C CA . LEU B 1 319 ? -17.141 -1.564 -19.625 1 91.06 319 LEU B CA 1
ATOM 5934 C C . LEU B 1 319 ? -17.672 -0.156 -19.375 1 91.06 319 LEU B C 1
ATOM 5936 O O . LEU B 1 319 ? -16.906 0.815 -19.438 1 91.06 319 LEU B O 1
ATOM 5940 N N . PRO B 1 320 ? -18.891 -0.068 -19.031 1 85.62 320 PRO B N 1
ATOM 5941 C CA . PRO B 1 320 ? -19.484 1.257 -18.828 1 85.62 320 PRO B CA 1
ATOM 5942 C C . PRO B 1 320 ? -18.859 2.025 -17.672 1 85.62 320 PRO B C 1
ATOM 5944 O O . PRO B 1 320 ? -18.844 3.258 -17.688 1 85.62 320 PRO B O 1
ATOM 5947 N N . ALA B 1 321 ? -18.359 1.37 -16.734 1 88.19 321 ALA B N 1
ATOM 5948 C CA . ALA B 1 321 ? -17.703 1.993 -15.586 1 88.19 321 ALA B CA 1
ATOM 5949 C C . ALA B 1 321 ? -16.203 1.668 -15.57 1 88.19 321 ALA B C 1
ATOM 5951 O O . ALA B 1 321 ? -15.672 1.234 -14.547 1 88.19 321 ALA B O 1
ATOM 5952 N N . LEU B 1 322 ? -15.594 1.913 -16.656 1 90.44 322 LEU B N 1
ATOM 5953 C CA . LEU B 1 322 ? -14.195 1.556 -16.828 1 90.44 322 LEU B CA 1
ATOM 5954 C C . LEU B 1 322 ? -13.328 2.189 -15.742 1 90.44 322 LEU B C 1
ATOM 5956 O O . LEU B 1 322 ? -12.469 1.526 -15.164 1 90.44 322 LEU B O 1
ATOM 5960 N N . LYS B 1 323 ? -13.578 3.467 -15.438 1 88 323 LYS B N 1
ATOM 5961 C CA . LYS B 1 323 ? -12.812 4.172 -14.414 1 88 323 LYS B CA 1
ATOM 5962 C C . LYS B 1 323 ? -12.906 3.449 -13.07 1 88 323 LYS B C 1
ATOM 5964 O O . LYS B 1 323 ? -11.883 3.229 -12.414 1 88 323 LYS B O 1
ATOM 5969 N N . GLN B 1 324 ? -14.055 3.07 -12.75 1 86.75 324 GLN B N 1
ATOM 5970 C CA . GLN B 1 324 ? -14.281 2.393 -11.484 1 86.75 324 GLN B CA 1
ATOM 5971 C C . GLN B 1 324 ? -13.641 1.008 -11.477 1 86.75 324 GLN B C 1
ATOM 5973 O O . GLN B 1 324 ? -13.078 0.581 -10.461 1 86.75 324 GLN B O 1
ATOM 5978 N N . SER B 1 325 ? -13.766 0.314 -12.578 1 89.5 325 SER B N 1
ATOM 5979 C CA . SER B 1 325 ? -13.164 -1.014 -12.672 1 89.5 325 SER B CA 1
ATOM 5980 C C . SER B 1 325 ? -11.648 -0.951 -12.516 1 89.5 325 SER B C 1
ATOM 5982 O O . SER B 1 325 ? -11.062 -1.758 -11.789 1 89.5 325 SER B O 1
ATOM 5984 N N . VAL B 1 326 ? -11.078 -0.024 -13.18 1 91.75 326 VAL B N 1
ATOM 5985 C CA . VAL B 1 326 ? -9.625 0.141 -13.109 1 91.75 326 VAL B CA 1
ATOM 5986 C C . VAL B 1 326 ? -9.219 0.553 -11.703 1 91.75 326 VAL B C 1
ATOM 5988 O O . VAL B 1 326 ? -8.242 0.037 -11.156 1 91.75 326 VAL B O 1
ATOM 5991 N N . ASP B 1 327 ? -9.945 1.402 -11.094 1 88.31 327 ASP B N 1
ATOM 5992 C CA . ASP B 1 327 ? -9.672 1.854 -9.734 1 88.31 327 ASP B CA 1
ATOM 5993 C C . ASP B 1 327 ? -9.789 0.704 -8.742 1 88.31 327 ASP B C 1
ATOM 5995 O O . ASP B 1 327 ? -8.977 0.584 -7.82 1 88.31 327 ASP B O 1
ATOM 5999 N N . ASN B 1 328 ? -10.844 -0.055 -8.883 1 87.5 328 ASN B N 1
ATOM 6000 C CA . ASN B 1 328 ? -11.031 -1.205 -8 1 87.5 328 ASN B CA 1
ATOM 6001 C C . ASN B 1 328 ? -9.875 -2.189 -8.102 1 87.5 328 ASN B C 1
ATOM 6003 O O . ASN B 1 328 ? -9.391 -2.697 -7.09 1 87.5 328 ASN B O 1
ATOM 6007 N N . GLY B 1 329 ? -9.508 -2.447 -9.32 1 90 329 GLY B N 1
ATOM 6008 C CA . GLY B 1 329 ? -8.367 -3.32 -9.523 1 90 329 GLY B CA 1
ATOM 6009 C C . GLY B 1 329 ? -7.086 -2.771 -8.914 1 90 329 GLY B C 1
ATOM 6010 O O . GLY B 1 329 ? -6.336 -3.502 -8.266 1 90 329 GLY B O 1
ATOM 6011 N N . ALA B 1 330 ? -6.844 -1.513 -9.133 1 92.19 330 ALA B N 1
ATOM 6012 C CA . ALA B 1 330 ? -5.641 -0.873 -8.609 1 92.19 330 ALA B CA 1
ATOM 6013 C C . ALA B 1 330 ? -5.625 -0.908 -7.082 1 92.19 330 ALA B C 1
ATOM 6015 O O . ALA B 1 330 ? -4.609 -1.248 -6.473 1 92.19 330 ALA B O 1
ATOM 6016 N N . ASN B 1 331 ? -6.707 -0.608 -6.453 1 88.75 331 ASN B N 1
ATOM 6017 C CA . ASN B 1 331 ? -6.816 -0.612 -5 1 88.75 331 ASN B CA 1
ATOM 6018 C C . ASN B 1 331 ? -6.598 -2.008 -4.426 1 88.75 331 ASN B C 1
ATOM 6020 O O . ASN B 1 331 ? -6.035 -2.156 -3.338 1 88.75 331 ASN B O 1
ATOM 6024 N N . ALA B 1 332 ? -7.008 -2.957 -5.141 1 88.75 332 ALA B N 1
ATOM 6025 C CA . ALA B 1 332 ? -6.934 -4.34 -4.676 1 88.75 332 ALA B CA 1
ATOM 6026 C C . ALA B 1 332 ? -5.492 -4.84 -4.664 1 88.75 332 ALA B C 1
ATOM 6028 O O . ALA B 1 332 ? -5.191 -5.871 -4.059 1 88.75 332 ALA B O 1
ATOM 6029 N N . SER B 1 333 ? -4.613 -4.125 -5.25 1 92.69 333 SER B N 1
ATOM 6030 C CA . SER B 1 333 ? -3.219 -4.551 -5.32 1 92.69 333 SER B CA 1
ATOM 6031 C C . SER B 1 333 ? -2.438 -4.09 -4.094 1 92.69 333 SER B C 1
ATOM 6033 O O . SER B 1 333 ? -1.354 -4.605 -3.814 1 92.69 333 SER B O 1
ATOM 6035 N N . LEU B 1 334 ? -2.971 -3.219 -3.316 1 92.88 334 LEU B N 1
ATOM 6036 C CA . LEU B 1 334 ? -2.201 -2.531 -2.285 1 92.88 334 LEU B CA 1
ATOM 6037 C C . LEU B 1 334 ? -1.937 -3.455 -1.1 1 92.88 334 LEU B C 1
ATOM 6039 O O . LEU B 1 334 ? -0.789 -3.619 -0.68 1 92.88 334 LEU B O 1
ATOM 6043 N N . LEU B 1 335 ? -2.955 -4.062 -0.565 1 91.06 335 LEU B N 1
ATOM 6044 C CA . LEU B 1 335 ? -2.777 -4.898 0.617 1 91.06 335 LEU B CA 1
ATOM 6045 C C . LEU B 1 335 ? -1.897 -6.102 0.302 1 91.06 335 LEU B C 1
ATOM 6047 O O . LEU B 1 335 ? -0.96 -6.402 1.044 1 91.06 335 LEU B O 1
ATOM 6051 N N . PRO B 1 336 ? -2.084 -6.742 -0.815 1 89.62 336 PRO B N 1
ATOM 6052 C CA . PRO B 1 336 ? -1.252 -7.902 -1.139 1 89.62 336 PRO B CA 1
ATOM 6053 C C . PRO B 1 336 ? 0.228 -7.547 -1.27 1 89.62 336 PRO B C 1
ATOM 6055 O O . PRO B 1 336 ? 1.087 -8.266 -0.752 1 89.62 336 PRO B O 1
ATOM 6058 N N . ILE B 1 337 ? 0.545 -6.496 -1.956 1 94.62 337 ILE B N 1
ATOM 6059 C CA . ILE B 1 337 ? 1.945 -6.133 -2.143 1 94.62 337 ILE B CA 1
ATOM 6060 C C . ILE B 1 337 ? 2.572 -5.777 -0.796 1 94.62 337 ILE B C 1
ATOM 6062 O O . ILE B 1 337 ? 3.725 -6.129 -0.529 1 94.62 337 ILE B O 1
ATOM 6066 N N . PHE B 1 338 ? 1.872 -5.113 0.088 1 94.5 338 PHE B N 1
ATOM 6067 C CA . PHE B 1 338 ? 2.426 -4.734 1.383 1 94.5 338 PHE B CA 1
ATOM 6068 C C . PHE B 1 338 ? 2.582 -5.957 2.283 1 94.5 338 PHE B C 1
ATOM 6070 O O . PHE B 1 338 ? 3.514 -6.023 3.088 1 94.5 338 PHE B O 1
ATOM 6077 N N . ASN B 1 339 ? 1.651 -6.879 2.184 1 91.19 339 ASN B N 1
ATOM 6078 C CA . ASN B 1 339 ? 1.771 -8.102 2.973 1 91.19 339 ASN B CA 1
ATOM 6079 C C . ASN B 1 339 ? 3.051 -8.859 2.641 1 91.19 339 ASN B C 1
ATOM 6081 O O . ASN B 1 339 ? 3.811 -9.227 3.539 1 91.19 339 ASN B O 1
ATOM 6085 N N . THR B 1 340 ? 3.238 -9.039 1.386 1 90.81 340 THR B N 1
ATOM 6086 C CA . THR B 1 340 ? 4.434 -9.766 0.967 1 90.81 340 THR B CA 1
ATOM 6087 C C . THR B 1 340 ? 5.691 -8.969 1.283 1 90.81 340 THR B C 1
ATOM 6089 O O . THR B 1 340 ? 6.68 -9.523 1.772 1 90.81 340 THR B O 1
ATOM 6092 N N . ALA B 1 341 ? 5.617 -7.703 1.016 1 95.44 341 ALA B N 1
ATOM 6093 C CA . ALA B 1 341 ? 6.766 -6.84 1.265 1 95.44 341 ALA B CA 1
ATOM 6094 C C . ALA B 1 341 ? 7.117 -6.801 2.75 1 95.44 341 ALA B C 1
ATOM 6096 O O . ALA B 1 341 ? 8.289 -6.727 3.115 1 95.44 341 ALA B O 1
ATOM 6097 N N . SER B 1 342 ? 6.145 -6.793 3.602 1 95 342 SER B N 1
ATOM 6098 C CA . SER B 1 342 ? 6.375 -6.773 5.043 1 95 342 SER B CA 1
ATOM 6099 C C . SER B 1 342 ? 7.09 -8.039 5.504 1 95 342 SER B C 1
ATOM 6101 O O . SER B 1 342 ? 7.922 -7.996 6.414 1 95 342 SER B O 1
ATOM 6103 N N . LEU B 1 343 ? 6.746 -9.117 4.918 1 91.69 343 LEU B N 1
ATOM 6104 C CA . LEU B 1 343 ? 7.434 -10.367 5.246 1 91.69 343 LEU B CA 1
ATOM 6105 C C . LEU B 1 343 ? 8.898 -10.312 4.816 1 91.69 343 LEU B C 1
ATOM 6107 O O . LEU B 1 343 ? 9.766 -10.844 5.5 1 91.69 343 LEU B O 1
ATOM 6111 N N . VAL B 1 344 ? 9.117 -9.68 3.699 1 92.88 344 VAL B N 1
ATOM 6112 C CA . VAL B 1 344 ? 10.484 -9.492 3.234 1 92.88 344 VAL B CA 1
ATOM 6113 C C . VAL B 1 344 ? 11.25 -8.617 4.227 1 92.88 344 VAL B C 1
ATOM 6115 O O . VAL B 1 344 ? 12.406 -8.898 4.551 1 92.88 344 VAL B O 1
ATOM 6118 N N . GLY B 1 345 ? 10.617 -7.551 4.664 1 95.69 345 GLY B N 1
ATOM 6119 C CA . GLY B 1 345 ? 11.219 -6.727 5.695 1 95.69 345 GLY B CA 1
ATOM 6120 C C . GLY B 1 345 ? 11.539 -7.496 6.961 1 95.69 345 GLY B C 1
ATOM 6121 O O . GLY B 1 345 ? 12.633 -7.355 7.523 1 95.69 345 GLY B O 1
ATOM 6122 N N . PHE B 1 346 ? 10.602 -8.297 7.398 1 94.81 346 PHE B N 1
ATOM 6123 C CA . PHE B 1 346 ? 10.812 -9.148 8.562 1 94.81 346 PHE B CA 1
ATOM 6124 C C . PHE B 1 346 ? 12.008 -10.07 8.352 1 94.81 346 PHE B C 1
ATOM 6126 O O . PHE B 1 346 ? 12.883 -10.164 9.219 1 94.81 346 PHE B O 1
ATOM 6133 N N . GLY B 1 347 ? 12.055 -10.695 7.234 1 91.38 347 GLY B N 1
ATOM 6134 C CA . GLY B 1 347 ? 13.172 -11.57 6.918 1 91.38 347 GLY B CA 1
ATOM 6135 C C . GLY B 1 347 ? 14.516 -10.859 6.93 1 91.38 347 GLY B C 1
ATOM 6136 O O . GLY B 1 347 ? 15.516 -11.414 7.387 1 91.38 347 GLY B O 1
ATOM 6137 N N . ALA B 1 348 ? 14.555 -9.648 6.434 1 93.38 348 ALA B N 1
ATOM 6138 C CA . ALA B 1 348 ? 15.789 -8.867 6.387 1 93.38 348 ALA B CA 1
ATOM 6139 C C . ALA B 1 348 ? 16.297 -8.578 7.793 1 93.38 348 ALA B C 1
ATOM 6141 O O . ALA B 1 348 ? 17.516 -8.617 8.039 1 93.38 348 ALA B O 1
ATOM 6142 N N . VAL B 1 349 ? 15.414 -8.25 8.688 1 94.94 349 VAL B N 1
ATOM 6143 C CA . VAL B 1 349 ? 15.82 -7.984 10.062 1 94.94 349 VAL B CA 1
ATOM 6144 C C . VAL B 1 349 ? 16.375 -9.258 10.703 1 94.94 349 VAL B C 1
ATOM 6146 O O . VAL B 1 349 ? 17.422 -9.234 11.352 1 94.94 349 VAL B O 1
ATOM 6149 N N . ILE B 1 350 ? 15.688 -10.352 10.5 1 92.19 350 ILE B N 1
ATOM 6150 C CA . ILE B 1 350 ? 16.141 -11.633 11.055 1 92.19 350 ILE B CA 1
ATOM 6151 C C . ILE B 1 350 ? 17.516 -11.977 10.5 1 92.19 350 ILE B C 1
ATOM 6153 O O . ILE B 1 350 ? 18.406 -12.414 11.25 1 92.19 350 ILE B O 1
ATOM 6157 N N . ALA B 1 351 ? 17.75 -11.727 9.234 1 91.12 351 ALA B N 1
ATOM 6158 C CA . ALA B 1 351 ? 19.016 -12.047 8.562 1 91.12 351 ALA B CA 1
ATOM 6159 C C . ALA B 1 351 ? 20.141 -11.156 9.078 1 91.12 351 ALA B C 1
ATOM 6161 O O . ALA B 1 351 ? 21.328 -11.492 8.938 1 91.12 351 ALA B O 1
ATOM 6162 N N . SER B 1 352 ? 19.781 -10.023 9.625 1 91.56 352 SER B N 1
ATOM 6163 C CA . SER B 1 352 ? 20.797 -9.094 10.109 1 91.56 352 SER B CA 1
ATOM 6164 C C . SER B 1 352 ? 21.266 -9.453 11.516 1 91.56 352 SER B C 1
ATOM 6166 O O . SER B 1 352 ? 22.266 -8.914 12 1 91.56 352 SER B O 1
ATOM 6168 N N . LEU B 1 353 ? 20.562 -10.375 12.156 1 92.06 353 LEU B N 1
ATOM 6169 C CA . LEU B 1 353 ? 20.922 -10.789 13.508 1 92.06 353 LEU B CA 1
ATOM 6170 C C . LEU B 1 353 ? 22.125 -11.734 13.477 1 92.06 353 LEU B C 1
ATOM 6172 O O . LEU B 1 353 ? 22.312 -12.484 12.516 1 92.06 353 LEU B O 1
ATOM 6176 N N . GLY B 1 354 ? 22.906 -11.695 14.555 1 89.19 354 GLY B N 1
ATOM 6177 C CA . GLY B 1 354 ? 24.109 -12.484 14.641 1 89.19 354 GLY B CA 1
ATOM 6178 C C . GLY B 1 354 ? 23.859 -13.977 14.555 1 89.19 354 GLY B C 1
ATOM 6179 O O . GLY B 1 354 ? 24.641 -14.711 13.93 1 89.19 354 GLY B O 1
ATOM 6180 N N . ALA B 1 355 ? 22.812 -14.414 15.055 1 90.12 355 ALA B N 1
ATOM 6181 C CA . ALA B 1 355 ? 22.5 -15.836 15.125 1 90.12 355 ALA B CA 1
ATOM 6182 C C . ALA B 1 355 ? 22.094 -16.375 13.758 1 90.12 355 ALA B C 1
ATOM 6184 O O . ALA B 1 355 ? 22.047 -17.594 13.547 1 90.12 355 ALA B O 1
ATOM 6185 N N . PHE B 1 356 ? 21.828 -15.523 12.836 1 87.69 356 PHE B N 1
ATOM 6186 C CA . PHE B 1 356 ? 21.312 -15.953 11.539 1 87.69 356 PHE B CA 1
ATOM 6187 C C . PHE B 1 356 ? 22.375 -16.75 10.781 1 87.69 356 PHE B C 1
ATOM 6189 O O . PHE B 1 356 ? 22.031 -17.656 10.023 1 87.69 356 PHE B O 1
ATOM 6196 N N . LEU B 1 357 ? 23.609 -16.422 10.992 1 85.19 357 LEU B N 1
ATOM 6197 C CA . LEU B 1 357 ? 24.688 -17.125 10.289 1 85.19 357 LEU B CA 1
ATOM 6198 C C . LEU B 1 357 ? 24.672 -18.609 10.625 1 85.19 357 LEU B C 1
ATOM 6200 O O . LEU B 1 357 ? 24.875 -19.453 9.742 1 85.19 357 LEU B O 1
ATOM 6204 N N . ALA B 1 358 ? 24.391 -18.859 11.812 1 85.31 358 ALA B N 1
ATOM 6205 C CA . ALA B 1 358 ? 24.328 -20.25 12.234 1 85.31 358 ALA B CA 1
ATOM 6206 C C . ALA B 1 358 ? 23.125 -20.953 11.602 1 85.31 358 ALA B C 1
ATOM 6208 O O . ALA B 1 358 ? 23.203 -22.125 11.219 1 85.31 358 ALA B O 1
ATOM 6209 N N . ILE B 1 359 ? 22.078 -20.328 11.492 1 83.25 359 ILE B N 1
ATOM 6210 C CA . ILE B 1 359 ? 20.875 -20.891 10.875 1 83.25 359 ILE B CA 1
ATOM 6211 C C . ILE B 1 359 ? 21.109 -21.094 9.383 1 83.25 359 ILE B C 1
ATOM 6213 O O . ILE B 1 359 ? 20.75 -22.156 8.844 1 83.25 359 ILE B O 1
ATOM 6217 N N . ARG B 1 360 ? 21.625 -20.109 8.797 1 82.81 360 ARG B N 1
ATOM 6218 C CA . ARG B 1 360 ? 21.938 -20.188 7.375 1 82.81 360 ARG B CA 1
ATOM 6219 C C . ARG B 1 360 ? 22.797 -21.406 7.066 1 82.81 360 ARG B C 1
ATOM 6221 O O . ARG B 1 360 ? 22.469 -22.188 6.168 1 82.81 360 ARG B O 1
ATOM 6228 N N . ASP B 1 361 ? 23.828 -21.609 7.844 1 84.19 361 ASP B N 1
ATOM 6229 C CA . ASP B 1 361 ? 24.734 -22.75 7.633 1 84.19 361 ASP B CA 1
ATOM 6230 C C . ASP B 1 361 ? 24.016 -24.078 7.855 1 84.19 361 ASP B C 1
ATOM 6232 O O . ASP B 1 361 ? 24.266 -25.047 7.141 1 84.19 361 ASP B O 1
ATOM 6236 N N . GLY B 1 362 ? 23.156 -24.078 8.789 1 83.25 362 GLY B N 1
ATOM 6237 C CA . GLY B 1 362 ? 22.375 -25.281 9.047 1 83.25 362 GLY B CA 1
ATOM 6238 C C . GLY B 1 362 ? 21.422 -25.625 7.918 1 83.25 362 GLY B C 1
ATOM 6239 O O . GLY B 1 362 ? 21.297 -26.781 7.539 1 83.25 362 GLY B O 1
ATOM 6240 N N . VAL B 1 363 ? 20.797 -24.656 7.375 1 82.44 363 VAL B N 1
ATOM 6241 C CA . VAL B 1 363 ? 19.781 -24.859 6.348 1 82.44 363 VAL B CA 1
ATOM 6242 C C . VAL B 1 363 ? 20.453 -25.234 5.027 1 82.44 363 VAL B C 1
ATOM 6244 O O . VAL B 1 363 ? 19.984 -26.141 4.328 1 82.44 363 VAL B O 1
ATOM 6247 N N . VAL B 1 364 ? 21.484 -24.547 4.73 1 82.25 364 VAL B N 1
ATOM 6248 C CA . VAL B 1 364 ? 22.172 -24.812 3.473 1 82.25 364 VAL B CA 1
ATOM 6249 C C . VAL B 1 364 ? 22.781 -26.203 3.494 1 82.25 364 VAL B C 1
ATOM 6251 O O . VAL B 1 364 ? 22.938 -26.844 2.445 1 82.25 364 VAL B O 1
ATOM 6254 N N . GLY B 1 365 ? 22.969 -26.688 4.645 1 82.25 365 GLY B N 1
ATOM 6255 C CA . GLY B 1 365 ? 23.562 -28.016 4.805 1 82.25 365 GLY B CA 1
ATOM 6256 C C . GLY B 1 365 ? 22.562 -29.141 4.66 1 82.25 365 GLY B C 1
ATOM 6257 O O . GLY B 1 365 ? 22.938 -30.281 4.395 1 82.25 365 GLY B O 1
ATOM 6258 N N . ILE B 1 366 ? 21.266 -28.969 4.855 1 82.44 366 ILE B N 1
ATOM 6259 C CA . ILE B 1 366 ? 20.234 -30 4.852 1 82.44 366 ILE B CA 1
ATOM 6260 C C . ILE B 1 366 ? 20.203 -30.688 3.488 1 82.44 366 ILE B C 1
ATOM 6262 O O . ILE B 1 366 ? 19.906 -31.891 3.395 1 82.44 366 ILE B O 1
ATOM 6266 N N . GLY B 1 367 ? 20.672 -30.203 2.428 1 75.81 367 GLY B N 1
ATOM 6267 C CA . GLY B 1 367 ? 20.578 -30.781 1.101 1 75.81 367 GLY B CA 1
ATOM 6268 C C . GLY B 1 367 ? 21.875 -31.406 0.63 1 75.81 367 GLY B C 1
ATOM 6269 O O . GLY B 1 367 ? 21.969 -31.891 -0.499 1 75.81 367 GLY B O 1
ATOM 6270 N N . GLY B 1 368 ? 22.781 -31.625 1.595 1 79.25 368 GLY B N 1
ATOM 6271 C CA . GLY B 1 368 ? 24.078 -32.156 1.225 1 79.25 368 GLY B CA 1
ATOM 6272 C C . GLY B 1 368 ? 24.812 -31.312 0.204 1 79.25 368 GLY B C 1
ATOM 6273 O O . GLY B 1 368 ? 24.969 -30.094 0.388 1 79.25 368 GLY B O 1
ATOM 6274 N N . ASP B 1 369 ? 25.125 -32 -0.893 1 81.5 369 ASP B N 1
ATOM 6275 C CA . ASP B 1 369 ? 25.953 -31.328 -1.891 1 81.5 369 ASP B CA 1
ATOM 6276 C C . ASP B 1 369 ? 25.094 -30.703 -2.98 1 81.5 369 ASP B C 1
ATOM 6278 O O . ASP B 1 369 ? 25.594 -29.938 -3.814 1 81.5 369 ASP B O 1
ATOM 6282 N N . ASN B 1 370 ? 23.828 -30.969 -2.943 1 91.44 370 ASN B N 1
ATOM 6283 C CA . ASN B 1 370 ? 22.953 -30.438 -3.992 1 91.44 370 ASN B CA 1
ATOM 6284 C C . ASN B 1 370 ? 22.188 -29.203 -3.521 1 91.44 370 ASN B C 1
ATOM 6286 O O . ASN B 1 370 ? 21.203 -29.328 -2.807 1 91.44 370 ASN B O 1
ATOM 6290 N N . PRO B 1 371 ? 22.531 -28.047 -3.951 1 94 371 PRO B N 1
ATOM 6291 C CA . PRO B 1 371 ? 21.906 -26.828 -3.477 1 94 371 PRO B CA 1
ATOM 6292 C C . PRO B 1 371 ? 20.422 -26.734 -3.855 1 94 371 PRO B C 1
ATOM 6294 O O . PRO B 1 371 ? 19.656 -26 -3.223 1 94 371 PRO B O 1
ATOM 6297 N N . LEU B 1 372 ? 20.016 -27.516 -4.867 1 96.12 372 LEU B N 1
ATOM 6298 C CA . LEU B 1 372 ? 18.609 -27.484 -5.281 1 96.12 372 LEU B CA 1
ATOM 6299 C C . LEU B 1 372 ? 17.719 -28.031 -4.176 1 96.12 372 LEU B C 1
ATOM 6301 O O . LEU B 1 372 ? 16.609 -27.531 -3.973 1 96.12 372 LEU B O 1
ATOM 6305 N N . ILE B 1 373 ? 18.172 -29.016 -3.477 1 95.12 373 ILE B N 1
ATOM 6306 C CA . ILE B 1 373 ? 17.391 -29.656 -2.422 1 95.12 373 ILE B CA 1
ATOM 6307 C C . ILE B 1 373 ? 17.25 -28.688 -1.241 1 95.12 373 ILE B C 1
ATOM 6309 O O . ILE B 1 373 ? 16.141 -28.5 -0.725 1 95.12 373 ILE B O 1
ATOM 6313 N N . SER B 1 374 ? 18.328 -28.094 -0.845 1 94.31 374 SER B N 1
ATOM 6314 C CA . SER B 1 374 ? 18.297 -27.141 0.261 1 94.31 374 SER B CA 1
ATOM 6315 C C . SER B 1 374 ? 17.422 -25.953 -0.074 1 94.31 374 SER B C 1
ATOM 6317 O O . SER B 1 374 ? 16.641 -25.484 0.769 1 94.31 374 SER B O 1
ATOM 6319 N N . LEU B 1 375 ? 17.562 -25.438 -1.259 1 95.5 375 LEU B N 1
ATOM 6320 C CA . LEU B 1 375 ? 16.734 -24.328 -1.721 1 95.5 375 LEU B CA 1
ATOM 6321 C C . LEU B 1 375 ? 15.25 -24.703 -1.67 1 95.5 375 LEU B C 1
ATOM 6323 O O . LEU B 1 375 ? 14.43 -23.953 -1.151 1 95.5 375 LEU B O 1
ATOM 6327 N N . ALA B 1 376 ? 14.945 -25.875 -2.182 1 95.94 376 ALA B N 1
ATOM 6328 C CA . ALA B 1 376 ? 13.562 -26.344 -2.229 1 95.94 376 ALA B CA 1
ATOM 6329 C C . ALA B 1 376 ? 12.984 -26.469 -0.825 1 95.94 376 ALA B C 1
ATOM 6331 O O . ALA B 1 376 ? 11.844 -26.062 -0.58 1 95.94 376 ALA B O 1
ATOM 6332 N N . ILE B 1 377 ? 13.695 -27 0.07 1 92.56 377 ILE B N 1
ATOM 6333 C CA . ILE B 1 377 ? 13.242 -27.203 1.442 1 92.56 377 ILE B CA 1
ATOM 6334 C C . ILE B 1 377 ? 13.047 -25.844 2.117 1 92.56 377 ILE B C 1
ATOM 6336 O O . ILE B 1 377 ? 12.031 -25.609 2.781 1 92.56 377 ILE B O 1
ATOM 6340 N N . SER B 1 378 ? 13.992 -24.969 1.95 1 91.38 378 SER B N 1
ATOM 6341 C CA . SER B 1 378 ? 13.922 -23.641 2.561 1 91.38 378 SER B CA 1
ATOM 6342 C C . SER B 1 378 ? 12.68 -22.875 2.094 1 91.38 378 SER B C 1
ATOM 6344 O O . SER B 1 378 ? 11.93 -22.344 2.912 1 91.38 378 SER B O 1
ATOM 6346 N N . VAL B 1 379 ? 12.477 -22.859 0.815 1 93.56 379 VAL B N 1
ATOM 6347 C CA . VAL B 1 379 ? 11.344 -22.156 0.228 1 93.56 379 VAL B CA 1
ATOM 6348 C C . VAL B 1 379 ? 10.039 -22.812 0.668 1 93.56 379 VAL B C 1
ATOM 6350 O O . VAL B 1 379 ? 9.102 -22.125 1.085 1 93.56 379 VAL B O 1
ATOM 6353 N N . ASN B 1 380 ? 9.984 -24.109 0.63 1 92.81 380 ASN B N 1
ATOM 6354 C CA . ASN B 1 380 ? 8.773 -24.859 0.945 1 92.81 380 ASN B CA 1
ATOM 6355 C C . ASN B 1 380 ? 8.383 -24.703 2.414 1 92.81 380 ASN B C 1
ATOM 6357 O O . ASN B 1 380 ? 7.219 -24.469 2.73 1 92.81 380 ASN B O 1
ATOM 6361 N N . VAL B 1 381 ? 9.32 -24.797 3.264 1 86.56 381 VAL B N 1
ATOM 6362 C CA . VAL B 1 381 ? 9.07 -24.734 4.699 1 86.56 381 VAL B CA 1
ATOM 6363 C C . VAL B 1 381 ? 8.625 -23.312 5.07 1 86.56 381 VAL B C 1
ATOM 6365 O O . VAL B 1 381 ? 7.664 -23.141 5.82 1 86.56 381 VAL B O 1
ATOM 6368 N N . LEU B 1 382 ? 9.32 -22.359 4.531 1 85.88 382 LEU B N 1
ATOM 6369 C CA . LEU B 1 382 ? 8.977 -20.984 4.848 1 85.88 382 LEU B CA 1
ATOM 6370 C C . LEU B 1 382 ? 7.605 -20.625 4.273 1 85.88 382 LEU B C 1
ATOM 6372 O O . LEU B 1 382 ? 6.844 -19.875 4.891 1 85.88 382 LEU B O 1
ATOM 6376 N N . ALA B 1 383 ? 7.305 -21.094 3.1 1 87.81 383 ALA B N 1
ATOM 6377 C CA . ALA B 1 383 ? 5.977 -20.891 2.525 1 87.81 383 ALA B CA 1
ATOM 6378 C C . ALA B 1 383 ? 4.898 -21.516 3.41 1 87.81 383 ALA B C 1
ATOM 6380 O O . ALA B 1 383 ? 3.842 -20.922 3.629 1 87.81 383 ALA B O 1
ATOM 6381 N N . GLY B 1 384 ? 5.121 -22.719 3.883 1 84.88 384 GLY B N 1
ATOM 6382 C CA . GLY B 1 384 ? 4.195 -23.375 4.789 1 84.88 384 GLY B CA 1
ATOM 6383 C C . GLY B 1 384 ? 4.016 -22.641 6.102 1 84.88 384 GLY B C 1
ATOM 6384 O O . GLY B 1 384 ? 2.891 -22.5 6.59 1 84.88 384 GLY B O 1
ATOM 6385 N N . MET B 1 385 ? 5.102 -22.141 6.547 1 78.94 385 MET B N 1
ATOM 6386 C CA . MET B 1 385 ? 5.086 -21.453 7.836 1 78.94 385 MET B CA 1
ATOM 6387 C C . MET B 1 385 ? 4.336 -20.125 7.742 1 78.94 385 MET B C 1
ATOM 6389 O O . MET B 1 385 ? 3.596 -19.766 8.656 1 78.94 385 MET B O 1
ATOM 6393 N N . THR B 1 386 ? 4.5 -19.484 6.688 1 77 386 THR B N 1
ATOM 6394 C CA . THR B 1 386 ? 3.861 -18.188 6.539 1 77 386 THR B CA 1
ATOM 6395 C C . THR B 1 386 ? 2.445 -18.328 5.992 1 77 386 THR B C 1
ATOM 6397 O O . THR B 1 386 ? 1.654 -17.391 6.031 1 77 386 THR B O 1
ATOM 6400 N N . GLY B 1 387 ? 2.131 -19.562 5.516 1 78.56 387 GLY B N 1
ATOM 6401 C CA . GLY B 1 387 ? 0.85 -19.734 4.852 1 78.56 387 GLY B CA 1
ATOM 6402 C C . GLY B 1 387 ? 0.698 -18.875 3.613 1 78.56 387 GLY B C 1
ATOM 6403 O O . GLY B 1 387 ? -0.404 -18.422 3.297 1 78.56 387 GLY B O 1
ATOM 6404 N N . SER B 1 388 ? 1.758 -18.516 3.059 1 83.75 388 SER B N 1
ATOM 6405 C CA . SER B 1 388 ? 1.828 -17.656 1.877 1 83.75 388 SER B CA 1
ATOM 6406 C C . SER B 1 388 ? 2.979 -18.078 0.965 1 83.75 388 SER B C 1
ATOM 6408 O O . SER B 1 388 ? 4.145 -18.016 1.362 1 83.75 388 SER B O 1
ATOM 6410 N N . ALA B 1 389 ? 2.584 -18.453 -0.213 1 90.5 389 ALA B N 1
ATOM 6411 C CA . ALA B 1 389 ? 3.604 -18.875 -1.174 1 90.5 389 ALA B CA 1
ATOM 6412 C C . ALA B 1 389 ? 4.562 -17.719 -1.482 1 90.5 389 ALA B C 1
ATOM 6414 O O . ALA B 1 389 ? 5.785 -17.891 -1.401 1 90.5 389 ALA B O 1
ATOM 6415 N N . SER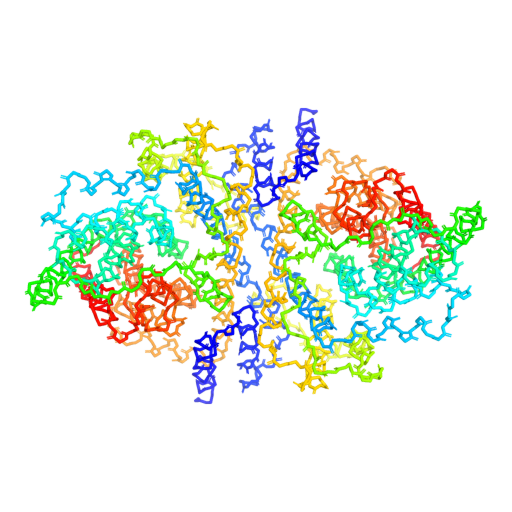 B 1 390 ? 4.02 -16.594 -1.779 1 89.31 390 SER B N 1
ATOM 6416 C CA . SER B 1 390 ? 4.852 -15.453 -2.146 1 89.31 390 SER B CA 1
ATOM 6417 C C . SER B 1 390 ? 5.648 -14.945 -0.949 1 89.31 390 SER B C 1
ATOM 6419 O O . SER B 1 390 ? 6.812 -14.57 -1.087 1 89.31 390 SER B O 1
ATOM 6421 N N . GLY B 1 391 ? 5.027 -14.984 0.194 1 87.25 391 GLY B N 1
ATOM 6422 C CA . GLY B 1 391 ? 5.715 -14.547 1.398 1 87.25 391 GLY B CA 1
ATOM 6423 C C . GLY B 1 391 ? 6.906 -15.422 1.752 1 87.25 391 GLY B C 1
ATOM 6424 O O . GLY B 1 391 ? 8.008 -14.922 1.978 1 87.25 391 GLY B O 1
ATOM 6425 N N . GLY B 1 392 ? 6.676 -16.672 1.784 1 89 392 GLY B N 1
ATOM 6426 C CA . GLY B 1 392 ? 7.73 -17.609 2.135 1 89 392 GLY B CA 1
ATOM 6427 C C . GLY B 1 392 ? 8.906 -17.562 1.179 1 89 392 GLY B C 1
ATOM 6428 O O . GLY B 1 392 ? 10.062 -17.531 1.608 1 89 392 GLY B O 1
ATOM 6429 N N . MET B 1 393 ? 8.641 -17.547 -0.096 1 93.25 393 MET B N 1
ATOM 6430 C CA . MET B 1 393 ? 9.727 -17.531 -1.068 1 93.25 393 MET B CA 1
ATOM 6431 C C . MET B 1 393 ? 10.5 -16.219 -1.002 1 93.25 393 MET B C 1
ATOM 6433 O O . MET B 1 393 ? 11.719 -16.203 -1.212 1 93.25 393 MET B O 1
ATOM 6437 N N . SER B 1 394 ? 9.797 -15.18 -0.724 1 90.88 394 SER B N 1
ATOM 6438 C CA . SER B 1 394 ? 10.453 -13.883 -0.66 1 90.88 394 SER B CA 1
ATOM 6439 C C . SER B 1 394 ? 11.398 -13.797 0.535 1 90.88 394 SER B C 1
ATOM 6441 O O . SER B 1 394 ? 12.484 -13.227 0.435 1 90.88 394 SER B O 1
ATOM 6443 N N . ILE B 1 395 ? 10.969 -14.375 1.666 1 86.75 395 ILE B N 1
ATOM 6444 C CA . ILE B 1 395 ? 11.867 -14.438 2.814 1 86.75 395 ILE B CA 1
ATOM 6445 C C . ILE B 1 395 ? 13.094 -15.273 2.463 1 86.75 395 ILE B C 1
ATOM 6447 O O . ILE B 1 395 ? 14.234 -14.852 2.709 1 86.75 395 ILE B O 1
ATOM 6451 N N . ALA B 1 396 ? 12.875 -16.359 1.842 1 91.56 396 ALA B N 1
ATOM 6452 C CA . ALA B 1 396 ? 13.969 -17.266 1.491 1 91.56 396 ALA B CA 1
ATOM 6453 C C . ALA B 1 396 ? 14.961 -16.594 0.543 1 91.56 396 ALA B C 1
ATOM 6455 O O . ALA B 1 396 ? 16.172 -16.656 0.762 1 91.56 396 ALA B O 1
ATOM 6456 N N . LEU B 1 397 ? 14.469 -15.953 -0.475 1 93.56 397 LEU B N 1
ATOM 6457 C CA . LEU B 1 397 ? 15.328 -15.398 -1.521 1 93.56 397 LEU B CA 1
ATOM 6458 C C . LEU B 1 397 ? 16 -14.117 -1.048 1 93.56 397 LEU B C 1
ATOM 6460 O O . LEU B 1 397 ? 17.141 -13.836 -1.418 1 93.56 397 LEU B O 1
ATOM 6464 N N . SER B 1 398 ? 15.297 -13.391 -0.286 1 88.31 398 SER B N 1
ATOM 6465 C CA . SER B 1 398 ? 15.891 -12.156 0.205 1 88.31 398 SER B CA 1
ATOM 6466 C C . SER B 1 398 ? 17.031 -12.438 1.18 1 88.31 398 SER B C 1
ATOM 6468 O O . SER B 1 398 ? 17.969 -11.641 1.303 1 88.31 398 SER B O 1
ATOM 6470 N N . THR B 1 399 ? 17 -13.57 1.834 1 86.88 399 THR B N 1
ATOM 6471 C CA . THR B 1 399 ? 18 -13.891 2.854 1 86.88 399 THR B CA 1
ATOM 6472 C C . THR B 1 399 ? 19.078 -14.812 2.291 1 86.88 399 THR B C 1
ATOM 6474 O O . THR B 1 399 ? 20.25 -14.711 2.668 1 86.88 399 THR B O 1
ATOM 6477 N N . LEU B 1 400 ? 18.656 -15.711 1.379 1 91.56 400 LEU B N 1
ATOM 6478 C CA . LEU B 1 400 ? 19.594 -16.75 0.969 1 91.56 400 LEU B CA 1
ATOM 6479 C C . LEU B 1 400 ? 19.719 -16.797 -0.551 1 91.56 400 LEU B C 1
ATOM 6481 O O . LEU B 1 400 ? 20.422 -17.656 -1.092 1 91.56 400 LEU B O 1
ATOM 6485 N N . GLY B 1 401 ? 19.031 -15.992 -1.22 1 93.06 401 GLY B N 1
ATOM 6486 C CA . GLY B 1 401 ? 19.031 -16.031 -2.674 1 93.06 401 GLY B CA 1
ATOM 6487 C C . GLY B 1 401 ? 20.422 -15.961 -3.271 1 93.06 401 GLY B C 1
ATOM 6488 O O . GLY B 1 401 ? 20.781 -16.766 -4.137 1 93.06 401 GLY B O 1
ATOM 6489 N N . GLU B 1 402 ? 21.25 -15.039 -2.836 1 92.06 402 GLU B N 1
ATOM 6490 C CA . GLU B 1 402 ? 22.609 -14.859 -3.338 1 92.06 402 GLU B CA 1
ATOM 6491 C C . GLU B 1 402 ? 23.484 -16.062 -2.992 1 92.06 402 GLU B C 1
ATOM 6493 O O . GLU B 1 402 ? 24.312 -16.484 -3.801 1 92.06 402 GLU B O 1
ATOM 6498 N N . THR B 1 403 ? 23.266 -16.531 -1.818 1 91.31 403 THR B N 1
ATOM 6499 C CA . THR B 1 403 ? 24.016 -17.703 -1.38 1 91.31 403 THR B CA 1
ATOM 6500 C C . THR B 1 403 ? 23.734 -18.891 -2.287 1 91.31 403 THR B C 1
ATOM 6502 O O . THR B 1 403 ? 24.656 -19.594 -2.711 1 91.31 403 THR B O 1
ATOM 6505 N N . TYR B 1 404 ? 22.547 -19.125 -2.582 1 94.62 404 TYR B N 1
ATOM 6506 C CA . TYR B 1 404 ? 22.172 -20.25 -3.43 1 94.62 404 TYR B CA 1
ATOM 6507 C C . TYR B 1 404 ? 22.672 -20.047 -4.855 1 94.62 404 TYR B C 1
ATOM 6509 O O . TYR B 1 404 ? 23.062 -21 -5.527 1 94.62 404 TYR B O 1
ATOM 6517 N N . LEU B 1 405 ? 22.625 -18.844 -5.348 1 95.12 405 LEU B N 1
ATOM 6518 C CA . LEU B 1 405 ? 23.156 -18.562 -6.676 1 95.12 405 LEU B CA 1
ATOM 6519 C C . LEU B 1 405 ? 24.641 -18.859 -6.742 1 95.12 405 LEU B C 1
ATOM 6521 O O . LEU B 1 405 ? 25.125 -19.453 -7.707 1 95.12 405 LEU B O 1
ATOM 6525 N N . GLU B 1 406 ? 25.375 -18.438 -5.719 1 94.44 406 GLU B N 1
ATOM 6526 C CA . GLU B 1 406 ? 26.797 -18.703 -5.648 1 94.44 406 GLU B CA 1
ATOM 6527 C C . GLU B 1 406 ? 27.078 -20.203 -5.594 1 94.44 406 GLU B C 1
ATOM 6529 O O . GLU B 1 406 ? 27.984 -20.703 -6.27 1 94.44 406 GLU B O 1
ATOM 6534 N N . MET B 1 407 ? 26.359 -20.875 -4.809 1 93.19 407 MET B N 1
ATOM 6535 C CA . MET B 1 407 ? 26.531 -22.312 -4.703 1 93.19 407 MET B CA 1
ATOM 6536 C C . MET B 1 407 ? 26.234 -23 -6.039 1 93.19 407 MET B C 1
ATOM 6538 O O . MET B 1 407 ? 26.922 -23.938 -6.43 1 93.19 407 MET B O 1
ATOM 6542 N N . ALA B 1 408 ? 25.203 -22.578 -6.699 1 94.81 408 ALA B N 1
ATOM 6543 C CA . ALA B 1 408 ? 24.844 -23.141 -8 1 94.81 408 ALA B CA 1
ATOM 6544 C C . ALA B 1 408 ? 25.953 -22.938 -9.016 1 94.81 408 ALA B C 1
ATOM 6546 O O . ALA B 1 408 ? 26.297 -23.844 -9.773 1 94.81 408 ALA B O 1
ATOM 6547 N N . GLN B 1 409 ? 26.469 -21.781 -9 1 94.31 409 GLN B N 1
ATOM 6548 C CA . GLN B 1 409 ? 27.578 -21.469 -9.906 1 94.31 409 GLN B CA 1
ATOM 6549 C C . GLN B 1 409 ? 28.781 -22.359 -9.617 1 94.31 409 GLN B C 1
ATOM 6551 O O . GLN B 1 409 ? 29.422 -22.875 -10.539 1 94.31 409 GLN B O 1
ATOM 6556 N N . ALA B 1 410 ? 29.062 -22.547 -8.406 1 93.12 410 ALA B N 1
ATOM 6557 C CA . ALA B 1 410 ? 30.188 -23.391 -7.996 1 93.12 410 ALA B CA 1
ATOM 6558 C C . ALA B 1 410 ? 29.969 -24.844 -8.43 1 93.12 410 ALA B C 1
ATOM 6560 O O . ALA B 1 410 ? 30.938 -25.562 -8.711 1 93.12 410 ALA B O 1
ATOM 6561 N N . HIS B 1 411 ? 28.781 -25.266 -8.539 1 93.06 411 HIS B N 1
ATOM 6562 C CA . HIS B 1 411 ? 28.453 -26.641 -8.883 1 93.06 411 HIS B CA 1
ATOM 6563 C C . HIS B 1 411 ? 28.078 -26.766 -10.352 1 93.06 411 HIS B C 1
ATOM 6565 O O . HIS B 1 411 ? 27.625 -27.828 -10.797 1 93.06 411 HIS B O 1
ATOM 6571 N N . GLY B 1 412 ? 28.078 -25.656 -11.055 1 94.38 412 GLY B N 1
ATOM 6572 C CA . GLY B 1 412 ? 27.75 -25.672 -12.477 1 94.38 412 GLY B CA 1
ATOM 6573 C C . GLY B 1 412 ? 26.266 -25.797 -12.742 1 94.38 412 GLY B C 1
ATOM 6574 O O . GLY B 1 412 ? 25.859 -26.312 -13.789 1 94.38 412 GLY B O 1
ATOM 6575 N N . ILE B 1 413 ? 25.469 -25.453 -11.859 1 95.94 413 ILE B N 1
ATOM 6576 C CA . ILE B 1 413 ? 24.016 -25.5 -11.992 1 95.94 413 ILE B CA 1
ATOM 6577 C C . ILE B 1 413 ? 23.5 -24.188 -12.594 1 95.94 413 ILE B C 1
ATOM 6579 O O . ILE B 1 413 ? 23.875 -23.109 -12.133 1 95.94 413 ILE B O 1
ATOM 6583 N N . SER B 1 414 ? 22.703 -24.312 -13.562 1 97.19 414 SER B N 1
ATOM 6584 C CA . SER B 1 414 ? 22.172 -23.141 -14.25 1 97.19 414 SER B CA 1
ATOM 6585 C C . SER B 1 414 ? 21.234 -22.344 -13.344 1 97.19 414 SER B C 1
ATOM 6587 O O . SER B 1 414 ? 20.406 -22.922 -12.641 1 97.19 414 SER B O 1
ATOM 6589 N N . PRO B 1 415 ? 21.281 -20.984 -13.367 1 96.88 415 PRO B N 1
ATOM 6590 C CA . PRO B 1 415 ? 20.328 -20.172 -12.633 1 96.88 415 PRO B CA 1
ATOM 6591 C C . PRO B 1 415 ? 18.875 -20.391 -13.07 1 96.88 415 PRO B C 1
ATOM 6593 O O . PRO B 1 415 ? 17.953 -20.219 -12.281 1 96.88 415 PRO B O 1
ATOM 6596 N N . GLU B 1 416 ? 18.703 -20.812 -14.281 1 97.62 416 GLU B N 1
ATOM 6597 C CA . GLU B 1 416 ? 17.359 -21.109 -14.789 1 97.62 416 GLU B CA 1
ATOM 6598 C C . GLU B 1 416 ? 16.734 -22.266 -14.016 1 97.62 416 GLU B C 1
ATOM 6600 O O . GLU B 1 416 ? 15.523 -22.25 -13.742 1 97.62 416 GLU B O 1
ATOM 6605 N N . LEU B 1 417 ? 17.562 -23.188 -13.727 1 97.81 417 LEU B N 1
ATOM 6606 C CA . LEU B 1 417 ? 17.078 -24.328 -12.953 1 97.81 417 LEU B CA 1
ATOM 6607 C C . LEU B 1 417 ? 16.766 -23.906 -11.516 1 97.81 417 LEU B C 1
ATOM 6609 O O . LEU B 1 417 ? 15.758 -24.344 -10.953 1 97.81 417 LEU B O 1
ATOM 6613 N N . LEU B 1 418 ? 17.594 -23.047 -10.906 1 97.38 418 LEU B N 1
ATOM 6614 C CA . LEU B 1 418 ? 17.312 -22.5 -9.586 1 97.38 418 LEU B CA 1
ATOM 6615 C C . LEU B 1 418 ? 15.961 -21.797 -9.562 1 97.38 418 LEU B C 1
ATOM 6617 O O . LEU B 1 418 ? 15.195 -21.953 -8.609 1 97.38 418 LEU B O 1
ATOM 6621 N N . HIS B 1 419 ? 15.742 -21.062 -10.586 1 97.75 419 HIS B N 1
ATOM 6622 C CA . HIS B 1 419 ? 14.492 -20.312 -10.734 1 97.75 419 HIS B CA 1
ATOM 6623 C C . HIS B 1 419 ? 13.289 -21.25 -10.719 1 97.75 419 HIS B C 1
ATOM 6625 O O . HIS B 1 419 ? 12.352 -21.031 -9.945 1 97.75 419 HIS B O 1
ATOM 6631 N N . ARG B 1 420 ? 13.312 -22.219 -11.57 1 98.19 420 ARG B N 1
ATOM 6632 C CA . ARG B 1 420 ? 12.172 -23.125 -11.711 1 98.19 420 ARG B CA 1
ATOM 6633 C C . ARG B 1 420 ? 11.953 -23.922 -10.438 1 98.19 420 ARG B C 1
ATOM 6635 O O . ARG B 1 420 ? 10.805 -24.141 -10.023 1 98.19 420 ARG B O 1
ATOM 6642 N N . VAL B 1 421 ? 13.023 -24.375 -9.812 1 97.88 421 VAL B N 1
ATOM 6643 C CA . VAL B 1 421 ? 12.922 -25.109 -8.555 1 97.88 421 VAL B CA 1
ATOM 6644 C C . VAL B 1 421 ? 12.32 -24.203 -7.473 1 97.88 421 VAL B C 1
ATOM 6646 O O . VAL B 1 421 ? 11.461 -24.641 -6.703 1 97.88 421 VAL B O 1
ATOM 6649 N N . THR B 1 422 ? 12.766 -22.969 -7.414 1 97.31 422 THR B N 1
ATOM 6650 C CA . THR B 1 422 ? 12.227 -22.016 -6.441 1 97.31 422 THR B CA 1
ATOM 6651 C C . THR B 1 422 ? 10.727 -21.828 -6.648 1 97.31 422 THR B C 1
ATOM 6653 O O . THR B 1 422 ? 9.953 -21.906 -5.695 1 97.31 422 THR B O 1
ATOM 6656 N N . ALA B 1 423 ? 10.328 -21.609 -7.859 1 97 423 ALA B N 1
ATOM 6657 C CA . ALA B 1 423 ? 8.922 -21.344 -8.188 1 97 423 ALA B CA 1
ATOM 6658 C C . ALA B 1 423 ? 8.047 -22.531 -7.809 1 97 423 ALA B C 1
ATOM 6660 O O . ALA B 1 423 ? 7.012 -22.375 -7.16 1 97 423 ALA B O 1
ATOM 6661 N N . VAL B 1 424 ? 8.492 -23.703 -8.164 1 97.31 424 VAL B N 1
ATOM 6662 C CA . VAL B 1 424 ? 7.699 -24.906 -7.922 1 97.31 424 VAL B CA 1
ATOM 6663 C C . VAL B 1 424 ? 7.707 -25.234 -6.43 1 97.31 424 VAL B C 1
ATOM 6665 O O . VAL B 1 424 ? 6.711 -25.719 -5.887 1 97.31 424 VAL B O 1
ATOM 6668 N N . ALA B 1 425 ? 8.797 -24.938 -5.793 1 96.56 425 ALA B N 1
ATOM 6669 C CA . ALA B 1 425 ? 8.953 -25.266 -4.379 1 96.56 425 ALA B CA 1
ATOM 6670 C C . ALA B 1 425 ? 8.008 -24.438 -3.514 1 96.56 425 ALA B C 1
ATOM 6672 O O . ALA B 1 425 ? 7.723 -24.797 -2.369 1 96.56 425 ALA B O 1
ATOM 6673 N N . THR B 1 426 ? 7.609 -23.328 -4.012 1 92.31 426 THR B N 1
ATOM 6674 C CA . THR B 1 426 ? 6.691 -22.5 -3.227 1 92.31 426 THR B CA 1
ATOM 6675 C C . THR B 1 426 ? 5.348 -23.203 -3.061 1 92.31 426 THR B C 1
ATOM 6677 O O . THR B 1 426 ? 4.613 -22.938 -2.109 1 92.31 426 THR B O 1
ATOM 6680 N N . GLY B 1 427 ? 5.172 -24.094 -4.117 1 86.25 427 GLY B N 1
ATOM 6681 C CA . GLY B 1 427 ? 3.965 -24.906 -4.035 1 86.25 427 GLY B CA 1
ATOM 6682 C C . GLY B 1 427 ? 4.133 -26.141 -3.172 1 86.25 427 GLY B C 1
ATOM 6683 O O . GLY B 1 427 ? 5.25 -26.641 -2.986 1 86.25 427 GLY B O 1
ATOM 6684 N N . GLY B 1 428 ? 3.217 -26.609 -2.352 1 85.94 428 GLY B N 1
ATOM 6685 C CA . GLY B 1 428 ? 3.26 -27.719 -1.423 1 85.94 428 GLY B CA 1
ATOM 6686 C C . GLY B 1 428 ? 2.699 -27.375 -0.055 1 85.94 428 GLY B C 1
ATOM 6687 O O . GLY B 1 428 ? 1.485 -27.234 0.104 1 85.94 428 GLY B O 1
ATOM 6688 N N . LEU B 1 429 ? 3.705 -26.938 0.701 1 84.5 429 LEU B N 1
ATOM 6689 C CA . LEU B 1 429 ? 3.285 -26.734 2.08 1 84.5 429 LEU B CA 1
ATOM 6690 C C . LEU B 1 429 ? 2.58 -25.391 2.232 1 84.5 429 LEU B C 1
ATOM 6692 O O . LEU B 1 429 ? 2.027 -25.094 3.293 1 84.5 429 LEU B O 1
ATOM 6696 N N . ASP B 1 430 ? 2.568 -24.656 1.136 1 84.69 430 ASP B N 1
ATOM 6697 C CA . ASP B 1 430 ? 1.881 -23.359 1.2 1 84.69 430 ASP B CA 1
ATOM 6698 C C . ASP B 1 430 ? 0.372 -23.547 1.33 1 84.69 430 ASP B C 1
ATOM 6700 O O . ASP B 1 430 ? -0.337 -22.656 1.778 1 84.69 430 ASP B O 1
ATOM 6704 N N . THR B 1 431 ? -0.181 -24.719 0.984 1 89.06 431 THR B N 1
ATOM 6705 C CA . THR B 1 431 ? -1.623 -24.938 0.976 1 89.06 431 THR B CA 1
ATOM 6706 C C . THR B 1 431 ? -2.062 -25.703 2.219 1 89.06 431 THR B C 1
ATOM 6708 O O . THR B 1 431 ? -3.025 -26.469 2.174 1 89.06 431 THR B O 1
ATOM 6711 N N . LEU B 1 432 ? -1.369 -25.531 3.271 1 86.75 432 LEU B N 1
ATOM 6712 C CA . LEU B 1 432 ? -1.812 -26.031 4.566 1 86.75 432 LEU B CA 1
ATOM 6713 C C . LEU B 1 432 ? -3.129 -25.391 4.98 1 86.75 432 LEU B C 1
ATOM 6715 O O . LEU B 1 432 ? -3.553 -24.391 4.383 1 86.75 432 LEU B O 1
ATOM 6719 N N . PRO B 1 433 ? -3.84 -25.953 5.973 1 85.06 433 PRO B N 1
ATOM 6720 C CA . PRO B 1 433 ? -5.199 -25.516 6.309 1 85.06 433 PRO B CA 1
ATOM 6721 C C . PRO B 1 433 ? -5.285 -24.031 6.629 1 85.06 433 PRO B C 1
ATOM 6723 O O . PRO B 1 433 ? -6.344 -23.422 6.469 1 85.06 433 PRO B O 1
ATOM 6726 N N . HIS B 1 434 ? -4.207 -23.438 6.98 1 81.5 434 HIS B N 1
ATOM 6727 C CA . HIS B 1 434 ? -4.25 -22.031 7.391 1 81.5 434 HIS B CA 1
ATOM 6728 C C . HIS B 1 434 ? -3.953 -21.109 6.219 1 81.5 434 HIS B C 1
ATOM 6730 O O . HIS B 1 434 ? -3.971 -19.891 6.371 1 81.5 434 HIS B O 1
ATOM 6736 N N . ASN B 1 435 ? -3.754 -21.656 5.098 1 86.19 435 ASN B N 1
ATOM 6737 C CA . ASN B 1 435 ? -3.492 -20.844 3.906 1 86.19 435 ASN B CA 1
ATOM 6738 C C . ASN B 1 435 ? -4.723 -20.062 3.48 1 86.19 435 ASN B C 1
ATOM 6740 O O . ASN B 1 435 ? -5.836 -20.578 3.482 1 86.19 435 ASN B O 1
ATOM 6744 N N . GLY B 1 436 ? -4.535 -18.859 3.129 1 82.12 436 GLY B N 1
ATOM 6745 C CA . GLY B 1 436 ? -5.629 -17.969 2.754 1 82.12 436 GLY B CA 1
ATOM 6746 C C . GLY B 1 436 ? -6.391 -18.453 1.53 1 82.12 436 GLY B C 1
ATOM 6747 O O . GLY B 1 436 ? -7.609 -18.297 1.453 1 82.12 436 GLY B O 1
ATOM 6748 N N . ALA B 1 437 ? -5.703 -18.938 0.565 1 87.19 437 ALA B N 1
ATOM 6749 C CA . ALA B 1 437 ? -6.355 -19.422 -0.649 1 87.19 437 ALA B CA 1
ATOM 6750 C C . ALA B 1 437 ? -7.23 -20.641 -0.354 1 87.19 437 ALA B C 1
ATOM 6752 O O . ALA B 1 437 ? -8.32 -20.781 -0.917 1 87.19 437 ALA B O 1
ATOM 6753 N N . VAL B 1 438 ? -6.766 -21.438 0.522 1 90.62 438 VAL B N 1
ATOM 6754 C CA . VAL B 1 438 ? -7.516 -22.641 0.897 1 90.62 438 VAL B CA 1
ATOM 6755 C C . VAL B 1 438 ? -8.781 -22.234 1.647 1 90.62 438 VAL B C 1
ATOM 6757 O O . VAL B 1 438 ? -9.883 -22.688 1.31 1 90.62 438 VAL B O 1
ATOM 6760 N N . ILE B 1 439 ? -8.641 -21.406 2.564 1 86.12 439 ILE B N 1
ATOM 6761 C CA . ILE B 1 439 ? -9.766 -20.969 3.383 1 86.12 439 ILE B CA 1
ATOM 6762 C C . ILE B 1 439 ? -10.797 -20.266 2.504 1 86.12 439 ILE B C 1
ATOM 6764 O O . ILE B 1 439 ? -12 -20.516 2.625 1 86.12 439 ILE B O 1
ATOM 6768 N N . THR B 1 440 ? -10.328 -19.484 1.668 1 85.94 440 THR B N 1
ATOM 6769 C CA . THR B 1 440 ? -11.227 -18.719 0.805 1 85.94 440 THR B CA 1
ATOM 6770 C C . THR B 1 440 ? -11.953 -19.641 -0.168 1 85.94 440 THR B C 1
ATOM 6772 O O . THR B 1 440 ? -13.156 -19.469 -0.409 1 85.94 440 THR B O 1
ATOM 6775 N N . LEU B 1 441 ? -11.242 -20.516 -0.732 1 91.44 441 LEU B N 1
ATOM 6776 C CA . LEU B 1 441 ? -11.852 -21.438 -1.674 1 91.44 441 LEU B CA 1
ATOM 6777 C C . LEU B 1 441 ? -12.922 -22.281 -0.99 1 91.44 441 LEU B C 1
ATOM 6779 O O . LEU B 1 441 ? -14 -22.5 -1.554 1 91.44 441 LEU B O 1
ATOM 6783 N N . LEU B 1 442 ? -12.672 -22.734 0.187 1 91.75 442 LEU B N 1
ATOM 6784 C CA . LEU B 1 442 ? -13.664 -23.5 0.942 1 91.75 442 LEU B CA 1
ATOM 6785 C C . LEU B 1 442 ? -14.867 -22.625 1.292 1 91.75 442 LEU B C 1
ATOM 6787 O O . LEU B 1 442 ? -16.016 -23.094 1.239 1 91.75 442 LEU B O 1
ATOM 6791 N N . ALA B 1 443 ? -14.594 -21.469 1.573 1 87.38 443 ALA B N 1
ATOM 6792 C CA . ALA B 1 443 ? -15.68 -20.531 1.874 1 87.38 443 ALA B CA 1
ATOM 6793 C C . ALA B 1 443 ? -16.562 -20.297 0.647 1 87.38 443 ALA B C 1
AT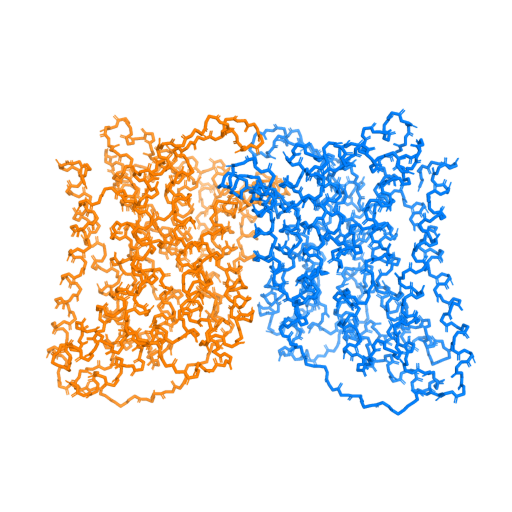OM 6795 O O . ALA B 1 443 ? -17.781 -20.266 0.751 1 87.38 443 ALA B O 1
ATOM 6796 N N . ILE B 1 444 ? -15.961 -20.109 -0.447 1 86.38 444 ILE B N 1
ATOM 6797 C CA . ILE B 1 444 ? -16.672 -19.891 -1.7 1 86.38 444 ILE B CA 1
ATOM 6798 C C . ILE B 1 444 ? -17.562 -21.078 -2.01 1 86.38 444 ILE B C 1
ATOM 6800 O O . ILE B 1 444 ? -18.703 -20.906 -2.453 1 86.38 444 ILE B O 1
ATOM 6804 N N . THR B 1 445 ? -17.078 -22.203 -1.732 1 91.94 445 THR B N 1
ATOM 6805 C CA . THR B 1 445 ? -17.812 -23.422 -2.09 1 91.94 445 THR B CA 1
ATOM 6806 C C . THR B 1 445 ? -18.766 -23.828 -0.973 1 91.94 445 THR B C 1
ATOM 6808 O O . THR B 1 445 ? -19.547 -24.766 -1.128 1 91.94 445 THR B O 1
ATOM 6811 N N . GLY B 1 446 ? -18.672 -23.172 0.134 1 89.56 446 GLY B N 1
ATOM 6812 C CA . GLY B 1 446 ? -19.547 -23.469 1.259 1 89.56 446 GLY B CA 1
ATOM 6813 C C . GLY B 1 446 ? -19.219 -24.781 1.942 1 89.56 446 GLY B C 1
ATOM 6814 O O . GLY B 1 446 ? -20.109 -25.484 2.41 1 89.56 446 GLY B O 1
ATOM 6815 N N . LEU B 1 447 ? -18 -25.141 1.845 1 93.06 447 LEU B N 1
ATOM 6816 C CA . LEU B 1 447 ? -17.578 -26.391 2.447 1 93.06 447 LEU B CA 1
ATOM 6817 C C . LEU B 1 447 ? -16.578 -26.141 3.584 1 93.06 447 LEU B C 1
ATOM 6819 O O . LEU B 1 447 ? -16 -25.062 3.682 1 93.06 447 LEU B O 1
ATOM 6823 N N . THR B 1 448 ? -16.391 -27.094 4.418 1 91.38 448 THR B N 1
ATOM 6824 C CA . THR B 1 448 ? -15.477 -27 5.547 1 91.38 448 THR B CA 1
ATOM 6825 C C . THR B 1 448 ? -14.188 -27.75 5.262 1 91.38 448 THR B C 1
ATOM 6827 O O . THR B 1 448 ? -14.102 -28.516 4.301 1 91.38 448 THR B O 1
ATOM 6830 N N . HIS B 1 449 ? -13.25 -27.547 6.16 1 94.19 449 HIS B N 1
ATOM 6831 C CA . HIS B 1 449 ? -11.984 -28.266 6.074 1 94.19 449 HIS B CA 1
ATOM 6832 C C . HIS B 1 449 ? -12.195 -29.781 6.203 1 94.19 449 HIS B C 1
ATOM 6834 O O . HIS B 1 449 ? -11.57 -30.562 5.484 1 94.19 449 HIS B O 1
ATOM 6840 N N . ARG B 1 450 ? -13.062 -30.109 7.023 1 93.94 450 ARG B N 1
ATOM 6841 C CA . ARG B 1 450 ? -13.328 -31.531 7.27 1 93.94 450 ARG B CA 1
ATOM 6842 C C . ARG B 1 450 ? -13.891 -32.188 6.023 1 93.94 450 ARG B C 1
ATOM 6844 O O . ARG B 1 450 ? -13.586 -33.375 5.746 1 93.94 450 ARG B O 1
ATOM 6851 N N . GLN B 1 451 ? -14.594 -31.531 5.312 1 93.19 451 GLN B N 1
ATOM 6852 C CA . GLN B 1 451 ? -15.328 -32.094 4.184 1 93.19 451 GLN B CA 1
ATOM 6853 C C . GLN B 1 451 ? -14.438 -32.188 2.945 1 93.19 451 GLN B C 1
ATOM 6855 O O . GLN B 1 451 ? -14.508 -33.156 2.197 1 93.19 451 GLN B O 1
ATOM 6860 N N . ALA B 1 452 ? -13.594 -31.188 2.756 1 95.62 452 ALA B N 1
ATOM 6861 C CA . ALA B 1 452 ? -13.047 -31.094 1.403 1 95.62 452 ALA B CA 1
ATOM 6862 C C . ALA B 1 452 ? -11.531 -30.906 1.43 1 95.62 452 ALA B C 1
ATOM 6864 O O . ALA B 1 452 ? -10.875 -31 0.393 1 95.62 452 ALA B O 1
ATOM 6865 N N . TYR B 1 453 ? -10.875 -30.734 2.541 1 96.5 453 TYR B N 1
ATOM 6866 C CA . TYR B 1 453 ? -9.461 -30.375 2.58 1 96.5 453 TYR B CA 1
ATOM 6867 C C . TYR B 1 453 ? -8.594 -31.562 2.156 1 96.5 453 TYR B C 1
ATOM 6869 O O . TYR B 1 453 ? -7.547 -31.375 1.529 1 96.5 453 TYR B O 1
ATOM 6877 N N . PHE B 1 454 ? -9.008 -32.688 2.512 1 96.88 454 PHE B N 1
ATOM 6878 C CA . PHE B 1 454 ? -8.18 -33.844 2.223 1 96.88 454 PHE B CA 1
ATOM 6879 C C . PHE B 1 454 ? -7.855 -33.938 0.735 1 96.88 454 PHE B C 1
ATOM 6881 O O . PHE B 1 454 ? -6.691 -34.062 0.351 1 96.88 454 PHE B O 1
ATOM 6888 N N . ASP B 1 455 ? -8.836 -33.906 -0.085 1 97.75 455 ASP B N 1
ATOM 6889 C CA . ASP B 1 455 ? -8.625 -34 -1.527 1 97.75 455 ASP B CA 1
ATOM 6890 C C . ASP B 1 455 ? -7.887 -32.75 -2.045 1 97.75 455 ASP B C 1
ATOM 6892 O O . ASP B 1 455 ? -7.102 -32.844 -2.992 1 97.75 455 ASP B O 1
ATOM 6896 N N . LEU B 1 456 ? -8.18 -31.672 -1.486 1 97 456 LEU B N 1
ATOM 6897 C CA . LEU B 1 456 ? -7.457 -30.453 -1.838 1 97 456 LEU B CA 1
ATOM 6898 C C . LEU B 1 456 ? -5.973 -30.594 -1.517 1 97 456 LEU B C 1
ATOM 6900 O O . LEU B 1 456 ? -5.121 -30.203 -2.32 1 97 456 LEU B O 1
ATOM 6904 N N . ALA B 1 457 ? -5.676 -31.125 -0.318 1 96.25 457 ALA B N 1
ATOM 6905 C CA . ALA B 1 457 ? -4.289 -31.344 0.091 1 96.25 457 ALA B CA 1
ATOM 6906 C C . ALA B 1 457 ? -3.582 -32.312 -0.864 1 96.25 457 ALA B C 1
ATOM 6908 O O . ALA B 1 457 ? -2.396 -32.125 -1.156 1 96.25 457 ALA B O 1
ATOM 6909 N N . MET B 1 458 ? -4.273 -33.25 -1.337 1 97.19 458 MET B N 1
ATOM 6910 C CA . MET B 1 458 ? -3.678 -34.219 -2.262 1 97.19 458 MET B CA 1
ATOM 6911 C C . MET B 1 458 ? -3.311 -33.531 -3.58 1 97.19 458 MET B C 1
ATOM 6913 O O . MET B 1 458 ? -2.213 -33.75 -4.102 1 97.19 458 MET B O 1
ATOM 6917 N N . THR B 1 459 ? -4.172 -32.75 -4.105 1 97.25 459 THR B N 1
ATOM 6918 C CA . THR B 1 459 ? -3.967 -32.156 -5.426 1 97.25 459 THR B CA 1
ATOM 6919 C C . THR B 1 459 ? -3.066 -30.922 -5.344 1 97.25 459 THR B C 1
ATOM 6921 O O . THR B 1 459 ? -2.307 -30.641 -6.27 1 97.25 459 THR B O 1
ATOM 6924 N N . ALA B 1 460 ? -3.129 -30.172 -4.219 1 95.94 460 ALA B N 1
ATOM 6925 C CA . ALA B 1 460 ? -2.451 -28.875 -4.164 1 95.94 460 ALA B CA 1
ATOM 6926 C C . ALA B 1 460 ? -1.212 -28.953 -3.273 1 95.94 460 ALA B C 1
ATOM 6928 O O . ALA B 1 460 ? -0.401 -28.016 -3.254 1 95.94 460 ALA B O 1
ATOM 6929 N N . MET B 1 461 ? -1.018 -29.969 -2.57 1 94.94 461 MET B N 1
ATOM 6930 C CA . MET B 1 461 ? 0.153 -30.094 -1.704 1 94.94 461 MET B CA 1
ATOM 6931 C C . MET B 1 461 ? 0.997 -31.297 -2.084 1 94.94 461 MET B C 1
ATOM 6933 O O . MET B 1 461 ? 2.139 -31.156 -2.521 1 94.94 461 MET B O 1
ATOM 6937 N N . LEU B 1 462 ? 0.427 -32.5 -2.002 1 96.31 462 LEU B N 1
ATOM 6938 C CA . LEU B 1 462 ? 1.188 -33.719 -2.234 1 96.31 462 LEU B CA 1
ATOM 6939 C C . LEU B 1 462 ? 1.66 -33.812 -3.682 1 96.31 462 LEU B C 1
ATOM 6941 O O . LEU B 1 462 ? 2.82 -34.125 -3.943 1 96.31 462 LEU B O 1
ATOM 6945 N N . VAL B 1 463 ? 0.783 -33.594 -4.621 1 97.19 463 VAL B N 1
ATOM 6946 C CA . VAL B 1 463 ? 1.101 -33.688 -6.043 1 97.19 463 VAL B CA 1
ATOM 6947 C C . VAL B 1 463 ? 2.191 -32.688 -6.398 1 97.19 463 VAL B C 1
ATOM 6949 O O . VAL B 1 463 ? 3.189 -33.031 -7.031 1 97.19 463 VAL B O 1
ATOM 6952 N N . PRO B 1 464 ? 2.018 -31.406 -6.016 1 96.69 464 PRO B N 1
ATOM 6953 C CA . PRO B 1 464 ? 3.109 -30.453 -6.277 1 96.69 464 PRO B CA 1
ATOM 6954 C C . PRO B 1 464 ? 4.422 -30.875 -5.621 1 96.69 464 PRO B C 1
ATOM 6956 O O . PRO B 1 464 ? 5.492 -30.688 -6.203 1 96.69 464 PRO B O 1
ATOM 6959 N N . PHE B 1 465 ? 4.355 -31.453 -4.469 1 95.75 465 PHE B N 1
ATOM 6960 C CA . PHE B 1 465 ? 5.551 -31.922 -3.773 1 95.75 465 PHE B CA 1
ATOM 6961 C C . PHE B 1 465 ? 6.234 -33.031 -4.555 1 95.75 465 PHE B C 1
ATOM 6963 O O . PHE B 1 465 ? 7.453 -33.031 -4.73 1 95.75 465 PHE B O 1
ATOM 6970 N N . LEU B 1 466 ? 5.508 -33.969 -4.996 1 96.94 466 LEU B N 1
ATOM 6971 C CA . LEU B 1 466 ? 6.043 -35.062 -5.801 1 96.94 466 LEU B CA 1
ATOM 6972 C C . LEU B 1 466 ? 6.613 -34.531 -7.117 1 96.94 466 LEU B C 1
ATOM 6974 O O . LEU B 1 466 ? 7.648 -35.031 -7.582 1 96.94 466 LEU B O 1
ATOM 6978 N N . SER B 1 467 ? 5.895 -33.656 -7.699 1 97.81 467 SER B N 1
ATOM 6979 C CA . SER B 1 467 ? 6.363 -33.031 -8.945 1 97.81 467 SER B CA 1
ATOM 6980 C C . SER B 1 467 ? 7.684 -32.312 -8.742 1 97.81 467 SER B C 1
ATOM 6982 O O . SER B 1 467 ? 8.523 -32.281 -9.641 1 97.81 467 SER B O 1
ATOM 6984 N N . LEU B 1 468 ? 7.84 -31.688 -7.594 1 97.56 468 LEU B N 1
ATOM 6985 C CA . LEU B 1 468 ? 9.086 -31 -7.246 1 97.56 468 LEU B CA 1
ATOM 6986 C C . LEU B 1 468 ? 10.242 -32 -7.172 1 97.56 468 LEU B C 1
ATOM 6988 O O . LEU B 1 468 ? 11.352 -31.703 -7.629 1 97.56 468 LEU B O 1
ATOM 6992 N N . ILE B 1 469 ? 10 -33.156 -6.605 1 97 469 ILE B N 1
ATOM 6993 C CA . ILE B 1 469 ? 11.016 -34.219 -6.527 1 97 469 ILE B CA 1
ATOM 6994 C C . ILE B 1 469 ? 11.43 -34.625 -7.938 1 97 469 ILE B C 1
ATOM 6996 O O . ILE B 1 469 ? 12.625 -34.812 -8.219 1 97 469 ILE B O 1
ATOM 7000 N N . VAL B 1 470 ? 10.477 -34.781 -8.812 1 97.88 470 VAL B N 1
ATOM 7001 C CA . VAL B 1 470 ? 10.758 -35.156 -10.195 1 97.88 470 VAL B CA 1
ATOM 7002 C C . VAL B 1 470 ? 11.586 -34.062 -10.859 1 97.88 470 VAL B C 1
ATOM 7004 O O . VAL B 1 470 ? 12.555 -34.344 -11.57 1 97.88 470 VAL B O 1
ATOM 7007 N N . LEU B 1 471 ? 11.242 -32.812 -10.664 1 98 471 LEU B N 1
ATOM 7008 C CA . LEU B 1 471 ? 11.938 -31.672 -11.234 1 98 471 LEU B CA 1
ATOM 7009 C C . LEU B 1 471 ? 13.391 -31.641 -10.789 1 98 471 LEU B C 1
ATOM 7011 O O . LEU B 1 471 ? 14.297 -31.5 -11.617 1 98 471 LEU B O 1
ATOM 7015 N N . ILE B 1 472 ? 13.602 -31.781 -9.492 1 97.06 472 ILE B N 1
ATOM 7016 C CA . ILE B 1 472 ? 14.945 -31.734 -8.945 1 97.06 472 ILE B CA 1
ATOM 7017 C C . ILE B 1 472 ? 15.766 -32.906 -9.453 1 97.06 472 ILE B C 1
ATOM 7019 O O . ILE B 1 472 ? 16.938 -32.75 -9.82 1 97.06 472 ILE B O 1
ATOM 7023 N N . THR B 1 473 ? 15.156 -34.094 -9.508 1 97.44 473 THR B N 1
ATOM 7024 C CA . THR B 1 473 ? 15.844 -35.312 -9.984 1 97.44 473 THR B CA 1
ATOM 7025 C C . THR B 1 473 ? 16.25 -35.156 -11.445 1 97.44 473 THR B C 1
ATOM 7027 O O . THR B 1 473 ? 17.406 -35.375 -11.805 1 97.44 473 THR B O 1
ATOM 7030 N N . LEU B 1 474 ? 15.336 -34.719 -12.312 1 97.62 474 LEU B N 1
ATOM 7031 C CA . LEU B 1 474 ? 15.633 -34.531 -13.734 1 97.62 474 LEU B CA 1
ATOM 7032 C C . LEU B 1 474 ? 16.625 -33.406 -13.938 1 97.62 474 LEU B C 1
ATOM 7034 O O . LEU B 1 474 ? 17.531 -33.5 -14.789 1 97.62 474 LEU B O 1
ATOM 7038 N N . GLY B 1 475 ? 16.438 -32.312 -13.195 1 96.56 475 GLY B N 1
ATOM 7039 C CA . GLY B 1 475 ? 17.375 -31.188 -13.281 1 96.56 475 GLY B CA 1
ATOM 7040 C C . GLY B 1 475 ? 18.781 -31.562 -12.867 1 96.56 475 GLY B C 1
ATOM 7041 O O . GLY B 1 475 ? 19.75 -31.078 -13.453 1 96.56 475 GLY B O 1
ATOM 7042 N N . THR B 1 476 ? 18.891 -32.406 -11.852 1 94.69 476 THR B N 1
ATOM 7043 C CA . THR B 1 476 ? 20.203 -32.844 -11.367 1 94.69 476 THR B CA 1
ATOM 7044 C C . THR B 1 476 ? 20.859 -33.781 -12.375 1 94.69 476 THR B C 1
ATOM 7046 O O . THR B 1 476 ? 22.062 -33.75 -12.586 1 94.69 476 THR B O 1
ATOM 7049 N N . LEU B 1 477 ? 20.094 -34.594 -13.047 1 95.38 477 LEU B N 1
ATOM 7050 C CA . LEU B 1 477 ? 20.625 -35.625 -13.953 1 95.38 477 LEU B CA 1
ATOM 7051 C C . LEU B 1 477 ? 20.922 -35 -15.328 1 95.38 477 LEU B C 1
ATOM 7053 O O . LEU B 1 477 ? 21.906 -35.375 -15.969 1 95.38 477 LEU B O 1
ATOM 7057 N N . PHE B 1 478 ? 20.047 -34.031 -15.82 1 95.44 478 PHE B N 1
ATOM 7058 C CA . PHE B 1 478 ? 20.125 -33.625 -17.219 1 95.44 478 PHE B CA 1
ATOM 7059 C C . PHE B 1 478 ? 20.422 -32.125 -17.328 1 95.44 478 PHE B C 1
ATOM 7061 O O . PHE B 1 478 ? 20.656 -31.625 -18.422 1 95.44 478 PHE B O 1
ATOM 7068 N N . GLY B 1 479 ? 20.453 -31.438 -16.203 1 92.88 479 GLY B N 1
ATOM 7069 C CA . GLY B 1 479 ? 20.656 -30 -16.266 1 92.88 479 GLY B CA 1
ATOM 7070 C C . GLY B 1 479 ? 19.406 -29.25 -16.688 1 92.88 479 GLY B C 1
ATOM 7071 O O . GLY B 1 479 ? 18.312 -29.812 -16.719 1 92.88 479 GLY B O 1
ATOM 7072 N N . SER B 1 480 ? 19.625 -28 -16.969 1 90.56 480 SER B N 1
ATOM 7073 C CA . SER B 1 480 ? 18.5 -27.141 -17.312 1 90.56 480 SER B CA 1
ATOM 7074 C C . SER B 1 480 ? 18.188 -27.203 -18.797 1 90.56 480 SER B C 1
ATOM 7076 O O . SER B 1 480 ? 19.094 -27.234 -19.625 1 90.56 480 SER B O 1
ATOM 7078 N N . PHE B 1 481 ? 16.938 -27.406 -19.062 1 88.94 481 PHE B N 1
ATOM 7079 C CA . PHE B 1 481 ? 16.484 -27.328 -20.453 1 88.94 481 PHE B CA 1
ATOM 7080 C C . PHE B 1 481 ? 15.039 -26.859 -20.516 1 88.94 481 PHE B C 1
ATOM 7082 O O . PHE B 1 481 ? 14.305 -26.938 -19.531 1 88.94 481 PHE B O 1
#

Radius of gyration: 28.39 Å; Cα contacts (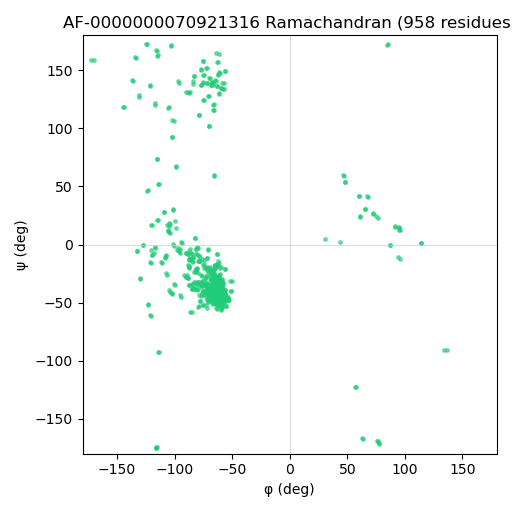8 Å, |Δi|>4): 1825; chains: 2; bounding box: 63×84×61 Å

pLDDT: mean 90.77, std 8.0, range [54.84, 98.5]

Sequence (962 aa):
MFGILVILITLALLIYLAYRGISLLILAPALATFAVVASLEGRVLASYTQVFMGSTADFIALYFPVFLLGAVFGKLMEDSGSAEVLANAIIAKLGATRAILAVVLSCAVMTYGGVSLFVVAFAVYPIAAALFRRADIPKRLIPATIALGAFTFTMTALPGTPAIQNAIPMPYFGTSPFAAPGLGIVTAAVMFGLGMLWLQYRARRLAAEGYGDHADAGFAPDKELRERAAGEGFDLMELPVEQRPAGPPPFAVAVLPLVLVIAINLVFTFLVIPRMDTAYLALPLYGETSVEQVRGIWSVVAALVLSLLVLIALNWHRLPALKQSVDNGANASLLPIFNTASLVGFGAVIASLGAFLAIRDGVVGIGGDNPLISLAISVNVLAGMTGSASGGMSIALSTLGETYLEMAQAHGISPELLHRVTAVATGGLDTLPHNGAVITLLAITGLTHRQAYFDLAMTAMLVPFLSLIVLITLGTLFGSFMFGILVILITLALLIYLAYRGISLLILAPALATFAVVASLEGRVLASYTQVFMGSTADFIALYFPVFLLGAVFGKLMEDSGSAEVLANAIIAKLGATRAILAVVLSCAVMTYGGVSLFVVAFAVYPIAAALFRRADIPKRLIPATIALGAFTFTMTALPGTPAIQNAIPMPYFGTSPFAAPGLGIVTAAVMFGLGMLWLQYRARRLAAEGYGDHADAGFAPDKELRERAAGEGFDLMELPVEQRPAGPPPFAVAVLPLVLVIAINLVFTFLVIPRMDTAYLALPLYGETSVEQVRGIWSVVAALVLSLLVLIALNWHRLPALKQSVDNGANASLLPIFNTASLVGFGAVIASLGAFLAIRDGVVGIGGDNPLISLAISVNVLAGMTGSASGGMSIALSTLGETYLEMAQAHGISPELLHRVTAVATGGLDTLPHNGAVITLLAITGLTHRQAYFDLAMTAMLVPFLSLIVLITLGTLFGSF

Organism: NCBI:txid713585

Nearest PDB structures (foldseek):
  8y4x-assembly1_A  TM=6.374E-01  e=3.538E-06  Fusobacterium nucleatum
  8thi-assembly1_A  TM=5.960E-01  e=3.857E-06  Haemophilus influenzae Rd KW20
  4f35-assembly2_B  TM=5.948E-01  e=6.374E-05  Vibrio cholerae
  8w20-assembly1_A  TM=8.363E-02  e=1.303E+00  Streptomyces coelicolor A3(2)
  8thi-assembly1_A  TM=6.109E-01  e=8.597E-06  Haemophilus influenzae Rd KW20

Secondary structure (DSSP, 8-state):
-HHHHHHHHHHHHHHHHHHTT--HHHHHHHHHHHHHHHTT---HHHIIIIIIHHHHHHHHHHHHHHHHHHHHHHHHHHHTTHHHHHHHHHHHHH-GGGHHHHHHHHHHHHHHTT--HHHHHHHHHHHHHHHHHHHT--GGGHHHHHHIIIIIHHHHTSTT---HHHHTHHHHHT--TTSSHHHHHHHHHHHHHHHHHHHHHHHHHTGGG-S-----PPP---HHHHHHHHTTT--GGG---SS--SSPPPHHHHHHHHHHHHHHHHHIIIIIGGGS--GGGGSGGGTS--HHHHHHHHHHHHHHHHHHHHHHHHTGGG-TTHHHHHHHHHHTTHHHHHHHHHHHHHHHHHHHSTTHHHHHHHHHHTTTT-HHHHHHHHHHHHHHHHT-HHHHHHHHHHHHHHHHHHHHHHTT--HHHHHHHHHHHTSSGGGSTT-HHHHHHHHHHT--HHHHHHHHHIIIIIHHHHHHHHHHHHHHHH---/-HHHHHHHHHHHHHHHHHHTT--HHHHHHHHHHHHHHHTT---HHHIIIIIIHHHHHHHHHHHHHHHHHHHHHHHHHHHTTHHHHHHHHHHHHH-GGGHHHHHHHHHHHHHHTT--HHHHHHHHHHHHHHHHHHHT--GGGHHHHHHIIIIIHHHHTSTT---HHHHTHHHHHT--TTSSHHHHHHHHHHHHHHHHHHHHHHHHHTGGG-S-----PPP---HHHHHHHHTTT--GGG-S-SS--SSPPPHHHHHHHHHHHHHHHHHIIIIIGGGS--GGGGSGGGTS--HHHHHHHHHHHHHHHHHHHHHHHHTGGG-TTHHHHHHHHHHHTHHHHHHHHHHHHHHHHHHHSTTHHHHHHHHHHTTTT-HHHHHHHHHHHHHHHHT-HHHHHHHHHHHHHHHHHHHHHHTT--HHHHHHHHHHHTSSGGGSTT-HHHHHHHHHHT--HHHHHHHHHIIIIIHHHHHHHHHHHHHHHH---

Solvent-accessible surface area (backbone atoms only — not comparable to full-atom values): 45447 Å² total; per-residue (Å²): 106,68,44,46,51,45,51,52,51,42,52,50,49,51,32,53,44,45,64,71,52,48,46,50,83,56,47,29,60,51,44,39,46,47,38,39,56,74,58,68,66,70,50,56,68,52,39,48,48,32,29,18,24,41,41,18,19,51,43,42,26,69,43,39,64,53,43,30,49,36,31,24,47,29,39,47,34,53,46,33,31,23,50,48,47,50,37,48,52,42,34,64,72,53,36,50,89,34,34,66,61,22,44,21,49,31,29,24,55,43,28,36,34,38,33,42,56,63,61,43,51,63,53,37,42,67,53,46,51,54,33,27,49,75,50,34,34,40,52,54,50,48,59,19,34,44,33,38,12,31,64,33,30,29,35,27,24,37,49,45,22,67,32,63,48,37,51,65,45,17,55,70,52,45,33,43,44,51,31,25,36,54,50,15,46,53,29,22,49,46,28,51,50,53,28,49,53,49,54,52,52,48,46,61,73,39,42,86,61,25,35,64,94,68,75,85,59,84,69,73,90,50,72,60,58,28,58,34,25,12,39,69,59,34,37,60,86,48,61,72,76,86,66,82,38,88,50,70,53,56,67,69,68,41,48,45,36,32,53,38,27,45,50,41,23,51,44,31,58,71,52,51,56,76,70,52,89,56,75,68,29,53,37,72,76,40,65,52,45,50,59,51,48,42,45,29,59,50,16,49,46,52,9,44,52,55,23,45,54,50,47,47,66,76,35,51,84,25,37,86,54,48,69,58,43,47,38,41,10,43,60,25,20,50,60,10,49,49,39,34,17,31,38,28,6,28,34,46,38,52,58,68,38,80,40,31,60,58,50,51,56,53,47,57,46,72,28,63,90,41,63,67,52,20,49,28,49,48,18,17,51,36,0,33,52,62,25,9,35,56,26,11,34,40,27,39,42,75,65,39,29,64,58,52,52,52,52,27,56,75,71,68,44,52,50,31,38,53,40,38,45,49,18,30,18,17,40,14,43,16,56,39,86,70,6,19,64,50,47,49,47,30,49,58,67,62,48,50,64,88,70,24,38,66,59,26,36,44,29,37,16,50,29,33,42,52,24,41,52,51,41,53,53,48,38,72,75,68,44,66,62,106,68,43,46,50,44,51,52,51,41,53,51,48,50,31,52,42,44,67,72,54,49,46,48,82,55,48,29,59,51,44,38,46,48,39,36,54,74,59,66,67,69,50,56,69,53,39,48,50,30,28,17,24,41,42,19,20,51,43,42,27,70,42,39,64,55,42,30,49,37,31,25,46,28,38,48,33,52,45,33,30,22,49,47,43,51,36,48,52,41,33,64,72,53,35,50,90,35,34,65,60,22,44,20,49,32,30,24,55,43,27,36,35,38,32,44,54,63,60,44,51,63,53,38,42,67,54,45,52,52,34,27,50,74,52,35,32,40,55,56,49,48,59,19,37,44,33,39,14,31,64,33,30,29,35,26,24,36,50,46,22,68,31,64,49,37,50,65,45,18,55,71,51,47,32,44,45,52,30,26,36,55,51,14,44,51,29,20,50,45,27,51,49,53,28,48,52,50,53,53,52,49,47,62,74,40,43,86,62,25,34,65,93,69,74,86,58,84,70,75,90,48,72,59,57,29,58,37,25,11,39,69,59,35,37,60,86,47,61,73,76,85,67,80,38,90,50,73,55,56,68,70,68,40,47,44,37,31,52,36,26,43,51,41,23,51,44,30,57,72,53,51,55,74,71,51,90,56,75,66,29,53,36,71,74,39,64,51,45,51,59,51,46,41,44,30,59,50,17,49,46,52,9,43,53,56,21,44,52,50,47,47,64,76,36,51,83,22,36,85,55,47,70,58,42,47,38,41,10,43,59,25,19,50,60,11,50,48,38,34,17,32,38,28,7,28,33,46,39,53,57,70,38,80,40,32,60,60,49,50,56,53,48,55,46,73,28,63,88,40,64,68,52,17,49,29,49,50,18,17,50,36,0,32,51,62,25,9,34,56,27,11,33,41,27,38,41,74,64,40,29,65,59,51,51,51,52,26,56,76,71,70,44,52,51,32,39,55,40,38,45,50,17,31,19,18,42,14,43,16,56,38,85,71,6,18,64,50,48,48,47,28,49,57,69,62,48,52,64,87,70,25,38,66,57,25,37,45,28,39,17,52,30,34,43,53,26,44,52,51,42,52,53,48,37,71,74,68,45,65,64

Foldseek 3Di:
DQLVVLLVVLLLCLLVVVLVQDFLLPSLLVSLLSSCVSLVVPPRVCLVVPQLVVQLVVLCVQCLLLLQLLLLLQLLLLQLQLLLQLLCVLCVVVDLVPLLVSLLQSQQLCQLLRHALLSNLLNNQVVSLVSQQVNQFALLCNLLSSCLNHPALSQFQAAQRSHLLLQLLQLLLLDASCQLRVLSVVLSCLLNVQLVVLSVVVRVVCSVCTHHDDDLDAFDDDSSLQSLVLLASWGPVLPDNPDHFPDHDDNCLSNVLSVQLRVQLVCQLPPVLVPDDDVCCCDVVNPRDDCSNRSRVVSNSVSSVVSVVSNCVSSVRRCPPSVVSSVSSSVGRPSSSSSLSSLLSSLSSSLPRPCNVVVLVVLCPPVPLQSLVSLLCQLQVQLLSNLHLSNSLSSSCSRCSNVSSVSCVVVVARSSLSSSLSSLSSWASSLPPSRSVVVSSCSNSVHDCVSRVVSNNVSGHVSSVVSSVVSSVCCVVPGRD/DQLVVLLVVLLLVLLVVVLVQDFLLPSLLVSLLSSCVSLVVPPRVCLVVPQLVVQLVVLCVQCLLLLQLLLLLQLLLLQLQLLLQLLVVLCVVVDLVPLLVSLLQSQQLCQLLRHALLSNLQNNQVVSLVSQQVNQFALLCNLLSSCLNHPALSQFQAAQRSHVLLQLLQLLLLDASCQLHVLSVVLSCLLNVQLVVLSVVVRVVCSVCTHHDDPLDAFDDDSSLQSLVLLASWGPVLPDRPDHFPDHDDNCLSNVLSVQLRVQLVCQLPPVLVPDDDVCCCDVVNPRDDCSNRSRVVSNSVSSVVSVVSNCVSSVRRCPPSVVSSVSSSVGRPSNSSSLSSLLSSLSSSLPRPCNVVVLVVLCPPVPLQSLVSLLCQLQVQLLSNLHLSNSLSSSCSRCSNVSSVSCVVVVARSSLSSSLSSLSSWASSLPPSRSVNVSSCSNSVHDCVSRVVSNNVSGHVSSVVSSVVSSVCCVVPNRD